Protein 1HQS (pdb70)

Organism: Bacillus subtilis (strain 168) (NCBI:txid224308)

B-factor: mean 23.05, std 10.25, range [2.64, 69.14]

Foldseek 3Di:
DDDADAWADDQQAIDDDQAHEAEEEQEDFQSVLLCVLLVVLLQLLSCVLPVPSHGYHYHYDYAAPVCCVVPVDRQDVVRLVVLLRRQEYEYEYHDDDPPDDDQDPVLVSCQVNVLQWWWWFAAFPQFFFPADCSRLATAIEIEGRHFFLSVVAKFAQPDPVLVVVLCCCCPVVVDDPPPDSNHDIDTDTDADLVSLLQSLVVLVVVCVVVVNAAEAEEFQCVVVVPHRVVSLVSSVVSCCVPVVVQADEVVNLVVCCVVPNNVSSVVVVVVCSVVSHHYYYYDYLVRVLVCCRVPNNVHYYYYYYNVSSLVVSQSSQNRHNGQLAIWDKRHDSSRSHIYIYGNDDDVSCCRPVQFGRSNHSSLSSLVVCVSNVNNSSSVQQVQLVSVLSNQQAGGDSRNVSGDPHNHDGNNVSSVSSSVSRD/DPFFDAWADDQLHIDDDLEYEAEEEQAFFQSVLLCVLQVVLLQLLSCVLPVPSHGYHYHYDYAAPVCCVVPVDRHDPVRLVVLLRRFEYEYEFHDDDPPDDDPDPVLVSCAVSVLQWWWWFAFFPQFDAPADCLRLATAIEIAGRHFFLSVVAKFAQPDVVLVVVVCCCCPVVVDDPPPDSNGDIDTDTAADLVSLLQSLVVLVVVCVVVVWAAEAEEFQCVVVVVHRVVSLVSNQVSCCVPPVVQADEVVNLVVCCVVPNNVRSVVVVVVCVVVSHRYYYYDYLVVVLVCCRVPNNVHYYYYYYNVSSLVVSCSSCNRSNNNQQIWDKRHDSRRSHIYTYGPHHSNNVCRPVQQGASRHSNLSVLVVCVSSVNNSSSVLQVVLVSVLSNVQAGGPSRNVSDDPHNHDGNNVSSVSSSVSSD

Structure (mmCIF, N/CA/C/O backbone):
data_1HQS
#
_entry.id   1HQS
#
_cell.length_a   73.690
_cell.length_b   73.290
_cell.length_c   80.900
_cell.angle_alpha   90.00
_cell.angle_beta   109.48
_cell.angle_gamma   90.00
#
_symmetry.space_group_name_H-M   'P 1 21 1'
#
loop_
_entity.id
_entity.type
_entity.pdbx_description
1 polymer 'ISOCITRATE DEHYDROGENASE'
2 non-polymer 'CITRIC ACID'
3 non-polymer S-1,2-PROPANEDIOL
4 non-polymer R-1,2-PROPANEDIOL
5 water water
#
loop_
_atom_site.group_PDB
_atom_site.id
_atom_site.type_symbol
_atom_site.label_atom_id
_atom_site.label_alt_id
_atom_site.label_comp_id
_atom_site.label_asym_id
_atom_site.label_entity_id
_atom_site.label_seq_id
_atom_site.pdbx_PDB_ins_code
_atom_site.Cartn_x
_atom_site.Cartn_y
_atom_site.Cartn_z
_atom_site.occupancy
_atom_site.B_iso_or_equiv
_atom_site.auth_seq_id
_atom_site.auth_comp_id
_atom_site.auth_asym_id
_atom_site.auth_atom_id
_atom_site.pdbx_PDB_model_num
ATOM 1 N N . MET A 1 1 ? 4.750 15.911 40.029 1.00 51.85 1 MET A N 1
ATOM 2 C CA . MET A 1 1 ? 6.130 16.485 40.126 1.00 52.59 1 MET A CA 1
ATOM 3 C C . MET A 1 1 ? 6.664 16.489 41.581 1.00 53.23 1 MET A C 1
ATOM 4 O O . MET A 1 1 ? 6.947 17.555 42.130 1.00 54.21 1 MET A O 1
ATOM 9 N N . ALA A 1 2 ? 6.864 15.291 42.147 1.00 52.63 2 ALA A N 1
ATOM 10 C CA . ALA A 1 2 ? 7.330 15.050 43.534 1.00 50.90 2 ALA A CA 1
ATOM 11 C C . ALA A 1 2 ? 8.285 16.013 44.286 1.00 50.57 2 ALA A C 1
ATOM 12 O O . ALA A 1 2 ? 8.236 17.232 44.108 1.00 50.37 2 ALA A O 1
ATOM 14 N N . GLN A 1 3 ? 9.109 15.437 45.171 1.00 49.21 3 GLN A N 1
ATOM 15 C CA . GLN A 1 3 ? 10.074 16.161 46.025 1.00 45.40 3 GLN A CA 1
ATOM 16 C C . GLN A 1 3 ? 11.243 16.886 45.328 1.00 44.64 3 GLN A C 1
ATOM 17 O O . GLN A 1 3 ? 11.605 18.007 45.712 1.00 44.28 3 GLN A O 1
ATOM 23 N N . GLY A 1 4 ? 11.909 16.202 44.399 1.00 41.38 4 GLY A N 1
ATOM 24 C CA . GLY A 1 4 ? 13.004 16.827 43.679 1.00 37.15 4 GLY A CA 1
ATOM 25 C C . GLY A 1 4 ? 12.383 17.516 42.488 1.00 34.87 4 GLY A C 1
ATOM 26 O O . GLY A 1 4 ? 11.321 17.088 42.036 1.00 35.25 4 GLY A O 1
ATOM 27 N N . GLU A 1 5 ? 12.995 18.592 41.999 1.00 33.60 5 GLU A N 1
ATOM 28 C CA . GLU A 1 5 ? 12.441 19.301 40.847 1.00 34.93 5 GLU A CA 1
ATOM 29 C C . GLU A 1 5 ? 13.411 19.385 39.669 1.00 34.63 5 GLU A C 1
ATOM 30 O O . GLU A 1 5 ? 14.624 19.231 39.830 1.00 31.96 5 GLU A O 1
ATOM 36 N N . LYS A 1 6 ? 12.859 19.634 38.484 1.00 35.47 6 LYS A N 1
ATOM 37 C CA . LYS A 1 6 ? 13.642 19.726 37.252 1.00 36.04 6 LYS A CA 1
ATOM 38 C C . LYS A 1 6 ? 14.271 21.116 37.013 1.00 34.20 6 LYS A C 1
ATOM 39 O O . LYS A 1 6 ? 13.651 22.150 37.275 1.00 33.52 6 LYS A O 1
ATOM 45 N N . ILE A 1 7 ? 15.538 21.130 36.598 1.00 31.45 7 ILE A N 1
ATOM 46 C CA . ILE A 1 7 ? 16.221 22.379 36.279 1.00 27.61 7 ILE A CA 1
ATOM 47 C C . ILE A 1 7 ? 15.577 22.815 34.973 1.00 27.03 7 ILE A C 1
ATOM 48 O O . ILE A 1 7 ? 15.140 21.977 34.193 1.00 27.57 7 ILE A O 1
ATOM 53 N N . THR A 1 8 ? 15.443 24.119 34.771 1.00 28.36 8 THR A N 1
ATOM 54 C CA . THR A 1 8 ? 14.883 24.633 33.528 1.00 30.71 8 THR A CA 1
ATOM 55 C C . THR A 1 8 ? 15.864 25.681 33.053 1.00 31.26 8 THR A C 1
ATOM 56 O O . THR A 1 8 ? 16.743 26.102 33.805 1.00 31.66 8 THR A O 1
ATOM 60 N N . VAL A 1 9 ? 15.759 26.065 31.792 1.00 35.15 9 VAL A N 1
ATOM 61 C CA . VAL A 1 9 ? 16.652 27.085 31.270 1.00 39.39 9 VAL A CA 1
ATOM 62 C C . VAL A 1 9 ? 15.845 28.234 30.690 1.00 43.03 9 VAL A C 1
ATOM 63 O O . VAL A 1 9 ? 14.718 28.055 30.205 1.00 43.33 9 VAL A O 1
ATOM 67 N N . SER A 1 10 ? 16.426 29.421 30.780 1.00 45.60 10 SER A N 1
ATOM 68 C CA . SER A 1 10 ? 15.799 30.621 30.272 1.00 48.02 10 SER A CA 1
ATOM 69 C C . SER A 1 10 ? 16.805 31.313 29.365 1.00 47.66 10 SER A C 1
ATOM 70 O O . SER A 1 10 ? 17.825 31.827 29.837 1.00 47.31 10 SER A O 1
ATOM 73 N N . ASN A 1 11 ? 16.530 31.272 28.061 1.00 48.18 11 ASN A N 1
ATOM 74 C CA . ASN A 1 11 ? 17.388 31.885 27.046 1.00 47.94 11 ASN A CA 1
ATOM 75 C C . ASN A 1 11 ? 18.867 31.588 27.306 1.00 47.44 11 ASN A C 1
ATOM 76 O O . ASN A 1 11 ? 19.705 32.488 27.248 1.00 48.16 11 ASN A O 1
ATOM 81 N N . GLY A 1 12 ? 19.168 30.334 27.642 1.00 46.20 12 GLY A N 1
ATOM 82 C CA . GLY A 1 12 ? 20.540 29.948 27.908 1.00 44.61 12 GLY A CA 1
ATOM 83 C C . GLY A 1 12 ? 21.041 29.980 29.348 1.00 44.01 12 GLY A C 1
ATOM 84 O O . GLY A 1 12 ? 22.070 29.365 29.629 1.00 44.76 12 GLY A O 1
ATOM 85 N N . VAL A 1 13 ? 20.375 30.709 30.251 1.00 41.32 13 VAL A N 1
ATOM 86 C CA . VAL A 1 13 ? 20.818 30.764 31.656 1.00 37.55 13 VAL A CA 1
ATOM 87 C C . VAL A 1 13 ? 20.007 29.762 32.488 1.00 35.26 13 VAL A C 1
ATOM 88 O O . VAL A 1 13 ? 18.778 29.721 32.400 1.00 35.44 13 VAL A O 1
ATOM 92 N N . LEU A 1 14 ? 20.706 28.948 33.277 1.00 34.09 14 LEU A N 1
ATOM 93 C CA . LEU A 1 14 ? 20.074 27.913 34.101 1.00 32.50 14 LEU A CA 1
ATOM 94 C C . LEU A 1 14 ? 19.267 28.359 35.316 1.00 31.87 14 LEU A C 1
ATOM 95 O O . LEU A 1 14 ? 19.743 29.142 36.140 1.00 30.69 14 LEU A O 1
ATOM 100 N N . ASN A 1 15 ? 18.047 27.843 35.427 1.00 31.40 15 ASN A N 1
ATOM 101 C CA . ASN A 1 15 ? 17.225 28.130 36.596 1.00 30.53 15 ASN A CA 1
ATOM 102 C C . ASN A 1 15 ? 17.260 26.841 37.410 1.00 27.16 15 ASN A C 1
ATOM 103 O O . ASN A 1 15 ? 16.580 25.856 37.096 1.00 27.73 15 ASN A O 1
ATOM 108 N N . VAL A 1 16 ? 18.107 26.850 38.429 1.00 24.75 16 VAL A N 1
ATOM 109 C CA . VAL A 1 16 ? 18.318 25.685 39.264 1.00 22.28 16 VAL A CA 1
ATOM 110 C C . VAL A 1 16 ? 17.561 25.688 40.574 1.00 21.88 16 VAL A C 1
ATOM 111 O O . VAL A 1 16 ? 17.775 26.563 41.408 1.00 22.50 16 VAL A O 1
ATOM 115 N N . PRO A 1 17 ? 16.618 24.740 40.742 1.00 23.11 17 PRO A N 1
ATOM 116 C CA . PRO A 1 17 ? 15.847 24.650 41.988 1.00 23.06 17 PRO A CA 1
ATOM 117 C C . PRO A 1 17 ? 16.807 24.261 43.121 1.00 22.28 17 PRO A C 1
ATOM 118 O O . PRO A 1 17 ? 17.924 23.804 42.861 1.00 20.97 17 PRO A O 1
ATOM 122 N N . ASN A 1 18 ? 16.409 24.471 44.371 1.00 20.51 18 ASN A N 1
ATOM 123 C CA . ASN A 1 18 ? 17.287 24.134 45.483 1.00 22.12 18 ASN A CA 1
ATOM 124 C C . ASN A 1 18 ? 17.366 22.643 45.805 1.00 20.81 18 ASN A C 1
ATOM 125 O O . ASN A 1 18 ? 18.172 22.208 46.627 1.00 20.71 18 ASN A O 1
ATOM 130 N N . ASN A 1 19 ? 16.533 21.866 45.128 1.00 23.17 19 ASN A N 1
ATOM 131 C CA . ASN A 1 19 ? 16.499 20.421 45.315 1.00 25.21 19 ASN A CA 1
ATOM 132 C C . ASN A 1 19 ? 16.388 19.865 43.884 1.00 21.99 19 ASN A C 1
ATOM 133 O O . ASN A 1 19 ? 15.355 19.340 43.483 1.00 22.72 19 ASN A O 1
ATOM 138 N N . PRO A 1 20 ? 17.468 20.012 43.078 1.00 21.01 20 PRO A N 1
ATOM 139 C CA . PRO A 1 20 ? 17.492 19.540 41.686 1.00 18.86 20 PRO A CA 1
ATOM 140 C C . PRO A 1 20 ? 17.683 18.032 41.510 1.00 15.28 20 PRO A C 1
ATOM 141 O O . PRO A 1 20 ? 18.362 17.375 42.303 1.00 18.45 20 PRO A O 1
ATOM 145 N N . ILE A 1 21 ? 17.068 17.500 40.464 1.00 16.76 21 ILE A N 1
ATOM 146 C CA . ILE A 1 21 ? 17.192 16.086 40.127 1.00 18.52 21 ILE A CA 1
ATOM 147 C C . ILE A 1 21 ? 18.334 16.034 39.123 1.00 17.06 21 ILE A C 1
ATOM 148 O O . ILE A 1 21 ? 18.266 16.669 38.064 1.00 18.84 21 ILE A O 1
ATOM 153 N N A ILE A 1 22 ? 19.383 15.296 39.461 0.50 17.04 22 ILE A N 1
ATOM 154 N N B ILE A 1 22 ? 19.382 15.293 39.475 0.50 17.00 22 ILE A N 1
ATOM 155 C CA A ILE A 1 22 ? 20.530 15.175 38.574 0.50 15.89 22 ILE A CA 1
ATOM 156 C CA B ILE A 1 22 ? 20.567 15.158 38.632 0.50 15.71 22 ILE A CA 1
ATOM 157 C C A ILE A 1 22 ? 20.759 13.722 38.177 0.50 14.97 22 ILE A C 1
ATOM 158 C C B ILE A 1 22 ? 20.781 13.704 38.184 0.50 14.71 22 ILE A C 1
ATOM 159 O O A ILE A 1 22 ? 21.106 12.886 39.006 0.50 15.74 22 ILE A O 1
ATOM 160 O O B ILE A 1 22 ? 21.151 12.853 38.987 0.50 15.36 22 ILE A O 1
ATOM 169 N N . PRO A 1 23 ? 20.523 13.403 36.899 1.00 15.79 23 PRO A N 1
ATOM 170 C CA . PRO A 1 23 ? 20.702 12.053 36.353 1.00 16.01 23 PRO A CA 1
ATOM 171 C C . PRO A 1 23 ? 22.178 11.662 36.394 1.00 16.51 23 PRO A C 1
ATOM 172 O O . PRO A 1 23 ? 23.066 12.526 36.336 1.00 15.78 23 PRO A O 1
ATOM 176 N N . PHE A 1 24 ? 22.444 10.371 36.543 1.00 15.76 24 PHE A N 1
ATOM 177 C CA . PHE A 1 24 ? 23.824 9.902 36.526 1.00 16.82 24 PHE A CA 1
ATOM 178 C C . PHE A 1 24 ? 23.901 8.511 35.914 1.00 17.44 24 PHE A C 1
ATOM 179 O O . PHE A 1 24 ? 22.941 7.747 35.955 1.00 18.68 24 PHE A O 1
ATOM 187 N N . ILE A 1 25 ? 25.021 8.243 35.260 1.00 16.62 25 ILE A N 1
ATOM 188 C CA . ILE A 1 25 ? 25.284 6.950 34.659 1.00 15.63 25 ILE A CA 1
ATOM 189 C C . ILE A 1 25 ? 26.452 6.460 35.485 1.00 17.92 25 ILE A C 1
ATOM 190 O O . ILE A 1 25 ? 27.471 7.136 35.598 1.00 19.22 25 ILE A O 1
ATOM 195 N N . GLU A 1 26 ? 26.274 5.316 36.126 1.00 17.73 26 GLU A N 1
ATOM 196 C CA . GLU A 1 26 ? 27.296 4.745 36.978 1.00 20.43 26 GLU A CA 1
ATOM 197 C C . GLU A 1 26 ? 28.603 4.457 36.238 1.00 20.54 26 GLU A C 1
ATOM 198 O O . GLU A 1 26 ? 29.686 4.770 36.736 1.00 23.35 26 GLU A O 1
ATOM 204 N N . GLY A 1 27 ? 28.493 3.860 35.055 1.00 22.07 27 GLY A N 1
ATOM 205 C CA . GLY A 1 27 ? 29.672 3.550 34.261 1.00 24.11 27 GLY A CA 1
ATOM 206 C C . GLY A 1 27 ? 30.243 2.157 34.444 1.00 25.14 27 GLY A C 1
ATOM 207 O O . GLY A 1 27 ? 29.902 1.448 35.389 1.00 25.31 27 GLY A O 1
ATOM 208 N N . ASP A 1 28 ? 31.143 1.782 33.541 1.00 25.91 28 ASP A N 1
ATOM 209 C CA . ASP A 1 28 ? 31.793 0.470 33.553 1.00 26.60 28 ASP A CA 1
ATOM 210 C C . ASP A 1 28 ? 32.991 0.396 34.500 1.00 27.13 28 ASP A C 1
ATOM 211 O O . ASP A 1 28 ? 33.437 1.412 35.039 1.00 26.42 28 ASP A O 1
ATOM 216 N N . GLY A 1 29 ? 33.488 -0.823 34.716 1.00 26.46 29 GLY A N 1
ATOM 217 C CA . GLY A 1 29 ? 34.652 -1.038 35.570 1.00 27.37 29 GLY A CA 1
ATOM 218 C C . GLY A 1 29 ? 34.613 -0.506 36.989 1.00 25.96 29 GLY A C 1
ATOM 219 O O . GLY A 1 29 ? 33.831 -0.981 37.810 1.00 26.77 29 GLY A O 1
ATOM 220 N N . THR A 1 30 ? 35.516 0.432 37.284 1.00 27.74 30 THR A N 1
ATOM 221 C CA . THR A 1 30 ? 35.613 1.070 38.606 1.00 28.89 30 THR A CA 1
ATOM 222 C C . THR A 1 30 ? 34.622 2.234 38.777 1.00 29.51 30 THR A C 1
ATOM 223 O O . THR A 1 30 ? 34.630 2.917 39.813 1.00 27.97 30 THR A O 1
ATOM 227 N N . GLY A 1 31 ? 33.777 2.447 37.763 1.00 27.10 31 GLY A N 1
ATOM 228 C CA . GLY A 1 31 ? 32.781 3.504 37.815 1.00 29.16 31 GLY A CA 1
ATOM 229 C C . GLY A 1 31 ? 31.949 3.476 39.090 1.00 29.85 31 GLY A C 1
ATOM 230 O O . GLY A 1 31 ? 31.806 4.512 39.734 1.00 28.47 31 GLY A O 1
ATOM 231 N N . PRO A 1 32 ? 31.373 2.314 39.473 1.00 30.95 32 PRO A N 1
ATOM 232 C CA . PRO A 1 32 ? 30.552 2.161 40.683 1.00 30.39 32 PRO A CA 1
ATOM 233 C C . PRO A 1 32 ? 31.239 2.491 42.003 1.00 29.48 32 PRO A C 1
ATOM 234 O O . PRO A 1 32 ? 30.597 3.020 42.902 1.00 31.26 32 PRO A O 1
ATOM 238 N N . ASP A 1 33 ? 32.525 2.158 42.128 1.00 28.95 33 ASP A N 1
ATOM 239 C CA . ASP A 1 33 ? 33.284 2.447 43.350 1.00 29.68 33 ASP A CA 1
ATOM 240 C C . ASP A 1 33 ? 33.476 3.959 43.498 1.00 29.58 33 ASP A C 1
ATOM 241 O O . ASP A 1 33 ? 33.340 4.513 44.592 1.00 28.02 33 ASP A O 1
ATOM 246 N N . ILE A 1 34 ? 33.843 4.605 42.392 1.00 28.25 34 ILE A N 1
ATOM 247 C CA . ILE A 1 34 ? 34.065 6.047 42.361 1.00 26.77 34 ILE A CA 1
ATOM 248 C C . ILE A 1 34 ? 32.783 6.807 42.682 1.00 24.50 34 ILE A C 1
ATOM 249 O O . ILE A 1 34 ? 32.790 7.721 43.506 1.00 23.34 34 ILE A O 1
ATOM 254 N N . TRP A 1 35 ? 31.687 6.378 42.058 1.00 24.29 35 TRP A N 1
ATOM 255 C CA . TRP A 1 35 ? 30.382 7.009 42.228 1.00 27.24 35 TRP A CA 1
ATOM 256 C C . TRP A 1 35 ? 29.867 6.980 43.666 1.00 26.64 35 TRP A C 1
ATOM 257 O O . TRP A 1 35 ? 29.193 7.911 44.122 1.00 26.27 35 TRP A O 1
ATOM 268 N N . ASN A 1 36 ? 30.183 5.915 44.385 1.00 26.97 36 ASN A N 1
ATOM 269 C CA . ASN A 1 36 ? 29.730 5.808 45.763 1.00 27.93 36 ASN A CA 1
ATOM 270 C C . ASN A 1 36 ? 30.379 6.867 46.669 1.00 27.77 36 ASN A C 1
ATOM 271 O O . ASN A 1 36 ? 29.731 7.436 47.558 1.00 27.00 36 ASN A O 1
ATOM 276 N N . ALA A 1 37 ? 31.666 7.121 46.445 1.00 26.31 37 ALA A N 1
ATOM 277 C CA . ALA A 1 37 ? 32.407 8.107 47.229 1.00 25.75 37 ALA A CA 1
ATOM 278 C C . ALA A 1 37 ? 32.160 9.525 46.716 1.00 23.89 37 ALA A C 1
ATOM 279 O O . ALA A 1 37 ? 31.923 10.433 47.499 1.00 24.29 37 ALA A O 1
ATOM 281 N N . ALA A 1 38 ? 32.224 9.699 45.397 1.00 24.27 38 ALA A N 1
ATOM 282 C CA . ALA A 1 38 ? 32.031 11.002 44.763 1.00 24.09 38 ALA A CA 1
ATOM 283 C C . ALA A 1 38 ? 30.699 11.651 45.137 1.00 26.06 38 ALA A C 1
ATOM 284 O O . ALA A 1 38 ? 30.656 12.816 45.545 1.00 25.73 38 ALA A O 1
ATOM 286 N N . SER A 1 39 ? 29.617 10.893 44.999 1.00 24.45 39 SER A N 1
ATOM 287 C CA . SER A 1 39 ? 28.286 11.385 45.326 1.00 23.87 39 SER A CA 1
ATOM 288 C C . SER A 1 39 ? 28.193 11.908 46.760 1.00 22.26 39 SER A C 1
ATOM 289 O O . SER A 1 39 ? 27.647 12.975 46.984 1.00 21.73 39 SER A O 1
ATOM 292 N N . LYS A 1 40 ? 28.757 11.181 47.723 1.00 21.52 40 LYS A N 1
ATOM 293 C CA . LYS A 1 40 ? 28.703 11.615 49.119 1.00 22.32 40 LYS A CA 1
ATOM 294 C C . LYS A 1 40 ? 29.504 12.881 49.422 1.00 22.35 40 LYS A C 1
ATOM 295 O O . LYS A 1 40 ? 29.111 13.686 50.272 1.00 20.11 40 LYS A O 1
ATOM 301 N N . VAL A 1 41 ? 30.660 13.015 48.774 1.00 20.60 41 VAL A N 1
ATOM 302 C CA . VAL A 1 41 ? 31.518 14.184 48.944 1.00 18.57 41 VAL A CA 1
ATOM 303 C C . VAL A 1 41 ? 30.785 15.422 48.422 1.00 19.31 41 VAL A C 1
ATOM 304 O O . VAL A 1 41 ? 30.762 16.462 49.083 1.00 19.69 41 VAL A O 1
ATOM 308 N N . LEU A 1 42 ? 30.178 15.296 47.242 1.00 19.38 42 LEU A N 1
ATOM 309 C CA . LEU A 1 42 ? 29.440 16.391 46.633 1.00 19.44 42 LEU A CA 1
ATOM 310 C C . LEU A 1 42 ? 28.229 16.755 47.501 1.00 22.18 42 LEU A C 1
ATOM 311 O O . LEU A 1 42 ? 27.962 17.933 47.723 1.00 21.80 42 LEU A O 1
ATOM 316 N N . GLU A 1 43 ? 27.526 15.741 48.011 1.00 21.20 43 GLU A N 1
ATOM 317 C CA . GLU A 1 43 ? 26.358 15.954 48.878 1.00 23.34 43 GLU A CA 1
ATOM 318 C C . GLU A 1 43 ? 26.781 16.696 50.133 1.00 22.18 43 GLU A C 1
ATOM 319 O O . GLU A 1 43 ? 26.098 17.618 50.579 1.00 22.37 43 GLU A O 1
ATOM 325 N N . ALA A 1 44 ? 27.901 16.261 50.704 1.00 21.03 44 ALA A N 1
ATOM 326 C CA . ALA A 1 44 ? 28.449 16.854 51.913 1.00 21.85 44 ALA A CA 1
ATOM 327 C C . ALA A 1 44 ? 28.771 18.333 51.705 1.00 21.27 44 ALA A C 1
ATOM 328 O O . ALA A 1 44 ? 28.493 19.158 52.571 1.00 19.78 44 ALA A O 1
ATOM 330 N N . ALA A 1 45 ? 29.345 18.664 50.551 1.00 19.34 45 ALA A N 1
ATOM 331 C CA . ALA A 1 45 ? 29.702 20.050 50.258 1.00 19.78 45 ALA A CA 1
ATOM 332 C C . ALA A 1 45 ? 28.445 20.913 50.116 1.00 18.01 45 ALA A C 1
ATOM 333 O O . ALA A 1 45 ? 28.419 22.068 50.531 1.00 18.79 45 ALA A O 1
ATOM 335 N N . VAL A 1 46 ? 27.415 20.347 49.500 1.00 17.70 46 VAL A N 1
ATOM 336 C CA . VAL A 1 46 ? 26.154 21.048 49.305 1.00 17.13 46 VAL A CA 1
ATOM 337 C C . VAL A 1 46 ? 25.507 21.318 50.667 1.00 19.97 46 VAL A C 1
ATOM 338 O O . VAL A 1 46 ? 25.054 22.429 50.948 1.00 19.28 46 VAL A O 1
ATOM 342 N N . GLU A 1 47 ? 25.533 20.308 51.526 1.00 20.93 47 GLU A N 1
ATOM 343 C CA . GLU A 1 47 ? 24.957 20.409 52.858 1.00 23.21 47 GLU A CA 1
ATOM 344 C C . GLU A 1 47 ? 25.732 21.383 53.722 1.00 24.11 47 GLU A C 1
ATOM 345 O O . GLU A 1 47 ? 25.145 22.234 54.378 1.00 25.47 47 GLU A O 1
ATOM 351 N N . LYS A 1 48 ? 27.052 21.264 53.716 1.00 22.35 48 LYS A N 1
ATOM 352 C CA . LYS A 1 48 ? 27.893 22.129 54.525 1.00 22.92 48 LYS A CA 1
ATOM 353 C C . LYS A 1 48 ? 27.892 23.572 54.040 1.00 24.85 48 LYS A C 1
ATOM 354 O O . LYS A 1 48 ? 27.927 24.505 54.846 1.00 26.92 48 LYS A O 1
ATOM 360 N N . ALA A 1 49 ? 27.811 23.762 52.727 1.00 24.17 49 ALA A N 1
ATOM 361 C CA . ALA A 1 49 ? 27.826 25.103 52.149 1.00 22.99 49 ALA A CA 1
ATOM 362 C C . ALA A 1 49 ? 26.538 25.901 52.354 1.00 23.76 49 ALA A C 1
ATOM 363 O O . ALA A 1 49 ? 26.574 27.090 52.684 1.00 25.66 49 ALA A O 1
ATOM 365 N N . TYR A 1 50 ? 25.404 25.244 52.158 1.00 20.47 50 TYR A N 1
ATOM 366 C CA . TYR A 1 50 ? 24.129 25.918 52.261 1.00 20.60 50 TYR A CA 1
ATOM 367 C C . TYR A 1 50 ? 23.250 25.602 53.470 1.00 22.07 50 TYR A C 1
ATOM 368 O O . TYR A 1 50 ? 22.054 25.872 53.454 1.00 23.72 50 TYR A O 1
ATOM 377 N N . LYS A 1 51 ? 23.849 25.015 54.499 1.00 23.36 51 LYS A N 1
ATOM 378 C CA . LYS A 1 51 ? 23.156 24.705 55.753 1.00 26.67 51 LYS A CA 1
ATOM 379 C C . LYS A 1 51 ? 21.826 23.985 55.615 1.00 27.06 51 LYS A C 1
ATOM 380 O O . LYS A 1 51 ? 20.896 24.273 56.369 1.00 27.64 51 LYS A O 1
ATOM 386 N N . GLY A 1 52 ? 21.704 23.095 54.636 1.00 25.17 52 GLY A N 1
ATOM 387 C CA . GLY A 1 52 ? 20.454 22.376 54.469 1.00 22.95 52 GLY A CA 1
ATOM 388 C C . GLY A 1 52 ? 19.456 23.002 53.520 1.00 22.16 52 GLY A C 1
ATOM 389 O O . GLY A 1 52 ? 18.446 22.378 53.195 1.00 23.73 52 GLY A O 1
ATOM 390 N N . GLU A 1 53 ? 19.718 24.228 53.073 1.00 21.41 53 GLU A N 1
ATOM 391 C CA . GLU A 1 53 ? 18.824 24.900 52.130 1.00 19.80 53 GLU A CA 1
ATOM 392 C C . GLU A 1 53 ? 18.753 24.139 50.803 1.00 17.93 53 GLU A C 1
ATOM 393 O O . GLU A 1 53 ? 17.747 24.187 50.091 1.00 18.89 53 GLU A O 1
ATOM 399 N N . LYS A 1 54 ? 19.843 23.454 50.461 1.00 17.96 54 LYS A N 1
ATOM 400 C CA . LYS A 1 54 ? 19.893 22.705 49.213 1.00 18.13 54 LYS A CA 1
ATOM 401 C C . LYS A 1 54 ? 20.125 21.210 49.412 1.00 16.96 54 LYS A C 1
ATOM 402 O O . LYS A 1 54 ? 20.710 20.781 50.408 1.00 16.34 54 LYS A O 1
ATOM 408 N N . LYS A 1 55 ? 19.708 20.440 48.412 1.00 22.12 55 LYS A N 1
ATOM 409 C CA . LYS A 1 55 ? 19.846 18.987 48.418 1.00 24.79 55 LYS A CA 1
ATOM 410 C C . LYS A 1 55 ? 19.850 18.499 46.976 1.00 23.64 55 LYS A C 1
ATOM 411 O O . LYS A 1 55 ? 19.115 19.020 46.143 1.00 26.14 55 LYS A O 1
ATOM 417 N N . ILE A 1 56 ? 20.692 17.519 46.668 1.00 23.55 56 ILE A N 1
ATOM 418 C CA . ILE A 1 56 ? 20.703 16.961 45.312 1.00 23.12 56 ILE A CA 1
ATOM 419 C C . ILE A 1 56 ? 19.986 15.612 45.352 1.00 22.12 56 ILE A C 1
ATOM 420 O O . ILE A 1 56 ? 20.190 14.827 46.278 1.00 22.17 56 ILE A O 1
ATOM 425 N N . THR A 1 57 ? 19.120 15.382 44.369 1.00 21.22 57 THR A N 1
ATOM 426 C CA . THR A 1 57 ? 18.400 14.117 44.227 1.00 21.79 57 THR A CA 1
ATOM 427 C C . THR A 1 57 ? 18.989 13.445 42.984 1.00 20.28 57 THR A C 1
ATOM 428 O O . THR A 1 57 ? 18.727 13.877 41.862 1.00 20.37 57 THR A O 1
ATOM 432 N N . TRP A 1 58 ? 19.783 12.397 43.180 1.00 20.54 58 TRP A N 1
ATOM 433 C CA . TRP A 1 58 ? 20.381 11.705 42.045 1.00 19.90 58 TRP A CA 1
ATOM 434 C C . TRP A 1 58 ? 19.375 10.754 41.415 1.00 20.87 58 TRP A C 1
ATOM 435 O O . TRP A 1 58 ? 18.640 10.078 42.124 1.00 23.38 58 TRP A O 1
ATOM 446 N N . LYS A 1 59 ? 19.352 10.709 40.084 1.00 20.28 59 LYS A N 1
ATOM 447 C CA . LYS A 1 59 ? 18.458 9.825 39.337 1.00 20.16 59 LYS A CA 1
ATOM 448 C C . LYS A 1 59 ? 19.283 8.965 38.388 1.00 22.64 59 LYS A C 1
ATOM 449 O O . LYS A 1 59 ? 19.830 9.471 37.409 1.00 22.57 59 LYS A O 1
ATOM 455 N N . GLU A 1 60 ? 19.364 7.666 38.657 1.00 21.64 60 GLU A N 1
ATOM 456 C CA . GLU A 1 60 ? 20.167 6.800 37.795 1.00 20.74 60 GLU A CA 1
ATOM 457 C C . GLU A 1 60 ? 19.551 6.487 36.447 1.00 19.60 60 GLU A C 1
ATOM 458 O O . GLU A 1 60 ? 18.351 6.253 36.348 1.00 21.04 60 GLU A O 1
ATOM 464 N N . VAL A 1 61 ? 20.362 6.593 35.400 1.00 16.26 61 VAL A N 1
ATOM 465 C CA . VAL A 1 61 ? 19.945 6.224 34.054 1.00 15.70 61 VAL A CA 1
ATOM 466 C C . VAL A 1 61 ? 21.011 5.233 33.598 1.00 15.54 61 VAL A C 1
ATOM 467 O O . VAL A 1 61 ? 22.117 5.190 34.149 1.00 16.06 61 VAL A O 1
ATOM 471 N N . TYR A 1 62 ? 20.661 4.420 32.614 1.00 16.70 62 TYR A N 1
ATOM 472 C CA . TYR A 1 62 ? 21.551 3.369 32.144 1.00 15.71 62 TYR A CA 1
ATOM 473 C C . TYR A 1 62 ? 22.172 3.570 30.758 1.00 12.70 62 TYR A C 1
ATOM 474 O O . TYR A 1 62 ? 21.540 4.096 29.853 1.00 13.05 62 TYR A O 1
ATOM 483 N N . ALA A 1 63 ? 23.421 3.136 30.611 1.00 14.69 63 ALA A N 1
ATOM 484 C CA . ALA A 1 63 ? 24.138 3.228 29.332 1.00 14.61 63 ALA A CA 1
ATOM 485 C C . ALA A 1 63 ? 25.239 2.189 29.370 1.00 14.39 63 ALA A C 1
ATOM 486 O O . ALA A 1 63 ? 25.735 1.858 30.436 1.00 16.11 63 ALA A O 1
ATOM 488 N N . GLY A 1 64 ? 25.622 1.672 28.209 1.00 15.22 64 GLY A N 1
ATOM 489 C CA . GLY A 1 64 ? 26.673 0.670 28.195 1.00 17.14 64 GLY A CA 1
ATOM 490 C C . GLY A 1 64 ? 26.192 -0.727 28.579 1.00 15.95 64 GLY A C 1
ATOM 491 O O . GLY A 1 64 ? 25.024 -1.076 28.380 1.00 15.17 64 GLY A O 1
ATOM 492 N N . GLU A 1 65 ? 27.102 -1.512 29.142 1.00 17.07 65 GLU A N 1
ATOM 493 C CA . GLU A 1 65 ? 26.813 -2.888 29.543 1.00 18.06 65 GLU A CA 1
ATOM 494 C C . GLU A 1 65 ? 25.5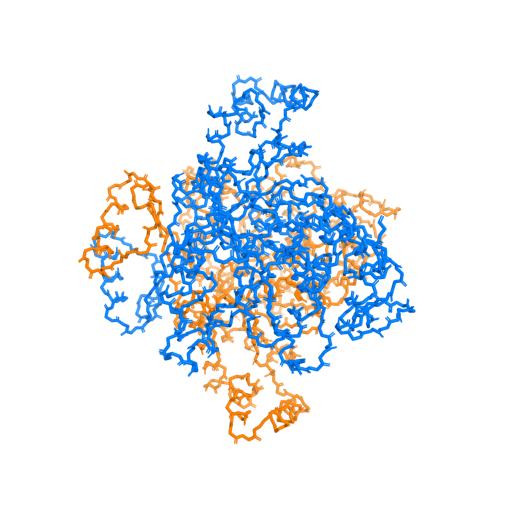83 -3.025 30.445 1.00 17.50 65 GLU A C 1
ATOM 495 O O . GLU A 1 65 ? 24.770 -3.932 30.239 1.00 17.35 65 GLU A O 1
ATOM 501 N N . LYS A 1 66 ? 25.446 -2.126 31.421 1.00 16.41 66 LYS A N 1
ATOM 502 C CA . LYS A 1 66 ? 24.312 -2.167 32.352 1.00 16.53 66 LYS A CA 1
ATOM 503 C C . LYS A 1 66 ? 22.988 -1.984 31.612 1.00 17.04 66 LYS A C 1
ATOM 504 O O . LYS A 1 66 ? 22.007 -2.684 31.896 1.00 17.01 66 LYS A O 1
ATOM 510 N N . ALA A 1 67 ? 22.968 -1.077 30.633 1.00 14.99 67 ALA A N 1
ATOM 511 C CA . ALA A 1 67 ? 21.772 -0.837 29.831 1.00 14.66 67 ALA A CA 1
ATOM 512 C C . ALA A 1 67 ? 21.498 -2.028 28.916 1.00 14.25 67 ALA A C 1
ATOM 513 O O . ALA A 1 67 ? 20.353 -2.422 28.752 1.00 15.73 67 ALA A O 1
ATOM 515 N N . TYR A 1 68 ? 22.548 -2.584 28.311 1.00 13.79 68 TYR A N 1
ATOM 516 C CA . TYR A 1 68 ? 22.405 -3.726 27.418 1.00 13.21 68 TYR A CA 1
ATOM 517 C C . TYR A 1 68 ? 21.833 -4.933 28.216 1.00 12.66 68 TYR A C 1
ATOM 518 O O . TYR A 1 68 ? 20.903 -5.594 27.769 1.00 14.05 68 TYR A O 1
ATOM 527 N N . ASN A 1 69 ? 22.369 -5.183 29.403 1.00 13.97 69 ASN A N 1
ATOM 528 C CA . ASN A 1 69 ? 21.874 -6.295 30.238 1.00 16.55 69 ASN A CA 1
ATOM 529 C C . ASN A 1 69 ? 20.370 -6.167 30.507 1.00 18.10 69 ASN A C 1
ATOM 530 O O . ASN A 1 69 ? 19.609 -7.123 30.344 1.00 16.82 69 ASN A O 1
ATOM 535 N N . LYS A 1 70 ? 19.953 -4.965 30.902 1.00 16.98 70 LYS A N 1
ATOM 536 C CA . LYS A 1 70 ? 18.562 -4.686 31.225 1.00 16.33 70 LYS A CA 1
ATOM 537 C C . LYS A 1 70 ? 17.580 -4.553 30.075 1.00 17.86 70 LYS A C 1
ATOM 538 O O . LYS A 1 70 ? 16.472 -5.081 30.154 1.00 18.72 70 LYS A O 1
ATOM 544 N N . THR A 1 71 ? 17.985 -3.855 29.009 1.00 16.35 71 THR A N 1
ATOM 545 C CA . THR A 1 71 ? 17.116 -3.550 27.873 1.00 18.11 71 THR A CA 1
ATOM 546 C C . THR A 1 71 ? 17.472 -4.108 26.495 1.00 18.05 71 THR A C 1
ATOM 547 O O . THR A 1 71 ? 16.671 -4.003 25.562 1.00 17.84 71 THR A O 1
ATOM 551 N N . GLY A 1 72 ? 18.683 -4.636 26.341 1.00 18.12 72 GLY A N 1
ATOM 552 C CA . GLY A 1 72 ? 19.084 -5.127 25.036 1.00 18.62 72 GLY A CA 1
ATOM 553 C C . GLY A 1 72 ? 19.494 -3.948 24.155 1.00 19.58 72 GLY A C 1
ATOM 554 O O . GLY A 1 72 ? 19.613 -4.071 22.935 1.00 19.57 72 GLY A O 1
ATOM 555 N N . GLU A 1 73 ? 19.707 -2.795 24.782 1.00 17.72 73 GLU A N 1
ATOM 556 C CA . GLU A 1 73 ? 20.123 -1.594 24.063 1.00 18.95 73 GLU A CA 1
ATOM 557 C C . GLU A 1 73 ? 21.276 -0.908 24.772 1.00 16.65 73 GLU A C 1
ATOM 558 O O . GLU A 1 73 ? 21.244 -0.722 25.979 1.00 16.14 73 GLU A O 1
ATOM 564 N N . TRP A 1 74 ? 22.300 -0.522 24.016 1.00 16.08 74 TRP A N 1
ATOM 565 C CA . TRP A 1 74 ? 23.469 0.135 24.609 1.00 14.84 74 TRP A CA 1
ATOM 566 C C . TRP A 1 74 ? 23.218 1.546 25.122 1.00 13.50 74 TRP A C 1
ATOM 567 O O . TRP A 1 74 ? 23.799 1.957 26.124 1.00 15.10 74 TRP A O 1
ATOM 578 N N . LEU A 1 75 ? 22.354 2.282 24.431 1.00 15.94 75 LEU A N 1
ATOM 579 C CA . LEU A 1 75 ? 22.007 3.648 24.832 1.00 17.24 75 LEU A CA 1
ATOM 580 C C . LEU A 1 75 ? 20.505 3.813 24.604 1.00 15.58 75 LEU A C 1
ATOM 581 O O . LEU A 1 75 ? 20.073 4.205 23.528 1.00 16.61 75 LEU A O 1
ATOM 586 N N . PRO A 1 76 ? 19.686 3.434 25.604 1.00 16.01 76 PRO A N 1
ATOM 587 C CA . PRO A 1 76 ? 18.226 3.533 25.522 1.00 15.96 76 PRO A CA 1
ATOM 588 C C . PRO A 1 76 ? 17.806 4.967 25.221 1.00 17.71 76 PRO A C 1
ATOM 589 O O . PRO A 1 76 ? 18.464 5.914 25.670 1.00 18.57 76 PRO A O 1
ATOM 593 N N . ALA A 1 77 ? 16.718 5.128 24.472 1.00 18.89 77 ALA A N 1
ATOM 594 C CA . ALA A 1 77 ? 16.221 6.459 24.147 1.00 19.48 77 ALA A CA 1
ATOM 595 C C . ALA A 1 77 ? 15.875 7.167 25.447 1.00 19.76 77 ALA A C 1
ATOM 596 O O . ALA A 1 77 ? 16.127 8.354 25.600 1.00 19.37 77 ALA A O 1
ATOM 598 N N . GLU A 1 78 ? 15.377 6.403 26.413 1.00 20.26 78 GLU A N 1
ATOM 599 C CA . GLU A 1 78 ? 14.991 6.957 27.701 1.00 21.03 78 GLU A CA 1
ATOM 600 C C . GLU A 1 78 ? 16.139 7.658 28.420 1.00 19.85 78 GLU A C 1
ATOM 601 O O . GLU A 1 78 ? 15.924 8.653 29.104 1.00 19.14 78 GLU A O 1
ATOM 607 N N . THR A 1 79 ? 17.357 7.141 28.264 1.00 18.18 79 THR A N 1
ATOM 608 C CA . THR A 1 79 ? 18.520 7.745 28.899 1.00 16.66 79 THR A CA 1
ATOM 609 C C . THR A 1 79 ? 18.766 9.109 28.267 1.00 15.97 79 THR A C 1
ATOM 610 O O . THR A 1 79 ? 19.012 10.081 28.972 1.00 16.24 79 THR A O 1
ATOM 614 N N . LEU A 1 80 ? 18.686 9.173 26.941 1.00 16.35 80 LEU A N 1
ATOM 615 C CA . LEU A 1 80 ? 18.874 10.424 26.221 1.00 18.55 80 LEU A CA 1
ATOM 616 C C . LEU A 1 80 ? 17.791 11.414 26.606 1.00 20.33 80 LEU A C 1
ATOM 617 O O . LEU A 1 80 ? 18.069 12.588 26.860 1.00 18.59 80 LEU A O 1
ATOM 622 N N . ASP A 1 81 ? 16.556 10.912 26.641 1.00 21.02 81 ASP A N 1
ATOM 623 C CA . ASP A 1 81 ? 15.375 11.705 26.979 1.00 21.38 81 ASP A CA 1
ATOM 624 C C . ASP A 1 81 ? 15.482 12.306 28.378 1.00 19.27 81 ASP A C 1
ATOM 625 O O . ASP A 1 81 ? 15.241 13.496 28.541 1.00 21.64 81 ASP A O 1
ATOM 630 N N . VAL A 1 82 ? 15.870 11.498 29.368 1.00 18.24 82 VAL A N 1
ATOM 631 C CA . VAL A 1 82 ? 16.030 11.969 30.749 1.00 18.07 82 VAL A CA 1
ATOM 632 C C . VAL A 1 82 ? 17.148 13.006 30.857 1.00 20.11 82 VAL A C 1
ATOM 633 O O . VAL A 1 82 ? 17.008 14.012 31.555 1.00 20.46 82 VAL A O 1
ATOM 637 N N . ILE A 1 83 ? 18.266 12.762 30.178 1.00 19.55 83 ILE A N 1
ATOM 638 C CA . ILE A 1 83 ? 19.350 13.730 30.220 1.00 20.95 83 ILE A CA 1
ATOM 639 C C . ILE A 1 83 ? 18.896 15.027 29.537 1.00 21.82 83 ILE A C 1
ATOM 640 O O . ILE A 1 83 ? 19.132 16.124 30.058 1.00 23.78 83 ILE A O 1
ATOM 645 N N A ARG A 1 84 ? 18.218 14.903 28.399 0.50 21.93 84 ARG A N 1
ATOM 646 N N B ARG A 1 84 ? 18.200 14.886 28.409 0.50 21.92 84 ARG A N 1
ATOM 647 C CA A ARG A 1 84 ? 17.742 16.082 27.686 0.50 23.62 84 ARG A CA 1
ATOM 648 C CA B ARG A 1 84 ? 17.689 16.023 27.640 0.50 23.54 84 ARG A CA 1
ATOM 649 C C A ARG A 1 84 ? 16.773 16.892 28.547 0.50 25.34 84 ARG A C 1
ATOM 650 C C B ARG A 1 84 ? 16.691 16.871 28.429 0.50 25.36 84 ARG A C 1
ATOM 651 O O A ARG A 1 84 ? 16.925 18.109 28.665 0.50 25.83 84 ARG A O 1
ATOM 652 O O B ARG A 1 84 ? 16.674 18.097 28.297 0.50 26.32 84 ARG A O 1
ATOM 667 N N . GLU A 1 85 ? 15.834 16.208 29.206 1.00 25.19 85 GLU A N 1
ATOM 668 C CA . GLU A 1 85 ? 14.834 16.887 30.039 1.00 27.33 85 GLU A CA 1
ATOM 669 C C . GLU A 1 85 ? 15.395 17.516 31.313 1.00 23.95 85 GLU A C 1
ATOM 670 O O . GLU A 1 85 ? 14.984 18.611 31.702 1.00 24.14 85 GLU A O 1
ATOM 676 N N . TYR A 1 86 ? 16.317 16.826 31.972 1.00 21.02 86 TYR A N 1
ATOM 677 C CA . TYR A 1 86 ? 16.886 17.343 33.208 1.00 21.18 86 TYR A CA 1
ATOM 678 C C . TYR A 1 86 ? 18.095 18.284 33.061 1.00 19.82 86 TYR A C 1
ATOM 679 O O . TYR A 1 86 ? 18.590 18.828 34.051 1.00 17.94 86 TYR A O 1
ATOM 688 N N . PHE A 1 87 ? 18.558 18.455 31.822 1.00 18.61 87 PHE A N 1
ATOM 689 C CA . PHE A 1 87 ? 19.664 19.353 31.488 1.00 20.29 87 PHE A CA 1
ATOM 690 C C . PHE A 1 87 ? 21.090 18.980 31.854 1.00 20.74 87 PHE A C 1
ATOM 691 O O . PHE A 1 87 ? 21.969 19.047 31.000 1.00 18.55 87 PHE A O 1
ATOM 699 N N . ILE A 1 88 ? 21.344 18.646 33.113 1.00 21.44 88 ILE A N 1
ATOM 700 C CA . ILE A 1 88 ? 22.703 18.304 33.510 1.00 24.08 88 ILE A CA 1
ATOM 701 C C . ILE A 1 88 ? 22.816 16.910 34.118 1.00 24.94 88 ILE A C 1
ATOM 702 O O . ILE A 1 88 ? 21.972 16.499 34.917 1.00 24.78 88 ILE A O 1
ATOM 707 N N . ALA A 1 89 ? 23.868 16.192 33.729 1.00 21.19 89 ALA A N 1
ATOM 708 C CA . ALA A 1 89 ? 24.113 14.844 34.218 1.00 18.33 89 ALA A CA 1
ATOM 709 C C . ALA A 1 89 ? 25.593 14.621 34.538 1.00 18.67 89 ALA A C 1
ATOM 710 O O . ALA A 1 89 ? 26.459 15.416 34.152 1.00 17.34 89 ALA A O 1
ATOM 712 N N . ILE A 1 90 ? 25.873 13.557 35.284 1.00 15.07 90 ILE A N 1
ATOM 713 C CA . ILE A 1 90 ? 27.240 13.223 35.631 1.00 15.11 90 ILE A CA 1
ATOM 714 C C . ILE A 1 90 ? 27.410 11.746 35.296 1.00 16.57 90 ILE A C 1
ATOM 715 O O . ILE A 1 90 ? 26.489 10.955 35.495 1.00 14.14 90 ILE A O 1
ATOM 720 N N . LYS A 1 91 ? 28.558 11.381 34.728 1.00 15.13 91 LYS A N 1
ATOM 721 C CA . LYS A 1 91 ? 28.749 9.993 34.326 1.00 15.42 91 LYS A CA 1
ATOM 722 C C . LYS A 1 91 ? 30.110 9.371 34.567 1.00 18.05 91 LYS A C 1
ATOM 723 O O . LYS A 1 91 ? 31.145 10.048 34.612 1.00 17.19 91 LYS A O 1
ATOM 729 N N . GLY A 1 92 ? 30.068 8.056 34.750 1.00 18.56 92 GLY A N 1
ATOM 730 C CA . GLY A 1 92 ? 31.269 7.278 34.927 1.00 18.27 92 GLY A CA 1
ATOM 731 C C . GLY A 1 92 ? 31.721 6.920 33.524 1.00 19.55 92 GLY A C 1
ATOM 732 O O . GLY A 1 92 ? 31.065 7.274 32.542 1.00 18.02 92 GLY A O 1
ATOM 733 N N . PRO A 1 93 ? 32.782 6.122 33.397 1.00 22.38 93 PRO A N 1
ATOM 734 C CA . PRO A 1 93 ? 33.302 5.730 32.081 1.00 22.00 93 PRO A CA 1
ATOM 735 C C . PRO A 1 93 ? 32.505 4.652 31.357 1.00 20.77 93 PRO A C 1
ATOM 736 O O . PRO A 1 93 ? 31.848 3.837 31.982 1.00 22.79 93 PRO A O 1
ATOM 740 N N . LEU A 1 94 ? 32.507 4.717 30.032 1.00 19.69 94 LEU A N 1
ATOM 741 C CA . LEU A 1 94 ? 31.816 3.736 29.202 1.00 19.16 94 LEU A CA 1
ATOM 742 C C . LEU A 1 94 ? 32.842 3.217 28.202 1.00 21.34 94 LEU A C 1
ATOM 743 O O . LEU A 1 94 ? 33.506 3.993 27.509 1.00 20.67 94 LEU A O 1
ATOM 748 N N . THR A 1 95 ? 32.981 1.899 28.150 1.00 21.02 95 THR A N 1
ATOM 749 C CA . THR A 1 95 ? 33.952 1.267 27.269 1.00 22.77 95 THR A CA 1
ATOM 750 C C . THR A 1 95 ? 33.550 1.218 25.800 1.00 21.91 95 THR A C 1
ATOM 751 O O . THR A 1 95 ? 32.410 0.882 25.460 1.00 24.10 95 THR A O 1
ATOM 755 N N . THR A 1 96 ? 34.500 1.576 24.939 1.00 19.17 96 THR A N 1
ATOM 756 C CA . THR A 1 96 ? 34.291 1.549 23.499 1.00 18.37 96 THR A CA 1
ATOM 757 C C . THR A 1 96 ? 35.235 0.479 22.938 1.00 17.34 96 THR A C 1
ATOM 758 O O . THR A 1 96 ? 36.443 0.496 23.198 1.00 15.87 96 THR A O 1
ATOM 762 N N . PRO A 1 97 ? 34.682 -0.478 22.184 1.00 19.27 97 PRO A N 1
ATOM 763 C CA . PRO A 1 97 ? 35.480 -1.554 21.587 1.00 17.80 97 PRO A CA 1
ATOM 764 C C . PRO A 1 97 ? 36.423 -0.965 20.543 1.00 18.10 97 PRO A C 1
ATOM 765 O O . PRO A 1 97 ? 36.096 0.024 19.879 1.00 17.76 97 PRO A O 1
ATOM 769 N N . VAL A 1 98 ? 37.583 -1.590 20.399 1.00 17.73 98 VAL A N 1
ATOM 770 C CA . VAL A 1 98 ? 38.585 -1.155 19.437 1.00 18.26 98 VAL A CA 1
ATOM 771 C C . VAL A 1 98 ? 38.474 -1.973 18.148 1.00 18.75 98 VAL A C 1
ATOM 772 O O . VAL A 1 98 ? 38.364 -3.196 18.205 1.00 19.76 98 VAL A O 1
ATOM 776 N N . GLY A 1 99 ? 38.454 -1.296 16.998 1.00 18.48 99 GLY A N 1
ATOM 777 C CA . GLY A 1 99 ? 38.408 -1.986 15.708 1.00 21.44 99 GLY A CA 1
ATOM 778 C C . GLY A 1 99 ? 37.089 -2.545 15.181 1.00 22.80 99 GLY A C 1
ATOM 779 O O . GLY A 1 99 ? 37.009 -3.017 14.035 1.00 24.08 99 GLY A O 1
ATOM 780 N N . GLY A 1 100 ? 36.063 -2.522 16.021 1.00 21.40 100 GLY A N 1
ATOM 781 C CA . GLY A 1 100 ? 34.754 -3.015 15.633 1.00 20.87 100 GLY A CA 1
ATOM 782 C C . GLY A 1 100 ? 33.821 -2.791 16.809 1.00 20.46 100 GLY A C 1
ATOM 783 O O . GLY A 1 100 ? 34.173 -2.057 17.737 1.00 21.37 100 GLY A O 1
ATOM 784 N N . GLY A 1 101 ? 32.650 -3.419 16.784 1.00 20.73 101 GLY A N 1
ATOM 785 C CA . GLY A 1 101 ? 31.704 -3.242 17.867 1.00 19.14 101 GLY A CA 1
ATOM 786 C C . GLY A 1 101 ? 30.963 -1.921 17.762 1.00 20.24 101 GLY A C 1
ATOM 787 O O . GLY A 1 101 ? 30.982 -1.235 16.731 1.00 21.06 101 GLY A O 1
ATOM 788 N N . ILE A 1 102 ? 30.340 -1.528 18.862 1.00 19.25 102 ILE A N 1
ATOM 789 C CA . ILE A 1 102 ? 29.571 -0.290 18.876 1.00 16.86 102 ILE A CA 1
ATOM 790 C C . ILE A 1 102 ? 30.452 0.954 18.854 1.00 15.18 102 ILE A C 1
ATOM 791 O O . ILE A 1 102 ? 31.610 0.926 19.291 1.00 14.52 102 ILE A O 1
ATOM 796 N N . ARG A 1 103 ? 29.885 2.026 18.308 1.00 13.90 103 ARG A N 1
ATOM 797 C CA . ARG A 1 103 ? 30.544 3.322 18.261 1.00 15.55 103 ARG A CA 1
ATOM 798 C C . ARG A 1 103 ? 30.483 3.862 19.671 1.00 15.82 103 ARG A C 1
ATOM 799 O O . ARG A 1 103 ? 29.528 3.585 20.415 1.00 16.80 103 ARG A O 1
ATOM 807 N N . SER A 1 104 ? 31.481 4.652 20.030 1.00 12.56 104 SER A N 1
ATOM 808 C CA . SER A 1 104 ? 31.565 5.239 21.352 1.00 11.95 104 SER A CA 1
ATOM 809 C C . SER A 1 104 ? 30.263 5.835 21.861 1.00 12.17 104 SER A C 1
ATOM 810 O O . SER A 1 104 ? 29.678 6.713 21.219 1.00 12.20 104 SER A O 1
ATOM 813 N N . LEU A 1 105 ? 29.851 5.376 23.040 1.00 12.75 105 LEU A N 1
ATOM 814 C CA . LEU A 1 105 ? 28.634 5.855 23.677 1.00 13.72 105 LEU A CA 1
ATOM 815 C C . LEU A 1 105 ? 28.901 7.215 24.295 1.00 13.13 105 LEU A C 1
ATOM 816 O O . LEU A 1 105 ? 27.997 8.025 24.425 1.00 13.35 105 LEU A O 1
ATOM 821 N N . ASN A 1 106 ? 30.151 7.460 24.672 1.00 15.21 106 ASN A N 1
ATOM 822 C CA . ASN A 1 106 ? 30.527 8.742 25.256 1.00 15.09 106 ASN A CA 1
ATOM 823 C C . ASN A 1 106 ? 30.381 9.800 24.172 1.00 16.77 106 ASN A C 1
ATOM 824 O O . ASN A 1 106 ? 29.872 10.902 24.420 1.00 17.39 106 ASN A O 1
ATOM 829 N N . VAL A 1 107 ? 30.784 9.442 22.954 1.00 15.00 107 VAL A N 1
ATOM 830 C CA . VAL A 1 107 ? 30.677 10.341 21.810 1.00 14.47 107 VAL A CA 1
ATOM 831 C C . VAL A 1 107 ? 29.231 10.469 21.345 1.00 14.44 107 VAL A C 1
ATOM 832 O O . VAL A 1 107 ? 28.785 11.554 20.961 1.00 15.14 107 VAL A O 1
ATOM 836 N N . ALA A 1 108 ? 28.491 9.366 21.376 1.00 13.33 108 ALA A N 1
ATOM 837 C CA . ALA A 1 108 ? 27.089 9.381 20.976 1.00 13.32 108 ALA A CA 1
ATOM 838 C C . ALA A 1 108 ? 26.328 10.392 21.844 1.00 11.71 108 ALA A C 1
ATOM 839 O O . ALA A 1 108 ? 25.527 11.155 21.326 1.00 12.89 108 ALA A O 1
ATOM 841 N N . LEU A 1 109 ? 26.593 10.385 23.152 1.00 12.98 109 LEU A N 1
ATOM 842 C CA . LEU A 1 109 ? 25.956 11.322 24.090 1.00 13.18 109 LEU A CA 1
ATOM 843 C C . LEU A 1 109 ? 26.283 12.775 23.714 1.00 14.52 109 LEU A C 1
ATOM 844 O O . LEU A 1 109 ? 25.391 13.610 23.636 1.00 16.00 109 LEU A O 1
ATOM 849 N N . ARG A 1 110 ? 27.561 13.049 23.442 1.00 14.32 110 ARG A N 1
ATOM 850 C CA . ARG A 1 110 ? 28.011 14.391 23.056 1.00 13.02 110 ARG A CA 1
ATOM 851 C C . ARG A 1 110 ? 27.339 14.870 21.794 1.00 12.97 110 ARG A C 1
ATOM 852 O O . ARG A 1 110 ? 26.911 16.018 21.714 1.00 15.77 110 ARG A O 1
ATOM 860 N N A GLN A 1 111 ? 27.244 13.991 20.800 0.50 12.46 111 GLN A N 1
ATOM 861 N N B GLN A 1 111 ? 27.257 13.991 20.800 0.50 13.68 111 GLN A N 1
ATOM 862 C CA A GLN A 1 111 ? 26.611 14.336 19.533 0.50 12.04 111 GLN A CA 1
ATOM 863 C CA B GLN A 1 111 ? 26.662 14.331 19.515 0.50 14.18 111 GLN A CA 1
ATOM 864 C C A GLN A 1 111 ? 25.112 14.558 19.712 0.50 13.18 111 GLN A C 1
ATOM 865 C C B GLN A 1 111 ? 25.128 14.389 19.508 0.50 15.79 111 GLN A C 1
ATOM 866 O O A GLN A 1 111 ? 24.598 15.632 19.402 0.50 12.06 111 GLN A O 1
ATOM 867 O O B GLN A 1 111 ? 24.542 15.238 18.831 0.50 14.64 111 GLN A O 1
ATOM 878 N N A GLU A 1 112 ? 24.430 13.553 20.254 0.50 13.85 112 GLU A N 1
ATOM 879 N N B GLU A 1 112 ? 24.480 13.531 20.295 0.50 16.17 112 GLU A N 1
ATOM 880 C CA A GLU A 1 112 ? 22.986 13.607 20.479 0.50 15.26 112 GLU A CA 1
ATOM 881 C CA B GLU A 1 112 ? 23.014 13.508 20.367 0.50 17.33 112 GLU A CA 1
ATOM 882 C C A GLU A 1 112 ? 22.550 14.862 21.233 0.50 13.08 112 GLU A C 1
ATOM 883 C C B GLU A 1 112 ? 22.483 14.813 20.951 0.50 16.32 112 GLU A C 1
ATOM 884 O O A GLU A 1 112 ? 21.519 15.453 20.933 0.50 13.83 112 GLU A O 1
ATOM 885 O O B GLU A 1 112 ? 21.521 15.386 20.447 0.50 17.39 112 GLU A O 1
ATOM 896 N N A LEU A 1 113 ? 23.321 15.237 22.244 0.50 11.37 113 LEU A N 1
ATOM 897 N N B LEU A 1 113 ? 23.102 15.241 22.046 0.50 14.80 113 LEU A N 1
ATOM 898 C CA A LEU A 1 113 ? 22.993 16.414 23.023 0.50 11.36 113 LEU A CA 1
ATOM 899 C CA B LEU A 1 113 ? 22.715 16.450 22.757 0.50 14.81 113 LEU A CA 1
ATOM 900 C C A LEU A 1 113 ? 23.750 17.660 22.559 0.50 11.31 113 LEU A C 1
ATOM 901 C C B LEU A 1 113 ? 23.418 17.728 22.293 0.50 14.12 113 LEU A C 1
ATOM 902 O O A LEU A 1 113 ? 23.741 18.684 23.247 0.50 9.85 113 LEU A O 1
ATOM 903 O O B LEU A 1 113 ? 23.121 18.823 22.779 0.50 13.93 113 LEU A O 1
ATOM 912 N N . ASP A 1 114 ? 24.371 17.575 21.373 1.00 13.09 114 ASP A N 1
ATOM 913 C CA . ASP A 1 114 ? 25.131 18.697 20.794 1.00 12.02 114 ASP A CA 1
ATOM 914 C C . ASP A 1 114 ? 25.972 19.467 21.824 1.00 11.26 114 ASP A C 1
ATOM 915 O O . ASP A 1 114 ? 25.948 20.695 21.857 1.00 13.39 114 ASP A O 1
ATOM 920 N N . LEU A 1 115 ? 26.695 18.736 22.675 1.00 10.12 115 LEU A N 1
ATOM 921 C CA . LEU A 1 115 ? 27.541 19.312 23.722 1.00 10.76 115 LEU A CA 1
ATOM 922 C C . LEU A 1 115 ? 28.867 19.663 23.039 1.00 12.97 115 LEU A C 1
ATOM 923 O O . LEU A 1 115 ? 29.870 18.989 23.232 1.00 13.06 115 LEU A O 1
ATOM 928 N N . PHE A 1 116 ? 28.849 20.753 22.274 1.00 13.00 116 PHE A N 1
ATOM 929 C CA . PHE A 1 116 ? 29.991 21.178 21.462 1.00 12.16 116 PHE A CA 1
ATOM 930 C C . PHE A 1 116 ? 31.312 2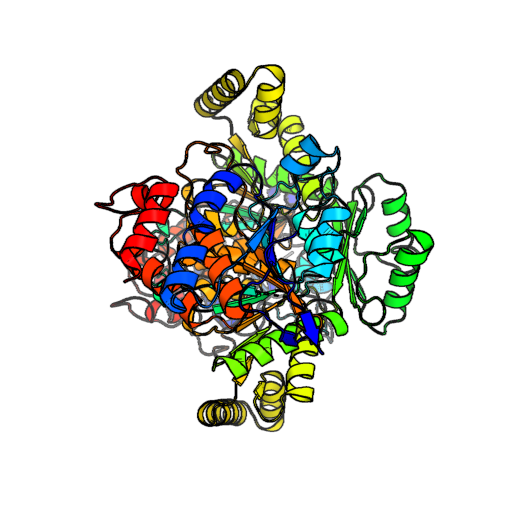1.570 22.119 1.00 12.75 116 PHE A C 1
ATOM 931 O O . PHE A 1 116 ? 32.347 21.645 21.445 1.00 12.38 116 PHE A O 1
ATOM 939 N N . VAL A 1 117 ? 31.296 21.809 23.420 1.00 11.15 117 VAL A N 1
ATOM 940 C CA . VAL A 1 117 ? 32.520 22.137 24.101 1.00 12.21 117 VAL A CA 1
ATOM 941 C C . VAL A 1 117 ? 32.907 21.037 25.078 1.00 14.31 117 VAL A C 1
ATOM 942 O O . VAL A 1 117 ? 32.078 20.592 25.865 1.00 13.29 117 VAL A O 1
ATOM 956 N N . LEU A 1 119 ? 35.308 20.812 27.947 1.00 12.69 119 LEU A N 1
ATOM 957 C CA . LEU A 1 119 ? 36.095 21.672 28.803 1.00 13.27 119 LEU A CA 1
ATOM 958 C C . LEU A 1 119 ? 36.986 20.836 29.705 1.00 14.39 119 LEU A C 1
ATOM 959 O O . LEU A 1 119 ? 36.503 20.026 30.508 1.00 13.84 119 LEU A O 1
ATOM 964 N N . ARG A 1 120 ? 38.291 21.056 29.590 1.00 11.51 120 ARG A N 1
ATOM 965 C CA . ARG A 1 120 ? 39.257 20.318 30.363 1.00 11.31 120 ARG A CA 1
ATOM 966 C C . ARG A 1 120 ? 40.202 21.233 31.104 1.00 13.87 120 ARG A C 1
ATOM 967 O O . ARG A 1 120 ? 41.148 21.759 30.527 1.00 14.84 120 ARG A O 1
ATOM 975 N N . PRO A 1 121 ? 39.923 21.501 32.385 1.00 14.15 121 PRO A N 1
ATOM 976 C CA . PRO A 1 121 ? 40.826 22.375 33.132 1.00 14.26 121 PRO A CA 1
ATOM 977 C C . PRO A 1 121 ? 42.042 21.561 33.575 1.00 14.79 121 PRO A C 1
ATOM 978 O O . PRO A 1 121 ? 41.921 20.380 33.929 1.00 15.67 121 PRO A O 1
ATOM 982 N N . VAL A 1 122 ? 43.220 22.172 33.512 1.00 13.61 122 VAL A N 1
ATOM 983 C CA . VAL A 1 122 ? 44.443 21.484 33.905 1.00 15.63 122 VAL A CA 1
ATOM 984 C C . VAL A 1 122 ? 45.295 22.336 34.827 1.00 14.37 122 VAL A C 1
ATOM 985 O O . VAL A 1 122 ? 45.887 23.327 34.418 1.00 15.92 122 VAL A O 1
ATOM 989 N N . ARG A 1 123 ? 45.321 21.969 36.093 1.00 15.22 123 ARG A N 1
ATOM 990 C CA . ARG A 1 123 ? 46.137 22.679 37.057 1.00 18.36 123 ARG A CA 1
ATOM 991 C C . ARG A 1 123 ? 46.723 21.689 38.044 1.00 18.71 123 ARG A C 1
ATOM 992 O O . ARG A 1 123 ? 46.221 20.575 38.199 1.00 20.17 123 ARG A O 1
ATOM 1000 N N . TYR A 1 124 ? 47.785 22.109 38.712 1.00 18.18 124 TYR A N 1
ATOM 1001 C CA . TYR A 1 124 ? 48.493 21.267 39.655 1.00 17.99 124 TYR A CA 1
ATOM 1002 C C . TYR A 1 124 ? 48.061 21.418 41.126 1.00 20.44 124 TYR A C 1
ATOM 1003 O O . TYR A 1 124 ? 47.930 22.533 41.637 1.00 22.36 124 TYR A O 1
ATOM 1012 N N . PHE A 1 125 ? 47.836 20.286 41.791 1.00 20.02 125 PHE A N 1
ATOM 1013 C CA . PHE A 1 125 ? 47.466 20.279 43.208 1.00 19.67 125 PHE A CA 1
ATOM 1014 C C . PHE A 1 125 ? 48.727 19.961 43.976 1.00 19.74 125 PHE A C 1
ATOM 1015 O O . PHE A 1 125 ? 49.342 18.915 43.764 1.00 20.61 125 PHE A O 1
ATOM 1023 N N . THR A 1 126 ? 49.119 20.867 44.865 1.00 21.38 126 THR A N 1
ATOM 1024 C CA . THR A 1 126 ? 50.324 20.681 45.672 1.00 22.21 126 THR A CA 1
ATOM 1025 C C . THR A 1 126 ? 50.321 19.309 46.319 1.00 21.82 126 THR A C 1
ATOM 1026 O O . THR A 1 126 ? 49.313 18.888 46.884 1.00 23.11 126 THR A O 1
ATOM 1030 N N . GLY A 1 127 ? 51.441 18.606 46.205 1.00 21.71 127 GLY A N 1
ATOM 1031 C CA . GLY A 1 127 ? 51.532 17.283 46.789 1.00 20.51 127 GLY A CA 1
ATOM 1032 C C . GLY A 1 127 ? 51.362 16.137 45.809 1.00 20.88 127 GLY A C 1
ATOM 1033 O O . GLY A 1 127 ? 51.863 15.052 46.057 1.00 21.82 127 GLY A O 1
ATOM 1034 N N . VAL A 1 128 ? 50.659 16.362 44.704 1.00 20.94 128 VAL A N 1
ATOM 1035 C CA . VAL A 1 128 ? 50.459 15.310 43.702 1.00 21.44 128 VAL A CA 1
ATOM 1036 C C . VAL A 1 128 ? 51.782 14.929 43.007 1.00 23.09 128 VAL A C 1
ATOM 1037 O O . VAL A 1 128 ? 52.523 15.807 42.554 1.00 21.19 128 VAL A O 1
ATOM 1041 N N . PRO A 1 129 ? 52.118 13.617 42.962 1.00 24.64 129 PRO A N 1
ATOM 1042 C CA . PRO A 1 129 ? 53.367 13.178 42.310 1.00 23.76 129 PRO A CA 1
ATOM 1043 C C . PRO A 1 129 ? 53.337 13.373 40.784 1.00 21.02 129 PRO A C 1
ATOM 1044 O O . PRO A 1 129 ? 52.406 12.950 40.098 1.00 23.21 129 PRO A O 1
ATOM 1048 N N . SER A 1 130 ? 54.375 14.023 40.270 1.00 20.51 130 SER A N 1
ATOM 1049 C CA . SER A 1 130 ? 54.487 14.335 38.848 1.00 17.85 130 SER A CA 1
ATOM 1050 C C . SER A 1 130 ? 55.831 13.908 38.240 1.00 17.02 130 SER A C 1
ATOM 1051 O O . SER A 1 130 ? 56.869 13.936 38.916 1.00 17.20 130 SER A O 1
ATOM 1054 N N . PRO A 1 131 ? 55.819 13.504 36.955 1.00 15.81 131 PRO A N 1
ATOM 1055 C CA . PRO A 1 131 ? 57.016 13.077 36.222 1.00 16.96 131 PRO A CA 1
ATOM 1056 C C . PRO A 1 131 ? 57.887 14.239 35.735 1.00 17.58 131 PRO A C 1
ATOM 1057 O O . PRO A 1 131 ? 59.010 14.026 35.295 1.00 17.38 131 PRO A O 1
ATOM 1061 N N . VAL A 1 132 ? 57.346 15.457 35.755 1.00 19.18 132 VAL A N 1
ATOM 1062 C CA . VAL A 1 132 ? 58.100 16.629 35.307 1.00 18.44 132 VAL A CA 1
ATOM 1063 C C . VAL A 1 132 ? 58.615 17.433 36.476 1.00 18.82 132 VAL A C 1
ATOM 1064 O O . VAL A 1 132 ? 58.090 17.341 37.584 1.00 18.06 132 VAL A O 1
ATOM 1068 N N . LYS A 1 133 ? 59.623 18.254 36.218 1.00 20.20 133 LYS A N 1
ATOM 1069 C CA . LYS A 1 133 ? 60.233 19.067 37.272 1.00 21.31 133 LYS A CA 1
ATOM 1070 C C . LYS A 1 133 ? 59.360 20.185 37.849 1.00 21.09 133 LYS A C 1
ATOM 1071 O O . LYS A 1 133 ? 59.319 20.384 39.066 1.00 21.67 133 LYS A O 1
ATOM 1077 N N . ARG A 1 134 ? 58.660 20.899 36.975 1.00 19.76 134 ARG A N 1
ATOM 1078 C CA . ARG A 1 134 ? 57.852 22.026 37.406 1.00 19.80 134 ARG A CA 1
ATOM 1079 C C . ARG A 1 134 ? 56.382 21.964 36.998 1.00 18.43 134 ARG A C 1
ATOM 1080 O O . ARG A 1 134 ? 55.925 22.787 36.195 1.00 18.52 134 ARG A O 1
ATOM 1088 N N . PRO A 1 135 ? 55.615 21.006 37.566 1.00 16.80 135 PRO A N 1
ATOM 1089 C CA . PRO A 1 135 ? 54.184 20.870 37.248 1.00 16.55 135 PRO A CA 1
ATOM 1090 C C . PRO A 1 135 ? 53.382 22.126 37.652 1.00 16.86 135 PRO A C 1
ATOM 1091 O O . PRO A 1 135 ? 52.308 22.389 37.107 1.00 16.41 135 PRO A O 1
ATOM 1095 N N . GLU A 1 136 ? 53.949 22.924 38.559 1.00 16.35 136 GLU A N 1
ATOM 1096 C CA . GLU A 1 136 ? 53.307 24.150 39.022 1.00 17.32 136 GLU A CA 1
ATOM 1097 C C . GLU A 1 136 ? 53.189 25.204 37.915 1.00 17.71 136 GLU A C 1
ATOM 1098 O O . GLU A 1 136 ? 52.366 26.105 38.001 1.00 18.92 136 GLU A O 1
ATOM 1104 N N . ASP A 1 137 ? 54.018 25.100 36.880 1.00 18.02 137 ASP A N 1
ATOM 1105 C CA . ASP A 1 137 ? 53.969 26.046 35.761 1.00 17.03 137 ASP A CA 1
ATOM 1106 C C . ASP A 1 137 ? 52.805 25.781 34.813 1.00 16.54 137 ASP A C 1
ATOM 1107 O O . ASP A 1 137 ? 52.533 26.581 33.921 1.00 17.94 137 ASP A O 1
ATOM 1112 N N . THR A 1 138 ? 52.135 24.643 34.993 1.00 17.05 138 THR A N 1
ATOM 1113 C CA . THR A 1 138 ? 51.005 24.273 34.149 1.00 17.77 138 THR A CA 1
ATOM 1114 C C . THR A 1 138 ? 49.643 24.638 34.747 1.00 17.39 138 THR A C 1
ATOM 1115 O O . THR A 1 138 ? 49.239 24.085 35.764 1.00 18.72 138 THR A O 1
ATOM 1119 N N . ASP A 1 139 ? 48.979 25.617 34.134 1.00 17.85 139 ASP A N 1
ATOM 1120 C CA . ASP A 1 139 ? 47.645 26.068 34.551 1.00 18.06 139 ASP A CA 1
ATOM 1121 C C . ASP A 1 139 ? 46.970 26.487 33.255 1.00 16.51 139 ASP A C 1
ATOM 1122 O O . ASP A 1 139 ? 47.178 27.601 32.770 1.00 17.83 139 ASP A O 1
ATOM 1127 N N . MET A 1 140 ? 46.172 25.586 32.697 1.00 12.26 140 MET A N 1
ATOM 1128 C CA . MET A 1 140 ? 45.498 25.839 31.438 1.00 11.79 140 MET A CA 1
ATOM 1129 C C . MET A 1 140 ? 44.068 25.376 31.456 1.00 12.81 140 MET A C 1
ATOM 1130 O O . MET A 1 140 ? 43.654 24.631 32.345 1.00 14.27 140 MET A O 1
ATOM 1135 N N . VAL A 1 141 ? 43.317 25.820 30.457 1.00 10.50 141 VAL A N 1
ATOM 1136 C CA . VAL A 1 141 ? 41.933 25.410 30.282 1.00 13.18 141 VAL A CA 1
ATOM 1137 C C . VAL A 1 141 ? 41.759 25.075 28.817 1.00 13.44 141 VAL A C 1
ATOM 1138 O O . VAL A 1 141 ? 41.851 25.956 27.955 1.00 13.45 141 VAL A O 1
ATOM 1142 N N . ILE A 1 142 ? 41.523 23.796 28.534 1.00 11.87 142 ILE A N 1
ATOM 1143 C CA . ILE A 1 142 ? 41.360 23.337 27.169 1.00 11.85 142 ILE A CA 1
ATOM 1144 C C . ILE A 1 142 ? 39.922 23.337 26.683 1.00 14.17 142 ILE A C 1
ATOM 1145 O O . ILE A 1 142 ? 39.048 22.745 27.304 1.00 13.12 142 ILE A O 1
ATOM 1150 N N . PHE A 1 143 ? 39.693 24.019 25.563 1.00 11.59 143 PHE A N 1
ATOM 1151 C CA . PHE A 1 143 ? 38.389 24.059 24.933 1.00 11.26 143 PHE A CA 1
ATOM 1152 C C . PHE A 1 143 ? 38.527 23.197 23.706 1.00 12.37 143 PHE A C 1
ATOM 1153 O O . PHE A 1 143 ? 39.121 23.600 22.711 1.00 11.99 143 PHE A O 1
ATOM 1161 N N . ARG A 1 144 ? 38.006 21.985 23.816 1.00 10.37 144 ARG A N 1
ATOM 1162 C CA . ARG A 1 144 ? 38.055 21.012 22.745 1.00 10.46 144 ARG A CA 1
ATOM 1163 C C . ARG A 1 144 ? 36.731 20.925 21.984 1.00 11.16 144 ARG A C 1
ATOM 1164 O O . ARG A 1 144 ? 35.687 20.687 22.588 1.00 12.34 144 ARG A O 1
ATOM 1172 N N . GLU A 1 145 ? 36.752 21.156 20.671 1.00 9.99 145 GLU A N 1
ATOM 1173 C CA . GLU A 1 145 ? 35.540 21.049 19.861 1.00 11.68 145 GLU A CA 1
ATOM 1174 C C . GLU A 1 145 ? 35.049 19.604 20.068 1.00 13.19 145 GLU A C 1
ATOM 1175 O O . GLU A 1 145 ? 35.805 18.646 19.899 1.00 13.18 145 GLU A O 1
ATOM 1181 N N . ASN A 1 146 ? 33.759 19.463 20.347 1.00 12.83 146 ASN A N 1
ATOM 1182 C CA . ASN A 1 146 ? 33.190 18.177 20.730 1.00 13.84 146 ASN A CA 1
ATOM 1183 C C . ASN A 1 146 ? 32.126 17.535 19.842 1.00 15.49 146 ASN A C 1
ATOM 1184 O O . ASN A 1 146 ? 31.522 16.527 20.251 1.00 16.72 146 ASN A O 1
ATOM 1189 N N . THR A 1 147 ? 31.902 18.061 18.637 1.00 13.17 147 THR A N 1
ATOM 1190 C CA . THR A 1 147 ? 30.856 17.516 17.768 1.00 14.76 147 THR A CA 1
ATOM 1191 C C . THR A 1 147 ? 31.218 17.178 16.324 1.00 14.56 147 THR A C 1
ATOM 1192 O O . THR A 1 147 ? 30.393 16.635 15.585 1.00 15.34 147 THR A O 1
ATOM 1196 N N . GLU A 1 148 ? 32.418 17.541 15.893 1.00 13.42 148 GLU A N 1
ATOM 1197 C CA . GLU A 1 148 ? 32.822 17.201 14.538 1.00 14.16 148 GLU A CA 1
ATOM 1198 C C . GLU A 1 148 ? 34.227 16.580 14.487 1.00 13.78 148 GLU A C 1
ATOM 1199 O O . GLU A 1 148 ? 34.621 15.866 15.427 1.00 14.94 148 GLU A O 1
ATOM 1205 N N . ASP A 1 149 ? 34.967 16.816 13.404 1.00 12.44 149 ASP A N 1
ATOM 1206 C CA . ASP A 1 149 ? 36.315 16.243 13.220 1.00 12.88 149 ASP A CA 1
ATOM 1207 C C . ASP A 1 149 ? 36.178 14.726 12.914 1.00 13.34 149 ASP A C 1
ATOM 1208 O O . ASP A 1 149 ? 35.081 14.231 12.637 1.00 12.72 149 ASP A O 1
ATOM 1213 N N . ILE A 1 150 ? 37.282 13.996 12.981 1.00 13.32 150 ILE A N 1
ATOM 1214 C CA . ILE A 1 150 ? 37.251 12.570 12.671 1.00 15.95 150 ILE A CA 1
ATOM 1215 C C . ILE A 1 150 ? 36.335 11.758 13.623 1.00 17.06 150 ILE A C 1
ATOM 1216 O O . ILE A 1 150 ? 35.998 10.595 13.364 1.00 19.03 150 ILE A O 1
ATOM 1221 N N . TYR A 1 151 ? 35.901 12.391 14.705 1.00 15.62 151 TYR A N 1
ATOM 1222 C CA . TYR A 1 151 ? 34.996 11.761 15.664 1.00 15.69 151 TYR A CA 1
ATOM 1223 C C . TYR A 1 151 ? 33.566 11.601 15.152 1.00 17.83 151 TYR A C 1
ATOM 1224 O O . TYR A 1 151 ? 32.727 10.979 15.814 1.00 20.45 151 TYR A O 1
ATOM 1233 N N . ALA A 1 152 ? 33.256 12.201 14.008 1.00 16.23 152 ALA A N 1
ATOM 1234 C CA . ALA A 1 152 ? 31.920 12.075 13.450 1.00 15.49 152 ALA A CA 1
ATOM 1235 C C . ALA A 1 152 ? 31.577 10.587 13.254 1.00 16.88 152 ALA A C 1
ATOM 1236 O O . ALA A 1 152 ? 30.406 10.222 13.246 1.00 18.84 152 ALA A O 1
ATOM 1238 N N . GLY A 1 153 ? 32.609 9.747 13.097 1.00 15.33 153 GLY A N 1
ATOM 1239 C CA . GLY A 1 153 ? 32.407 8.314 12.910 1.00 15.49 153 GLY A CA 1
ATOM 1240 C C . GLY A 1 153 ? 32.014 7.935 11.492 1.00 15.98 153 GLY A C 1
ATOM 1241 O O . GLY A 1 153 ? 31.229 7.004 11.270 1.00 18.80 153 GLY A O 1
ATOM 1242 N N . ILE A 1 154 ? 32.573 8.658 10.525 1.00 14.03 154 ILE A N 1
ATOM 1243 C CA . ILE A 1 154 ? 32.314 8.425 9.107 1.00 13.26 154 ILE A CA 1
ATOM 1244 C C . ILE A 1 154 ? 33.537 7.684 8.541 1.00 13.49 154 ILE A C 1
ATOM 1245 O O . ILE A 1 154 ? 34.593 8.271 8.318 1.00 13.40 154 ILE A O 1
ATOM 1250 N N . GLU A 1 155 ? 33.401 6.376 8.369 1.00 10.87 155 GLU A N 1
ATOM 1251 C CA . GLU A 1 155 ? 34.521 5.580 7.885 1.00 11.51 155 GLU A CA 1
ATOM 1252 C C . GLU A 1 155 ? 34.014 4.266 7.311 1.00 13.90 155 GLU A C 1
ATOM 1253 O O . GLU A 1 155 ? 32.932 3.797 7.687 1.00 11.95 155 GLU A O 1
ATOM 1259 N N . TYR A 1 156 ? 34.811 3.687 6.406 1.00 10.76 156 TYR A N 1
ATOM 1260 C CA . TYR A 1 156 ? 34.465 2.444 5.733 1.00 10.79 156 TYR A CA 1
ATOM 1261 C C . TYR A 1 156 ? 35.661 1.525 5.700 1.00 13.45 156 TYR A C 1
ATOM 1262 O O . TYR A 1 156 ? 36.785 1.959 5.443 1.00 11.95 156 TYR A O 1
ATOM 1271 N N . ALA A 1 157 ? 35.408 0.252 5.986 1.00 11.49 157 ALA A N 1
ATOM 1272 C CA . ALA A 1 157 ? 36.466 -0.747 6.053 1.00 12.15 157 ALA A CA 1
ATOM 1273 C C . ALA A 1 157 ? 36.904 -1.361 4.742 1.00 9.27 157 ALA A C 1
ATOM 1274 O O . ALA A 1 157 ? 36.141 -1.412 3.780 1.00 9.03 157 ALA A O 1
ATOM 1276 N N . LYS A 1 158 ? 38.163 -1.799 4.708 1.00 20.00 158 LYS A N 1
ATOM 1277 C CA . LYS A 1 158 ? 38.723 -2.474 3.541 1.00 20.00 158 LYS A CA 1
ATOM 1278 C C . LYS A 1 158 ? 37.811 -3.662 3.261 1.00 20.00 158 LYS A C 1
ATOM 1279 O O . LYS A 1 158 ? 37.340 -4.320 4.195 1.00 20.00 158 LYS A O 1
ATOM 1285 N N . GLY A 1 159 ? 37.554 -3.906 1.986 1.00 12.97 159 GLY A N 1
ATOM 1286 C CA . GLY A 1 159 ? 36.691 -5.007 1.573 1.00 13.80 159 GLY A CA 1
ATOM 1287 C C . GLY A 1 159 ? 35.201 -4.700 1.552 1.00 14.21 159 GLY A C 1
ATOM 1288 O O . GLY A 1 159 ? 34.408 -5.490 1.035 1.00 15.03 159 GLY A O 1
ATOM 1289 N N . SER A 1 160 ? 34.800 -3.550 2.087 1.00 14.05 160 SER A N 1
ATOM 1290 C CA . SER A 1 160 ? 33.388 -3.201 2.091 1.00 12.13 160 SER A CA 1
ATOM 1291 C C . SER A 1 160 ? 32.961 -2.609 0.758 1.00 13.24 160 SER A C 1
ATOM 1292 O O . SER A 1 160 ? 33.766 -2.074 -0.010 1.00 13.78 160 SER A O 1
ATOM 1295 N N . GLU A 1 161 ? 31.680 -2.734 0.469 1.00 13.77 161 GLU A N 1
ATOM 1296 C CA . GLU A 1 161 ? 31.128 -2.191 -0.752 1.00 15.59 161 GLU A CA 1
ATOM 1297 C C . GLU A 1 161 ? 31.201 -0.656 -0.680 1.00 14.81 161 GLU A C 1
ATOM 1298 O O . GLU A 1 161 ? 31.428 0.013 -1.687 1.00 14.42 161 GLU A O 1
ATOM 1304 N N . GLU A 1 162 ? 31.012 -0.125 0.527 1.00 12.37 162 GLU A N 1
ATOM 1305 C CA . GLU A 1 162 ? 31.049 1.309 0.761 1.00 13.09 162 GLU A CA 1
ATOM 1306 C C . GLU A 1 162 ? 32.421 1.915 0.456 1.00 12.40 162 GLU A C 1
ATOM 1307 O O . GLU A 1 162 ? 32.521 2.919 -0.253 1.00 11.50 162 GLU A O 1
ATOM 1313 N N . VAL A 1 163 ? 33.483 1.317 0.983 1.00 11.18 163 VAL A N 1
ATOM 1314 C CA . VAL A 1 163 ? 34.812 1.870 0.721 1.00 12.07 163 VAL A CA 1
ATOM 1315 C C . VAL A 1 163 ? 35.154 1.808 -0.768 1.00 13.06 163 VAL A C 1
ATOM 1316 O O . VAL A 1 163 ? 35.816 2.703 -1.300 1.00 13.41 163 VAL A O 1
ATOM 1320 N N . GLN A 1 164 ? 34.653 0.781 -1.454 1.00 13.19 164 GLN A N 1
ATOM 1321 C CA . GLN A 1 164 ? 34.895 0.644 -2.879 1.00 13.55 164 GLN A CA 1
ATOM 1322 C C . GLN A 1 164 ? 34.227 1.817 -3.624 1.00 13.77 164 GLN A C 1
ATOM 1323 O O . GLN A 1 164 ? 34.875 2.514 -4.415 1.00 13.15 164 GLN A O 1
ATOM 1329 N N . LYS A 1 165 ? 32.958 2.075 -3.317 1.00 12.58 165 LYS A N 1
ATOM 1330 C CA . LYS A 1 165 ? 32.218 3.172 -3.935 1.00 14.59 165 LYS A CA 1
ATOM 1331 C C . LYS A 1 165 ? 32.918 4.516 -3.679 1.00 12.83 165 LYS A C 1
ATOM 1332 O O . LYS A 1 165 ? 33.068 5.339 -4.587 1.00 14.64 165 LYS A O 1
ATOM 1338 N N . LEU A 1 166 ? 33.364 4.716 -2.445 1.00 13.13 166 LEU A N 1
ATOM 1339 C CA . LEU A 1 166 ? 34.036 5.964 -2.050 1.00 13.26 166 LEU A CA 1
ATOM 1340 C C . LEU A 1 166 ? 35.368 6.166 -2.773 1.00 14.17 166 LEU A C 1
ATOM 1341 O O . LEU A 1 166 ? 35.627 7.233 -3.326 1.00 13.64 166 LEU A O 1
ATOM 1346 N N . ILE A 1 167 ? 36.195 5.127 -2.773 1.00 12.35 167 ILE A N 1
ATOM 1347 C CA . ILE A 1 167 ? 37.487 5.182 -3.434 1.00 13.48 167 ILE A CA 1
ATOM 1348 C C . ILE A 1 167 ? 37.310 5.419 -4.935 1.00 14.41 167 ILE A C 1
ATOM 1349 O O . ILE A 1 167 ? 38.002 6.258 -5.523 1.00 14.99 167 ILE A O 1
ATOM 1354 N N . SER A 1 168 ? 36.363 4.721 -5.554 1.00 13.29 168 SER A N 1
ATOM 1355 C CA . SER A 1 168 ? 36.119 4.888 -6.978 1.00 14.33 168 SER A CA 1
ATOM 1356 C C . SER A 1 168 ? 35.686 6.312 -7.274 1.00 16.07 168 SER A C 1
ATOM 1357 O O . SER A 1 168 ? 36.134 6.913 -8.259 1.00 15.16 168 SER A O 1
ATOM 1360 N N . PHE A 1 169 ? 34.795 6.838 -6.430 1.00 14.42 169 PHE A N 1
ATOM 1361 C CA . PHE A 1 169 ? 34.296 8.205 -6.593 1.00 14.75 169 PHE A CA 1
ATOM 1362 C C . PHE A 1 169 ? 35.463 9.213 -6.540 1.00 13.76 169 PHE A C 1
ATOM 1363 O O . PHE A 1 169 ? 35.606 10.048 -7.425 1.00 14.01 169 PHE A O 1
ATOM 1371 N N . LEU A 1 170 ? 36.291 9.106 -5.506 1.00 13.23 170 LEU A N 1
ATOM 1372 C CA . LEU A 1 170 ? 37.439 9.984 -5.331 1.00 13.34 170 LEU A CA 1
ATOM 1373 C C . LEU A 1 170 ? 38.370 9.912 -6.545 1.00 15.82 170 LEU A C 1
ATOM 1374 O O . LEU A 1 170 ? 38.753 10.938 -7.105 1.00 13.46 170 LEU A O 1
ATOM 1379 N N . GLN A 1 171 ? 38.723 8.691 -6.954 1.00 16.33 171 GLN A N 1
ATOM 1380 C CA . GLN A 1 171 ? 39.632 8.504 -8.087 1.00 14.83 171 GLN A CA 1
ATOM 1381 C C . GLN A 1 171 ? 39.057 8.839 -9.453 1.00 15.98 171 GLN A C 1
ATOM 1382 O O . GLN A 1 171 ? 39.738 9.475 -10.266 1.00 17.61 171 GLN A O 1
ATOM 1388 N N . ASN A 1 172 ? 37.803 8.460 -9.699 1.00 14.71 172 ASN A N 1
ATOM 1389 C CA . ASN A 1 172 ? 37.181 8.689 -10.999 1.00 16.36 172 ASN A CA 1
ATOM 1390 C C . ASN A 1 172 ? 36.520 10.036 -11.184 1.00 18.49 172 ASN A C 1
ATOM 1391 O O . ASN A 1 172 ? 36.575 10.615 -12.259 1.00 19.26 172 ASN A O 1
ATOM 1396 N N . GLU A 1 173 ? 35.870 10.523 -10.138 1.00 19.78 173 GLU A N 1
ATOM 1397 C CA . GLU A 1 173 ? 35.159 11.783 -10.239 1.00 20.16 173 GLU A CA 1
ATOM 1398 C C . GLU A 1 173 ? 35.917 13.000 -9.740 1.00 19.75 173 GLU A C 1
ATOM 1399 O O . GLU A 1 173 ? 35.747 14.093 -10.276 1.00 21.45 173 GLU A O 1
ATOM 1405 N N . LEU A 1 174 ? 36.767 12.814 -8.738 1.00 19.43 174 LEU A N 1
ATOM 1406 C CA . LEU A 1 174 ? 37.554 13.926 -8.212 1.00 18.66 174 LEU A CA 1
ATOM 1407 C C . LEU A 1 174 ? 39.039 13.814 -8.594 1.00 19.22 174 LEU A C 1
ATOM 1408 O O . LEU A 1 174 ? 39.873 14.581 -8.120 1.00 18.78 174 LEU A O 1
ATOM 1413 N N . ASN A 1 175 ? 39.360 12.832 -9.434 1.00 18.92 175 ASN A N 1
ATOM 1414 C CA . ASN A 1 175 ? 40.723 12.614 -9.929 1.00 20.77 175 ASN A CA 1
ATOM 1415 C C . ASN A 1 175 ? 41.810 12.485 -8.867 1.00 20.38 175 ASN A C 1
ATOM 1416 O O . ASN A 1 175 ? 42.949 12.909 -9.067 1.00 19.96 175 ASN A O 1
ATOM 1421 N N . VAL A 1 176 ? 41.466 11.851 -7.754 1.00 16.90 176 VAL A N 1
ATOM 1422 C CA . VAL A 1 176 ? 42.420 11.646 -6.677 1.00 18.02 176 VAL A CA 1
ATOM 1423 C C . VAL A 1 176 ? 43.420 10.574 -7.088 1.00 18.50 176 VAL A C 1
ATOM 1424 O O . VAL A 1 176 ? 43.033 9.504 -7.547 1.00 18.21 176 VAL A O 1
ATOM 1428 N N . ASN A 1 177 ? 44.704 10.873 -6.926 1.00 20.50 177 ASN A N 1
ATOM 1429 C CA . ASN A 1 177 ? 45.750 9.907 -7.250 1.00 22.16 177 ASN A CA 1
ATOM 1430 C C . ASN A 1 177 ? 46.726 9.751 -6.088 1.00 19.36 177 ASN A C 1
ATOM 1431 O O . ASN A 1 177 ? 47.768 9.125 -6.226 1.00 22.16 177 ASN A O 1
ATOM 1436 N N . LYS A 1 178 ? 46.344 10.265 -4.922 1.00 18.02 178 LYS A N 1
ATOM 1437 C CA . LYS A 1 178 ? 47.178 10.208 -3.736 1.00 18.03 178 LYS A CA 1
ATOM 1438 C C . LYS A 1 178 ? 46.922 9.082 -2.741 1.00 16.30 178 LYS A C 1
ATOM 1439 O O . LYS A 1 178 ? 47.556 9.055 -1.685 1.00 19.54 178 LYS A O 1
ATOM 1445 N N . ILE A 1 179 ? 45.964 8.196 -3.032 1.00 16.32 179 ILE A N 1
ATOM 1446 C CA . ILE A 1 179 ? 45.697 7.059 -2.148 1.00 14.50 179 ILE A CA 1
ATOM 1447 C C . ILE A 1 179 ? 46.790 6.065 -2.539 1.00 13.14 179 ILE A C 1
ATOM 1448 O O . ILE A 1 179 ? 46.803 5.550 -3.660 1.00 14.25 179 ILE A O 1
ATOM 1453 N N . ARG A 1 180 ? 47.721 5.830 -1.623 1.00 14.81 180 ARG A N 1
ATOM 1454 C CA . ARG A 1 180 ? 48.854 4.950 -1.908 1.00 13.77 180 ARG A CA 1
ATOM 1455 C C . ARG A 1 180 ? 48.503 3.494 -2.219 1.00 14.17 180 ARG A C 1
ATOM 1456 O O . ARG A 1 180 ? 49.025 2.918 -3.181 1.00 13.02 180 ARG A O 1
ATOM 1464 N N . PHE A 1 181 ? 47.592 2.919 -1.438 1.00 12.48 181 PHE A N 1
ATOM 1465 C CA . PHE A 1 181 ? 47.191 1.528 -1.623 1.00 11.46 181 PHE A CA 1
ATOM 1466 C C . PHE A 1 181 ? 45.672 1.435 -1.644 1.00 11.99 181 PHE A C 1
ATOM 1467 O O . PHE A 1 181 ? 45.074 0.909 -0.700 1.00 12.50 181 PHE A O 1
ATOM 1475 N N . PRO A 1 182 ? 45.036 1.862 -2.756 1.00 12.46 182 PRO A N 1
ATOM 1476 C CA . PRO A 1 182 ? 43.572 1.827 -2.868 1.00 13.38 182 PRO A CA 1
ATOM 1477 C C . PRO A 1 182 ? 42.872 0.474 -2.714 1.00 14.42 182 PRO A C 1
ATOM 1478 O O . PRO A 1 182 ? 41.746 0.426 -2.242 1.00 15.00 182 PRO A O 1
ATOM 1482 N N . GLU A 1 183 ? 43.563 -0.619 -3.034 1.00 15.32 183 GLU A N 1
ATOM 1483 C CA . GLU A 1 183 ? 42.976 -1.961 -2.930 1.00 15.05 183 GLU A CA 1
ATOM 1484 C C . GLU A 1 183 ? 42.854 -2.511 -1.509 1.00 13.50 183 GLU A C 1
ATOM 1485 O O . GLU A 1 183 ? 42.098 -3.454 -1.286 1.00 14.76 183 GLU A O 1
ATOM 1491 N N . THR A 1 184 ? 43.618 -1.974 -0.560 1.00 11.95 184 THR A N 1
ATOM 1492 C CA . THR A 1 184 ? 43.578 -2.489 0.807 1.00 10.47 184 THR A CA 1
ATOM 1493 C C . THR A 1 184 ? 43.400 -1.427 1.886 1.00 8.55 184 THR A C 1
ATOM 1494 O O . THR A 1 184 ? 43.730 -1.654 3.047 1.00 9.57 184 THR A O 1
ATOM 1498 N N A SER A 1 185 ? 42.837 -0.289 1.494 0.50 9.34 185 SER A N 1
ATOM 1499 N N B SER A 1 185 ? 42.869 -0.272 1.522 0.50 10.86 185 SER A N 1
ATOM 1500 C CA A SER A 1 185 ? 42.624 0.825 2.411 0.50 9.37 185 SER A CA 1
ATOM 1501 C CA B SER A 1 185 ? 42.700 0.764 2.522 0.50 12.27 185 SER A CA 1
ATOM 1502 C C A SER A 1 185 ? 41.239 0.890 3.047 0.50 9.67 185 SER A C 1
ATOM 1503 C C B SER A 1 185 ? 41.281 0.933 3.037 0.50 11.58 185 SER A C 1
ATOM 1504 O O A SER A 1 185 ? 40.246 0.495 2.445 0.50 10.89 185 SER A O 1
ATOM 1505 O O B SER A 1 185 ? 40.304 0.669 2.340 0.50 11.91 185 SER A O 1
ATOM 1510 N N . GLY A 1 186 ? 41.210 1.353 4.294 1.00 11.69 186 GLY A N 1
ATOM 1511 C CA . GLY A 1 186 ? 39.956 1.630 4.970 1.00 10.05 186 GLY A CA 1
ATOM 1512 C C . GLY A 1 186 ? 40.002 3.158 4.795 1.00 12.09 186 GLY A C 1
ATOM 1513 O O . GLY A 1 186 ? 41.097 3.719 4.636 1.00 10.18 186 GLY A O 1
ATOM 1514 N N . ILE A 1 187 ? 38.867 3.850 4.815 1.00 11.47 187 ILE A N 1
ATOM 1515 C CA . ILE A 1 187 ? 38.881 5.311 4.622 1.00 12.17 187 ILE A CA 1
ATOM 1516 C C . ILE A 1 187 ? 38.052 6.027 5.670 1.00 11.99 187 ILE A C 1
ATOM 1517 O O . ILE A 1 187 ? 36.914 5.653 5.901 1.00 11.40 187 ILE A O 1
ATOM 1522 N N . GLY A 1 188 ? 38.632 7.060 6.279 1.00 11.60 188 GLY A N 1
ATOM 1523 C CA . GLY A 1 188 ? 37.930 7.856 7.278 1.00 11.76 188 GLY A CA 1
ATOM 1524 C C . GLY A 1 188 ? 37.683 9.251 6.709 1.00 12.65 188 GLY A C 1
ATOM 1525 O O . GLY A 1 188 ? 38.472 9.729 5.892 1.00 11.83 188 GLY A O 1
ATOM 1526 N N . ILE A 1 189 ? 36.577 9.881 7.110 1.00 10.60 189 ILE A N 1
ATOM 1527 C CA . ILE A 1 189 ? 36.201 11.223 6.641 1.00 10.47 189 ILE A CA 1
ATOM 1528 C C . ILE A 1 189 ? 36.321 12.222 7.816 1.00 11.67 189 ILE A C 1
ATOM 1529 O O . ILE A 1 189 ? 35.774 11.999 8.915 1.00 11.12 189 ILE A O 1
ATOM 1534 N N . LYS A 1 190 ? 36.984 13.348 7.556 1.00 10.24 190 LYS A N 1
ATOM 1535 C CA . LYS A 1 190 ? 37.239 14.359 8.575 1.00 9.32 190 LYS A CA 1
ATOM 1536 C C . LYS A 1 190 ? 36.612 15.717 8.256 1.00 11.82 190 LYS A C 1
ATOM 1537 O O . LYS A 1 190 ? 37.125 16.462 7.418 1.00 11.22 190 LYS A O 1
ATOM 1543 N N . PRO A 1 191 ? 35.474 16.038 8.892 1.00 12.86 191 PRO A N 1
ATOM 1544 C CA . PRO A 1 191 ? 34.821 17.328 8.642 1.00 12.60 191 PRO A CA 1
ATOM 1545 C C . PRO A 1 191 ? 35.151 18.341 9.740 1.00 12.13 191 PRO A C 1
ATOM 1546 O O . PRO A 1 191 ? 35.152 18.015 10.929 1.00 12.53 191 PRO A O 1
ATOM 1550 N N . VAL A 1 192 ? 35.509 19.551 9.323 1.00 10.79 192 VAL A N 1
ATOM 1551 C CA . VAL A 1 192 ? 35.811 20.653 10.242 1.00 11.81 192 VAL A CA 1
ATOM 1552 C C . VAL A 1 192 ? 35.116 21.828 9.552 1.00 11.74 192 VAL A C 1
ATOM 1553 O O . VAL A 1 192 ? 35.328 22.061 8.356 1.00 10.50 192 VAL A O 1
ATOM 1557 N N . SER A 1 193 ? 34.234 22.508 10.285 1.00 11.10 193 SER A N 1
ATOM 1558 C CA . SER A 1 193 ? 33.429 23.584 9.702 1.00 10.07 193 SER A CA 1
ATOM 1559 C C . SER A 1 193 ? 33.581 24.963 10.312 1.00 8.75 193 SER A C 1
ATOM 1560 O O . SER A 1 193 ? 34.086 25.119 11.412 1.00 9.46 193 SER A O 1
ATOM 1563 N N . GLU A 1 194 ? 33.074 25.956 9.590 1.00 11.00 194 GLU A N 1
ATOM 1564 C CA . GLU A 1 194 ? 33.110 27.330 10.065 1.00 10.58 194 GLU A CA 1
ATOM 1565 C C . GLU A 1 194 ? 32.147 27.476 11.242 1.00 10.52 194 GLU A C 1
ATOM 1566 O O . GLU A 1 194 ? 32.480 28.094 12.243 1.00 10.50 194 GLU A O 1
ATOM 1572 N N . GLU A 1 195 ? 30.974 26.862 11.128 1.00 10.99 195 GLU A N 1
ATOM 1573 C CA . GLU A 1 195 ? 29.981 26.921 12.200 1.00 12.48 195 GLU A CA 1
ATOM 1574 C C . GLU A 1 195 ? 30.483 26.230 13.465 1.00 13.44 195 GLU A C 1
ATOM 1575 O O . GLU A 1 195 ? 30.380 26.780 14.571 1.00 13.59 195 GLU A O 1
ATOM 1581 N N . GLY A 1 196 ? 31.052 25.035 13.304 1.00 10.40 196 GLY A N 1
ATOM 1582 C CA . GLY A 1 196 ? 31.559 24.316 14.452 1.00 10.13 196 GLY A CA 1
ATOM 1583 C C . GLY A 1 196 ? 32.711 25.041 15.112 1.00 9.52 196 GLY A C 1
ATOM 1584 O O . GLY A 1 196 ? 32.775 25.137 16.329 1.00 11.96 196 GLY A O 1
ATOM 1585 N N . THR A 1 197 ? 33.651 25.533 14.309 1.00 9.27 197 THR A N 1
ATOM 1586 C CA . THR A 1 197 ? 34.798 26.251 14.839 1.00 10.22 197 THR A CA 1
ATOM 1587 C C . THR A 1 197 ? 34.385 27.522 15.582 1.00 10.02 197 THR A C 1
ATOM 1588 O O . THR A 1 197 ? 34.850 27.790 16.690 1.00 11.87 197 THR A O 1
ATOM 1592 N N . SER A 1 198 ? 33.511 28.300 14.958 1.00 12.03 198 SER A N 1
ATOM 1593 C CA . SER A 1 198 ? 33.051 29.562 15.529 1.00 12.59 198 SER A CA 1
ATOM 1594 C C . SER A 1 198 ? 32.438 29.423 16.914 1.00 11.86 198 SER A C 1
ATOM 1595 O O . SER A 1 198 ? 32.843 30.114 17.840 1.00 11.69 198 SER A O 1
ATOM 1598 N N . ARG A 1 199 ? 31.503 28.494 17.076 1.00 11.94 199 ARG A N 1
ATOM 1599 C CA . ARG A 1 199 ? 30.893 28.352 18.389 1.00 11.54 199 ARG A CA 1
ATOM 1600 C C . ARG A 1 199 ? 31.889 27.890 19.455 1.00 11.28 199 ARG A C 1
ATOM 1601 O O . ARG A 1 199 ? 31.847 28.345 20.610 1.00 11.61 199 ARG A O 1
ATOM 1609 N N . LEU A 1 200 ? 32.856 27.066 19.054 1.00 11.26 200 LEU A N 1
ATOM 1610 C CA . LEU A 1 200 ? 33.869 26.598 19.994 1.00 9.21 200 LEU A CA 1
ATOM 1611 C C . LEU A 1 200 ? 34.794 27.752 20.418 1.00 9.35 200 LEU A C 1
ATOM 1612 O O . LEU A 1 200 ? 35.028 27.993 21.608 1.00 10.09 200 LEU A O 1
ATOM 1617 N N . VAL A 1 201 ? 35.314 28.467 19.425 1.00 10.47 201 VAL A N 1
ATOM 1618 C CA . VAL A 1 201 ? 36.227 29.570 19.694 1.00 11.41 201 VAL A CA 1
ATOM 1619 C C . VAL A 1 201 ? 35.555 30.710 20.475 1.00 9.48 201 VAL A C 1
ATOM 1620 O O . VAL A 1 201 ? 36.166 31.299 21.359 1.00 10.56 201 VAL A O 1
ATOM 1624 N N . ARG A 1 202 ? 34.291 30.971 20.164 1.00 12.55 202 ARG A N 1
ATOM 1625 C CA . ARG A 1 202 ? 33.517 31.995 20.850 1.00 13.45 202 ARG A CA 1
ATOM 1626 C C . ARG A 1 202 ? 33.471 31.642 22.329 1.00 13.62 202 ARG A C 1
ATOM 1627 O O . ARG A 1 202 ? 33.720 32.489 23.181 1.00 14.61 202 ARG A O 1
ATOM 1635 N N . ALA A 1 203 ? 33.220 30.371 22.635 1.00 13.56 203 ALA A N 1
ATOM 1636 C CA . ALA A 1 203 ? 33.162 29.934 24.034 1.00 12.46 203 ALA A CA 1
ATOM 1637 C C . ALA A 1 203 ? 34.512 30.074 24.719 1.00 11.13 203 ALA A C 1
ATOM 1638 O O . ALA A 1 203 ? 34.592 30.464 25.886 1.00 12.98 203 ALA A O 1
ATOM 1640 N N . ALA A 1 204 ? 35.586 29.737 24.015 1.00 10.31 204 ALA A N 1
ATOM 1641 C CA . ALA A 1 204 ? 36.915 29.856 24.587 1.00 10.69 204 ALA A CA 1
ATOM 1642 C C . ALA A 1 204 ? 37.261 31.316 24.932 1.00 10.35 204 ALA A C 1
ATOM 1643 O O . ALA A 1 204 ? 37.795 31.596 26.007 1.00 12.49 204 ALA A O 1
ATOM 1645 N N . ILE A 1 205 ? 36.977 32.228 24.002 1.00 10.94 205 ILE A N 1
ATOM 1646 C CA . ILE A 1 205 ? 37.248 33.656 24.214 1.00 12.37 205 ILE A CA 1
ATOM 1647 C C . ILE A 1 205 ? 36.376 34.227 25.345 1.00 12.43 205 ILE A C 1
ATOM 1648 O O . ILE A 1 205 ? 36.877 34.942 26.203 1.00 13.21 205 ILE A O 1
ATOM 1653 N N . ASP A 1 206 ? 35.093 33.876 25.353 1.00 13.03 206 ASP A N 1
ATOM 1654 C CA . ASP A 1 206 ? 34.176 34.320 26.417 1.00 15.12 206 ASP A CA 1
ATOM 1655 C C . ASP A 1 206 ? 34.703 33.890 27.782 1.00 15.92 206 ASP A C 1
ATOM 1656 O O . ASP A 1 206 ? 34.649 34.642 28.772 1.00 15.49 206 ASP A O 1
ATOM 1661 N N . TYR A 1 207 ? 35.200 32.662 27.841 1.00 13.83 207 TYR A N 1
ATOM 1662 C CA . TYR A 1 207 ? 35.758 32.141 29.077 1.00 14.40 207 TYR A CA 1
ATOM 1663 C C . TYR A 1 207 ? 37.004 32.961 29.472 1.00 14.96 207 TYR A C 1
ATOM 1664 O O . TYR A 1 207 ? 37.169 33.349 30.641 1.00 13.00 207 TYR A O 1
ATOM 1673 N N . ALA A 1 208 ? 37.876 33.237 28.499 1.00 13.47 208 ALA A N 1
ATOM 1674 C CA . ALA A 1 208 ? 39.080 34.015 28.774 1.00 15.01 208 ALA A CA 1
ATOM 1675 C C . ALA A 1 208 ? 38.719 35.403 29.355 1.00 14.45 208 ALA A C 1
ATOM 1676 O O . ALA A 1 208 ? 39.307 35.846 30.348 1.00 16.12 208 ALA A O 1
ATOM 1678 N N . ILE A 1 209 ? 37.743 36.063 28.741 1.00 14.88 209 ILE A N 1
ATOM 1679 C CA . ILE A 1 209 ? 37.304 37.381 29.195 1.00 16.69 209 ILE A CA 1
ATOM 1680 C C . ILE A 1 209 ? 36.708 37.246 30.582 1.00 17.83 209 ILE A C 1
ATOM 1681 O O . ILE A 1 209 ? 37.155 37.884 31.530 1.00 21.02 209 ILE A O 1
ATOM 1686 N N . GLU A 1 210 ? 35.748 36.343 30.705 1.00 19.16 210 GLU A N 1
ATOM 1687 C CA . GLU A 1 210 ? 35.070 36.124 31.968 1.00 22.31 210 GLU A CA 1
ATOM 1688 C C . GLU A 1 210 ? 36.014 35.806 33.134 1.00 22.92 210 GLU A C 1
ATOM 1689 O O . GLU A 1 210 ? 35.844 36.342 34.229 1.00 24.24 210 GLU A O 1
ATOM 1695 N N . HIS A 1 211 ? 37.038 34.990 32.895 1.00 21.31 211 HIS A N 1
ATOM 1696 C CA . HIS A 1 211 ? 37.960 34.621 33.958 1.00 20.04 211 HIS A CA 1
ATOM 1697 C C . HIS A 1 211 ? 39.291 35.346 33.973 1.00 20.06 211 HIS A C 1
ATOM 1698 O O . HIS A 1 211 ? 40.197 34.955 34.701 1.00 22.84 211 HIS A O 1
ATOM 1705 N N . GLY A 1 212 ? 39.409 36.402 33.172 1.00 19.75 212 GLY A N 1
ATOM 1706 C CA . GLY A 1 212 ? 40.638 37.174 33.143 1.00 19.66 212 GLY A CA 1
ATOM 1707 C C . GLY A 1 212 ? 41.901 36.427 32.761 1.00 20.34 212 GLY A C 1
ATOM 1708 O O . GLY A 1 212 ? 42.963 36.648 33.339 1.00 20.80 212 GLY A O 1
ATOM 1709 N N . ARG A 1 213 ? 41.769 35.508 31.812 1.00 21.08 213 ARG A N 1
ATOM 1710 C CA . ARG A 1 213 ? 42.897 34.728 31.317 1.00 19.44 213 ARG A CA 1
ATOM 1711 C C . ARG A 1 213 ? 43.609 35.626 30.297 1.00 18.89 213 ARG A C 1
ATOM 1712 O O . ARG A 1 213 ? 42.962 36.424 29.618 1.00 22.03 213 ARG A O 1
ATOM 1720 N N A LYS A 1 214 ? 44.925 35.521 30.172 0.50 19.04 214 LYS A N 1
ATOM 1721 N N B LYS A 1 214 ? 44.925 35.458 30.199 0.50 18.27 214 LYS A N 1
ATOM 1722 C CA A LYS A 1 214 ? 45.612 36.411 29.237 0.50 18.14 214 LYS A CA 1
ATOM 1723 C CA B LYS A 1 214 ? 45.782 36.267 29.333 0.50 17.04 214 LYS A CA 1
ATOM 1724 C C A LYS A 1 214 ? 45.683 36.045 27.756 0.50 16.86 214 LYS A C 1
ATOM 1725 C C B LYS A 1 214 ? 45.858 35.982 27.832 0.50 16.06 214 LYS A C 1
ATOM 1726 O O A LYS A 1 214 ? 45.880 36.924 26.919 0.50 16.46 214 LYS A O 1
ATOM 1727 O O B LYS A 1 214 ? 46.256 36.855 27.064 0.50 15.08 214 LYS A O 1
ATOM 1738 N N . SER A 1 215 ? 45.489 34.777 27.411 1.00 15.26 215 SER A N 1
ATOM 1739 C CA . SER A 1 215 ? 45.537 34.406 25.993 1.00 13.70 215 SER A CA 1
ATOM 1740 C C . SER A 1 215 ? 44.704 33.199 25.633 1.00 12.57 215 SER A C 1
ATOM 1741 O O . SER A 1 215 ? 44.301 32.426 26.506 1.00 12.82 215 SER A O 1
ATOM 1744 N N . VAL A 1 216 ? 44.441 33.075 24.336 1.00 10.75 216 VAL A N 1
ATOM 1745 C CA . VAL A 1 216 ? 43.722 31.943 23.757 1.00 11.58 216 VAL A CA 1
ATOM 1746 C C . VAL A 1 216 ? 44.634 31.444 22.620 1.00 12.61 216 VAL A C 1
ATOM 1747 O O . VAL A 1 216 ? 44.971 32.201 21.703 1.00 12.40 216 VAL A O 1
ATOM 1751 N N . THR A 1 217 ? 45.095 30.196 22.734 1.00 11.53 217 THR A N 1
ATOM 1752 C CA . THR A 1 217 ? 45.971 29.608 21.719 1.00 11.66 217 THR A CA 1
ATOM 1753 C C . THR A 1 217 ? 45.202 28.598 20.878 1.00 12.20 217 THR A C 1
ATOM 1754 O O . THR A 1 217 ? 44.657 27.633 21.416 1.00 13.37 217 THR A O 1
ATOM 1758 N N . LEU A 1 218 ? 45.115 28.859 19.577 1.00 9.96 218 LEU A N 1
ATOM 1759 C CA . LEU A 1 218 ? 44.451 27.966 18.635 1.00 9.98 218 LEU A CA 1
ATOM 1760 C C . LEU A 1 218 ? 45.459 26.860 18.272 1.00 12.35 218 LEU A C 1
ATOM 1761 O O . LEU A 1 218 ? 46.519 27.151 17.700 1.00 11.96 218 LEU A O 1
ATOM 1766 N N . VAL A 1 219 ? 45.149 25.602 18.596 1.00 10.52 219 VAL A N 1
ATOM 1767 C CA . VAL A 1 219 ? 46.094 24.516 18.284 1.00 10.72 219 VAL A CA 1
ATOM 1768 C C . VAL A 1 219 ? 45.626 23.748 17.063 1.00 10.45 219 VAL A C 1
ATOM 1769 O O . VAL A 1 219 ? 44.481 23.313 16.997 1.00 12.66 219 VAL A O 1
ATOM 1773 N N . HIS A 1 220 ? 46.523 23.567 16.096 1.00 10.17 220 HIS A N 1
ATOM 1774 C CA . HIS A 1 220 ? 46.131 22.945 14.840 1.00 10.00 220 HIS A CA 1
ATOM 1775 C C . HIS A 1 220 ? 47.320 22.352 14.096 1.00 10.54 220 HIS A C 1
ATOM 1776 O O . HIS A 1 220 ? 48.464 22.661 14.404 1.00 10.65 220 HIS A O 1
ATOM 1783 N N . LYS A 1 221 ? 47.035 21.551 13.073 1.00 10.95 221 LYS A N 1
ATOM 1784 C CA . LYS A 1 221 ? 48.097 20.975 12.253 1.00 13.46 221 LYS A CA 1
ATOM 1785 C C . LYS A 1 221 ? 47.747 21.426 10.827 1.00 13.23 221 LYS A C 1
ATOM 1786 O O . LYS A 1 221 ? 47.640 20.626 9.898 1.00 14.36 221 LYS A O 1
ATOM 1792 N N . GLY A 1 222 ? 47.566 22.741 10.682 1.00 12.58 222 GLY A N 1
ATOM 1793 C CA . GLY A 1 222 ? 47.179 23.343 9.417 1.00 11.44 222 GLY A CA 1
ATOM 1794 C C . GLY A 1 222 ? 48.187 23.367 8.282 1.00 13.84 222 GLY A C 1
ATOM 1795 O O . GLY A 1 222 ? 47.832 23.715 7.161 1.00 13.93 222 GLY A O 1
ATOM 1796 N N . ASN A 1 223 ? 49.440 23.026 8.571 1.00 16.42 223 ASN A N 1
ATOM 1797 C CA . ASN A 1 223 ? 50.455 22.996 7.529 1.00 19.29 223 ASN A CA 1
ATOM 1798 C C . ASN A 1 223 ? 50.315 21.726 6.681 1.00 20.41 223 ASN A C 1
ATOM 1799 O O . ASN A 1 223 ? 50.771 21.684 5.541 1.00 22.87 223 ASN A O 1
ATOM 1804 N N . ILE A 1 224 ? 49.600 20.732 7.213 1.00 17.90 224 ILE A N 1
ATOM 1805 C CA . ILE A 1 224 ? 49.360 19.467 6.514 1.00 16.88 224 ILE A CA 1
ATOM 1806 C C . ILE A 1 224 ? 47.883 19.296 6.092 1.00 16.55 224 ILE A C 1
ATOM 1807 O O . ILE A 1 224 ? 47.588 18.845 4.985 1.00 16.75 224 ILE A O 1
ATOM 1812 N N . MET A 1 225 ? 46.967 19.641 6.995 1.00 15.39 225 MET A N 1
ATOM 1813 C CA . MET A 1 225 ? 45.520 19.572 6.743 1.00 13.99 225 MET A CA 1
ATOM 1814 C C . MET A 1 225 ? 45.063 21.030 6.600 1.00 14.09 225 MET A C 1
ATOM 1815 O O . MET A 1 225 ? 44.524 21.636 7.529 1.00 13.10 225 MET A O 1
ATOM 1820 N N . LYS A 1 226 ? 45.293 21.571 5.411 1.00 13.42 226 LYS A N 1
ATOM 1821 C CA . LYS A 1 226 ? 45.012 22.971 5.123 1.00 14.26 226 LYS A CA 1
ATOM 1822 C C . LYS A 1 226 ? 43.575 23.415 5.174 1.00 15.04 226 LYS A C 1
ATOM 1823 O O . LYS A 1 226 ? 43.272 24.500 5.683 1.00 14.96 226 LYS A O 1
ATOM 1829 N N . PHE A 1 227 ? 42.689 22.565 4.672 1.00 13.23 227 PHE A N 1
ATOM 1830 C CA . PHE A 1 227 ? 41.274 22.899 4.573 1.00 12.15 227 PHE A CA 1
ATOM 1831 C C . PHE A 1 227 ? 40.393 22.517 5.739 1.00 10.13 227 PHE A C 1
ATOM 1832 O O . PHE A 1 227 ? 39.195 22.782 5.723 1.00 11.53 227 PHE A O 1
ATOM 1840 N N . THR A 1 228 ? 40.986 21.851 6.721 1.00 10.43 228 THR A N 1
ATOM 1841 C CA . THR A 1 228 ? 40.260 21.467 7.917 1.00 11.40 228 THR A CA 1
ATOM 1842 C C . THR A 1 228 ? 40.933 22.141 9.112 1.00 11.90 228 THR A C 1
ATOM 1843 O O . THR A 1 228 ? 40.406 23.123 9.658 1.00 14.55 228 THR A O 1
ATOM 1847 N N . GLU A 1 229 ? 42.107 21.664 9.507 1.00 9.22 229 GLU A N 1
ATOM 1848 C CA . GLU A 1 229 ? 42.801 22.261 10.635 1.00 10.61 229 GLU A CA 1
ATOM 1849 C C . GLU A 1 229 ? 43.321 23.677 10.341 1.00 11.57 229 GLU A C 1
ATOM 1850 O O . GLU A 1 229 ? 43.312 24.536 11.228 1.00 10.71 229 GLU A O 1
ATOM 1856 N N . GLY A 1 230 ? 43.762 23.901 9.097 1.00 11.34 230 GLY A N 1
ATOM 1857 C CA . GLY A 1 230 ? 44.239 25.220 8.691 1.00 11.87 230 GLY A CA 1
ATOM 1858 C C . GLY A 1 230 ? 43.055 26.172 8.676 1.00 11.74 230 GLY A C 1
ATOM 1859 O O . GLY A 1 230 ? 43.161 27.327 9.102 1.00 12.70 230 GLY A O 1
ATOM 1860 N N . ALA A 1 231 ? 41.916 25.686 8.192 1.00 11.25 231 ALA A N 1
ATOM 1861 C CA . ALA A 1 231 ? 40.686 26.484 8.154 1.00 11.16 231 ALA A CA 1
ATOM 1862 C C . ALA A 1 231 ? 40.207 26.808 9.585 1.00 12.63 231 ALA A C 1
ATOM 1863 O O . ALA A 1 231 ? 39.746 27.916 9.858 1.00 12.81 231 ALA A O 1
ATOM 1865 N N . PHE A 1 232 ? 40.350 25.859 10.506 1.00 11.63 232 PHE A N 1
ATOM 1866 C CA . PHE A 1 232 ? 39.970 26.083 11.892 1.00 11.81 232 PHE A CA 1
ATOM 1867 C C . PHE A 1 232 ? 40.783 27.269 12.441 1.00 11.39 232 PHE A C 1
ATOM 1868 O O . PHE A 1 232 ? 40.233 28.158 13.103 1.00 12.13 232 PHE A O 1
ATOM 1876 N N . LYS A 1 233 ? 42.090 27.267 12.179 1.00 9.67 233 LYS A N 1
ATOM 1877 C CA . LYS A 1 233 ? 42.967 28.345 12.636 1.00 11.18 233 LYS A CA 1
ATOM 1878 C C . LYS A 1 233 ? 42.493 29.709 12.090 1.00 10.28 233 LYS A C 1
ATOM 1879 O O . LYS A 1 233 ? 42.360 30.683 12.838 1.00 12.62 233 LYS A O 1
ATOM 1885 N N . ASN A 1 234 ? 42.217 29.761 10.792 1.00 11.29 234 ASN A N 1
ATOM 1886 C CA . ASN A 1 234 ? 41.792 30.997 10.150 1.00 11.28 234 ASN A CA 1
ATOM 1887 C C . ASN A 1 234 ? 40.437 31.461 10.641 1.00 11.70 234 ASN A C 1
ATOM 1888 O O . ASN A 1 234 ? 40.282 32.636 10.957 1.00 12.56 234 ASN A O 1
ATOM 1893 N N . TRP A 1 235 ? 39.476 30.542 10.720 1.00 10.31 235 TRP A N 1
ATOM 1894 C CA . TRP A 1 235 ? 38.143 30.854 11.219 1.00 10.53 235 TRP A CA 1
ATOM 1895 C C . TRP A 1 235 ? 38.196 31.341 12.662 1.00 11.38 235 TRP A C 1
ATOM 1896 O O . TRP A 1 235 ? 37.392 32.185 13.061 1.00 14.55 235 TRP A O 1
ATOM 1907 N N . GLY A 1 236 ? 39.107 30.785 13.452 1.00 10.35 236 GLY A N 1
ATOM 1908 C CA . GLY A 1 236 ? 39.264 31.187 14.839 1.00 11.67 236 GLY A CA 1
ATOM 1909 C C . GLY A 1 236 ? 39.790 32.614 14.944 1.00 13.77 236 GLY A C 1
ATOM 1910 O O . GLY A 1 236 ? 39.293 33.403 15.748 1.00 12.14 236 GLY A O 1
ATOM 1911 N N . TYR A 1 237 ? 40.793 32.938 14.120 1.00 11.30 237 TYR A N 1
ATOM 1912 C CA . TYR A 1 237 ? 41.363 34.296 14.092 1.00 12.83 237 TYR A CA 1
ATOM 1913 C C . TYR A 1 237 ? 40.319 35.291 13.582 1.00 13.05 237 TYR A C 1
ATOM 1914 O O . TYR A 1 237 ? 40.207 36.389 14.119 1.00 14.51 237 TYR A O 1
ATOM 1923 N N . GLU A 1 238 ? 39.567 34.896 12.551 1.00 12.19 238 GLU A N 1
ATOM 1924 C CA . GLU A 1 238 ? 38.517 35.729 11.953 1.00 11.93 238 GLU A CA 1
ATOM 1925 C C . GLU A 1 238 ? 37.422 36.053 12.957 1.00 15.26 238 GLU A C 1
ATOM 1926 O O . GLU A 1 238 ? 37.037 37.222 13.113 1.00 15.98 238 GLU A O 1
ATOM 1932 N N . LEU A 1 239 ? 36.935 35.034 13.663 1.00 13.27 239 LEU A N 1
ATOM 1933 C CA . LEU A 1 239 ? 35.897 35.259 14.667 1.00 15.13 239 LEU A CA 1
ATOM 1934 C C . LEU A 1 239 ? 36.388 36.210 15.770 1.00 13.78 239 LEU A C 1
ATOM 1935 O O . LEU A 1 239 ? 35.658 37.106 16.192 1.00 15.25 239 LEU A O 1
ATOM 1940 N N . ALA A 1 240 ? 37.615 35.992 16.241 1.00 13.63 240 ALA A N 1
ATOM 1941 C CA . ALA A 1 240 ? 38.221 36.808 17.297 1.00 14.37 240 ALA A CA 1
ATOM 1942 C C . ALA A 1 240 ? 38.204 38.289 16.927 1.00 16.23 240 ALA A C 1
ATOM 1943 O O . ALA A 1 240 ? 37.728 39.118 17.702 1.00 16.46 240 ALA A O 1
ATOM 1945 N N . GLU A 1 241 ? 38.698 38.605 15.732 1.00 14.14 241 GLU A N 1
ATOM 1946 C CA . GLU A 1 241 ? 38.748 39.983 15.274 1.00 17.79 241 GLU A CA 1
ATOM 1947 C C . GLU A 1 241 ? 37.380 40.581 14.961 1.00 18.37 241 GLU A C 1
ATOM 1948 O O . GLU A 1 241 ? 37.131 41.741 15.287 1.00 20.68 241 GLU A O 1
ATOM 1954 N N . LYS A 1 242 ? 36.485 39.794 14.365 1.00 16.60 242 LYS A N 1
ATOM 1955 C CA . LYS A 1 242 ? 35.141 40.269 14.011 1.00 16.71 242 LYS A CA 1
ATOM 1956 C C . LYS A 1 242 ? 34.204 40.524 15.201 1.00 18.38 242 LYS A C 1
ATOM 1957 O O . LYS A 1 242 ? 33.521 41.552 15.244 1.00 17.85 242 LYS A O 1
ATOM 1963 N N . GLU A 1 243 ? 34.192 39.603 16.168 1.00 16.46 243 GLU A N 1
ATOM 1964 C CA . GLU A 1 243 ? 33.303 39.714 17.321 1.00 16.75 243 GLU A CA 1
ATOM 1965 C C . GLU A 1 243 ? 33.898 40.297 18.593 1.00 15.78 243 GLU A C 1
ATOM 1966 O O . GLU A 1 243 ? 33.163 40.785 19.459 1.00 17.71 243 GLU A O 1
ATOM 1972 N N . TYR A 1 244 ? 35.217 40.245 18.721 1.00 16.27 244 TYR A N 1
ATOM 1973 C CA . TYR A 1 244 ? 35.879 40.735 19.928 1.00 18.31 244 TYR A CA 1
ATOM 1974 C C . TYR A 1 244 ? 37.005 41.682 19.613 1.00 21.42 244 TYR A C 1
ATOM 1975 O O . TYR A 1 244 ? 37.962 41.776 20.386 1.00 23.39 244 TYR A O 1
ATOM 1984 N N . GLY A 1 245 ? 36.887 42.375 18.483 1.00 23.02 245 GLY A N 1
ATOM 1985 C CA . GLY A 1 245 ? 37.920 43.295 18.039 1.00 24.37 245 GLY A CA 1
ATOM 1986 C C . GLY A 1 245 ? 38.603 44.134 19.099 1.00 24.31 245 GLY A C 1
ATOM 1987 O O . GLY A 1 245 ? 39.821 44.068 19.278 1.00 24.22 245 GLY A O 1
ATOM 1988 N N . ASP A 1 246 ? 37.808 44.902 19.826 1.00 26.70 246 ASP A N 1
ATOM 1989 C CA . ASP A 1 246 ? 38.323 45.787 20.865 1.00 29.91 246 ASP A CA 1
ATOM 1990 C C . ASP A 1 246 ? 38.941 45.102 22.084 1.00 27.24 246 ASP A C 1
ATOM 1991 O O . ASP A 1 246 ? 39.787 45.682 22.774 1.00 28.52 246 ASP A O 1
ATOM 1996 N N . LYS A 1 247 ? 38.572 43.844 22.297 1.00 23.94 247 LYS A N 1
ATOM 1997 C CA . LYS A 1 247 ? 39.040 43.079 23.454 1.00 22.36 247 LYS A CA 1
ATOM 1998 C C . LYS A 1 247 ? 40.259 42.185 23.267 1.00 21.27 247 LYS A C 1
ATOM 1999 O O . LYS A 1 247 ? 40.837 41.708 24.247 1.00 19.67 247 LYS A O 1
ATOM 2005 N N . VAL A 1 248 ? 40.686 42.007 22.023 1.00 17.02 248 VAL A N 1
ATOM 2006 C CA . VAL A 1 248 ? 41.808 41.129 21.750 1.00 17.50 248 VAL A CA 1
ATOM 2007 C C . VAL A 1 248 ? 42.851 41.738 20.829 1.00 15.61 248 VAL A C 1
ATOM 2008 O O . VAL A 1 248 ? 42.652 42.811 20.272 1.00 18.53 248 VAL A O 1
ATOM 2012 N N . PHE A 1 249 ? 43.986 41.059 20.736 1.00 14.60 249 PHE A N 1
ATOM 2013 C CA . PHE A 1 249 ? 45.063 41.422 19.828 1.00 13.36 249 PHE A CA 1
ATOM 2014 C C . PHE A 1 249 ? 45.514 40.050 19.330 1.00 13.58 249 PHE A C 1
ATOM 2015 O O . PHE A 1 249 ? 45.976 39.220 20.110 1.00 14.63 249 PHE A O 1
ATOM 2023 N N . THR A 1 250 ? 45.373 39.816 18.038 1.00 13.69 250 THR A N 1
ATOM 2024 C CA . THR A 1 250 ? 45.722 38.527 17.474 1.00 14.83 250 THR A CA 1
ATOM 2025 C C . THR A 1 250 ? 47.041 38.539 16.737 1.00 16.53 250 THR A C 1
ATOM 2026 O O . THR A 1 250 ? 47.532 39.592 16.307 1.00 14.86 250 THR A O 1
ATOM 2030 N N . TRP A 1 251 ? 47.591 37.351 16.542 1.00 14.87 251 TRP A N 1
ATOM 2031 C CA . TRP A 1 251 ? 48.831 37.240 15.794 1.00 16.37 251 TRP A CA 1
ATOM 2032 C C . TRP A 1 251 ? 48.588 37.573 14.323 1.00 16.48 251 TRP A C 1
ATOM 2033 O O . TRP A 1 251 ? 49.498 38.048 13.637 1.00 17.23 251 TRP A O 1
ATOM 2044 N N . ALA A 1 252 ? 47.364 37.347 13.845 1.00 16.49 252 ALA A N 1
ATOM 2045 C CA . ALA A 1 252 ? 47.020 37.655 12.451 1.00 17.82 252 ALA A CA 1
ATOM 2046 C C . ALA A 1 252 ? 47.150 39.166 12.265 1.00 19.76 252 ALA A C 1
ATOM 2047 O O . ALA A 1 252 ? 47.656 39.656 11.249 1.00 19.40 252 ALA A O 1
ATOM 2049 N N . GLN A 1 253 ? 46.706 39.879 13.292 1.00 19.07 253 GLN A N 1
ATOM 2050 C CA . GLN A 1 253 ? 46.742 41.329 13.366 1.00 22.48 253 GLN A CA 1
ATOM 2051 C C . GLN A 1 253 ? 48.208 41.781 13.387 1.00 22.46 253 GLN A C 1
ATOM 2052 O O . GLN A 1 253 ? 48.589 42.734 12.697 1.00 22.28 253 GLN A O 1
ATOM 2058 N N . TYR A 1 254 ? 49.014 41.076 14.178 1.00 22.62 254 TYR A N 1
ATOM 2059 C CA . TYR A 1 254 ? 50.442 41.339 14.302 1.00 24.80 254 TYR A CA 1
ATOM 2060 C C . TYR A 1 254 ? 51.110 41.261 12.922 1.00 25.95 254 TYR A C 1
ATOM 2061 O O . TYR A 1 254 ? 51.848 42.164 12.519 1.00 26.71 254 TYR A O 1
ATOM 2070 N N . ASP A 1 255 ? 50.838 40.177 12.201 1.00 24.16 255 ASP A N 1
ATOM 2071 C CA . ASP A 1 255 ? 51.400 39.981 10.875 1.00 23.59 255 ASP A CA 1
ATOM 2072 C C . ASP A 1 255 ? 50.964 41.040 9.869 1.00 24.85 255 ASP A C 1
ATOM 2073 O O . ASP A 1 255 ? 51.762 41.449 9.027 1.00 23.91 255 ASP A O 1
ATOM 2078 N N . ARG A 1 256 ? 49.697 41.458 9.925 1.00 24.78 256 ARG A N 1
ATOM 2079 C CA . ARG A 1 256 ? 49.201 42.474 8.990 1.00 27.34 256 ARG A CA 1
ATOM 2080 C C . ARG A 1 256 ? 49.896 43.807 9.218 1.00 28.04 256 ARG A C 1
ATOM 2081 O O . ARG A 1 256 ? 50.161 44.542 8.253 1.00 28.74 256 ARG A O 1
ATOM 2089 N N . ILE A 1 257 ? 50.178 44.121 10.484 1.00 26.22 257 ILE A N 1
ATOM 2090 C CA . ILE A 1 257 ? 50.876 45.359 10.818 1.00 28.30 257 ILE A CA 1
ATOM 2091 C C . ILE A 1 257 ? 52.303 45.271 10.272 1.00 30.52 257 ILE A C 1
ATOM 2092 O O . ILE A 1 257 ? 52.808 46.248 9.715 1.00 34.65 257 ILE A O 1
ATOM 2097 N N . ALA A 1 258 ? 52.939 44.105 10.412 1.00 30.35 258 ALA A N 1
ATOM 2098 C CA . ALA A 1 258 ? 54.296 43.896 9.909 1.00 29.53 258 ALA A CA 1
ATOM 2099 C C . ALA A 1 258 ? 54.353 44.124 8.383 1.00 30.88 258 ALA A C 1
ATOM 2100 O O . ALA A 1 258 ? 55.178 44.902 7.903 1.00 30.36 258 ALA A O 1
ATOM 2102 N N . GLU A 1 259 ? 53.440 43.485 7.647 1.00 33.35 259 GLU A N 1
ATOM 2103 C CA . GLU A 1 259 ? 53.319 43.607 6.180 1.00 37.82 259 GLU A CA 1
ATOM 2104 C C . GLU A 1 259 ? 53.203 45.057 5.729 1.00 38.96 259 GLU A C 1
ATOM 2105 O O . GLU A 1 259 ? 53.767 45.461 4.709 1.00 40.19 259 GLU A O 1
ATOM 2111 N N . GLU A 1 260 ? 52.338 45.780 6.432 1.00 39.62 260 GLU A N 1
ATOM 2112 C CA . GLU A 1 260 ? 52.028 47.173 6.158 1.00 39.85 260 GLU A CA 1
ATOM 2113 C C . GLU A 1 260 ? 53.001 48.219 6.679 1.00 39.27 260 GLU A C 1
ATOM 2114 O O . GLU A 1 260 ? 53.311 49.192 5.979 1.00 41.02 260 GLU A O 1
ATOM 2120 N N . GLN A 1 261 ? 53.463 48.039 7.911 1.00 34.92 261 GLN A N 1
ATOM 2121 C CA . GLN A 1 261 ? 54.314 49.043 8.530 1.00 33.55 261 GLN A CA 1
ATOM 2122 C C . GLN A 1 261 ? 55.640 48.575 9.085 1.00 31.22 261 GLN A C 1
ATOM 2123 O O . GLN A 1 261 ? 56.366 49.349 9.700 1.00 30.47 261 GLN A O 1
ATOM 2129 N N . GLY A 1 262 ? 55.955 47.307 8.896 1.00 31.05 262 GLY A N 1
ATOM 2130 C CA . GLY A 1 262 ? 57.215 46.817 9.413 1.00 32.18 262 GLY A CA 1
ATOM 2131 C C . GLY A 1 262 ? 57.077 46.152 10.763 1.00 32.72 262 GLY A C 1
ATOM 2132 O O . GLY A 1 262 ? 56.071 46.307 11.469 1.00 32.07 262 GLY A O 1
ATOM 2133 N N . LYS A 1 263 ? 58.134 45.431 11.117 1.00 33.59 263 LYS A N 1
ATOM 2134 C CA . LYS A 1 263 ? 58.229 44.661 12.343 1.00 33.30 263 LYS A CA 1
ATOM 2135 C C . LYS A 1 263 ? 58.229 45.512 13.595 1.00 33.22 263 LYS A C 1
ATOM 2136 O O . LYS A 1 263 ? 57.772 45.064 14.653 1.00 32.29 263 LYS A O 1
ATOM 2142 N N . ASP A 1 264 ? 58.730 46.742 13.488 1.00 33.53 264 ASP A N 1
ATOM 2143 C CA . ASP A 1 264 ? 58.764 47.607 14.665 1.00 35.16 264 ASP A CA 1
ATOM 2144 C C . ASP A 1 264 ? 57.388 48.127 15.017 1.00 33.18 264 ASP A C 1
ATOM 2145 O O . ASP A 1 264 ? 57.006 48.101 16.188 1.00 31.41 264 ASP A O 1
ATOM 2150 N N . ALA A 1 265 ? 56.626 48.520 13.994 1.00 32.03 265 ALA A N 1
ATOM 2151 C CA . ALA A 1 265 ? 55.258 49.013 14.184 1.00 31.79 265 ALA A CA 1
ATOM 2152 C C . ALA A 1 265 ? 54.405 47.891 14.795 1.00 32.41 265 ALA A C 1
ATOM 2153 O O . ALA A 1 265 ? 53.571 48.138 15.672 1.00 31.86 265 ALA A O 1
ATOM 2155 N N . ALA A 1 266 ? 54.632 46.661 14.328 1.00 32.02 266 ALA A N 1
ATOM 2156 C CA . ALA A 1 266 ? 53.905 45.488 14.819 1.00 30.99 266 ALA A CA 1
ATOM 2157 C C . ALA A 1 266 ? 54.309 45.156 16.258 1.00 30.06 266 ALA A C 1
ATOM 2158 O O . ALA A 1 266 ? 53.463 44.758 17.067 1.00 30.13 266 ALA A O 1
ATOM 2160 N N . ASN A 1 267 ? 55.589 45.342 16.581 1.00 27.87 267 ASN A N 1
ATOM 2161 C CA . ASN A 1 267 ? 56.087 45.069 17.927 1.00 30.11 267 ASN A CA 1
ATOM 2162 C C . ASN A 1 267 ? 55.554 46.085 18.930 1.00 29.91 267 ASN A C 1
ATOM 2163 O O . ASN A 1 267 ? 55.287 45.753 20.092 1.00 28.83 267 ASN A O 1
ATOM 2168 N N . LYS A 1 268 ? 55.383 47.318 18.454 1.00 29.16 268 LYS A N 1
ATOM 2169 C CA . LYS A 1 268 ? 54.875 48.424 19.271 1.00 29.14 268 LYS A CA 1
ATOM 2170 C C . LYS A 1 268 ? 53.389 48.207 19.570 1.00 28.36 268 LYS A C 1
ATOM 2171 O O . LYS A 1 268 ? 52.936 48.386 20.706 1.00 28.24 268 LYS A O 1
ATOM 2177 N N . ALA A 1 269 ? 52.649 47.789 18.546 1.00 26.54 269 ALA A N 1
ATOM 2178 C CA . ALA A 1 269 ? 51.222 47.533 18.678 1.00 27.60 269 ALA A CA 1
ATOM 2179 C C . ALA A 1 269 ? 50.915 46.412 19.676 1.00 28.48 269 ALA A C 1
ATOM 2180 O O . ALA A 1 269 ? 49.970 46.518 20.458 1.00 27.49 269 ALA A O 1
ATOM 2182 N N . GLN A 1 270 ? 51.704 45.342 19.648 1.00 29.66 270 GLN A N 1
ATOM 2183 C CA . GLN A 1 270 ? 51.482 44.231 20.563 1.00 32.36 270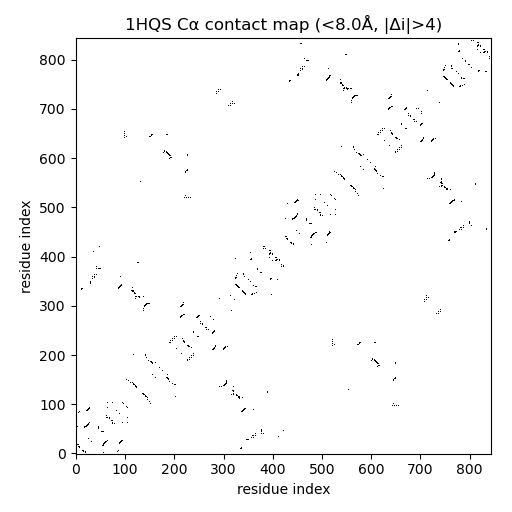 GLN A CA 1
ATOM 2184 C C . GLN A 1 270 ? 51.728 44.633 22.002 1.00 34.81 270 GLN A C 1
ATOM 2185 O O . GLN A 1 270 ? 50.969 44.247 22.891 1.00 35.20 270 GLN A O 1
ATOM 2191 N N . SER A 1 271 ? 52.806 45.375 22.244 1.00 36.94 271 SER A N 1
ATOM 2192 C CA . SER A 1 271 ? 53.116 45.816 23.605 1.00 37.90 271 SER A CA 1
ATOM 2193 C C . SER A 1 271 ? 51.991 46.694 24.163 1.00 35.90 271 SER A C 1
ATOM 2194 O O . SER A 1 271 ? 51.551 46.507 25.298 1.00 34.27 271 SER A O 1
ATOM 2197 N N . GLU A 1 272 ? 51.497 47.607 23.330 1.00 36.27 272 GLU A N 1
ATOM 2198 C CA . GLU A 1 272 ? 50.408 48.501 23.715 1.00 36.24 272 GLU A CA 1
ATOM 2199 C C . GLU A 1 272 ? 49.142 47.702 24.043 1.00 35.67 272 GLU A C 1
ATOM 2200 O O . GLU A 1 272 ? 48.396 48.074 24.949 1.00 34.74 272 GLU A O 1
ATOM 2206 N N . ALA A 1 273 ? 48.941 46.579 23.344 1.00 34.37 273 ALA A N 1
ATOM 2207 C CA . ALA A 1 273 ? 47.793 45.696 23.578 1.00 33.61 273 ALA A CA 1
ATOM 2208 C C . ALA A 1 273 ? 47.974 44.919 24.890 1.00 34.40 273 ALA A C 1
ATOM 2209 O O . ALA A 1 273 ? 47.009 44.639 25.607 1.00 34.60 273 ALA A O 1
ATOM 2211 N N . GLU A 1 274 ? 49.213 44.541 25.181 1.00 35.66 274 GLU A N 1
ATOM 2212 C CA . GLU A 1 274 ? 49.515 43.833 26.416 1.00 38.66 274 GLU A CA 1
ATOM 2213 C C . GLU A 1 274 ? 49.149 44.814 27.533 1.00 39.20 274 GLU A C 1
ATOM 2214 O O . GLU A 1 274 ? 48.257 44.546 28.346 1.00 39.01 274 GLU A O 1
ATOM 2220 N N . ALA A 1 275 ? 49.787 45.985 27.498 1.00 37.74 275 ALA A N 1
ATOM 2221 C CA . ALA A 1 275 ? 49.572 47.039 28.487 1.00 36.32 275 ALA A CA 1
ATOM 2222 C C . ALA A 1 275 ? 48.088 47.334 28.725 1.00 35.85 275 ALA A C 1
ATOM 2223 O O . ALA A 1 275 ? 47.647 47.453 29.875 1.00 37.97 275 ALA A O 1
ATOM 2225 N N . ALA A 1 276 ? 47.322 47.417 27.637 1.00 32.11 276 ALA A N 1
ATOM 2226 C CA . ALA A 1 276 ? 45.894 47.707 27.709 1.00 29.05 276 ALA A CA 1
ATOM 2227 C C . ALA A 1 276 ? 45.008 46.556 28.194 1.00 29.55 276 ALA A C 1
ATOM 2228 O O . ALA A 1 276 ? 43.782 46.700 28.233 1.00 30.56 276 ALA A O 1
ATOM 2230 N N . GLY A 1 277 ? 45.604 45.421 28.549 1.00 28.22 277 GLY A N 1
ATOM 2231 C CA . GLY A 1 277 ? 44.798 44.299 29.012 1.00 25.48 277 GLY A CA 1
ATOM 2232 C C . GLY A 1 277 ? 44.037 43.513 27.941 1.00 26.22 277 GLY A C 1
ATOM 2233 O O . GLY A 1 277 ? 43.056 42.817 28.242 1.00 24.04 277 GLY A O 1
ATOM 2234 N N . LYS A 1 278 ? 44.454 43.658 26.688 1.00 20.00 278 LYS A N 1
ATOM 2235 C CA . LYS A 1 278 ? 43.821 42.932 25.593 1.00 20.00 278 LYS A CA 1
ATOM 2236 C C . LYS A 1 278 ? 44.257 41.455 25.634 1.00 20.00 278 LYS A C 1
ATOM 2237 O O . LYS A 1 278 ? 45.395 41.143 25.996 1.00 20.00 278 LYS A O 1
ATOM 2243 N N . ILE A 1 279 ? 43.333 40.546 25.337 1.00 20.24 279 ILE A N 1
ATOM 2244 C CA . ILE A 1 279 ? 43.655 39.112 25.348 1.00 19.28 279 ILE A CA 1
ATOM 2245 C C . ILE A 1 279 ? 44.373 38.744 24.047 1.00 16.08 279 ILE A C 1
ATOM 2246 O O . ILE A 1 279 ? 43.910 39.083 22.954 1.00 15.10 279 ILE A O 1
ATOM 2251 N N . ILE A 1 280 ? 45.508 38.070 24.183 1.00 15.21 280 ILE A N 1
ATOM 2252 C CA . ILE A 1 280 ? 46.282 37.672 23.013 1.00 14.87 280 ILE A CA 1
ATOM 2253 C C . ILE A 1 280 ? 45.724 36.404 22.376 1.00 14.40 280 ILE A C 1
ATOM 2254 O O . ILE A 1 280 ? 45.509 35.404 23.066 1.00 14.85 280 ILE A O 1
ATOM 2259 N N . ILE A 1 281 ? 45.425 36.469 21.084 1.00 12.05 281 ILE A N 1
ATOM 2260 C CA . ILE A 1 281 ? 44.945 35.302 20.355 1.00 12.18 281 ILE A CA 1
ATOM 2261 C C . ILE A 1 281 ? 46.133 34.883 19.483 1.00 14.38 281 ILE A C 1
ATOM 2262 O O . ILE A 1 281 ? 46.579 35.642 18.616 1.00 12.58 281 ILE A O 1
ATOM 2267 N N . LYS A 1 282 ? 46.673 33.700 19.760 1.00 12.12 282 LYS A N 1
ATOM 2268 C CA . LYS A 1 282 ? 47.816 33.179 19.027 1.00 9.93 282 LYS A CA 1
ATOM 2269 C C . LYS A 1 282 ? 47.508 31.746 18.582 1.00 11.99 282 LYS A C 1
ATOM 2270 O O . LYS A 1 282 ? 46.386 31.267 18.758 1.00 11.56 282 LYS A O 1
ATOM 2276 N N . ASP A 1 283 ? 48.492 31.077 17.987 1.00 12.44 283 ASP A N 1
ATOM 2277 C CA . ASP A 1 283 ? 48.295 29.712 17.505 1.00 11.94 283 ASP A CA 1
ATOM 2278 C C . ASP A 1 283 ? 49.568 28.907 17.599 1.00 12.70 283 ASP A C 1
ATOM 2279 O O . ASP A 1 283 ? 50.661 29.460 17.624 1.00 13.24 283 ASP A O 1
ATOM 2284 N N A SER A 1 284 ? 49.403 27.593 17.685 0.50 11.96 284 SER A N 1
ATOM 2285 N N B SER A 1 284 ? 49.418 27.588 17.702 0.50 12.19 284 SER A N 1
ATOM 2286 C CA A SER A 1 284 ? 50.518 26.668 17.759 0.50 11.85 284 SER A CA 1
ATOM 2287 C CA B SER A 1 284 ? 50.553 26.672 17.802 0.50 12.51 284 SER A CA 1
ATOM 2288 C C A SER A 1 284 ? 50.209 25.457 16.886 0.50 11.33 284 SER A C 1
ATOM 2289 C C B SER A 1 284 ? 50.265 25.398 17.006 0.50 11.76 284 SER A C 1
ATOM 2290 O O A SER A 1 284 ? 49.056 25.031 16.778 0.50 11.13 284 SER A O 1
ATOM 2291 O O B SER A 1 284 ? 49.184 24.822 17.127 0.50 11.25 284 SER A O 1
ATOM 2296 N N . ILE A 1 285 ? 51.228 24.978 16.180 1.00 11.73 285 ILE A N 1
ATOM 2297 C CA . ILE A 1 285 ? 51.097 23.769 15.368 1.00 10.92 285 ILE A CA 1
ATOM 2298 C C . ILE A 1 285 ? 51.098 22.662 16.434 1.00 10.21 285 ILE A C 1
ATOM 2299 O O . ILE A 1 285 ? 51.917 22.668 17.359 1.00 11.68 285 ILE A O 1
ATOM 2304 N N . ALA A 1 286 ? 50.170 21.723 16.295 1.00 12.93 286 ALA A N 1
ATOM 2305 C CA . ALA A 1 286 ? 49.961 20.654 17.267 1.00 12.66 286 ALA A CA 1
ATOM 2306 C C . ALA A 1 286 ? 51.169 19.859 17.748 1.00 11.92 286 ALA A C 1
ATOM 2307 O O . ALA A 1 286 ? 51.293 19.613 18.953 1.00 13.19 286 ALA A O 1
ATOM 2309 N N . ASP A 1 287 ? 52.039 19.423 16.833 1.00 12.97 287 ASP A N 1
ATOM 2310 C CA . ASP A 1 287 ? 53.222 18.662 17.258 1.00 13.91 287 ASP A CA 1
ATOM 2311 C C . ASP A 1 287 ? 54.178 19.527 18.078 1.00 13.22 287 ASP A C 1
ATOM 2312 O O . ASP A 1 287 ? 54.770 19.061 19.056 1.00 14.75 287 ASP A O 1
ATOM 2317 N N A ILE A 1 288 ? 54.318 20.793 17.689 0.50 13.41 288 ILE A N 1
ATOM 2318 N N B ILE A 1 288 ? 54.291 20.795 17.682 0.50 13.22 288 ILE A N 1
ATOM 2319 C CA A ILE A 1 288 ? 55.183 21.712 18.421 0.50 13.70 288 ILE A CA 1
ATOM 2320 C CA B ILE A 1 288 ? 55.137 21.762 18.373 0.50 13.28 288 ILE A CA 1
ATOM 2321 C C A ILE A 1 288 ? 54.541 22.063 19.768 0.50 11.96 288 ILE A C 1
ATOM 2322 C C B ILE A 1 288 ? 54.537 22.061 19.748 0.50 11.60 288 ILE A C 1
ATOM 2323 O O A ILE A 1 288 ? 55.236 22.174 20.778 0.50 12.35 288 ILE A O 1
ATOM 2324 O O B ILE A 1 288 ? 55.252 22.135 20.747 0.50 11.89 288 ILE A O 1
ATOM 2333 N N . PHE A 1 289 ? 53.214 22.167 19.793 1.00 11.50 289 PHE A N 1
ATOM 2334 C CA . PHE A 1 289 ? 52.497 22.449 21.045 1.00 11.59 289 PHE A CA 1
ATOM 2335 C C . PHE A 1 289 ? 52.795 21.342 22.082 1.00 11.16 289 PHE A C 1
ATOM 2336 O O . PHE A 1 289 ? 53.054 21.629 23.251 1.00 12.51 289 PHE A O 1
ATOM 2344 N N . LEU A 1 290 ? 52.817 20.085 21.633 1.00 12.01 290 LEU A N 1
ATOM 2345 C CA . LEU A 1 290 ? 53.112 18.954 22.509 1.00 12.03 290 LEU A CA 1
ATOM 2346 C C . LEU A 1 290 ? 54.510 19.047 23.137 1.00 13.37 290 LEU A C 1
ATOM 2347 O O . LEU A 1 290 ? 54.770 18.445 24.182 1.00 15.32 290 LEU A O 1
ATOM 2352 N N . GLN A 1 291 ? 55.417 19.777 22.486 1.00 11.23 291 GLN A N 1
ATOM 2353 C CA . GLN A 1 291 ? 56.761 19.990 23.030 1.00 13.36 291 GLN A CA 1
ATOM 2354 C C . GLN A 1 291 ? 56.732 21.197 23.977 1.00 13.34 291 GLN A C 1
ATOM 2355 O O . GLN A 1 291 ? 57.280 21.152 25.081 1.00 14.35 291 GLN A O 1
ATOM 2361 N N . GLN A 1 292 ? 56.063 22.264 23.541 1.00 14.06 292 GLN A N 1
ATOM 2362 C CA . GLN A 1 292 ? 55.973 23.501 24.315 1.00 15.77 292 GLN A CA 1
ATOM 2363 C C . GLN A 1 292 ? 55.244 23.424 25.655 1.00 13.86 292 GLN A C 1
ATOM 2364 O O . GLN A 1 292 ? 55.584 24.151 26.580 1.00 14.19 292 GLN A O 1
ATOM 2370 N N . ILE A 1 293 ? 54.289 22.510 25.790 1.00 14.09 293 ILE A N 1
ATOM 2371 C CA . ILE A 1 293 ? 53.612 22.357 27.068 1.00 13.39 293 ILE A CA 1
ATOM 2372 C C . ILE A 1 293 ? 54.577 21.749 28.080 1.00 14.14 293 ILE A C 1
ATOM 2373 O O . ILE A 1 293 ? 54.332 21.807 29.282 1.00 15.54 293 ILE A O 1
ATOM 2378 N N . LEU A 1 294 ? 55.686 21.178 27.604 1.00 13.59 294 LEU A N 1
ATOM 2379 C CA . LEU A 1 294 ? 56.707 20.630 28.507 1.00 15.13 294 LEU A CA 1
ATOM 2380 C C . LEU A 1 294 ? 57.836 21.634 28.779 1.00 15.69 294 LEU A C 1
ATOM 2381 O O . LEU A 1 294 ? 58.274 21.783 29.909 1.00 17.30 294 LEU A O 1
ATOM 2386 N N . THR A 1 295 ? 58.301 22.311 27.732 1.00 17.74 295 THR A N 1
ATOM 2387 C CA . THR A 1 295 ? 59.399 23.278 27.844 1.00 20.27 295 THR A CA 1
ATOM 2388 C C . THR A 1 295 ? 59.029 24.679 28.336 1.00 20.14 295 THR A C 1
ATOM 2389 O O . THR A 1 295 ? 59.832 25.337 29.003 1.00 21.70 295 THR A O 1
ATOM 2393 N N . ARG A 1 296 ? 57.820 25.130 28.021 1.00 20.07 296 ARG A N 1
ATOM 2394 C CA . ARG A 1 296 ? 57.370 26.467 28.423 1.00 20.99 296 ARG A CA 1
ATOM 2395 C C . ARG A 1 296 ? 55.847 26.549 28.603 1.00 19.21 296 ARG A C 1
ATOM 2396 O O . ARG A 1 296 ? 55.180 27.383 27.972 1.00 17.54 296 ARG A O 1
ATOM 2404 N N . PRO A 1 297 ? 55.280 25.707 29.493 1.00 17.70 297 PRO A N 1
ATOM 2405 C CA . PRO A 1 297 ? 53.825 25.729 29.711 1.00 17.26 297 PRO A CA 1
ATOM 2406 C C . PRO A 1 297 ? 53.246 27.061 30.239 1.00 18.09 297 PRO A C 1
ATOM 2407 O O . PRO A 1 297 ? 52.063 27.327 30.047 1.00 17.07 297 PRO A O 1
ATOM 2411 N N . ASN A 1 298 ? 54.074 27.898 30.878 1.00 19.36 298 ASN A N 1
ATOM 2412 C CA . ASN A 1 298 ? 53.588 29.183 31.403 1.00 21.81 298 ASN A CA 1
ATOM 2413 C C . ASN A 1 298 ? 53.179 30.166 30.310 1.00 21.37 298 ASN A C 1
ATOM 2414 O O . ASN A 1 298 ? 52.566 31.195 30.591 1.00 24.25 298 ASN A O 1
ATOM 2419 N N . GLU A 1 299 ? 53.492 29.834 29.060 1.00 20.33 299 GLU A N 1
ATOM 2420 C CA . GLU A 1 299 ? 53.132 30.673 27.930 1.00 20.46 299 GLU A CA 1
ATOM 2421 C C . GLU A 1 299 ? 51.726 30.394 27.398 1.00 18.85 299 GLU A C 1
ATOM 2422 O O . GLU A 1 299 ? 51.263 31.065 26.479 1.00 18.42 299 GLU A O 1
ATOM 2428 N N . PHE A 1 300 ? 51.033 29.433 28.010 1.00 16.06 300 PHE A N 1
ATOM 2429 C CA . PHE A 1 300 ? 49.675 29.074 27.591 1.00 14.26 300 PHE A CA 1
ATOM 2430 C C . PHE A 1 300 ? 48.674 29.211 28.745 1.00 15.21 300 PHE A C 1
ATOM 2431 O O . PHE A 1 300 ? 48.998 28.928 29.903 1.00 15.39 300 PHE A O 1
ATOM 2439 N N . ASP A 1 301 ? 47.464 29.649 28.407 1.00 16.22 301 ASP A N 1
ATOM 2440 C CA . ASP A 1 301 ? 46.374 29.866 29.363 1.00 17.71 301 ASP A CA 1
ATOM 2441 C C . ASP A 1 301 ? 45.156 29.086 28.848 1.00 17.16 301 ASP A C 1
ATOM 2442 O O . ASP A 1 301 ? 44.908 27.957 29.278 1.00 17.16 301 ASP A O 1
ATOM 2447 N N . VAL A 1 302 ? 44.359 29.721 27.987 1.00 13.45 302 VAL A N 1
ATOM 2448 C CA . VAL A 1 302 ? 43.212 29.054 27.387 1.00 12.47 302 VAL A CA 1
ATOM 2449 C C . VAL A 1 302 ? 43.662 28.491 26.031 1.00 13.27 302 VAL A C 1
ATOM 2450 O O . VAL A 1 302 ? 44.408 29.133 25.289 1.00 13.04 302 VAL A O 1
ATOM 2454 N N . VAL A 1 303 ? 43.232 27.268 25.736 1.00 12.49 303 VAL A N 1
ATOM 2455 C CA . VAL A 1 303 ? 43.579 26.606 24.486 1.00 12.47 303 VAL A CA 1
ATOM 2456 C C . VAL A 1 303 ? 42.294 26.202 23.792 1.00 13.84 303 VAL A C 1
ATOM 2457 O O . VAL A 1 303 ? 41.384 25.653 24.416 1.00 16.13 303 VAL A O 1
ATOM 2461 N N . ALA A 1 304 ? 42.206 26.510 22.507 1.00 11.35 304 ALA A N 1
ATOM 2462 C CA . ALA A 1 304 ? 41.053 26.161 21.701 1.00 9.55 304 ALA A CA 1
ATOM 2463 C C . ALA A 1 304 ? 41.544 25.242 20.593 1.00 12.04 304 ALA A C 1
ATOM 2464 O O . ALA A 1 304 ? 42.428 25.607 19.814 1.00 11.26 304 ALA A O 1
ATOM 2466 N N . THR A 1 305 ? 40.956 24.054 20.499 1.00 10.50 305 THR A N 1
ATOM 2467 C CA . THR A 1 305 ? 41.394 23.128 19.464 1.00 12.53 305 THR A CA 1
ATOM 2468 C C . THR A 1 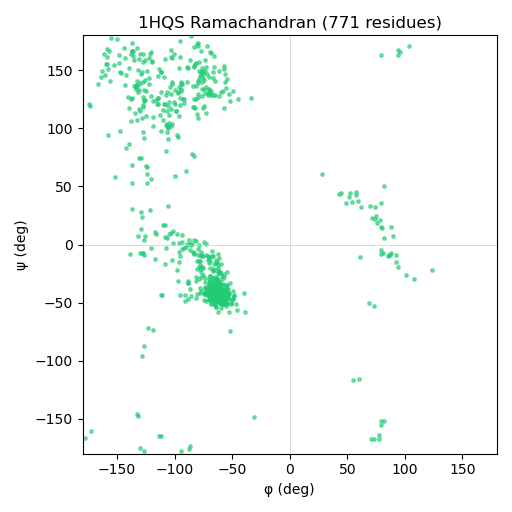305 ? 40.280 22.201 18.983 1.00 12.18 305 THR A C 1
ATOM 2469 O O . THR A 1 305 ? 39.127 22.313 19.428 1.00 10.91 305 THR A O 1
ATOM 2473 N N . MET A 1 306 ? 40.601 21.374 17.985 1.00 10.47 306 MET A N 1
ATOM 2474 C CA . MET A 1 306 ? 39.653 20.425 17.418 1.00 9.46 306 MET A CA 1
ATOM 2475 C C . MET A 1 306 ? 39.509 19.164 18.287 1.00 8.88 306 MET A C 1
ATOM 2476 O O . MET A 1 306 ? 40.245 18.981 19.258 1.00 9.68 306 MET A O 1
ATOM 2481 N N . ASN A 1 307 ? 38.563 18.309 17.909 1.00 10.91 307 ASN A N 1
ATOM 2482 C CA . ASN A 1 307 ? 38.233 17.100 18.647 1.00 9.14 307 ASN A CA 1
ATOM 2483 C C . ASN A 1 307 ? 39.409 16.151 18.935 1.00 8.53 307 ASN A C 1
ATOM 2484 O O . ASN A 1 307 ? 39.725 15.890 20.099 1.00 10.17 307 ASN A O 1
ATOM 2489 N N A LEU A 1 308 ? 40.069 15.679 17.879 0.50 9.55 308 LEU A N 1
ATOM 2490 N N B LEU A 1 308 ? 40.080 15.666 17.890 0.50 9.93 308 LEU A N 1
ATOM 2491 C CA A LEU A 1 308 ? 41.191 14.750 18.016 0.50 9.60 308 LEU A CA 1
ATOM 2492 C CA B LEU A 1 308 ? 41.209 14.751 18.085 0.50 9.76 308 LEU A CA 1
ATOM 2493 C C A LEU A 1 308 ? 42.394 15.365 18.738 0.50 9.38 308 LEU A C 1
ATOM 2494 C C B LEU A 1 308 ? 42.373 15.404 18.811 0.50 9.33 308 LEU A C 1
ATOM 2495 O O A LEU A 1 308 ? 42.913 14.775 19.679 0.50 10.43 308 LEU A O 1
ATOM 2496 O O B LEU A 1 308 ? 42.878 14.859 19.789 0.50 10.23 308 LEU A O 1
ATOM 2505 N N . ASN A 1 309 ? 42.817 16.565 18.315 1.00 10.06 309 ASN A N 1
ATOM 2506 C CA . ASN A 1 309 ? 43.939 17.266 18.954 1.00 9.95 309 ASN A CA 1
ATOM 2507 C C . ASN A 1 309 ? 43.622 17.521 20.435 1.00 9.93 309 ASN A C 1
ATOM 2508 O O . ASN A 1 309 ? 44.488 17.380 21.295 1.00 11.82 309 ASN A O 1
ATOM 2513 N N . GLY A 1 310 ? 42.377 17.911 20.712 1.00 10.00 310 GLY A N 1
ATOM 2514 C CA . GLY A 1 310 ? 41.953 18.181 22.080 1.00 10.84 310 GLY A CA 1
ATOM 2515 C C . GLY A 1 310 ? 42.100 16.947 22.945 1.00 9.30 310 GLY A C 1
ATOM 2516 O O . GLY A 1 310 ? 42.547 17.041 24.077 1.00 11.81 310 GLY A O 1
ATOM 2517 N N . ASP A 1 311 ? 41.743 15.788 22.392 1.00 10.43 311 ASP A N 1
ATOM 2518 C CA . ASP A 1 311 ? 41.870 14.516 23.101 1.00 12.48 311 ASP A CA 1
ATOM 2519 C C . ASP A 1 311 ? 43.341 14.265 23.482 1.00 12.49 311 ASP A C 1
ATOM 2520 O O . ASP A 1 311 ? 43.678 14.056 24.645 1.00 12.83 311 ASP A O 1
ATOM 2525 N N . TYR A 1 312 ? 44.222 14.312 22.490 1.00 11.98 312 TYR A N 1
ATOM 2526 C CA . TYR A 1 312 ? 45.642 14.081 22.726 1.00 11.19 312 TYR A CA 1
ATOM 2527 C C . TYR A 1 312 ? 46.282 15.091 23.672 1.00 12.27 312 TYR A C 1
ATOM 2528 O O . TYR A 1 312 ? 47.008 14.719 24.592 1.00 13.34 312 TYR A O 1
ATOM 2537 N N . ILE A 1 313 ? 46.027 16.372 23.424 1.00 12.41 313 ILE A N 1
ATOM 2538 C CA . ILE A 1 313 ? 46.584 17.467 24.219 1.00 14.17 313 ILE A CA 1
ATOM 2539 C C . ILE A 1 313 ? 46.173 17.409 25.676 1.00 12.31 313 ILE A C 1
ATOM 2540 O O . ILE A 1 313 ? 46.989 17.623 26.568 1.00 13.43 313 ILE A O 1
ATOM 2545 N N . SER A 1 314 ? 44.891 17.142 25.904 1.00 15.56 314 SER A N 1
ATOM 2546 C CA . SER A 1 314 ? 44.354 17.052 27.258 1.00 17.10 314 SER A CA 1
ATOM 2547 C C . SER A 1 314 ? 45.017 15.954 28.076 1.00 16.11 314 SER A C 1
ATOM 2548 O O . SER A 1 314 ? 45.339 16.142 29.254 1.00 16.98 314 SER A O 1
ATOM 2551 N N . ASP A 1 315 ? 45.228 14.807 27.445 1.00 15.75 315 ASP A N 1
ATOM 2552 C CA . ASP A 1 315 ? 45.864 13.693 28.129 1.00 16.94 315 ASP A CA 1
ATOM 2553 C C . ASP A 1 315 ? 47.337 13.940 28.384 1.00 14.36 315 ASP A C 1
ATOM 2554 O O . ASP A 1 315 ? 47.833 13.607 29.457 1.00 15.24 315 ASP A O 1
ATOM 2559 N N . ALA A 1 316 ? 48.027 14.556 27.425 1.00 13.28 316 ALA A N 1
ATOM 2560 C CA . ALA A 1 316 ? 49.454 14.872 27.592 1.00 12.49 316 ALA A CA 1
ATOM 2561 C C . ALA A 1 316 ? 49.632 15.858 28.769 1.00 13.18 316 ALA A C 1
ATOM 2562 O O . ALA A 1 316 ? 50.556 15.731 29.583 1.00 13.71 316 ALA A O 1
ATOM 2564 N N . LEU A 1 317 ? 48.712 16.817 28.875 1.00 13.78 317 LEU A N 1
ATOM 2565 C CA . LEU A 1 317 ? 48.764 17.785 29.958 1.00 11.85 317 LEU A CA 1
ATOM 2566 C C . LEU A 1 317 ? 48.431 17.119 31.280 1.00 11.20 317 LEU A C 1
ATOM 2567 O O . LEU A 1 317 ? 49.152 17.285 32.256 1.00 12.87 317 LEU A O 1
ATOM 2572 N N . ALA A 1 318 ? 47.363 16.330 31.296 1.00 13.41 318 ALA A N 1
ATOM 2573 C CA . ALA A 1 318 ? 46.937 15.643 32.512 1.00 14.58 318 ALA A CA 1
ATOM 2574 C C . ALA A 1 318 ? 48.067 14.820 33.127 1.00 14.63 318 ALA A C 1
ATOM 2575 O O . ALA A 1 318 ? 48.214 14.780 34.344 1.00 14.70 318 ALA A O 1
ATOM 2577 N N . ALA A 1 319 ? 48.876 14.179 32.283 1.00 14.40 319 ALA A N 1
ATOM 2578 C CA . ALA A 1 319 ? 50.002 13.367 32.761 1.00 14.83 319 ALA A CA 1
ATOM 2579 C C . ALA A 1 319 ? 51.025 14.195 33.543 1.00 15.56 319 ALA A C 1
ATOM 2580 O O . ALA A 1 319 ? 51.777 13.659 34.367 1.00 16.84 319 ALA A O 1
ATOM 2582 N N . GLN A 1 320 ? 51.072 15.499 33.280 1.00 16.46 320 GLN A N 1
ATOM 2583 C CA . GLN A 1 320 ? 51.994 16.368 34.013 1.00 19.53 320 GLN A CA 1
ATOM 2584 C C . GLN A 1 320 ? 51.506 16.643 35.436 1.00 21.65 320 GLN A C 1
ATOM 2585 O O . GLN A 1 320 ? 52.309 16.857 36.359 1.00 21.45 320 GLN A O 1
ATOM 2591 N N . VAL A 1 321 ? 50.193 16.568 35.633 1.00 21.85 321 VAL A N 1
ATOM 2592 C CA . VAL A 1 321 ? 49.631 16.906 36.929 1.00 22.61 321 VAL A CA 1
ATOM 2593 C C . VAL A 1 321 ? 48.816 15.871 37.705 1.00 24.71 321 VAL A C 1
ATOM 2594 O O . VAL A 1 321 ? 47.929 16.250 38.483 1.00 26.27 321 VAL A O 1
ATOM 2598 N N . GLY A 1 322 ? 49.102 14.582 37.528 1.00 23.39 322 GLY A N 1
ATOM 2599 C CA . GLY A 1 322 ? 48.364 13.576 38.275 1.00 23.23 322 GLY A CA 1
ATOM 2600 C C . GLY A 1 322 ? 47.668 12.536 37.426 1.00 26.40 322 GLY A C 1
ATOM 2601 O O . GLY A 1 322 ? 47.308 11.467 37.927 1.00 26.57 322 GLY A O 1
ATOM 2602 N N . GLY A 1 323 ? 47.420 12.878 36.163 1.00 26.12 323 GLY A N 1
ATOM 2603 C CA . GLY A 1 323 ? 46.789 11.959 35.238 1.00 26.09 323 GLY A CA 1
ATOM 2604 C C . GLY A 1 323 ? 45.291 11.790 35.318 1.00 27.80 323 GLY A C 1
ATOM 2605 O O . GLY A 1 323 ? 44.546 12.654 35.784 1.00 25.73 323 GLY A O 1
ATOM 2606 N N . ILE A 1 324 ? 44.877 10.626 34.843 1.00 28.43 324 ILE A N 1
ATOM 2607 C CA . ILE A 1 324 ? 43.491 10.189 34.774 1.00 28.60 324 ILE A CA 1
ATOM 2608 C C . ILE A 1 324 ? 42.766 10.115 36.131 1.00 29.47 324 ILE A C 1
ATOM 2609 O O . ILE A 1 324 ? 41.594 10.478 36.244 1.00 30.61 324 ILE A O 1
ATOM 2614 N N . GLY A 1 325 ? 43.476 9.677 37.164 1.00 29.20 325 GLY A N 1
ATOM 2615 C CA . GLY A 1 325 ? 42.875 9.571 38.480 1.00 28.83 325 GLY A CA 1
ATOM 2616 C C . GLY A 1 325 ? 42.403 10.893 39.064 1.00 30.75 325 GLY A C 1
ATOM 2617 O O . GLY A 1 325 ? 41.727 10.910 40.100 1.00 31.40 325 GLY A O 1
ATOM 2618 N N . ILE A 1 326 ? 42.727 12.005 38.407 1.00 27.13 326 ILE A N 1
ATOM 2619 C CA . ILE A 1 326 ? 42.314 13.293 38.927 1.00 25.72 326 ILE A CA 1
ATOM 2620 C C . ILE A 1 326 ? 41.805 14.285 37.881 1.00 25.19 326 ILE A C 1
ATOM 2621 O O . ILE A 1 326 ? 41.213 15.300 38.245 1.00 26.12 326 ILE A O 1
ATOM 2626 N N . ALA A 1 327 ? 41.945 13.954 36.597 1.00 22.55 327 ALA A N 1
ATOM 2627 C CA . ALA A 1 327 ? 41.508 14.863 35.523 1.00 21.66 327 ALA A CA 1
ATOM 2628 C C . ALA A 1 327 ? 39.998 14.939 35.286 1.00 19.50 327 ALA A C 1
ATOM 2629 O O . ALA A 1 327 ? 39.371 13.944 34.924 1.00 20.20 327 ALA A O 1
ATOM 2631 N N . PRO A 1 328 ? 39.393 16.127 35.486 1.00 18.19 328 PRO A N 1
ATOM 2632 C CA . PRO A 1 328 ? 37.949 16.272 35.267 1.00 17.37 328 PRO A CA 1
ATOM 2633 C C . PRO A 1 328 ? 37.631 16.816 33.862 1.00 16.33 328 PRO A C 1
ATOM 2634 O O . PRO A 1 328 ? 38.483 17.419 33.205 1.00 15.86 328 PRO A O 1
ATOM 2638 N N . GLY A 1 329 ? 36.388 16.622 33.434 1.00 15.77 329 GLY A N 1
ATOM 2639 C CA . GLY A 1 329 ? 35.945 17.113 32.143 1.00 14.53 329 GLY A CA 1
ATOM 2640 C C . GLY A 1 329 ? 34.473 17.497 32.138 1.00 15.91 329 GLY A C 1
ATOM 2641 O O . GLY A 1 329 ? 33.659 16.990 32.929 1.00 15.80 329 GLY A O 1
ATOM 2642 N N . ALA A 1 330 ? 34.104 18.379 31.225 1.00 13.33 330 ALA A N 1
ATOM 2643 C CA . ALA A 1 330 ? 32.722 18.791 31.118 1.00 12.48 330 ALA A CA 1
ATOM 2644 C C . ALA A 1 330 ? 32.342 18.936 29.659 1.00 14.27 330 ALA A C 1
ATOM 2645 O O . ALA A 1 330 ? 33.051 19.595 28.916 1.00 14.91 330 ALA A O 1
ATOM 2647 N N . ASN A 1 331 ? 31.259 18.277 29.246 1.00 11.72 331 ASN A N 1
ATOM 2648 C CA . ASN A 1 331 ? 30.741 18.371 27.884 1.00 12.83 331 ASN A CA 1
ATOM 2649 C C . ASN A 1 331 ? 29.605 19.385 28.018 1.00 14.06 331 A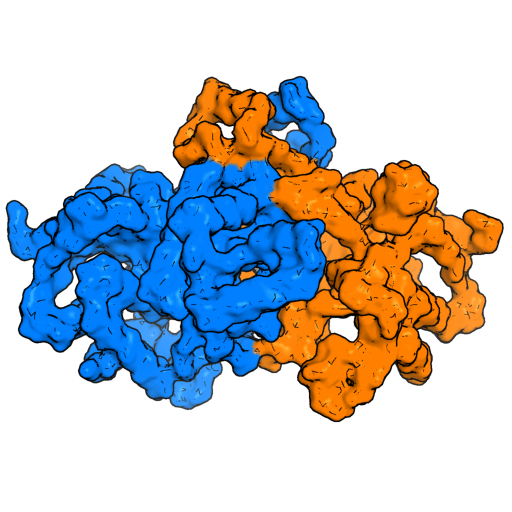SN A C 1
ATOM 2650 O O . ASN A 1 331 ? 28.616 19.117 28.680 1.00 14.05 331 ASN A O 1
ATOM 2655 N N . ILE A 1 332 ? 29.743 20.540 27.380 1.00 13.22 332 ILE A N 1
ATOM 2656 C CA . ILE A 1 332 ? 28.748 21.590 27.551 1.00 14.22 332 ILE A CA 1
ATOM 2657 C C . ILE A 1 332 ? 28.269 22.248 26.273 1.00 15.53 332 ILE A C 1
ATOM 2658 O O . ILE A 1 332 ? 29.063 22.527 25.375 1.00 15.64 332 ILE A O 1
ATOM 2663 N N . ASN A 1 333 ? 26.964 22.478 26.184 1.00 15.55 333 ASN A N 1
ATOM 2664 C CA . ASN A 1 333 ? 26.423 23.228 25.063 1.00 17.81 333 ASN A CA 1
ATOM 2665 C C . ASN A 1 333 ? 26.142 24.563 25.754 1.00 20.00 333 ASN A C 1
ATOM 2666 O O . ASN A 1 333 ? 25.212 24.665 26.549 1.00 19.80 333 ASN A O 1
ATOM 2671 N N . TYR A 1 334 ? 26.983 25.562 25.503 1.00 23.19 334 TYR A N 1
ATOM 2672 C CA . TYR A 1 334 ? 26.816 26.863 26.148 1.00 26.03 334 TYR A CA 1
ATOM 2673 C C . TYR A 1 334 ? 25.577 27.655 25.772 1.00 27.65 334 TYR A C 1
ATOM 2674 O O . TYR A 1 334 ? 25.112 28.487 26.555 1.00 31.01 334 TYR A O 1
ATOM 2683 N N . GLU A 1 335 ? 25.020 27.363 24.603 1.00 26.83 335 GLU A N 1
ATOM 2684 C CA . GLU A 1 335 ? 23.823 28.038 24.126 1.00 28.96 335 GLU A CA 1
ATOM 2685 C C . GLU A 1 335 ? 22.535 27.514 24.781 1.00 27.22 335 GLU A C 1
ATOM 2686 O O . GLU A 1 335 ? 21.665 28.299 25.142 1.00 28.77 335 GLU A O 1
ATOM 2692 N N . THR A 1 336 ? 22.428 26.195 24.945 1.00 25.06 336 THR A N 1
ATOM 2693 C CA . THR A 1 336 ? 21.229 25.567 25.510 1.00 23.13 336 THR A CA 1
ATOM 2694 C C . THR A 1 336 ? 21.252 25.241 27.007 1.00 22.80 336 THR A C 1
ATOM 2695 O O . THR A 1 336 ? 20.219 24.914 27.574 1.00 23.81 336 THR A O 1
ATOM 2699 N N . GLY A 1 337 ? 22.430 25.260 27.621 1.00 22.53 337 GLY A N 1
ATOM 2700 C CA . GLY A 1 337 ? 22.525 24.962 29.039 1.00 22.81 337 GLY A CA 1
ATOM 2701 C C . GLY A 1 337 ? 22.787 23.503 29.387 1.00 22.73 337 GLY A C 1
ATOM 2702 O O . GLY A 1 337 ? 23.179 23.212 30.520 1.00 23.86 337 GLY A O 1
ATOM 2703 N N . HIS A 1 338 ? 22.598 22.599 28.424 1.00 18.85 338 HIS A N 1
ATOM 2704 C CA . HIS A 1 338 ? 22.816 21.168 28.658 1.00 17.64 338 HIS A CA 1
ATOM 2705 C C . HIS A 1 338 ? 24.291 20.855 28.913 1.00 17.01 338 HIS A C 1
ATOM 2706 O O . HIS A 1 338 ? 25.185 21.468 28.315 1.00 13.78 338 HIS A O 1
ATOM 2713 N N . ALA A 1 339 ? 24.553 19.912 29.812 1.00 13.92 339 ALA A N 1
ATOM 2714 C CA . ALA A 1 339 ? 25.927 19.535 30.107 1.00 14.34 339 ALA A CA 1
ATOM 2715 C C . ALA A 1 339 ? 26.036 18.177 30.774 1.00 15.14 339 ALA A C 1
ATOM 2716 O O . ALA A 1 339 ? 25.152 17.762 31.515 1.00 14.41 339 ALA A O 1
ATOM 2718 N N . ILE A 1 340 ? 27.110 17.471 30.451 1.00 12.63 340 ILE A N 1
ATOM 2719 C CA . ILE A 1 340 ? 27.383 16.173 31.053 1.00 12.83 340 ILE A CA 1
ATOM 2720 C C . ILE A 1 340 ? 28.799 16.246 31.608 1.00 12.46 340 ILE A C 1
ATOM 2721 O O . ILE A 1 340 ? 29.745 16.571 30.882 1.00 12.90 340 ILE A O 1
ATOM 2726 N N . PHE A 1 341 ? 28.947 15.958 32.895 1.00 11.52 341 PHE A N 1
ATOM 2727 C CA . PHE A 1 341 ? 30.240 16.005 33.554 1.00 10.95 341 PHE A CA 1
ATOM 2728 C C . PHE A 1 341 ? 30.791 14.605 33.725 1.00 14.15 341 PHE A C 1
ATOM 2729 O O . PHE A 1 341 ? 30.051 13.676 34.039 1.00 14.26 341 PHE A O 1
ATOM 2737 N N . GLU A 1 342 ? 32.087 14.451 33.478 1.00 15.04 342 GLU A N 1
ATOM 2738 C CA . GLU A 1 342 ? 32.706 13.135 33.541 1.00 18.89 342 GLU A CA 1
ATOM 2739 C C . GLU A 1 342 ? 34.221 13.146 33.675 1.00 19.92 342 GLU A C 1
ATOM 2740 O O . GLU A 1 342 ? 34.865 14.157 33.427 1.00 20.20 342 GLU A O 1
ATOM 2746 N N . ALA A 1 343 ? 34.783 12.002 34.061 1.00 24.03 343 ALA A N 1
ATOM 2747 C CA . ALA A 1 343 ? 36.239 11.857 34.150 1.00 26.17 343 ALA A CA 1
ATOM 2748 C C . ALA A 1 343 ? 36.738 11.643 32.707 1.00 26.53 343 ALA A C 1
ATOM 2749 O O . ALA A 1 343 ? 35.947 11.275 31.833 1.00 25.59 343 ALA A O 1
ATOM 2751 N N . THR A 1 344 ? 38.008 11.933 32.432 1.00 28.33 344 THR A N 1
ATOM 2752 C CA . THR A 1 344 ? 38.550 11.737 31.067 1.00 31.71 344 THR A CA 1
ATOM 2753 C C . THR A 1 344 ? 38.657 10.237 30.769 1.00 31.76 344 THR A C 1
ATOM 2754 O O . THR A 1 344 ? 38.327 9.768 29.666 1.00 31.27 344 THR A O 1
ATOM 2758 N N A HIS A 1 345 ? 39.199 9.444 31.680 0.50 29.76 345 HIS A N 1
ATOM 2759 N N B HIS A 1 345 ? 38.834 9.597 31.931 0.50 33.59 345 HIS A N 1
ATOM 2760 C CA A HIS A 1 345 ? 39.309 8.032 31.344 0.50 28.49 345 HIS A CA 1
ATOM 2761 C CA B HIS A 1 345 ? 38.981 8.195 32.303 0.50 35.62 345 HIS A CA 1
ATOM 2762 C C A HIS A 1 345 ? 38.827 7.040 32.368 0.50 29.28 345 HIS A C 1
ATOM 2763 C C B HIS A 1 345 ? 39.228 6.996 31.441 0.50 38.25 345 HIS A C 1
ATOM 2764 O O A HIS A 1 345 ? 38.672 7.346 33.546 0.50 26.76 345 HIS A O 1
ATOM 2765 O O B HIS A 1 345 ? 39.461 7.064 30.230 0.50 38.98 345 HIS A O 1
ATOM 2778 N N A GLY A 1 346 ? 38.679 5.814 31.896 0.50 33.34 346 GLY A N 1
ATOM 2779 N N B GLY A 1 346 ? 39.241 5.883 32.172 0.50 41.26 346 GLY A N 1
ATOM 2780 C CA A GLY A 1 346 ? 38.189 4.756 32.735 0.50 37.70 346 GLY A CA 1
ATOM 2781 C CA B GLY A 1 346 ? 39.444 4.575 31.613 0.50 43.52 346 GLY A CA 1
ATOM 2782 C C A GLY A 1 346 ? 39.052 3.919 33.653 0.50 41.39 346 GLY A C 1
ATOM 2783 C C B GLY A 1 346 ? 40.092 3.584 32.560 0.50 44.70 346 GLY A C 1
ATOM 2784 O O A GLY A 1 346 ? 39.619 4.406 34.633 0.50 41.23 346 GLY A O 1
ATOM 2785 O O B GLY A 1 346 ? 41.284 3.720 32.850 0.50 44.07 346 GLY A O 1
ATOM 2786 N N . THR A 1 347 ? 39.298 2.702 33.180 1.00 45.80 347 THR A N 1
ATOM 2787 C CA . THR A 1 347 ? 39.920 1.642 33.969 1.00 49.98 347 THR A CA 1
ATOM 2788 C C . THR A 1 347 ? 40.625 1.543 35.337 1.00 50.54 347 THR A C 1
ATOM 2789 O O . THR A 1 347 ? 40.261 2.197 36.330 1.00 50.17 347 THR A O 1
ATOM 2793 N N . ALA A 1 348 ? 41.541 0.572 35.348 1.00 49.87 348 ALA A N 1
ATOM 2794 C CA . ALA A 1 348 ? 42.251 0.034 36.503 1.00 48.42 348 ALA A CA 1
ATOM 2795 C C . ALA A 1 348 ? 41.014 -0.852 36.785 1.00 48.02 348 ALA A C 1
ATOM 2796 O O . ALA A 1 348 ? 40.501 -0.892 37.904 1.00 46.55 348 ALA A O 1
ATOM 2798 N N . PRO A 1 349 ? 40.528 -1.579 35.733 1.00 48.39 349 PRO A N 1
ATOM 2799 C CA . PRO A 1 349 ? 39.348 -2.455 35.778 1.00 48.87 349 PRO A CA 1
ATOM 2800 C C . PRO A 1 349 ? 39.546 -3.701 36.616 1.00 47.26 349 PRO A C 1
ATOM 2801 O O . PRO A 1 349 ? 38.591 -4.404 36.950 1.00 46.38 349 PRO A O 1
ATOM 2805 N N . LYS A 1 350 ? 40.812 -3.967 36.922 1.00 47.58 350 LYS A N 1
ATOM 2806 C CA . LYS A 1 350 ? 41.208 -5.093 37.750 1.00 47.61 350 LYS A CA 1
ATOM 2807 C C . LYS A 1 350 ? 40.905 -4.703 39.200 1.00 46.54 350 LYS A C 1
ATOM 2808 O O . LYS A 1 350 ? 40.977 -5.533 40.110 1.00 47.48 350 LYS A O 1
ATOM 2814 N N . TYR A 1 351 ? 40.550 -3.433 39.397 1.00 43.12 351 TYR A N 1
ATOM 2815 C CA . TYR A 1 351 ? 40.233 -2.918 40.715 1.00 40.40 351 TYR A CA 1
ATOM 2816 C C . TYR A 1 351 ? 38.759 -2.687 40.913 1.00 37.52 351 TYR A C 1
ATOM 2817 O O . TYR A 1 351 ? 38.330 -2.201 41.961 1.00 34.35 351 TYR A O 1
ATOM 2826 N N . ALA A 1 352 ? 37.992 -3.089 39.906 1.00 35.82 352 ALA A N 1
ATOM 2827 C CA . ALA A 1 352 ? 36.548 -2.966 39.923 1.00 36.42 352 ALA A CA 1
ATOM 2828 C C . ALA A 1 352 ? 35.991 -3.687 41.147 1.00 37.74 352 ALA A C 1
ATOM 2829 O O . ALA A 1 352 ? 36.182 -4.893 41.311 1.00 38.58 352 ALA A O 1
ATOM 2831 N N . GLY A 1 353 ? 35.350 -2.924 42.024 1.00 36.87 353 GLY A N 1
ATOM 2832 C CA . GLY A 1 353 ? 34.764 -3.491 43.223 1.00 35.58 353 GLY A CA 1
ATOM 2833 C C . GLY A 1 353 ? 35.680 -3.608 44.428 1.00 35.47 353 GLY A C 1
ATOM 2834 O O . GLY A 1 353 ? 35.204 -3.897 45.524 1.00 37.12 353 GLY A O 1
ATOM 2835 N N . LEU A 1 354 ? 36.976 -3.358 44.255 1.00 33.70 354 LEU A N 1
ATOM 2836 C CA . LEU A 1 354 ? 37.908 -3.484 45.372 1.00 32.70 354 LEU A CA 1
ATOM 2837 C C . LEU A 1 354 ? 38.065 -2.236 46.250 1.00 32.35 354 LEU A C 1
ATOM 2838 O O . LEU A 1 354 ? 38.833 -2.259 47.211 1.00 31.56 354 LEU A O 1
ATOM 2843 N N . ASP A 1 355 ? 37.340 -1.159 45.920 1.00 32.10 355 ASP A N 1
ATOM 2844 C CA . ASP A 1 355 ? 37.375 0.098 46.690 1.00 30.78 355 ASP A CA 1
ATOM 2845 C C . ASP A 1 355 ? 38.794 0.671 46.772 1.00 30.43 355 ASP A C 1
ATOM 2846 O O . ASP A 1 355 ? 39.229 1.141 47.821 1.00 29.48 355 ASP A O 1
ATOM 2851 N N . LYS A 1 356 ? 39.483 0.676 45.634 1.00 31.87 356 LYS A N 1
ATOM 2852 C CA . LYS A 1 356 ? 40.870 1.129 45.555 1.00 32.86 356 LYS A CA 1
ATOM 2853 C C . LYS A 1 356 ? 41.120 2.419 44.787 1.00 31.44 356 LYS A C 1
ATOM 2854 O O . LYS A 1 356 ? 41.948 3.245 45.193 1.00 32.03 356 LYS A O 1
ATOM 2860 N N . VAL A 1 357 ? 40.462 2.540 43.639 1.00 28.78 357 VAL A N 1
ATOM 2861 C CA . VAL A 1 357 ? 40.634 3.681 42.748 1.00 27.42 357 VAL A CA 1
ATOM 2862 C C . VAL A 1 357 ? 40.379 5.084 43.279 1.00 24.19 357 VAL A C 1
ATOM 2863 O O . VAL A 1 357 ? 39.652 5.300 44.240 1.00 21.93 357 VAL A O 1
ATOM 2867 N N . ASN A 1 358 ? 41.056 6.026 42.638 1.00 24.48 358 ASN A N 1
ATOM 2868 C CA . ASN A 1 358 ? 40.964 7.438 42.957 1.00 23.69 358 ASN A CA 1
ATOM 2869 C C . ASN A 1 358 ? 39.630 7.974 42.444 1.00 22.74 358 ASN A C 1
ATOM 2870 O O . ASN A 1 358 ? 39.311 7.862 41.249 1.00 23.35 358 ASN A O 1
ATOM 2875 N N . PRO A 1 359 ? 38.794 8.477 43.361 1.00 21.55 359 PRO A N 1
ATOM 2876 C CA . PRO A 1 359 ? 37.504 9.018 42.940 1.00 20.49 359 PRO A CA 1
ATOM 2877 C C . PRO A 1 359 ? 37.608 10.508 42.607 1.00 19.01 359 PRO A C 1
ATOM 2878 O O . PRO A 1 359 ? 36.628 11.105 42.194 1.00 18.65 359 PRO A O 1
ATOM 2882 N N . SER A 1 360 ? 38.809 11.079 42.723 1.00 19.65 360 SER A N 1
ATOM 2883 C CA . SER A 1 360 ? 39.034 12.506 42.461 1.00 19.38 360 SER A CA 1
ATOM 2884 C C . SER A 1 360 ? 38.593 13.054 41.115 1.00 19.43 360 SER A C 1
ATOM 2885 O O . SER A 1 360 ? 38.119 14.177 41.038 1.00 18.67 360 SER A O 1
ATOM 2888 N N . SER A 1 361 ? 38.762 12.285 40.051 1.00 20.13 361 SER A N 1
ATOM 2889 C CA . SER A 1 361 ? 38.384 12.761 38.726 1.00 20.58 361 SER A CA 1
ATOM 2890 C C . SER A 1 361 ? 36.890 13.070 38.656 1.00 20.61 361 SER A C 1
ATOM 2891 O O . SER A 1 361 ? 36.491 14.126 38.146 1.00 20.46 361 SER A O 1
ATOM 2894 N N . VAL A 1 362 ? 36.066 12.164 39.183 1.00 18.57 362 VAL A N 1
ATOM 2895 C CA . VAL A 1 362 ? 34.625 12.374 39.175 1.00 19.33 362 VAL A CA 1
ATOM 2896 C C . VAL A 1 362 ? 34.219 13.434 40.195 1.00 18.38 362 VAL A C 1
ATOM 2897 O O . VAL A 1 362 ? 33.288 14.204 39.956 1.00 17.78 362 VAL A O 1
ATOM 2901 N N . ILE A 1 363 ? 34.954 13.504 41.299 1.00 17.09 363 ILE A N 1
ATOM 2902 C CA . ILE A 1 363 ? 34.682 14.519 42.315 1.00 17.67 363 ILE A CA 1
ATOM 2903 C C . ILE A 1 363 ? 34.982 15.898 41.724 1.00 17.43 363 ILE A C 1
ATOM 2904 O O . ILE A 1 363 ? 34.188 16.822 41.880 1.00 14.86 363 ILE A O 1
ATOM 2909 N N . LEU A 1 364 ? 36.102 16.020 41.010 1.00 15.73 364 LEU A N 1
ATOM 2910 C CA . LEU A 1 364 ? 36.448 17.297 40.393 1.00 16.01 364 LEU A CA 1
ATOM 2911 C C . LEU A 1 364 ? 35.504 17.634 39.247 1.00 14.86 364 LEU A C 1
ATOM 2912 O O . LEU A 1 364 ? 35.326 18.804 38.930 1.00 15.07 364 LEU A O 1
ATOM 2917 N N A SER A 1 365 ? 34.912 16.614 38.624 0.50 14.98 365 SER A N 1
ATOM 2918 N N B SER A 1 365 ? 34.907 16.617 38.621 0.50 15.11 365 SER A N 1
ATOM 2919 C CA A SER A 1 365 ? 33.946 16.838 37.552 0.50 14.96 365 SER A CA 1
ATOM 2920 C CA B SER A 1 365 ? 33.950 16.865 37.544 0.50 15.38 365 SER A CA 1
ATOM 2921 C C A SER A 1 365 ? 32.661 17.347 38.210 0.50 15.88 365 SER A C 1
ATOM 2922 C C B SER A 1 365 ? 32.666 17.368 38.217 0.50 16.07 365 SER A C 1
ATOM 2923 O O A SER A 1 365 ? 31.884 18.097 37.602 0.50 14.24 365 SER A O 1
ATOM 2924 O O B SER A 1 365 ? 31.896 18.137 37.625 0.50 14.59 365 SER A O 1
ATOM 2929 N N . GLY A 1 366 ? 32.459 16.926 39.461 1.00 15.85 366 GLY A N 1
ATOM 2930 C CA . GLY A 1 366 ? 31.293 17.338 40.244 1.00 15.15 366 GLY A CA 1
ATOM 2931 C C . GLY A 1 366 ? 31.452 18.810 40.631 1.00 16.10 366 GLY A C 1
ATOM 2932 O O . GLY A 1 366 ? 30.469 19.551 40.747 1.00 15.08 366 GLY A O 1
ATOM 2933 N N . VAL A 1 367 ? 32.706 19.224 40.827 1.00 15.04 367 VAL A N 1
ATOM 2934 C CA . VAL A 1 367 ? 33.024 20.612 41.135 1.00 15.74 367 VAL A CA 1
ATOM 2935 C C . VAL A 1 367 ? 32.640 21.457 39.910 1.00 16.54 367 VAL A C 1
ATOM 2936 O O . VAL A 1 367 ? 32.053 22.527 40.054 1.00 16.59 367 VAL A O 1
ATOM 2940 N N . LEU A 1 368 ? 32.924 20.963 38.702 1.00 15.26 368 LEU A N 1
ATOM 2941 C CA . LEU A 1 368 ? 32.565 21.708 37.487 1.00 15.12 368 LEU A CA 1
ATOM 2942 C C . LEU A 1 368 ? 31.043 21.763 37.371 1.00 13.70 368 LEU A C 1
ATOM 2943 O O . LEU A 1 368 ? 30.481 22.745 36.898 1.00 13.94 368 LEU A O 1
ATOM 2948 N N . LEU A 1 369 ? 30.384 20.687 37.785 1.00 14.24 369 LEU A N 1
ATOM 2949 C CA . LEU A 1 369 ? 28.930 20.631 37.739 1.00 14.38 369 LEU A CA 1
ATOM 2950 C C . LEU A 1 369 ? 28.360 21.674 38.712 1.00 13.04 369 LEU A C 1
ATOM 2951 O O . LEU A 1 369 ? 27.468 22.444 38.347 1.00 13.77 369 LEU A O 1
ATOM 2956 N N . LEU A 1 370 ? 28.934 21.745 39.913 1.00 15.44 370 LEU A N 1
ATOM 2957 C CA . LEU A 1 370 ? 28.471 22.707 40.925 1.00 15.94 370 LEU A CA 1
ATOM 2958 C C . LEU A 1 370 ? 28.630 24.135 40.422 1.00 17.15 370 LEU A C 1
ATOM 2959 O O . LEU A 1 370 ? 27.729 24.955 40.577 1.00 16.61 370 LEU A O 1
ATOM 2964 N N . GLU A 1 371 ? 29.758 24.409 39.771 1.00 16.13 371 GLU A N 1
ATOM 2965 C CA . GLU A 1 371 ? 30.011 25.735 39.202 1.00 16.86 371 GLU A CA 1
ATOM 2966 C C . GLU A 1 371 ? 29.009 26.034 38.073 1.00 16.61 371 GLU A C 1
ATOM 2967 O O . GLU A 1 371 ? 28.504 27.157 37.950 1.00 17.95 371 GLU A O 1
ATOM 2973 N N . HIS A 1 372 ? 28.702 25.030 37.256 1.00 15.08 372 HIS A N 1
ATOM 2974 C CA . HIS A 1 372 ? 27.757 25.198 36.166 1.00 15.13 372 HIS A CA 1
ATOM 2975 C C . HIS A 1 372 ? 26.359 25.538 36.708 1.00 14.83 372 HIS A C 1
ATOM 2976 O O . HIS A 1 372 ? 25.589 26.231 36.057 1.00 15.77 372 HIS A O 1
ATOM 2983 N N . LEU A 1 373 ? 26.037 25.021 37.890 1.00 16.28 373 LEU A N 1
ATOM 2984 C CA . LEU A 1 373 ? 24.741 25.266 38.526 1.00 17.04 373 LEU A CA 1
ATOM 2985 C C . LEU A 1 373 ? 24.708 26.631 39.186 1.00 18.53 373 LEU A C 1
ATOM 2986 O O . LEU A 1 373 ? 23.640 27.103 39.579 1.00 20.23 373 LEU A O 1
ATOM 2991 N N . GLY A 1 374 ? 25.879 27.240 39.340 1.00 16.95 374 GLY A N 1
ATOM 2992 C CA . GLY A 1 374 ? 25.955 28.532 39.997 1.00 17.40 374 GLY A CA 1
ATOM 2993 C C . GLY A 1 374 ? 26.099 28.355 41.503 1.00 17.51 374 GLY A C 1
ATOM 2994 O O . GLY A 1 374 ? 25.895 29.293 42.272 1.00 18.39 374 GLY A O 1
ATOM 2995 N N . TRP A 1 375 ? 26.436 27.139 41.930 1.00 15.17 375 TRP A N 1
ATOM 2996 C CA . TRP A 1 375 ? 26.628 26.831 43.346 1.00 13.98 375 TRP A CA 1
ATOM 2997 C C . TRP A 1 375 ? 28.122 26.846 43.657 1.00 15.23 375 TRP A C 1
ATOM 2998 O O . TRP A 1 375 ? 28.689 25.857 44.143 1.00 14.70 375 TRP A O 1
ATOM 3009 N N . ASN A 1 376 ? 28.757 27.990 43.410 1.00 15.81 376 ASN A N 1
ATOM 3010 C CA . ASN A 1 376 ? 30.198 28.149 43.589 1.00 15.31 376 ASN A CA 1
ATOM 3011 C C . ASN A 1 376 ? 30.734 27.945 44.982 1.00 15.99 376 ASN A C 1
ATOM 3012 O O . ASN A 1 376 ? 31.870 27.524 45.147 1.00 16.72 376 ASN A O 1
ATOM 3017 N N . GLU A 1 377 ? 29.941 28.273 45.994 1.00 14.80 377 GLU A N 1
ATOM 3018 C CA . GLU A 1 377 ? 30.398 28.072 47.356 1.00 16.42 377 GLU A CA 1
ATOM 3019 C C . GLU A 1 377 ? 30.611 26.574 47.645 1.00 15.95 377 GLU A C 1
ATOM 3020 O O . GLU A 1 377 ? 31.597 26.200 48.283 1.00 17.32 377 GLU A O 1
ATOM 3026 N N . ALA A 1 378 ? 29.679 25.731 47.189 1.00 16.28 378 ALA A N 1
ATOM 3027 C CA . ALA A 1 378 ? 29.786 24.283 47.387 1.00 14.87 378 ALA A CA 1
ATOM 3028 C C . ALA A 1 378 ? 31.019 23.777 46.634 1.00 15.09 378 ALA A C 1
ATOM 3029 O O . ALA A 1 378 ? 31.783 22.974 47.157 1.00 15.88 378 ALA A O 1
ATOM 3031 N N . ALA A 1 379 ? 31.207 24.282 45.416 1.00 16.60 379 ALA A N 1
ATOM 3032 C CA . ALA A 1 379 ? 32.338 23.901 44.562 1.00 17.16 379 ALA A CA 1
ATOM 3033 C C . ALA A 1 379 ? 33.666 24.259 45.214 1.00 17.90 379 ALA A C 1
ATOM 3034 O O . ALA A 1 379 ? 34.593 23.450 45.238 1.00 18.33 379 ALA A O 1
ATOM 3036 N N . ASP A 1 380 ? 33.751 25.463 45.768 1.00 16.89 380 ASP A N 1
ATOM 3037 C CA . ASP A 1 380 ? 34.970 25.910 46.417 1.00 18.81 380 ASP A CA 1
ATOM 3038 C C . ASP A 1 380 ? 35.288 25.118 47.678 1.00 17.59 380 ASP A C 1
ATOM 3039 O O . ASP A 1 380 ? 36.460 24.987 48.034 1.00 17.93 380 ASP A O 1
ATOM 3044 N N . LEU A 1 381 ? 34.250 24.600 48.346 1.00 16.25 381 LEU A N 1
ATOM 3045 C CA . LEU A 1 381 ? 34.421 23.790 49.553 1.00 17.84 381 LEU A CA 1
ATOM 3046 C C . LEU A 1 381 ? 35.118 22.498 49.165 1.00 16.96 381 LEU A C 1
ATOM 3047 O O . LEU A 1 381 ? 36.014 22.040 49.862 1.00 20.20 381 LEU A O 1
ATOM 3052 N N . VAL A 1 382 ? 34.690 21.913 48.052 1.00 15.97 382 VAL A N 1
ATOM 3053 C CA . VAL A 1 382 ? 35.295 20.682 47.555 1.00 17.53 382 VAL A CA 1
ATOM 3054 C C . VAL A 1 382 ? 36.764 20.903 47.144 1.00 18.30 382 VAL A C 1
ATOM 3055 O O . VAL A 1 382 ? 37.644 20.124 47.538 1.00 18.95 382 VAL A O 1
ATOM 3059 N N . ILE A 1 383 ? 37.032 21.966 46.379 1.00 18.26 383 ILE A N 1
ATOM 3060 C CA . ILE A 1 383 ? 38.403 22.272 45.927 1.00 17.32 383 ILE A CA 1
ATOM 3061 C C . ILE A 1 383 ? 39.351 22.443 47.107 1.00 18.45 383 ILE A C 1
ATOM 3062 O O . ILE A 1 383 ? 40.412 21.822 47.154 1.00 18.30 383 ILE A O 1
ATOM 3067 N N . LYS A 1 384 ? 38.957 23.283 48.064 1.00 18.91 384 LYS A N 1
ATOM 3068 C CA . LYS A 1 384 ? 39.755 23.544 49.257 1.00 21.35 384 LYS A CA 1
ATOM 3069 C C . LYS A 1 384 ? 40.053 22.252 50.009 1.00 19.91 384 LYS A C 1
ATOM 3070 O O . LYS A 1 384 ? 41.186 22.023 50.437 1.00 20.53 384 LYS A O 1
ATOM 3076 N N . SER A 1 385 ? 39.034 21.412 50.173 1.00 19.01 385 SER A N 1
ATOM 3077 C CA . SER A 1 385 ? 39.216 20.151 50.877 1.00 20.07 385 SER A CA 1
ATOM 3078 C C . SER A 1 385 ? 40.135 19.192 50.117 1.00 20.77 385 SER A C 1
ATOM 3079 O O . SER A 1 385 ? 40.930 18.477 50.738 1.00 21.64 385 SER A O 1
ATOM 3082 N N . MET A 1 386 ? 40.016 19.167 48.788 1.00 20.07 386 MET A N 1
ATOM 3083 C CA . MET A 1 386 ? 40.864 18.305 47.957 1.00 21.29 386 MET A CA 1
ATOM 3084 C C . MET A 1 386 ? 42.328 18.769 48.084 1.00 19.48 386 MET A C 1
ATOM 3085 O O . MET A 1 386 ? 43.242 17.951 48.247 1.00 18.54 386 MET A O 1
ATOM 3090 N N . GLU A 1 387 ? 42.534 20.083 48.083 1.00 18.09 387 GLU A N 1
ATOM 3091 C CA . GLU A 1 387 ? 43.875 20.642 48.229 1.00 22.34 387 GLU A CA 1
ATOM 3092 C C . GLU A 1 387 ? 44.468 20.272 49.589 1.00 23.51 387 GLU A C 1
ATOM 3093 O O . GLU A 1 387 ? 45.632 19.875 49.677 1.00 22.71 387 GLU A O 1
ATOM 3099 N N A LYS A 1 388 ? 43.645 20.389 50.628 0.50 22.52 388 LYS A N 1
ATOM 3100 N N B LYS A 1 388 ? 43.673 20.397 50.652 0.50 22.01 388 LYS A N 1
ATOM 3101 C CA A LYS A 1 388 ? 44.042 20.086 51.998 0.50 23.50 388 LYS A CA 1
ATOM 3102 C CA B LYS A 1 388 ? 44.154 20.068 51.995 0.50 22.66 388 LYS A CA 1
ATOM 3103 C C A LYS A 1 388 ? 44.348 18.595 52.176 0.50 22.76 388 LYS A C 1
ATOM 3104 C C B LYS A 1 388 ? 44.387 18.564 52.163 0.50 22.00 388 LYS A C 1
ATOM 3105 O O A LYS A 1 388 ? 45.361 18.223 52.775 0.50 22.80 388 LYS A O 1
ATOM 3106 O O B LYS A 1 388 ? 45.384 18.150 52.760 0.50 22.32 388 LYS A O 1
ATOM 3117 N N . THR A 1 389 ? 43.482 17.753 51.625 1.00 21.31 389 THR A N 1
ATOM 3118 C CA . THR A 1 389 ? 43.620 16.301 51.730 1.00 22.31 389 THR A CA 1
ATOM 3119 C C . THR A 1 389 ? 44.842 15.736 50.990 1.00 21.91 389 THR A C 1
ATOM 3120 O O . THR A 1 389 ? 45.603 14.941 51.548 1.00 20.71 389 THR A O 1
ATOM 3124 N N . ILE A 1 390 ? 45.038 16.163 49.749 1.00 20.85 390 ILE A N 1
ATOM 3125 C CA . ILE A 1 390 ? 46.183 15.697 48.976 1.00 21.37 390 ILE A CA 1
ATOM 3126 C C . ILE A 1 390 ? 47.493 16.166 49.623 1.00 21.79 390 ILE A C 1
ATOM 3127 O O . ILE A 1 390 ? 48.447 15.396 49.734 1.00 22.23 390 ILE A O 1
ATOM 3132 N N . ALA A 1 391 ? 47.533 17.423 50.059 1.00 21.44 391 ALA A N 1
ATOM 3133 C CA . ALA A 1 391 ? 48.733 17.956 50.694 1.00 24.45 391 ALA A CA 1
ATOM 3134 C C . ALA A 1 391 ? 49.061 17.209 51.996 1.00 25.82 391 ALA A C 1
ATOM 3135 O O . ALA A 1 391 ? 50.237 17.036 52.344 1.00 28.28 391 ALA A O 1
ATOM 3137 N N . SER A 1 392 ? 48.029 16.746 52.700 1.00 25.17 392 SER A N 1
ATOM 3138 C CA . SER A 1 392 ? 48.220 15.993 53.947 1.00 24.32 392 SER A CA 1
ATOM 3139 C C . SER A 1 392 ? 48.788 14.598 53.653 1.00 25.13 392 SER A C 1
ATOM 3140 O O . SER A 1 392 ? 49.166 13.869 54.569 1.00 23.85 392 SER A O 1
ATOM 3143 N N . LYS A 1 393 ? 48.751 14.212 52.377 1.00 24.40 393 LYS A N 1
ATOM 3144 C CA . LYS A 1 393 ? 49.253 12.927 51.900 1.00 26.38 393 LYS A CA 1
ATOM 3145 C C . LYS A 1 393 ? 48.384 11.725 52.238 1.00 26.28 393 LYS A C 1
ATOM 3146 O O . LYS A 1 393 ? 48.877 10.599 52.292 1.00 28.03 393 LYS A O 1
ATOM 3152 N N . VAL A 1 394 ? 47.103 11.971 52.502 1.00 25.72 394 VAL A N 1
ATOM 3153 C CA . VAL A 1 394 ? 46.143 10.902 52.776 1.00 24.38 394 VAL A CA 1
ATOM 3154 C C . VAL A 1 394 ? 45.464 10.714 51.424 1.00 24.68 394 VAL A C 1
ATOM 3155 O O . VAL A 1 394 ? 44.505 11.408 51.087 1.00 25.31 394 VAL A O 1
ATOM 3159 N N . VAL A 1 395 ? 45.982 9.767 50.649 1.00 24.44 395 VAL A N 1
ATOM 3160 C CA . VAL A 1 395 ? 45.521 9.528 49.282 1.00 24.49 395 VAL A CA 1
ATOM 3161 C C . VAL A 1 395 ? 45.344 8.057 48.904 1.00 24.92 395 VAL A C 1
ATOM 3162 O O . VAL A 1 395 ? 45.685 7.172 49.678 1.00 26.04 395 VAL A O 1
ATOM 3166 N N . THR A 1 396 ? 44.792 7.800 47.718 1.00 24.82 396 THR A N 1
ATOM 3167 C CA . THR A 1 396 ? 44.617 6.423 47.246 1.00 25.58 396 THR A CA 1
ATOM 3168 C C . THR A 1 396 ? 45.954 5.901 46.698 1.00 27.28 396 THR A C 1
ATOM 3169 O O . THR A 1 396 ? 46.908 6.671 46.551 1.00 28.05 396 THR A O 1
ATOM 3173 N N . TYR A 1 397 ? 46.018 4.602 46.404 1.00 30.07 397 TYR A N 1
ATOM 3174 C CA . TYR A 1 397 ? 47.244 3.943 45.936 1.00 30.61 397 TYR A CA 1
ATOM 3175 C C . TYR A 1 397 ? 47.952 4.550 44.734 1.00 30.15 397 TYR A C 1
ATOM 3176 O O . TYR A 1 397 ? 49.184 4.585 44.697 1.00 29.26 397 TYR A O 1
ATOM 3185 N N . ASP A 1 398 ? 47.194 4.976 43.729 1.00 27.97 398 ASP A N 1
ATOM 3186 C CA . ASP A 1 398 ? 47.812 5.537 42.537 1.00 28.13 398 ASP A CA 1
ATOM 3187 C C . ASP A 1 398 ? 48.755 6.673 42.903 1.00 27.79 398 ASP A C 1
ATOM 3188 O O . ASP A 1 398 ? 49.818 6.831 42.304 1.00 28.63 398 ASP A O 1
ATOM 3193 N N . PHE A 1 399 ? 48.387 7.421 43.935 1.00 27.46 399 PHE A N 1
ATOM 3194 C CA . PHE A 1 399 ? 49.202 8.523 44.421 1.00 28.02 399 PHE A CA 1
ATOM 3195 C C . PHE A 1 399 ? 50.176 8.035 45.506 1.00 29.15 399 PHE A C 1
ATOM 3196 O O . PHE A 1 399 ? 51.372 8.337 45.467 1.00 27.43 399 PHE A O 1
ATOM 3204 N N . ALA A 1 400 ? 49.644 7.288 46.475 1.00 27.72 400 ALA A N 1
ATOM 3205 C CA . ALA A 1 400 ? 50.435 6.785 47.589 1.00 27.76 400 ALA A CA 1
ATOM 3206 C C . ALA A 1 400 ? 51.739 6.099 47.204 1.00 28.44 400 ALA A C 1
ATOM 3207 O O . ALA A 1 400 ? 52.785 6.406 47.768 1.00 28.56 400 ALA A O 1
ATOM 3209 N N . ARG A 1 401 ? 51.696 5.206 46.223 1.00 29.22 401 ARG A N 1
ATOM 3210 C CA . ARG A 1 401 ? 52.903 4.490 45.832 1.00 31.66 401 ARG A CA 1
ATOM 3211 C C . ARG A 1 401 ? 53.921 5.333 45.072 1.00 32.26 401 ARG A C 1
ATOM 3212 O O . ARG A 1 401 ? 54.988 4.840 44.703 1.00 34.04 401 ARG A O 1
ATOM 3220 N N . LEU A 1 402 ? 53.598 6.609 44.869 1.00 32.44 402 LEU A N 1
ATOM 3221 C CA . LEU A 1 402 ? 54.484 7.542 44.174 1.00 31.73 402 LEU A CA 1
ATOM 3222 C C . LEU A 1 402 ? 55.022 8.620 45.118 1.00 33.33 402 LEU A C 1
ATOM 3223 O O . LEU A 1 402 ? 55.959 9.352 44.776 1.00 33.61 402 LEU A O 1
ATOM 3228 N N A MET A 1 403 ? 54.409 8.745 46.288 0.50 33.83 403 MET A N 1
ATOM 3229 N N B MET A 1 403 ? 54.398 8.722 46.289 0.50 33.70 403 MET A N 1
ATOM 3230 C CA A MET A 1 403 ? 54.848 9.731 47.267 0.50 34.88 403 MET A CA 1
ATOM 3231 C CA B MET A 1 403 ? 54.762 9.700 47.310 0.50 34.69 403 MET A CA 1
ATOM 3232 C C A MET A 1 403 ? 55.737 9.033 48.278 0.50 36.35 403 MET A C 1
ATOM 3233 C C B MET A 1 403 ? 55.532 9.032 48.443 0.50 36.14 403 MET A C 1
ATOM 3234 O O A MET A 1 403 ? 55.925 7.815 48.233 0.50 36.52 403 MET A O 1
ATOM 3235 O O B MET A 1 403 ? 55.386 7.830 48.680 0.50 36.09 403 MET A O 1
ATOM 3244 N N . ASP A 1 404 ? 56.306 9.828 49.173 1.00 37.48 404 ASP A N 1
ATOM 3245 C CA . ASP A 1 404 ? 57.107 9.310 50.265 1.00 39.29 404 ASP A CA 1
ATOM 3246 C C . ASP A 1 404 ? 56.383 9.699 51.526 1.00 37.74 404 ASP A C 1
ATOM 3247 O O . ASP A 1 404 ? 55.989 10.853 51.684 1.00 38.55 404 ASP A O 1
ATOM 3252 N N . GLY A 1 405 ? 56.102 8.704 52.358 1.00 36.57 405 GLY A N 1
ATOM 3253 C CA . GLY A 1 405 ? 55.432 8.957 53.618 1.00 36.81 405 GLY A CA 1
ATOM 3254 C C . GLY A 1 405 ? 53.951 9.251 53.518 1.00 35.76 405 GLY A C 1
ATOM 3255 O O . GLY A 1 405 ? 53.381 9.914 54.385 1.00 37.13 405 GLY A O 1
ATOM 3256 N N . ALA A 1 406 ? 53.328 8.776 52.448 1.00 33.89 406 ALA A N 1
ATOM 3257 C CA . ALA A 1 406 ? 51.903 8.987 52.267 1.00 32.85 406 ALA A CA 1
ATOM 3258 C C . ALA A 1 406 ? 51.126 7.957 53.081 1.00 33.69 406 ALA A C 1
ATOM 3259 O O . ALA A 1 406 ? 51.656 6.903 53.443 1.00 33.72 406 ALA A O 1
ATOM 3261 N N . THR A 1 407 ? 49.889 8.288 53.422 1.00 33.23 407 THR A N 1
ATOM 3262 C CA . THR A 1 407 ? 49.046 7.359 54.155 1.00 32.88 407 THR A CA 1
ATOM 3263 C C . THR A 1 407 ? 48.049 6.844 53.126 1.00 34.62 407 THR A C 1
ATOM 3264 O O . THR A 1 407 ? 47.116 7.557 52.746 1.00 35.90 407 THR A O 1
ATOM 3268 N N . GLU A 1 408 ? 48.285 5.637 52.621 1.00 34.34 408 GLU A N 1
ATOM 3269 C CA . GLU A 1 408 ? 47.407 5.054 51.617 1.00 34.48 408 GLU A CA 1
ATOM 3270 C C . GLU A 1 408 ? 46.045 4.684 52.186 1.00 34.04 408 GLU A C 1
ATOM 3271 O O . GLU A 1 408 ? 45.959 4.024 53.221 1.00 35.37 408 GLU A O 1
ATOM 3277 N N . VAL A 1 409 ? 44.988 5.108 51.494 1.00 32.55 409 VAL A N 1
ATOM 3278 C CA . VAL A 1 409 ? 43.611 4.837 51.915 1.00 30.41 409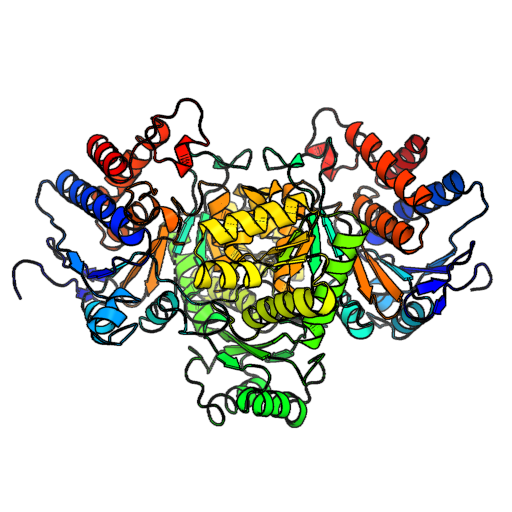 VAL A CA 1
ATOM 3279 C C . VAL A 1 409 ? 42.745 4.286 50.784 1.00 31.38 409 VAL A C 1
ATOM 3280 O O . VAL A 1 409 ? 43.067 4.437 49.595 1.00 31.48 409 VAL A O 1
ATOM 3284 N N . LYS A 1 410 ? 41.648 3.642 51.176 1.00 31.18 410 LYS A N 1
ATOM 3285 C CA . LYS A 1 410 ? 40.680 3.086 50.236 1.00 32.55 410 LYS A CA 1
ATOM 3286 C C . LYS A 1 410 ? 39.962 4.233 49.520 1.00 32.17 410 LYS A C 1
ATOM 3287 O O . LYS A 1 410 ? 39.996 5.383 49.972 1.00 31.96 410 LYS A O 1
ATOM 3293 N N . CYS A 1 411 ? 39.285 3.908 48.426 1.00 29.31 411 CYS A N 1
ATOM 3294 C CA . CYS A 1 411 ? 38.532 4.886 47.657 1.00 28.58 411 CYS A CA 1
ATOM 3295 C C . CYS A 1 411 ? 37.491 5.564 48.556 1.00 29.90 411 CYS A C 1
ATOM 3296 O O . CYS A 1 411 ? 37.419 6.792 48.627 1.00 27.54 411 CYS A O 1
ATOM 3299 N N . SER A 1 412 ? 36.728 4.741 49.275 1.00 31.45 412 SER A N 1
ATOM 3300 C CA . SER A 1 412 ? 35.668 5.196 50.185 1.00 32.08 412 SER A CA 1
ATOM 3301 C C . SER A 1 412 ? 36.213 6.021 51.338 1.00 31.58 412 SER A C 1
ATOM 3302 O O . SER A 1 412 ? 35.554 6.949 51.827 1.00 33.51 412 SER A O 1
ATOM 3305 N N . GLU A 1 413 ? 37.386 5.634 51.817 1.00 28.20 413 GLU A N 1
ATOM 3306 C CA . GLU A 1 413 ? 38.005 6.340 52.918 1.00 28.86 413 GLU A CA 1
ATOM 3307 C C . GLU A 1 413 ? 38.572 7.695 52.506 1.00 26.08 413 GLU A C 1
ATOM 3308 O O . GLU A 1 413 ? 38.632 8.622 53.323 1.00 24.79 413 GLU A O 1
ATOM 3314 N N . PHE A 1 414 ? 38.978 7.812 51.242 1.00 23.93 414 PHE A N 1
ATOM 3315 C CA . PHE A 1 414 ? 39.504 9.076 50.725 1.00 23.93 414 PHE A CA 1
ATOM 3316 C C . PHE A 1 414 ? 38.330 10.057 50.711 1.00 24.51 414 PHE A C 1
ATOM 3317 O O . PHE A 1 414 ? 38.486 11.235 51.048 1.00 26.14 414 PHE A O 1
ATOM 3325 N N . GLY A 1 415 ? 37.154 9.545 50.351 1.00 24.78 415 GLY A N 1
ATOM 3326 C CA . GLY A 1 415 ? 35.950 10.358 50.336 1.00 26.31 415 GLY A CA 1
ATOM 3327 C C . GLY A 1 415 ? 35.632 10.892 51.728 1.00 29.45 415 GLY A C 1
ATOM 3328 O O . GLY A 1 415 ? 35.299 12.076 51.898 1.00 27.20 415 GLY A O 1
ATOM 3329 N N . GLU A 1 416 ? 35.775 10.032 52.739 1.00 30.22 416 GLU A N 1
ATOM 3330 C CA . GLU A 1 416 ? 35.504 10.431 54.124 1.00 30.27 416 GLU A CA 1
ATOM 3331 C C . GLU A 1 416 ? 36.523 11.449 54.637 1.00 28.14 416 GLU A C 1
ATOM 3332 O O . GLU A 1 416 ? 36.193 12.333 55.427 1.00 27.53 416 GLU A O 1
ATOM 3338 N N . GLU A 1 417 ? 37.760 11.340 54.173 1.00 25.53 417 GLU A N 1
ATOM 3339 C CA . GLU A 1 417 ? 38.781 12.291 54.583 1.00 26.02 417 GLU A CA 1
ATOM 3340 C C . GLU A 1 417 ? 38.452 13.672 53.980 1.00 24.55 417 GLU A C 1
ATOM 3341 O O . GLU A 1 417 ? 38.587 14.699 54.644 1.00 24.98 417 GLU A O 1
ATOM 3347 N N . LEU A 1 418 ? 37.965 13.684 52.742 1.00 22.89 418 LEU A N 1
ATOM 3348 C CA . LEU A 1 418 ? 37.625 14.937 52.085 1.00 23.46 418 LEU A CA 1
ATOM 3349 C C . LEU A 1 418 ? 36.502 15.657 52.831 1.00 24.48 418 LEU A C 1
ATOM 3350 O O . LEU A 1 418 ? 36.592 16.861 53.100 1.00 23.91 418 LEU A O 1
ATOM 3355 N N . ILE A 1 419 ? 35.457 14.909 53.181 1.00 25.19 419 ILE A N 1
ATOM 3356 C CA . ILE A 1 419 ? 34.310 15.464 53.911 1.00 26.54 419 ILE A CA 1
ATOM 3357 C C . ILE A 1 419 ? 34.808 15.994 55.243 1.00 28.58 419 ILE A C 1
ATOM 3358 O O . ILE A 1 419 ? 34.405 17.066 55.694 1.00 30.88 419 ILE A O 1
ATOM 3363 N N . LYS A 1 420 ? 35.710 15.229 55.847 1.00 30.17 420 LYS A N 1
ATOM 3364 C CA . LYS A 1 420 ? 36.315 15.573 57.122 1.00 31.69 420 LYS A CA 1
ATOM 3365 C C . LYS A 1 420 ? 37.032 16.910 56.985 1.00 31.25 420 LYS A C 1
ATOM 3366 O O . LYS A 1 420 ? 36.900 17.787 57.843 1.00 29.25 420 LYS A O 1
ATOM 3372 N N . ASN A 1 421 ? 37.729 17.084 55.864 1.00 29.43 421 ASN A N 1
ATOM 3373 C CA . ASN A 1 421 ? 38.484 18.304 55.611 1.00 30.99 421 ASN A CA 1
ATOM 3374 C C . ASN A 1 421 ? 37.717 19.506 55.086 1.00 30.19 421 ASN A C 1
ATOM 3375 O O . ASN A 1 421 ? 38.314 20.546 54.823 1.00 30.81 421 ASN A O 1
ATOM 3380 N N . MET A 1 422 ? 36.403 19.385 54.949 1.00 31.21 422 MET A N 1
ATOM 3381 C CA . MET A 1 422 ? 35.619 20.511 54.470 1.00 34.83 422 MET A CA 1
ATOM 3382 C C . MET A 1 422 ? 35.458 21.624 55.502 1.00 40.09 422 MET A C 1
ATOM 3383 O O . MET A 1 422 ? 34.896 21.422 56.586 1.00 40.18 422 MET A O 1
ATOM 3388 N N . ASP A 1 423 ? 36.077 22.759 55.183 1.00 45.30 423 ASP A N 1
ATOM 3389 C CA . ASP A 1 423 ? 36.036 23.982 55.990 1.00 50.36 423 ASP A CA 1
ATOM 3390 C C . ASP A 1 423 ? 35.208 24.996 55.206 1.00 52.86 423 ASP A C 1
ATOM 3391 O O . ASP A 1 423 ? 35.081 26.153 55.656 1.00 54.87 423 ASP A O 1
ATOM 3397 N N . MET B 1 1 ? 78.956 13.328 -10.636 1.00 62.98 1 MET B N 1
ATOM 3398 C CA . MET B 1 1 ? 80.207 14.124 -10.876 1.00 63.93 1 MET B CA 1
ATOM 3399 C C . MET B 1 1 ? 81.436 13.217 -11.113 1.00 62.69 1 MET B C 1
ATOM 3400 O O . MET B 1 1 ? 81.354 11.991 -10.964 1.00 62.50 1 MET B O 1
ATOM 3405 N N . ALA B 1 2 ? 82.550 13.832 -11.521 1.00 60.86 2 ALA B N 1
ATOM 3406 C CA . ALA B 1 2 ? 83.817 13.143 -11.793 1.00 58.21 2 ALA B CA 1
ATOM 3407 C C . ALA B 1 2 ? 84.269 12.256 -10.619 1.00 55.81 2 ALA B C 1
ATOM 3408 O O . ALA B 1 2 ? 84.191 11.027 -10.691 1.00 56.17 2 ALA B O 1
ATOM 3410 N N . GLN B 1 3 ? 84.764 12.899 -9.561 1.00 52.26 3 GLN B N 1
ATOM 3411 C CA . GLN B 1 3 ? 85.218 12.240 -8.333 1.00 47.56 3 GLN B CA 1
ATOM 3412 C C . GLN B 1 3 ? 84.075 11.391 -7.714 1.00 44.02 3 GLN B C 1
ATOM 3413 O O . GLN B 1 3 ? 82.891 11.668 -7.957 1.00 43.75 3 GLN B O 1
ATOM 3419 N N . GLY B 1 4 ? 84.429 10.320 -6.996 1.00 38.85 4 GLY B N 1
ATOM 3420 C CA . GLY B 1 4 ? 83.435 9.459 -6.346 1.00 33.78 4 GLY B CA 1
ATOM 3421 C C . GLY B 1 4 ? 82.685 8.412 -7.175 1.00 30.44 4 GLY B C 1
ATOM 3422 O O . GLY B 1 4 ? 82.692 8.467 -8.407 1.00 28.24 4 GLY B O 1
ATOM 3423 N N . GLU B 1 5 ? 82.067 7.438 -6.497 1.00 27.00 5 GLU B N 1
ATOM 3424 C CA . GLU B 1 5 ? 81.290 6.377 -7.165 1.00 26.90 5 GLU B CA 1
ATOM 3425 C C . GLU B 1 5 ? 79.873 6.243 -6.576 1.00 26.28 5 GLU B C 1
ATOM 3426 O O . GLU B 1 5 ? 79.662 6.457 -5.375 1.00 23.53 5 GLU B O 1
ATOM 3432 N N . LYS B 1 6 ? 78.916 5.852 -7.419 1.00 24.14 6 LYS B N 1
ATOM 3433 C CA . LYS B 1 6 ? 77.527 5.690 -6.986 1.00 25.41 6 LYS B CA 1
ATOM 3434 C C . LYS B 1 6 ? 77.258 4.431 -6.174 1.00 24.45 6 LYS B C 1
ATOM 3435 O O . LYS B 1 6 ? 77.793 3.364 -6.458 1.00 24.49 6 LYS B O 1
ATOM 3441 N N . ILE B 1 7 ? 76.431 4.582 -5.147 1.00 22.04 7 ILE B N 1
ATOM 3442 C CA . ILE B 1 7 ? 76.006 3.454 -4.343 1.00 21.06 7 ILE B CA 1
ATOM 3443 C C . ILE B 1 7 ? 74.990 2.778 -5.249 1.00 21.77 7 ILE B C 1
ATOM 3444 O O . ILE B 1 7 ? 74.336 3.424 -6.083 1.00 20.52 7 ILE B O 1
ATOM 3449 N N . THR B 1 8 ? 74.881 1.470 -5.119 1.00 23.44 8 THR B N 1
ATOM 3450 C CA . THR B 1 8 ? 73.885 0.760 -5.887 1.00 25.70 8 THR B CA 1
ATOM 3451 C C . THR B 1 8 ? 73.197 -0.247 -4.949 1.00 22.54 8 THR B C 1
ATOM 3452 O O . THR B 1 8 ? 73.673 -0.509 -3.836 1.00 22.76 8 THR B O 1
ATOM 3456 N N . VAL B 1 9 ? 72.071 -0.785 -5.397 1.00 22.78 9 VAL B N 1
ATOM 3457 C CA . VAL B 1 9 ? 71.275 -1.697 -4.578 1.00 21.67 9 VAL B CA 1
ATOM 3458 C C . VAL B 1 9 ? 70.860 -2.956 -5.327 1.00 21.10 9 VAL B C 1
ATOM 3459 O O . VAL B 1 9 ? 70.545 -2.911 -6.517 1.00 18.54 9 VAL B O 1
ATOM 3463 N N . SER B 1 10 ? 70.899 -4.082 -4.621 1.00 22.36 10 SER B N 1
ATOM 3464 C CA . SER B 1 10 ? 70.485 -5.374 -5.181 1.00 24.81 10 SER B CA 1
ATOM 3465 C C . SER B 1 10 ? 69.495 -5.929 -4.164 1.00 25.46 10 SER B C 1
ATOM 3466 O O . SER B 1 10 ? 69.878 -6.267 -3.040 1.00 26.34 10 SER B O 1
ATOM 3469 N N A ASN B 1 11 ? 68.226 -6.023 -4.542 0.50 26.36 11 ASN B N 1
ATOM 3470 N N B ASN B 1 11 ? 68.225 -5.963 -4.566 0.50 27.04 11 ASN B N 1
ATOM 3471 C CA A ASN B 1 11 ? 67.204 -6.554 -3.633 0.50 28.23 11 ASN B CA 1
ATOM 3472 C CA B ASN B 1 11 ? 67.108 -6.428 -3.739 0.50 29.36 11 ASN B CA 1
ATOM 3473 C C A ASN B 1 11 ? 67.172 -5.769 -2.304 0.50 28.79 11 ASN B C 1
ATOM 3474 C C B ASN B 1 11 ? 67.101 -5.770 -2.357 0.50 29.60 11 ASN B C 1
ATOM 3475 O O A ASN B 1 11 ? 67.313 -6.363 -1.231 0.50 29.68 11 ASN B O 1
ATOM 3476 O O B ASN B 1 11 ? 67.207 -6.436 -1.324 0.50 30.47 11 ASN B O 1
ATOM 3485 N N . GLY B 1 12 ? 67.014 -4.444 -2.367 1.00 29.38 12 GLY B N 1
ATOM 3486 C CA . GLY B 1 12 ? 66.988 -3.660 -1.140 1.00 29.79 12 GLY B CA 1
ATOM 3487 C C . GLY B 1 12 ? 68.275 -3.571 -0.318 1.00 29.92 12 GLY B C 1
ATOM 3488 O O . GLY B 1 12 ? 68.340 -2.786 0.631 1.00 32.45 12 GLY B O 1
ATOM 3489 N N . VAL B 1 13 ? 69.289 -4.364 -0.667 1.00 27.87 13 VAL B N 1
ATOM 3490 C CA . VAL B 1 13 ? 70.573 -4.375 0.041 1.00 25.04 13 VAL B CA 1
ATOM 3491 C C . VAL B 1 13 ? 71.587 -3.451 -0.657 1.00 27.06 13 VAL B C 1
ATOM 3492 O O . VAL B 1 13 ? 71.866 -3.606 -1.852 1.00 25.38 13 VAL B O 1
ATOM 3496 N N . LEU B 1 14 ? 72.160 -2.516 0.101 1.00 26.07 14 LEU B N 1
ATOM 3497 C CA . LEU B 1 14 ? 73.120 -1.553 -0.440 1.00 26.13 14 LEU B CA 1
ATOM 3498 C C . LEU B 1 14 ? 74.506 -2.074 -0.790 1.00 24.93 14 LEU B C 1
ATOM 3499 O O . LEU B 1 14 ? 75.116 -2.822 -0.022 1.00 24.55 14 LEU B O 1
ATOM 3504 N N . ASN B 1 15 ? 74.984 -1.647 -1.958 1.00 25.38 15 ASN B N 1
ATOM 3505 C CA . ASN B 1 15 ? 76.329 -1.962 -2.450 1.00 25.76 15 ASN B CA 1
ATOM 3506 C C . ASN B 1 15 ? 77.053 -0.603 -2.265 1.00 22.40 15 ASN B C 1
ATOM 3507 O O . ASN B 1 15 ? 76.915 0.307 -3.095 1.00 24.02 15 ASN B O 1
ATOM 3512 N N . VAL B 1 16 ? 77.783 -0.448 -1.164 1.00 21.69 16 VAL B N 1
ATOM 3513 C CA . VAL B 1 16 ? 78.461 0.817 -0.879 1.00 20.10 16 VAL B CA 1
ATOM 3514 C C . VAL B 1 16 ? 79.976 0.845 -1.143 1.00 20.85 16 VAL B C 1
ATOM 3515 O O . VAL B 1 16 ? 80.749 0.132 -0.501 1.00 20.75 16 VAL B O 1
ATOM 3519 N N . PRO B 1 17 ? 80.412 1.684 -2.094 1.00 21.42 17 PRO B N 1
ATOM 3520 C CA . PRO B 1 17 ? 81.835 1.817 -2.432 1.00 23.59 17 PRO B CA 1
ATOM 3521 C C . PRO B 1 17 ? 82.587 2.545 -1.313 1.00 23.31 17 PRO B C 1
ATOM 3522 O O . PRO B 1 17 ? 81.977 3.085 -0.389 1.00 23.37 17 PRO B O 1
ATOM 3526 N N . ASN B 1 18 ? 83.913 2.566 -1.391 1.00 23.38 18 ASN B N 1
ATOM 3527 C CA . ASN B 1 18 ? 84.698 3.253 -0.376 1.00 23.83 18 ASN B CA 1
ATOM 3528 C C . ASN B 1 18 ? 84.643 4.756 -0.580 1.00 20.19 18 ASN B C 1
ATOM 3529 O O . ASN B 1 18 ? 84.886 5.521 0.345 1.00 22.46 18 ASN B O 1
ATOM 3534 N N . ASN B 1 19 ? 84.277 5.163 -1.788 1.00 20.18 19 ASN B N 1
ATOM 3535 C CA . ASN B 1 19 ? 84.172 6.574 -2.150 1.00 21.59 19 ASN B CA 1
ATOM 3536 C C . ASN B 1 19 ? 82.762 6.900 -2.676 1.00 20.76 19 ASN B C 1
ATOM 3537 O O . ASN B 1 19 ? 82.607 7.393 -3.804 1.00 20.37 19 ASN B O 1
ATOM 3542 N N . PRO B 1 20 ? 81.718 6.698 -1.836 1.00 20.84 20 PRO B N 1
ATOM 3543 C CA . PRO B 1 20 ? 80.343 6.974 -2.264 1.00 19.06 20 PRO B CA 1
ATOM 3544 C C . PRO B 1 20 ? 80.001 8.446 -2.449 1.00 17.79 20 PRO B C 1
ATOM 3545 O O . PRO B 1 20 ? 80.492 9.305 -1.713 1.00 18.54 20 PRO B O 1
ATOM 3549 N N . ILE B 1 21 ? 79.169 8.714 -3.455 1.00 18.31 21 ILE B N 1
ATOM 3550 C CA . ILE B 1 21 ? 78.672 10.056 -3.748 1.00 18.19 21 ILE B CA 1
ATOM 3551 C C . ILE B 1 21 ? 77.355 10.165 -2.972 1.00 19.31 21 ILE B C 1
ATOM 3552 O O . ILE B 1 21 ? 76.441 9.358 -3.174 1.00 19.16 21 ILE B O 1
ATOM 3557 N N . ILE B 1 22 ? 77.265 11.155 -2.090 1.00 17.30 22 ILE B N 1
ATOM 3558 C CA . ILE B 1 22 ? 76.071 11.347 -1.272 1.00 17.03 22 ILE B CA 1
ATOM 3559 C C . ILE B 1 22 ? 75.421 12.699 -1.538 1.00 15.54 22 ILE B C 1
ATOM 3560 O O . ILE B 1 22 ? 76.010 13.733 -1.240 1.00 18.93 22 ILE B O 1
ATOM 3565 N N . PRO B 1 23 ? 74.241 12.710 -2.178 1.00 15.75 23 PRO B N 1
ATOM 3566 C CA . PRO B 1 23 ? 73.587 13.995 -2.430 1.00 15.54 23 PRO B CA 1
ATOM 3567 C C . PRO B 1 23 ? 73.169 14.675 -1.113 1.00 16.67 23 PRO B C 1
ATOM 3568 O O . PRO B 1 23 ? 72.946 14.009 -0.094 1.00 15.68 23 PRO B O 1
ATOM 3572 N N . PHE B 1 24 ? 73.099 16.002 -1.125 1.00 15.94 24 PHE B N 1
ATOM 3573 C CA . PHE B 1 24 ? 72.672 16.734 0.059 1.00 16.39 24 PHE B CA 1
ATOM 3574 C C . PHE B 1 24 ? 71.899 17.982 -0.330 1.00 17.84 24 PHE B C 1
ATOM 3575 O O . PHE B 1 24 ? 72.099 18.551 -1.404 1.00 16.27 24 PHE B O 1
ATOM 3583 N N . ILE B 1 25 ? 70.940 18.325 0.521 1.00 18.34 25 ILE B N 1
ATOM 3584 C CA . ILE B 1 25 ? 70.124 19.515 0.360 1.00 17.72 25 ILE B CA 1
ATOM 3585 C C . ILE B 1 25 ? 70.504 20.343 1.575 1.00 18.46 25 ILE B C 1
ATOM 3586 O O . ILE B 1 25 ? 70.364 19.891 2.705 1.00 17.44 25 ILE B O 1
ATOM 3591 N N . GLU B 1 26 ? 71.015 21.544 1.346 1.00 20.27 26 GLU B N 1
ATOM 3592 C CA . GLU B 1 26 ? 71.442 22.389 2.448 1.00 22.60 26 GLU B CA 1
ATOM 3593 C C . GLU B 1 26 ? 70.352 22.800 3.414 1.00 21.40 26 GLU B C 1
ATOM 3594 O O . GLU B 1 26 ? 70.565 22.809 4.624 1.00 20.83 26 GLU B O 1
ATOM 3600 N N . GLY B 1 27 ? 69.169 23.072 2.879 1.00 23.06 27 GLY B N 1
ATOM 3601 C CA . GLY B 1 27 ? 68.070 23.503 3.718 1.00 23.93 27 GLY B CA 1
ATOM 3602 C C . GLY B 1 27 ? 68.006 25.023 3.758 1.00 25.70 27 GLY B C 1
ATOM 3603 O O . GLY B 1 27 ? 68.961 25.713 3.393 1.00 26.60 27 GLY B O 1
ATOM 3604 N N . ASP B 1 28 ? 66.871 25.553 4.185 1.00 26.62 28 ASP B N 1
ATOM 3605 C CA . ASP B 1 28 ? 66.695 26.995 4.257 1.00 26.87 28 ASP B CA 1
ATOM 3606 C C . ASP B 1 28 ? 67.008 27.520 5.654 1.00 26.29 28 ASP B C 1
ATOM 3607 O O . ASP B 1 28 ? 67.318 26.738 6.567 1.00 25.43 28 ASP B O 1
ATOM 3612 N N . GLY B 1 29 ? 66.983 28.843 5.812 1.00 25.64 29 GLY B N 1
ATOM 3613 C CA . GLY B 1 29 ? 67.276 29.450 7.105 1.00 23.28 29 GLY B CA 1
ATOM 3614 C C . GLY B 1 29 ? 68.667 29.130 7.628 1.00 22.15 29 GLY B C 1
ATOM 3615 O O . GLY B 1 29 ? 69.681 29.528 7.045 1.00 22.96 29 GLY B O 1
ATOM 3616 N N . THR B 1 30 ? 68.714 28.412 8.743 1.00 20.60 30 THR B N 1
ATOM 3617 C CA . THR B 1 30 ? 69.964 28.002 9.371 1.00 19.60 30 THR B CA 1
ATOM 3618 C C . THR B 1 30 ? 70.628 26.770 8.695 1.00 18.42 30 THR B C 1
ATOM 3619 O O . THR B 1 30 ? 71.722 26.360 9.077 1.00 19.10 30 THR B O 1
ATOM 3623 N N . GLY B 1 31 ? 69.961 26.196 7.698 1.00 19.55 31 GLY B N 1
ATOM 3624 C CA . GLY B 1 31 ? 70.483 25.031 6.996 1.00 19.25 31 GLY B CA 1
ATOM 3625 C C . GLY B 1 31 ? 71.953 25.116 6.596 1.00 19.97 31 GLY B C 1
ATOM 3626 O O . GLY B 1 31 ? 72.745 24.237 6.962 1.00 17.81 31 GLY B O 1
ATOM 3627 N N . PRO B 1 32 ? 72.352 26.154 5.833 1.00 18.72 32 PRO B N 1
ATOM 3628 C CA . PRO B 1 32 ? 73.734 26.348 5.385 1.00 17.29 32 PRO B CA 1
ATOM 3629 C C . PRO B 1 32 ? 74.758 26.364 6.526 1.00 18.02 32 PRO B C 1
ATOM 3630 O O . PRO B 1 32 ? 75.841 25.794 6.389 1.00 20.53 32 PRO B O 1
ATOM 3634 N N . ASP B 1 33 ? 74.420 27.005 7.648 1.00 17.91 33 ASP B N 1
ATOM 3635 C CA . ASP B 1 33 ? 75.315 27.056 8.816 1.00 19.46 33 ASP B CA 1
ATOM 3636 C C . ASP B 1 33 ? 75.509 25.656 9.396 1.00 18.92 33 ASP B C 1
ATOM 3637 O O . ASP B 1 33 ? 76.620 25.252 9.745 1.00 17.76 33 ASP B O 1
ATOM 3642 N N . ILE B 1 34 ? 74.393 24.949 9.557 1.00 20.32 34 ILE B N 1
ATOM 3643 C CA . ILE B 1 34 ? 74.433 23.596 10.087 1.00 18.94 34 ILE B CA 1
ATOM 3644 C C . ILE B 1 34 ? 75.205 22.692 9.150 1.00 17.67 34 ILE B C 1
ATOM 3645 O O . ILE B 1 34 ? 76.060 21.930 9.595 1.00 19.83 34 ILE B O 1
ATOM 3650 N N . TRP B 1 35 ? 74.944 22.805 7.851 1.00 17.48 35 TRP B N 1
ATOM 3651 C CA . TRP B 1 35 ? 75.620 21.946 6.888 1.00 18.01 35 TRP B CA 1
ATOM 3652 C C . TRP B 1 35 ? 77.146 22.070 6.909 1.00 19.55 35 TRP B C 1
ATOM 3653 O O . TRP B 1 35 ? 77.864 21.065 6.823 1.00 17.28 35 TRP B O 1
ATOM 3664 N N . ASN B 1 36 ? 77.641 23.298 7.038 1.00 19.87 36 ASN B N 1
ATOM 3665 C CA . ASN B 1 36 ? 79.081 23.524 7.074 1.00 20.38 36 ASN B CA 1
ATOM 3666 C C . ASN B 1 36 ? 79.727 22.758 8.230 1.00 21.06 36 ASN B C 1
ATOM 3667 O O . ASN B 1 36 ? 80.781 22.144 8.071 1.00 21.54 36 ASN B O 1
ATOM 3672 N N . ALA B 1 37 ? 79.083 22.794 9.394 1.00 19.43 37 ALA B N 1
ATOM 3673 C CA . ALA B 1 37 ? 79.591 22.099 10.575 1.00 20.50 37 ALA B CA 1
ATOM 3674 C C . ALA B 1 37 ? 79.385 20.585 10.503 1.00 19.16 37 ALA B C 1
ATOM 3675 O O . ALA B 1 37 ? 80.303 19.817 10.776 1.00 19.64 37 ALA B O 1
ATOM 3677 N N . ALA B 1 38 ? 78.170 20.170 10.154 1.00 18.19 38 ALA B N 1
ATOM 3678 C CA . ALA B 1 38 ? 77.825 18.747 10.083 1.00 19.41 38 ALA B CA 1
ATOM 3679 C C . ALA B 1 38 ? 78.643 17.956 9.071 1.00 18.15 38 ALA B C 1
ATOM 3680 O O . ALA B 1 38 ? 79.173 16.892 9.398 1.00 19.47 38 ALA B O 1
ATOM 3682 N N . SER B 1 39 ? 78.740 18.467 7.846 1.00 17.86 39 SER B N 1
ATOM 3683 C CA . SER B 1 39 ? 79.513 17.800 6.800 1.00 17.45 39 SER B CA 1
ATOM 3684 C C . SER B 1 39 ? 80.947 17.509 7.247 1.00 18.53 39 SER B C 1
ATOM 3685 O O . SER B 1 39 ? 81.471 16.409 7.021 1.00 18.77 39 SER B O 1
ATOM 3688 N N A LYS B 1 40 ? 81.577 18.485 7.897 0.50 18.02 40 LYS B N 1
ATOM 3689 N N B LYS B 1 40 ? 81.572 18.498 7.887 0.50 18.63 40 LYS B N 1
ATOM 3690 C CA A LYS B 1 40 ? 82.952 18.329 8.355 0.50 17.11 40 LYS B CA 1
ATOM 3691 C CA B LYS B 1 40 ? 82.940 18.364 8.374 0.50 18.52 40 LYS B CA 1
ATOM 3692 C C A LYS B 1 40 ? 83.092 17.357 9.524 0.50 17.36 40 LYS B C 1
ATOM 3693 C C B LYS B 1 40 ? 83.051 17.317 9.476 0.50 18.28 40 LYS B C 1
ATOM 3694 O O A LYS B 1 40 ? 84.096 16.652 9.639 0.50 17.47 40 LYS B O 1
ATOM 3695 O O B LYS B 1 40 ? 83.967 16.491 9.467 0.50 18.59 40 LYS B O 1
ATOM 3706 N N . VAL B 1 41 ? 82.095 17.325 10.403 1.00 17.09 41 VAL B N 1
ATOM 3707 C CA . VAL B 1 41 ? 82.122 16.380 11.508 1.00 15.39 41 VAL B CA 1
ATOM 3708 C C . VAL B 1 41 ? 82.046 14.961 10.929 1.00 15.28 41 VAL B C 1
ATOM 3709 O O . VAL B 1 41 ? 82.869 14.105 11.255 1.00 14.94 41 VAL B O 1
ATOM 3713 N N . LEU B 1 42 ? 81.106 14.748 10.010 1.00 15.10 42 LEU B N 1
ATOM 3714 C CA . LEU B 1 42 ? 80.920 13.441 9.392 1.00 16.48 42 LEU B CA 1
ATOM 3715 C C . LEU B 1 42 ? 82.160 12.994 8.608 1.00 18.80 42 LEU B C 1
ATOM 3716 O O . LEU B 1 42 ? 82.550 11.829 8.681 1.00 18.61 42 LEU B O 1
ATOM 3721 N N . GLU B 1 43 ? 82.774 13.930 7.881 1.00 19.35 43 GLU B N 1
ATOM 3722 C CA . GLU B 1 43 ? 83.985 13.653 7.099 1.00 20.59 43 GLU B CA 1
ATOM 3723 C C . GLU B 1 43 ? 85.117 13.231 8.030 1.00 20.08 43 GLU B C 1
ATOM 3724 O O . GLU B 1 43 ? 85.826 12.259 7.767 1.00 20.86 43 GLU B O 1
ATOM 3730 N N . ALA B 1 44 ? 85.267 13.959 9.132 1.00 19.87 44 ALA B N 1
ATOM 3731 C CA . ALA B 1 44 ? 86.316 13.665 10.104 1.00 18.83 44 ALA B CA 1
ATOM 3732 C C . ALA B 1 44 ? 86.171 12.253 10.657 1.00 19.03 44 ALA B C 1
ATOM 3733 O O . ALA B 1 44 ? 87.154 11.528 10.782 1.00 18.83 44 ALA B O 1
ATOM 3735 N N . ALA B 1 45 ? 84.937 11.868 10.977 1.00 17.00 45 ALA B N 1
ATOM 3736 C CA . ALA B 1 45 ? 84.662 10.544 11.523 1.00 17.49 45 ALA B CA 1
ATOM 3737 C C . ALA B 1 45 ? 85.034 9.445 10.535 1.00 15.47 45 ALA B C 1
ATOM 3738 O O . ALA B 1 45 ? 85.551 8.396 10.925 1.00 16.04 45 ALA B O 1
ATOM 3740 N N . VAL B 1 46 ? 84.742 9.684 9.263 1.00 15.52 46 VAL B N 1
ATOM 3741 C CA . VAL B 1 46 ? 85.051 8.727 8.207 1.00 18.36 46 VAL B CA 1
ATOM 3742 C C . VAL B 1 46 ? 86.576 8.549 8.032 1.00 19.71 46 VAL B C 1
ATOM 3743 O O . VAL B 1 46 ? 87.066 7.423 7.966 1.00 19.17 46 VAL B O 1
ATOM 3747 N N . GLU B 1 47 ? 87.320 9.652 7.971 1.00 21.69 47 GLU B N 1
ATOM 3748 C CA . GLU B 1 47 ? 88.776 9.559 7.815 1.00 25.17 47 GLU B CA 1
ATOM 3749 C C . GLU B 1 47 ? 89.452 8.953 9.042 1.00 23.02 47 GLU B C 1
ATOM 3750 O O . GLU B 1 47 ? 90.355 8.141 8.891 1.00 22.90 47 GLU B O 1
ATOM 3756 N N . LYS B 1 48 ? 89.003 9.317 10.243 1.00 20.62 48 LYS B N 1
ATOM 3757 C CA . LYS B 1 48 ? 89.591 8.783 11.474 1.00 22.44 48 LYS B CA 1
ATOM 3758 C C . LYS B 1 48 ? 89.288 7.296 11.683 1.00 23.01 48 LYS B C 1
ATOM 3759 O O . LYS B 1 48 ? 90.168 6.529 12.072 1.00 24.75 48 LYS B O 1
ATOM 3765 N N . ALA B 1 49 ? 88.063 6.874 11.383 1.00 22.06 49 ALA B N 1
ATOM 3766 C CA . ALA B 1 49 ? 87.692 5.474 11.565 1.00 22.19 49 ALA B CA 1
ATOM 3767 C C . ALA B 1 49 ? 88.300 4.534 10.540 1.00 21.81 49 ALA B C 1
ATOM 3768 O O . ALA B 1 49 ? 88.656 3.409 10.877 1.00 23.76 49 ALA B O 1
ATOM 3770 N N . TYR B 1 50 ? 88.398 4.977 9.290 1.00 21.21 50 TYR B N 1
ATOM 3771 C CA . TYR B 1 50 ? 88.933 4.116 8.240 1.00 23.27 50 TYR B CA 1
ATOM 3772 C C . TYR B 1 50 ? 90.309 4.480 7.670 1.00 24.72 50 TYR B C 1
ATOM 3773 O O . TYR B 1 50 ? 90.691 4.022 6.594 1.00 23.13 50 TYR B O 1
ATOM 3782 N N . LYS B 1 51 ? 91.034 5.314 8.409 1.00 27.58 51 LYS B N 1
ATOM 3783 C CA . LYS B 1 51 ? 92.390 5.732 8.047 1.00 28.82 51 LYS B CA 1
ATOM 3784 C C . LYS B 1 51 ? 92.611 6.082 6.574 1.00 29.03 51 LYS B C 1
ATOM 3785 O O . LYS B 1 51 ? 93.634 5.717 5.978 1.00 28.43 51 LYS B O 1
ATOM 3791 N N . GLY B 1 52 ? 91.654 6.814 6.004 1.00 26.33 52 GLY B N 1
ATOM 3792 C CA . GLY B 1 52 ? 91.749 7.240 4.618 1.00 25.50 52 GLY B CA 1
ATOM 3793 C C . GLY B 1 52 ? 91.239 6.270 3.566 1.00 25.83 52 GLY B C 1
ATOM 3794 O O . GLY B 1 52 ? 91.131 6.629 2.388 1.00 27.32 52 GLY B O 1
ATOM 3795 N N . GLU B 1 53 ? 90.921 5.042 3.969 1.00 25.95 53 GLU B N 1
ATOM 3796 C CA . GLU B 1 53 ? 90.419 4.042 3.028 1.00 25.59 53 GLU B CA 1
ATOM 3797 C C . GLU B 1 53 ? 89.052 4.425 2.434 1.00 24.40 53 GLU B C 1
ATOM 3798 O O . GLU B 1 53 ? 88.731 4.049 1.310 1.00 24.50 53 GLU B O 1
ATOM 3804 N N . LYS B 1 54 ? 88.254 5.167 3.200 1.00 22.00 54 LYS B N 1
ATOM 3805 C CA . LYS B 1 54 ? 86.932 5.607 2.752 1.00 22.34 54 LYS B CA 1
ATOM 3806 C C . LYS B 1 54 ? 86.849 7.134 2.739 1.00 21.61 54 LYS B C 1
ATOM 3807 O O . LYS B 1 54 ? 87.616 7.817 3.424 1.00 21.20 54 LYS B O 1
ATOM 3813 N N . LYS B 1 55 ? 85.921 7.657 1.945 1.00 21.24 55 LYS B N 1
ATOM 3814 C CA . LYS B 1 55 ? 85.709 9.092 1.835 1.00 23.33 55 LYS B CA 1
ATOM 3815 C C . LYS B 1 55 ? 84.397 9.369 1.121 1.00 22.94 55 LYS B C 1
ATOM 3816 O O . LYS B 1 55 ? 84.084 8.739 0.105 1.00 25.51 55 LYS B O 1
ATOM 3822 N N . ILE B 1 56 ? 83.661 10.350 1.629 1.00 19.30 56 ILE B N 1
ATOM 3823 C CA . ILE B 1 56 ? 82.407 10.733 1.028 1.00 18.73 56 ILE B CA 1
ATOM 3824 C C . ILE B 1 56 ? 82.596 11.898 0.061 1.00 20.00 56 ILE B C 1
ATOM 3825 O O . ILE B 1 56 ? 83.401 12.803 0.293 1.00 21.87 56 ILE B O 1
ATOM 3830 N N . THR B 1 57 ? 81.895 11.830 -1.057 1.00 19.25 57 THR B N 1
ATOM 3831 C CA . THR B 1 57 ? 81.922 12.894 -2.043 1.00 19.33 57 THR B CA 1
ATOM 3832 C C . THR B 1 57 ? 80.512 13.460 -1.987 1.00 19.96 57 THR B C 1
ATOM 3833 O O . THR B 1 57 ? 79.557 12.767 -2.318 1.00 20.28 57 THR B O 1
ATOM 3837 N N . TRP B 1 58 ? 80.369 14.684 -1.497 1.00 21.04 58 TRP B N 1
ATOM 3838 C CA . TRP B 1 58 ? 79.047 15.285 -1.422 1.00 21.94 58 TRP B CA 1
ATOM 3839 C C . TRP B 1 58 ? 78.635 15.807 -2.789 1.00 24.00 58 TRP B C 1
ATOM 3840 O O . TRP B 1 58 ? 79.480 16.185 -3.606 1.00 25.94 58 TRP B O 1
ATOM 3851 N N . LYS B 1 59 ? 77.335 15.799 -3.051 1.00 22.73 59 LYS B N 1
ATOM 3852 C CA . LYS B 1 59 ? 76.796 16.285 -4.315 1.00 21.49 59 LYS B CA 1
ATOM 3853 C C . LYS B 1 59 ? 75.539 17.113 -4.022 1.00 23.81 59 LYS B C 1
ATOM 3854 O O . LYS B 1 59 ? 74.487 16.556 -3.691 1.00 21.26 59 LYS B O 1
ATOM 3860 N N . GLU B 1 60 ? 75.646 18.438 -4.144 1.00 22.39 60 GLU B N 1
ATOM 3861 C CA . GLU B 1 60 ? 74.506 19.311 -3.879 1.00 20.63 60 GLU B CA 1
ATOM 3862 C C . GLU B 1 60 ? 73.350 19.239 -4.871 1.00 21.45 60 GLU B C 1
ATOM 3863 O O . GLU B 1 60 ? 73.548 19.217 -6.096 1.00 20.67 60 GLU B O 1
ATOM 3869 N N . VAL B 1 61 ? 72.146 19.129 -4.314 1.00 18.78 61 VAL B N 1
ATOM 3870 C CA . VAL B 1 61 ? 70.906 19.144 -5.081 1.00 19.22 61 VAL B CA 1
ATOM 3871 C C . VAL B 1 61 ? 70.083 20.227 -4.373 1.00 18.79 61 VAL B C 1
ATOM 3872 O O . VAL B 1 61 ? 70.370 20.577 -3.225 1.00 17.33 61 VAL B O 1
ATOM 3876 N N . TYR B 1 62 ? 69.116 20.803 -5.073 1.00 19.09 62 TYR B N 1
ATOM 3877 C CA . TYR B 1 62 ? 68.350 21.897 -4.499 1.00 21.62 62 TYR B CA 1
ATOM 3878 C C . TYR B 1 62 ? 66.884 21.652 -4.179 1.00 21.05 62 TYR B C 1
ATOM 3879 O O . TYR B 1 62 ? 66.198 20.899 -4.867 1.00 21.21 62 TYR B O 1
ATOM 3888 N N . ALA B 1 63 ? 66.412 22.328 -3.137 1.00 20.47 63 ALA B N 1
ATOM 3889 C CA . ALA B 1 63 ? 65.014 22.250 -2.725 1.00 22.03 63 ALA B CA 1
ATOM 3890 C C . ALA B 1 63 ? 64.738 23.435 -1.799 1.00 22.60 63 ALA B C 1
ATOM 3891 O O . ALA B 1 63 ? 65.645 23.922 -1.114 1.00 23.56 63 ALA B O 1
ATOM 3893 N N . GLY B 1 64 ? 63.499 23.918 -1.812 1.00 23.10 64 GLY B N 1
ATOM 3894 C CA . GLY B 1 64 ? 63.137 25.037 -0.956 1.00 24.15 64 GLY B CA 1
ATOM 3895 C C . GLY B 1 64 ? 63.510 26.399 -1.509 1.00 25.16 64 GLY B C 1
ATOM 3896 O O . GLY B 1 64 ? 63.571 26.585 -2.724 1.00 23.45 64 GLY B O 1
ATOM 3897 N N . GLU B 1 65 ? 63.752 27.352 -0.610 1.00 27.80 65 GLU B N 1
ATOM 3898 C CA . GLU B 1 65 ? 64.113 28.717 -0.991 1.00 31.14 65 GLU B CA 1
ATOM 3899 C C . GLU B 1 65 ? 65.261 28.774 -1.996 1.00 31.41 65 GLU B C 1
ATOM 3900 O O . GLU B 1 65 ? 65.129 29.402 -3.046 1.00 32.44 65 GLU B O 1
ATOM 3906 N N . LYS B 1 66 ? 66.359 28.081 -1.699 1.00 29.77 66 LYS B N 1
ATOM 3907 C CA . LYS B 1 66 ? 67.525 28.059 -2.581 1.00 28.61 66 LYS B CA 1
ATOM 3908 C C . LYS B 1 66 ? 67.185 27.578 -3.998 1.00 28.96 66 LYS B C 1
ATOM 3909 O O . LYS B 1 66 ? 67.661 28.147 -4.985 1.00 28.41 66 LYS B O 1
ATOM 3915 N N . ALA B 1 67 ? 66.341 26.554 -4.096 1.00 26.35 67 ALA B N 1
ATOM 3916 C CA . ALA B 1 67 ? 65.929 26.025 -5.391 1.00 27.08 67 ALA B CA 1
ATOM 3917 C C . ALA B 1 67 ? 65.014 26.999 -6.126 1.00 28.15 67 ALA B C 1
ATOM 3918 O O . ALA B 1 67 ? 65.114 27.145 -7.342 1.00 28.15 67 ALA B O 1
ATOM 3920 N N . TYR B 1 68 ? 64.088 27.630 -5.404 1.00 28.74 68 TYR B N 1
ATOM 3921 C CA . TYR B 1 68 ? 63.178 28.582 -6.040 1.00 29.67 68 TYR B CA 1
ATOM 3922 C C . TYR B 1 68 ? 63.974 29.733 -6.647 1.00 29.93 68 TYR B C 1
ATOM 3923 O O . TYR B 1 68 ? 63.778 30.104 -7.803 1.00 29.89 68 TYR B O 1
ATOM 3932 N N . ASN B 1 69 ? 64.890 30.266 -5.850 1.00 30.74 69 ASN B N 1
ATOM 3933 C CA . ASN B 1 69 ? 65.726 31.376 -6.258 1.00 34.29 69 ASN B CA 1
ATOM 3934 C C . ASN B 1 69 ? 66.677 31.034 -7.401 1.00 35.37 69 ASN B C 1
ATOM 3935 O O . ASN B 1 69 ? 66.948 31.869 -8.261 1.00 35.31 69 ASN B O 1
ATOM 3940 N N . LYS B 1 70 ? 67.131 29.788 -7.438 1.00 35.37 70 LYS B N 1
ATOM 3941 C CA . LYS B 1 70 ? 68.059 29.340 -8.463 1.00 35.93 70 LYS B CA 1
ATOM 3942 C C . LYS B 1 70 ? 67.409 28.800 -9.744 1.00 36.09 70 LYS B C 1
ATOM 3943 O O . LYS B 1 70 ? 67.939 29.000 -10.838 1.00 37.46 70 LYS B O 1
ATOM 3949 N N . THR B 1 71 ? 66.244 28.167 -9.626 1.00 35.07 71 THR B N 1
ATOM 3950 C CA . THR B 1 71 ? 65.587 27.571 -10.797 1.00 33.50 71 THR B CA 1
ATOM 3951 C C . THR B 1 71 ? 64.130 27.968 -11.024 1.00 33.19 71 THR B C 1
ATOM 3952 O O . THR B 1 71 ? 63.525 27.555 -12.016 1.00 32.40 71 THR B O 1
ATOM 3956 N N . GLY B 1 72 ? 63.544 28.691 -10.074 1.00 32.71 72 GLY B N 1
ATOM 3957 C CA . GLY B 1 72 ? 62.149 29.081 -10.205 1.00 33.68 72 GLY B CA 1
ATOM 3958 C C . GLY B 1 72 ? 61.188 27.973 -9.782 1.00 34.82 72 GLY B C 1
ATOM 3959 O O . GLY B 1 72 ? 59.967 28.105 -9.941 1.00 34.93 72 GLY B O 1
ATOM 3960 N N . GLU B 1 73 ? 61.743 26.881 -9.248 1.00 33.17 73 GLU B N 1
ATOM 3961 C CA . GLU B 1 73 ? 60.972 25.725 -8.772 1.00 30.14 73 GLU B CA 1
ATOM 3962 C C . GLU B 1 73 ? 61.340 25.397 -7.326 1.00 26.90 73 GLU B C 1
ATOM 3963 O O . GLU B 1 73 ? 62.508 25.475 -6.953 1.00 25.52 73 GLU B O 1
ATOM 3969 N N . TRP B 1 74 ? 60.354 25.005 -6.520 1.00 23.08 74 TRP B N 1
ATOM 3970 C CA . TRP B 1 74 ? 60.623 24.685 -5.120 1.00 22.15 74 TRP B CA 1
ATOM 3971 C C . TRP B 1 74 ? 61.227 23.310 -4.914 1.00 20.17 74 TRP B C 1
ATOM 3972 O O . TRP B 1 74 ? 61.953 23.092 -3.938 1.00 20.73 74 TRP B O 1
ATOM 3983 N N . LEU B 1 75 ? 60.891 22.381 -5.810 1.00 21.96 75 LEU B N 1
ATOM 3984 C CA . LEU B 1 75 ? 61.399 21.006 -5.757 1.00 22.26 75 LEU B CA 1
ATOM 3985 C C . LEU B 1 75 ? 61.647 20.549 -7.191 1.00 21.55 75 LEU B C 1
ATOM 3986 O O . LEU B 1 75 ? 60.805 19.869 -7.782 1.00 23.03 75 LEU B O 1
ATOM 3991 N N . PRO B 1 76 ? 62.810 20.908 -7.765 1.00 21.74 76 PRO B N 1
ATOM 3992 C CA . PRO B 1 76 ? 63.150 20.521 -9.144 1.00 22.60 76 PRO B CA 1
ATOM 3993 C C . PRO B 1 76 ? 63.050 19.011 -9.375 1.00 22.09 76 PRO B C 1
ATOM 3994 O O . PRO B 1 76 ? 63.396 18.216 -8.498 1.00 21.12 76 PRO B O 1
ATOM 3998 N N . ALA B 1 77 ? 62.572 18.623 -10.556 1.00 24.27 77 ALA B N 1
ATOM 3999 C CA . ALA B 1 77 ? 62.450 17.211 -10.930 1.00 23.59 77 ALA B CA 1
ATOM 4000 C C . ALA B 1 77 ? 63.832 16.557 -10.840 1.00 25.36 77 ALA B C 1
ATOM 4001 O O . ALA B 1 77 ? 63.972 15.370 -10.515 1.00 23.00 77 ALA B O 1
ATOM 4003 N N . GLU B 1 78 ? 64.840 17.364 -11.167 1.00 26.00 78 GLU B N 1
ATOM 4004 C CA . GLU B 1 78 ? 66.254 17.002 -11.148 1.00 26.85 78 GLU B CA 1
ATOM 4005 C C . GLU B 1 78 ? 66.692 16.522 -9.751 1.00 23.63 78 GLU B C 1
ATOM 4006 O O . GLU B 1 78 ? 67.458 15.572 -9.618 1.00 21.95 78 GLU B O 1
ATOM 4012 N N . THR B 1 79 ? 66.181 17.171 -8.711 1.00 20.95 79 THR B N 1
ATOM 4013 C CA . THR B 1 79 ? 66.508 16.789 -7.340 1.00 20.03 79 THR B CA 1
ATOM 4014 C C . THR B 1 79 ? 65.983 15.380 -7.012 1.00 18.87 79 THR B C 1
ATOM 4015 O O . THR B 1 79 ? 66.711 14.549 -6.452 1.00 16.48 79 THR B O 1
ATOM 4019 N N . LEU B 1 80 ? 64.732 15.119 -7.391 1.00 18.70 80 LEU B N 1
ATOM 4020 C CA . LEU B 1 80 ? 64.119 13.815 -7.179 1.00 19.27 80 LEU B CA 1
ATOM 4021 C C . LEU B 1 80 ? 64.817 12.745 -7.999 1.00 18.94 80 LEU B C 1
ATOM 4022 O O . LEU B 1 80 ? 65.020 11.638 -7.520 1.00 19.98 80 LEU B O 1
ATOM 4027 N N . ASP B 1 81 ? 65.188 13.071 -9.233 1.00 19.63 81 ASP B N 1
ATOM 4028 C CA . ASP B 1 81 ? 65.887 12.106 -10.086 1.00 23.39 81 ASP B CA 1
ATOM 4029 C C . ASP B 1 81 ? 67.253 11.741 -9.500 1.00 21.15 81 ASP B C 1
ATOM 4030 O O . ASP B 1 81 ? 67.647 10.569 -9.495 1.00 21.99 81 ASP B O 1
ATOM 4035 N N . VAL B 1 82 ? 67.966 12.743 -8.987 1.00 20.85 82 VAL B N 1
ATOM 4036 C CA . VAL B 1 82 ? 69.271 12.503 -8.390 1.00 19.06 82 VAL B CA 1
ATOM 4037 C C . VAL B 1 82 ? 69.125 11.629 -7.155 1.00 19.53 82 VAL B C 1
ATOM 4038 O O . VAL B 1 82 ? 69.877 10.672 -6.988 1.00 20.60 82 VAL B O 1
ATOM 4042 N N . ILE B 1 83 ? 68.130 11.895 -6.313 1.00 18.53 83 ILE B N 1
ATOM 4043 C CA . ILE B 1 83 ? 67.966 11.049 -5.127 1.00 19.35 83 ILE B CA 1
ATOM 4044 C C . ILE B 1 83 ? 67.573 9.609 -5.500 1.00 19.56 83 ILE B C 1
ATOM 4045 O O . ILE B 1 83 ? 68.08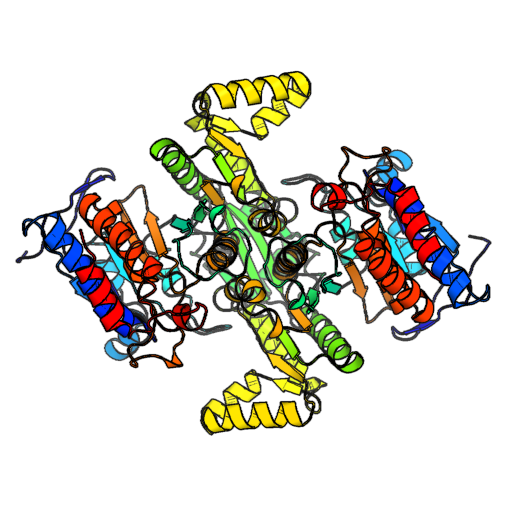1 8.645 -4.920 1.00 20.71 83 ILE B O 1
ATOM 4050 N N . ARG B 1 84 ? 66.733 9.470 -6.519 1.00 18.95 84 ARG B N 1
ATOM 4051 C CA . ARG B 1 84 ? 66.306 8.155 -6.999 1.00 21.98 84 ARG B CA 1
ATOM 4052 C C . ARG B 1 84 ? 67.497 7.348 -7.508 1.00 23.60 84 ARG B C 1
ATOM 4053 O O . ARG B 1 84 ? 67.599 6.141 -7.282 1.00 24.92 84 ARG B O 1
ATOM 4061 N N . GLU B 1 85 ? 68.386 8.032 -8.217 1.00 22.25 85 GLU B N 1
ATOM 4062 C CA . GLU B 1 85 ? 69.560 7.408 -8.801 1.00 24.49 85 GLU B CA 1
ATOM 4063 C C . GLU B 1 85 ? 70.728 7.099 -7.849 1.00 23.66 85 GLU B C 1
ATOM 4064 O O . GLU B 1 85 ? 71.375 6.045 -7.966 1.00 21.21 85 GLU B O 1
ATOM 4070 N N . TYR B 1 86 ? 71.001 8.014 -6.916 1.00 20.34 86 TYR B N 1
ATOM 4071 C CA . TYR B 1 86 ? 72.102 7.844 -5.968 1.00 18.04 86 TYR B CA 1
ATOM 4072 C C . TYR B 1 86 ? 71.682 7.209 -4.636 1.00 16.34 86 TYR B C 1
ATOM 4073 O O . TYR B 1 86 ? 72.522 6.964 -3.766 1.00 14.51 86 TYR B O 1
ATOM 4082 N N . PHE B 1 87 ? 70.373 6.982 -4.492 1.00 17.19 87 PHE B N 1
ATOM 4083 C CA . PHE B 1 87 ? 69.768 6.310 -3.327 1.00 17.98 87 PHE B CA 1
ATOM 4084 C C . PHE B 1 87 ? 69.722 6.936 -1.932 1.00 17.74 87 PHE B C 1
ATOM 4085 O O . PHE B 1 87 ? 68.692 6.907 -1.268 1.00 18.14 87 PHE B O 1
ATOM 4093 N N . ILE B 1 88 ? 70.866 7.412 -1.460 1.00 19.21 88 ILE B N 1
ATOM 4094 C CA . ILE B 1 88 ? 71.008 7.945 -0.105 1.00 21.59 88 ILE B CA 1
ATOM 4095 C C . ILE B 1 88 ? 71.353 9.433 -0.094 1.00 24.32 88 ILE B C 1
ATOM 4096 O O . ILE B 1 88 ? 72.383 9.831 -0.659 1.00 26.30 88 ILE B O 1
ATOM 4101 N N . ALA B 1 89 ? 70.535 10.239 0.592 1.00 19.57 89 ALA B N 1
ATOM 4102 C CA . ALA B 1 89 ? 70.749 11.689 0.676 1.00 15.55 89 ALA B CA 1
ATOM 4103 C C . ALA B 1 89 ? 70.564 12.221 2.091 1.00 16.00 89 ALA B C 1
ATOM 4104 O O . ALA B 1 89 ? 69.981 11.551 2.941 1.00 15.85 89 ALA B O 1
ATOM 4106 N N . ILE B 1 90 ? 71.134 13.390 2.367 1.00 14.59 90 ILE B N 1
ATOM 4107 C CA . ILE B 1 90 ? 70.985 14.016 3.679 1.00 14.43 90 ILE B CA 1
ATOM 4108 C C . ILE B 1 90 ? 70.491 15.448 3.446 1.00 16.89 90 ILE B C 1
ATOM 4109 O O . ILE B 1 90 ? 70.878 16.108 2.473 1.00 15.92 90 ILE B O 1
ATOM 4114 N N . LYS B 1 91 ? 69.576 15.903 4.291 1.00 15.99 91 LYS B N 1
ATOM 4115 C CA . LYS B 1 91 ? 69.030 17.228 4.094 1.00 17.19 91 LYS B CA 1
ATOM 4116 C C . LYS B 1 91 ? 68.763 18.033 5.339 1.00 18.23 91 LYS B C 1
ATOM 4117 O O . LYS B 1 91 ? 68.450 17.499 6.406 1.00 16.01 91 LYS B O 1
ATOM 4123 N N . GLY B 1 92 ? 68.961 19.338 5.183 1.00 19.24 92 GLY B N 1
ATOM 4124 C CA . GLY B 1 92 ? 68.700 20.271 6.258 1.00 20.19 92 GLY B CA 1
ATOM 4125 C C . GLY B 1 92 ? 67.225 20.660 6.200 1.00 21.25 92 GLY B C 1
ATOM 4126 O O . GLY B 1 92 ? 66.457 20.128 5.379 1.00 19.67 92 GLY B O 1
ATOM 4127 N N . PRO B 1 93 ? 66.805 21.625 7.032 1.00 23.50 93 PRO B N 1
ATOM 4128 C CA . PRO B 1 93 ? 65.419 22.121 7.115 1.00 24.86 93 PRO B CA 1
ATOM 4129 C C . PRO B 1 93 ? 64.843 22.834 5.876 1.00 25.14 93 PRO B C 1
ATOM 4130 O O . PRO B 1 93 ? 65.529 23.620 5.232 1.00 24.55 93 PRO B O 1
ATOM 4134 N N . LEU B 1 94 ? 63.564 22.564 5.582 1.00 27.30 94 LEU B N 1
ATOM 4135 C CA . LEU B 1 94 ? 62.843 23.160 4.446 1.00 30.06 94 LEU B CA 1
ATOM 4136 C C . LEU B 1 94 ? 61.554 23.935 4.837 1.00 32.30 94 LEU B C 1
ATOM 4137 O O . LEU B 1 94 ? 60.886 23.573 5.803 1.00 34.41 94 LEU B O 1
ATOM 4142 N N A THR B 1 95 ? 61.150 24.997 4.148 0.50 34.17 95 THR B N 1
ATOM 4143 N N B THR B 1 95 ? 61.201 24.739 3.818 0.50 34.42 95 THR B N 1
ATOM 4144 C CA A THR B 1 95 ? 59.927 25.674 4.633 0.50 34.45 95 THR B CA 1
ATOM 4145 C CA B THR B 1 95 ? 60.136 25.738 3.532 0.50 34.83 95 THR B CA 1
ATOM 4146 C C A THR B 1 95 ? 58.538 25.301 4.047 0.50 35.32 95 THR B C 1
ATOM 4147 C C B THR B 1 95 ? 58.667 26.006 3.980 0.50 36.06 95 THR B C 1
ATOM 4148 O O A THR B 1 95 ? 58.394 25.102 2.835 0.50 34.83 95 THR B O 1
ATOM 4149 O O B THR B 1 95 ? 58.314 25.970 5.162 0.50 36.78 95 THR B O 1
ATOM 4156 N N A THR B 1 96 ? 57.536 25.193 4.936 0.50 36.63 96 THR B N 1
ATOM 4157 N N B THR B 1 96 ? 57.963 26.564 2.978 0.50 37.53 96 THR B N 1
ATOM 4158 C CA A THR B 1 96 ? 56.144 24.818 4.592 0.50 37.22 96 THR B CA 1
ATOM 4159 C CA B THR B 1 96 ? 56.569 27.047 2.863 0.50 37.65 96 THR B CA 1
ATOM 4160 C C A THR B 1 96 ? 55.041 25.810 5.036 0.50 38.71 96 THR B C 1
ATOM 4161 C C B THR B 1 96 ? 55.444 25.979 2.941 0.50 39.94 96 THR B C 1
ATOM 4162 O O A THR B 1 96 ? 54.792 25.967 6.237 0.50 37.49 96 THR B O 1
ATOM 4163 O O B THR B 1 96 ? 55.658 24.861 2.433 0.50 39.91 96 THR B O 1
ATOM 4170 N N A PRO B 1 97 ? 54.315 26.425 4.070 0.50 40.85 97 PRO B N 1
ATOM 4171 N N B PRO B 1 97 ? 54.288 26.243 3.658 0.50 41.67 97 PRO B N 1
ATOM 4172 C CA A PRO B 1 97 ? 53.247 27.374 4.414 0.50 42.20 97 PRO B CA 1
ATOM 4173 C CA B PRO B 1 97 ? 53.498 27.175 4.515 0.50 42.64 97 PRO B CA 1
ATOM 4174 C C A PRO B 1 97 ? 52.000 26.683 4.971 0.50 43.98 97 PRO B C 1
ATOM 4175 C C B PRO B 1 97 ? 52.285 26.506 5.298 0.50 44.25 97 PRO B C 1
ATOM 4176 O O A PRO B 1 97 ? 51.546 25.644 4.476 0.50 43.99 97 PRO B O 1
ATOM 4177 O O B PRO B 1 97 ? 52.148 25.275 5.285 0.50 44.52 97 PRO B O 1
ATOM 4184 N N . VAL B 1 98 ? 51.449 27.306 6.000 1.00 45.24 98 VAL B N 1
ATOM 4185 C CA . VAL B 1 98 ? 50.240 26.809 6.728 1.00 46.45 98 VAL B CA 1
ATOM 4186 C C . VAL B 1 98 ? 48.924 27.306 6.079 1.00 48.45 98 VAL B C 1
ATOM 4187 O O . VAL B 1 98 ? 48.900 28.376 5.465 1.00 49.59 98 VAL B O 1
ATOM 4191 N N . GLY B 1 99 ? 47.839 26.537 6.235 1.00 49.19 99 GLY B N 1
ATOM 4192 C CA . GLY B 1 99 ? 46.538 26.918 5.688 1.00 50.15 99 GLY B CA 1
ATOM 4193 C C . GLY B 1 99 ? 46.411 27.082 4.174 1.00 51.09 99 GLY B C 1
ATOM 4194 O O . GLY B 1 99 ? 45.299 27.209 3.646 1.00 50.77 99 GLY B O 1
ATOM 4195 N N . GLY B 1 100 ? 47.545 27.090 3.476 1.00 51.81 100 GLY B N 1
ATOM 4196 C CA . GLY B 1 100 ? 47.546 27.240 2.029 1.00 51.90 100 GLY B CA 1
ATOM 4197 C C . GLY B 1 100 ? 48.922 27.037 1.405 1.00 51.83 100 GLY B C 1
ATOM 4198 O O . GLY B 1 100 ? 49.819 26.445 2.019 1.00 52.39 100 GLY B O 1
ATOM 4199 N N . GLY B 1 101 ? 49.087 27.544 0.182 1.00 50.52 101 GLY B N 1
ATOM 4200 C CA . GLY B 1 101 ? 50.345 27.416 -0.540 1.00 49.41 101 GLY B CA 1
ATOM 4201 C C . GLY B 1 101 ? 50.533 26.027 -1.138 1.00 48.97 101 GLY B C 1
ATOM 4202 O O . GLY B 1 101 ? 49.571 25.250 -1.233 1.00 49.74 101 GLY B O 1
ATOM 4203 N N . ILE B 1 102 ? 51.752 25.728 -1.593 1.00 46.66 102 ILE B N 1
ATOM 4204 C CA . ILE B 1 102 ? 52.054 24.403 -2.146 1.00 42.48 102 ILE B CA 1
ATOM 4205 C C . ILE B 1 102 ? 52.111 23.455 -0.963 1.00 38.43 102 ILE B C 1
ATOM 4206 O O . ILE B 1 102 ? 52.297 23.887 0.183 1.00 37.44 102 ILE B O 1
ATOM 4211 N N . ARG B 1 103 ? 51.941 22.168 -1.217 1.00 34.32 103 ARG B N 1
ATOM 4212 C CA . ARG B 1 103 ? 52.008 21.227 -0.118 1.00 30.14 103 ARG B CA 1
ATOM 4213 C C . ARG B 1 103 ? 53.462 21.007 0.302 1.00 26.59 103 ARG B C 1
ATOM 4214 O O . ARG B 1 103 ? 54.394 21.276 -0.463 1.00 24.17 103 ARG B O 1
ATOM 4222 N N . SER B 1 104 ? 53.630 20.676 1.576 1.00 22.26 104 SER B N 1
ATOM 4223 C CA . SER B 1 104 ? 54.922 20.427 2.190 1.00 21.48 104 SER B CA 1
ATOM 4224 C C . SER B 1 104 ? 55.952 19.776 1.249 1.00 20.54 104 SER B C 1
ATOM 4225 O O . SER B 1 104 ? 55.680 18.738 0.622 1.00 17.84 104 SER B O 1
ATOM 4228 N N . LEU B 1 105 ? 57.122 20.405 1.139 1.00 18.90 105 LEU B N 1
ATOM 4229 C CA . LEU B 1 105 ? 58.186 19.863 0.297 1.00 19.62 105 LEU B CA 1
ATOM 4230 C C . LEU B 1 105 ? 58.746 18.601 0.943 1.00 18.64 105 LEU B C 1
ATOM 4231 O O . LEU B 1 105 ? 59.179 17.672 0.260 1.00 18.64 105 LEU B O 1
ATOM 4236 N N . ASN B 1 106 ? 58.761 18.595 2.273 1.00 16.11 106 ASN B N 1
ATOM 4237 C CA . ASN B 1 106 ? 59.245 17.451 3.027 1.00 15.94 106 ASN B CA 1
ATOM 4238 C C . ASN B 1 106 ? 58.398 16.223 2.730 1.00 17.38 106 ASN B C 1
ATOM 4239 O O . ASN B 1 106 ? 58.921 15.131 2.496 1.00 18.86 106 ASN B O 1
ATOM 4244 N N . VAL B 1 107 ? 57.084 16.417 2.725 1.00 17.14 107 VAL B N 1
ATOM 4245 C CA . VAL B 1 107 ? 56.144 15.339 2.452 1.00 17.14 107 VAL B CA 1
ATOM 4246 C C . VAL B 1 107 ? 56.224 14.911 0.981 1.00 16.77 107 VAL B C 1
ATOM 4247 O O . VAL B 1 107 ? 56.161 13.723 0.680 1.00 16.26 107 VAL B O 1
ATOM 4251 N N . ALA B 1 108 ? 56.430 15.871 0.078 1.00 15.92 108 ALA B N 1
ATOM 4252 C CA . ALA B 1 108 ? 56.553 15.573 -1.352 1.00 16.50 108 ALA B CA 1
ATOM 4253 C C . ALA B 1 108 ? 57.697 14.581 -1.583 1.00 14.97 108 ALA B C 1
ATOM 4254 O O . ALA B 1 108 ? 57.550 13.627 -2.315 1.00 14.50 108 ALA B O 1
ATOM 4256 N N . LEU B 1 109 ? 58.825 14.811 -0.923 1.00 15.25 109 LEU B N 1
ATOM 4257 C CA . LEU B 1 109 ? 59.976 13.929 -1.033 1.00 16.24 109 LEU B CA 1
ATOM 4258 C C . LEU B 1 109 ? 59.648 12.531 -0.516 1.00 16.88 109 LEU B C 1
ATOM 4259 O O . LEU B 1 109 ? 60.001 11.530 -1.133 1.00 16.34 109 LEU B O 1
ATOM 4264 N N . ARG B 1 110 ? 58.997 12.469 0.642 1.00 16.46 110 ARG B N 1
ATOM 4265 C CA . ARG B 1 110 ? 58.629 11.188 1.239 1.00 15.64 110 ARG B CA 1
ATOM 4266 C C . ARG B 1 110 ? 57.705 10.382 0.344 1.00 15.57 110 ARG B C 1
ATOM 4267 O O . ARG B 1 110 ? 57.889 9.180 0.151 1.00 16.58 110 ARG B O 1
ATOM 4275 N N . GLN B 1 111 ? 56.699 11.053 -0.200 1.00 16.03 111 GLN B N 1
ATOM 4276 C CA . GLN B 1 111 ? 55.720 10.392 -1.042 1.00 17.98 111 GLN B CA 1
ATOM 4277 C C . GLN B 1 111 ? 56.231 10.014 -2.411 1.00 16.94 111 GLN B C 1
ATOM 4278 O O . GLN B 1 111 ? 56.089 8.868 -2.819 1.00 18.32 111 GLN B O 1
ATOM 4284 N N . GLU B 1 112 ? 56.873 10.960 -3.089 1.00 18.53 112 GLU B N 1
ATOM 4285 C CA . GLU B 1 112 ? 57.399 10.718 -4.432 1.00 19.80 112 GLU B CA 1
ATOM 4286 C C . GLU B 1 112 ? 58.474 9.650 -4.491 1.00 17.40 112 GLU B C 1
ATOM 4287 O O . GLU B 1 112 ? 58.602 8.963 -5.506 1.00 19.83 112 GLU B O 1
ATOM 4293 N N . LEU B 1 113 ? 59.217 9.490 -3.399 1.00 15.13 113 LEU B N 1
ATOM 4294 C CA . LEU B 1 113 ? 60.260 8.483 -3.318 1.00 15.59 113 LEU B CA 1
ATOM 4295 C C . LEU B 1 113 ? 59.794 7.265 -2.525 1.00 15.57 113 LEU B C 1
ATOM 4296 O O . LEU B 1 113 ? 60.576 6.350 -2.286 1.00 15.55 113 LEU B O 1
ATOM 4301 N N . ASP B 1 114 ? 58.537 7.297 -2.068 1.00 15.41 114 ASP B N 1
ATOM 4302 C CA . ASP B 1 114 ? 57.922 6.188 -1.320 1.00 14.60 114 ASP B CA 1
ATOM 4303 C C . ASP B 1 114 ? 58.760 5.725 -0.119 1.00 13.69 114 ASP B C 1
ATOM 4304 O O . ASP B 1 114 ? 58.948 4.520 0.112 1.00 13.32 114 ASP B O 1
ATOM 4309 N N . LEU B 1 115 ? 59.267 6.691 0.645 1.00 12.31 115 LEU B N 1
ATOM 4310 C CA . LEU B 1 115 ? 60.108 6.416 1.814 1.00 12.82 115 LEU B CA 1
ATOM 4311 C C . LEU B 1 115 ? 59.132 6.163 2.940 1.00 14.41 115 LEU B C 1
ATOM 4312 O O . LEU B 1 115 ? 58.920 7.014 3.801 1.00 14.07 115 LEU B O 1
ATOM 4317 N N . PHE B 1 116 ? 58.577 4.952 2.928 1.00 14.25 116 PHE B N 1
ATOM 4318 C CA . PHE B 1 116 ? 57.530 4.552 3.864 1.00 13.14 116 PHE B CA 1
ATOM 4319 C C . PHE B 1 116 ? 57.806 4.517 5.359 1.00 13.06 116 PHE B C 1
ATOM 4320 O O . PHE B 1 116 ? 56.870 4.497 6.164 1.00 14.00 116 PHE B O 1
ATOM 4328 N N . VAL B 1 117 ? 59.072 4.502 5.752 1.00 12.85 117 VAL B N 1
ATOM 4329 C CA . VAL B 1 117 ? 59.394 4.496 7.159 1.00 11.59 117 VAL B CA 1
ATOM 4330 C C . VAL B 1 117 ? 60.040 5.791 7.612 1.00 13.65 117 VAL B C 1
ATOM 4331 O O . VAL B 1 117 ? 60.991 6.273 6.991 1.00 12.58 117 VAL B O 1
ATOM 4355 N N . LEU B 1 119 ? 61.945 6.930 10.603 1.00 13.79 119 LEU B N 1
ATOM 4356 C CA . LEU B 1 119 ? 62.624 6.373 11.758 1.00 14.04 119 LEU B CA 1
ATOM 4357 C C . LEU B 1 119 ? 63.069 7.480 12.681 1.00 14.35 119 LEU B C 1
ATOM 4358 O O . LEU B 1 119 ? 63.852 8.348 12.275 1.00 14.13 119 LEU B O 1
ATOM 4363 N N . ARG B 1 120 ? 62.559 7.456 13.911 1.00 11.59 120 ARG B N 1
ATOM 4364 C CA . ARG B 1 120 ? 62.896 8.457 14.910 1.00 10.94 120 ARG B CA 1
ATOM 4365 C C . ARG B 1 120 ? 63.385 7.872 16.215 1.00 12.57 120 ARG B C 1
ATOM 4366 O O . ARG B 1 120 ? 62.585 7.517 17.073 1.00 12.77 120 ARG B O 1
ATOM 4374 N N . PRO B 1 121 ? 64.709 7.686 16.357 1.00 13.57 121 PRO B N 1
ATOM 4375 C CA . PRO B 1 121 ? 65.217 7.139 17.615 1.00 12.21 121 PRO B CA 1
ATOM 4376 C C . PRO B 1 121 ? 65.312 8.270 18.639 1.00 14.49 121 PRO B C 1
ATOM 4377 O O . PRO B 1 121 ? 65.742 9.391 18.332 1.00 13.75 121 PRO B O 1
ATOM 4381 N N . VAL B 1 122 ? 64.873 7.974 19.851 1.00 13.15 122 VAL B N 1
ATOM 4382 C CA . VAL B 1 122 ? 64.905 8.957 20.910 1.00 14.77 122 VAL B CA 1
ATOM 4383 C C . VAL B 1 122 ? 65.617 8.398 22.130 1.00 15.15 122 VAL B C 1
ATOM 4384 O O . VAL B 1 122 ? 65.246 7.346 22.656 1.00 15.02 122 VAL B O 1
ATOM 4388 N N . ARG B 1 123 ? 66.662 9.096 22.564 1.00 14.17 123 ARG B N 1
ATOM 4389 C CA . ARG B 1 123 ? 67.428 8.688 23.739 1.00 15.52 123 ARG B CA 1
ATOM 4390 C C . ARG B 1 123 ? 67.869 9.942 24.475 1.00 15.45 123 ARG B C 1
ATOM 4391 O O . ARG B 1 123 ? 67.751 11.045 23.955 1.00 16.30 123 ARG B O 1
ATOM 4399 N N . TYR B 1 124 ? 68.390 9.770 25.677 1.00 14.78 124 TYR B N 1
ATOM 4400 C CA . TYR B 1 124 ? 68.862 10.900 26.453 1.00 15.61 124 TYR B CA 1
ATOM 4401 C C . TYR B 1 124 ? 70.393 10.991 26.403 1.00 16.47 124 TYR B C 1
ATOM 4402 O O . TYR B 1 124 ? 71.069 9.974 26.380 1.00 18.20 124 TYR B O 1
ATOM 4411 N N . PHE B 1 125 ? 70.914 12.211 26.289 1.00 17.22 125 PHE B N 1
ATOM 4412 C CA . PHE B 1 125 ? 72.360 12.454 26.303 1.00 17.27 125 PHE B CA 1
ATOM 4413 C C . PHE B 1 125 ? 72.650 13.137 27.638 1.00 18.37 125 PHE B C 1
ATOM 4414 O O . PHE B 1 125 ? 72.059 14.179 27.947 1.00 18.44 125 PHE B O 1
ATOM 4422 N N . THR B 1 126 ? 73.505 12.518 28.452 1.00 18.73 126 THR B N 1
ATOM 4423 C CA . THR B 1 126 ? 73.878 13.066 29.755 1.00 20.60 126 THR B CA 1
ATOM 4424 C C . THR B 1 126 ? 74.371 14.506 29.601 1.00 21.19 126 THR B C 1
ATOM 4425 O O . THR B 1 126 ? 75.206 14.798 28.743 1.00 19.03 126 THR B O 1
ATOM 4429 N N . GLY B 1 127 ? 73.814 15.397 30.419 1.00 20.20 127 GLY B N 1
ATOM 4430 C CA . GLY B 1 127 ? 74.180 16.800 30.362 1.00 20.07 127 GLY B CA 1
ATOM 4431 C C . GLY B 1 127 ? 73.089 17.668 29.759 1.00 21.41 127 GLY B C 1
ATOM 4432 O O . GLY B 1 127 ? 72.966 18.835 30.128 1.00 24.15 127 GLY B O 1
ATOM 4433 N N . VAL B 1 128 ? 72.280 17.111 28.856 1.00 19.85 128 VAL B N 1
ATOM 4434 C CA . VAL B 1 128 ? 71.202 17.877 28.222 1.00 20.37 128 VAL B CA 1
ATOM 4435 C C . VAL B 1 128 ? 70.131 18.313 29.230 1.00 22.32 128 VAL B C 1
ATOM 4436 O O . VAL B 1 128 ? 69.619 17.502 30.000 1.00 22.31 128 VAL B O 1
ATOM 4440 N N . PRO B 1 129 ? 69.794 19.612 29.253 1.00 22.58 129 PRO B N 1
ATOM 4441 C CA . PRO B 1 129 ? 68.771 20.067 30.200 1.00 22.82 129 PRO B CA 1
ATOM 4442 C C . PRO B 1 129 ? 67.417 19.523 29.752 1.00 21.33 129 PRO B C 1
ATOM 4443 O O . PRO B 1 129 ? 67.061 19.612 28.575 1.00 22.52 129 PRO B O 1
ATOM 4447 N N . SER B 1 130 ? 66.666 18.982 30.701 1.00 20.18 130 SER B N 1
ATOM 4448 C CA . SER B 1 130 ? 65.371 18.396 30.412 1.00 18.26 130 SER B CA 1
ATOM 4449 C C . SER B 1 130 ? 64.292 18.878 31.368 1.00 17.16 130 SER B C 1
ATOM 4450 O O . SER B 1 130 ? 64.575 19.204 32.524 1.00 17.58 130 SER B O 1
ATOM 4453 N N . PRO B 1 131 ? 63.037 18.941 30.890 1.00 16.66 131 PRO B N 1
ATOM 4454 C CA . PRO B 1 131 ? 61.897 19.376 31.712 1.00 17.92 131 PRO B CA 1
ATOM 4455 C C . PRO B 1 131 ? 61.304 18.240 32.585 1.00 18.13 131 PRO B C 1
ATOM 4456 O O . PRO B 1 131 ? 60.418 18.474 33.416 1.00 17.92 131 PRO B O 1
ATOM 4460 N N . VAL B 1 132 ? 61.767 17.006 32.385 1.00 16.22 132 VAL B N 1
ATOM 4461 C CA . VAL B 1 132 ? 61.245 15.896 33.166 1.00 14.36 132 VAL B CA 1
ATOM 4462 C C . VAL B 1 132 ? 62.285 15.427 34.145 1.00 15.10 132 VAL B C 1
ATOM 4463 O O . VAL B 1 132 ? 63.475 15.704 33.980 1.00 17.03 132 VAL B O 1
ATOM 4467 N N . LYS B 1 133 ? 61.833 14.737 35.182 1.00 14.90 133 LYS B N 1
ATOM 4468 C CA . LYS B 1 133 ? 62.717 14.250 36.232 1.00 16.52 133 LYS B CA 1
ATOM 4469 C C . LYS B 1 133 ? 63.678 13.141 35.828 1.00 18.19 133 LYS B C 1
ATOM 4470 O O . LYS B 1 133 ? 64.861 13.182 36.187 1.00 19.11 133 LYS B O 1
ATOM 4476 N N . ARG B 1 134 ? 63.173 12.172 35.068 1.00 16.57 134 ARG B N 1
ATOM 4477 C CA . ARG B 1 134 ? 63.976 11.025 34.662 1.00 17.35 134 ARG B CA 1
ATOM 4478 C C . ARG B 1 134 ? 64.045 10.822 33.160 1.00 16.88 134 ARG B C 1
ATOM 4479 O O . ARG B 1 134 ? 63.554 9.818 32.634 1.00 17.32 134 ARG B O 1
ATOM 4487 N N . PRO B 1 135 ? 64.687 11.762 32.445 1.00 17.32 135 PRO B N 1
ATOM 4488 C CA . PRO B 1 135 ? 64.793 11.626 30.991 1.00 17.19 135 PRO B CA 1
ATOM 4489 C C . PRO B 1 135 ? 65.571 10.375 30.567 1.00 15.99 135 PRO B C 1
ATOM 4490 O O . PRO B 1 135 ? 65.320 9.839 29.492 1.00 14.65 135 PRO B O 1
ATOM 4494 N N . GLU B 1 136 ? 66.449 9.885 31.447 1.00 17.20 136 GLU B N 1
ATOM 4495 C CA . GLU B 1 136 ? 67.266 8.695 31.170 1.00 18.26 136 GLU B CA 1
ATOM 4496 C C . GLU B 1 136 ? 66.453 7.423 31.001 1.00 18.96 136 GLU B C 1
ATOM 4497 O O . GLU B 1 136 ? 66.970 6.418 30.494 1.00 21.10 136 GLU B O 1
ATOM 4503 N N . ASP B 1 137 ? 65.195 7.454 31.441 1.00 16.99 137 ASP B N 1
ATOM 4504 C CA . ASP B 1 137 ? 64.305 6.300 31.311 1.00 16.61 137 ASP B CA 1
ATOM 4505 C C . ASP B 1 137 ? 63.713 6.157 29.915 1.00 17.26 137 ASP B C 1
ATOM 4506 O O . ASP B 1 137 ? 63.046 5.163 29.614 1.00 17.09 137 ASP B O 1
ATOM 4511 N N . THR B 1 138 ? 63.932 7.172 29.083 1.00 16.74 138 THR B N 1
ATOM 4512 C CA . THR B 1 138 ? 63.441 7.177 27.710 1.00 16.33 138 THR B CA 1
ATOM 4513 C C . THR B 1 138 ? 64.517 6.680 26.738 1.00 17.25 138 THR B C 1
ATOM 4514 O O . THR B 1 138 ? 65.614 7.241 26.655 1.00 17.41 138 THR B O 1
ATOM 4518 N N . ASP B 1 139 ? 64.205 5.606 26.030 1.00 16.19 139 ASP B N 1
ATOM 4519 C CA . ASP B 1 139 ? 65.099 5.049 25.027 1.00 16.46 139 ASP B CA 1
ATOM 4520 C C . ASP B 1 139 ? 64.158 4.259 24.142 1.00 16.19 139 ASP B C 1
ATOM 4521 O O . ASP B 1 139 ? 63.814 3.117 24.448 1.00 17.00 139 ASP B O 1
ATOM 4526 N N . MET B 1 140 ? 63.696 4.903 23.075 1.00 14.70 140 MET B N 1
ATOM 4527 C CA . MET B 1 140 ? 62.753 4.288 22.155 1.00 12.68 140 MET B CA 1
ATOM 4528 C C . MET B 1 140 ? 63.131 4.564 20.722 1.00 12.91 140 MET B C 1
ATOM 4529 O O . MET B 1 140 ? 63.912 5.470 20.435 1.00 15.58 140 MET B O 1
ATOM 4534 N N . VAL B 1 141 ? 62.569 3.764 19.826 1.00 11.64 141 VAL B N 1
ATOM 4535 C CA . VAL B 1 141 ? 62.781 3.940 18.398 1.00 12.02 141 VAL B CA 1
ATOM 4536 C C . VAL B 1 141 ? 61.413 3.935 17.736 1.00 13.46 141 VAL B C 1
ATOM 4537 O O . VAL B 1 141 ? 60.689 2.931 17.751 1.00 12.98 141 VAL B O 1
ATOM 4541 N N . ILE B 1 142 ? 61.052 5.077 17.167 1.00 12.47 142 ILE B N 1
ATOM 4542 C CA . ILE B 1 142 ? 59.761 5.230 16.526 1.00 12.88 142 ILE B CA 1
ATOM 4543 C C . ILE B 1 142 ? 59.746 4.930 15.038 1.00 11.55 142 ILE B C 1
ATOM 4544 O O . ILE B 1 142 ? 60.511 5.517 14.268 1.00 13.66 142 ILE B O 1
ATOM 4549 N N . PHE B 1 143 ? 58.855 4.018 14.649 1.00 10.35 143 PHE B N 1
ATOM 4550 C CA . PHE B 1 143 ? 58.619 3.662 13.255 1.00 9.80 143 PHE B CA 1
ATOM 4551 C C . PHE B 1 143 ? 57.283 4.258 12.912 1.00 11.40 143 PHE B C 1
ATOM 4552 O O . PHE B 1 143 ? 56.231 3.772 13.334 1.00 12.09 143 PHE B O 1
ATOM 4560 N N . ARG B 1 144 ? 57.344 5.364 12.192 1.00 11.05 144 ARG B N 1
ATOM 4561 C CA . ARG B 1 144 ? 56.164 6.110 11.788 1.00 11.57 144 ARG B CA 1
ATOM 4562 C C . ARG B 1 144 ? 55.865 5.876 10.314 1.00 12.23 144 ARG B C 1
ATOM 4563 O O . ARG B 1 144 ? 56.724 6.122 9.467 1.00 12.61 144 ARG B O 1
ATOM 4571 N N . GLU B 1 145 ? 54.657 5.396 10.006 1.00 11.57 145 GLU B N 1
ATOM 4572 C CA . GLU B 1 145 ? 54.257 5.154 8.621 1.00 12.03 145 GLU B CA 1
ATOM 4573 C C . GLU B 1 145 ? 54.366 6.518 7.938 1.00 12.92 145 GLU B C 1
ATOM 4574 O O . GLU B 1 145 ? 53.833 7.510 8.417 1.00 14.14 145 GLU B O 1
ATOM 4580 N N . ASN B 1 146 ? 55.020 6.547 6.787 1.00 13.76 146 ASN B N 1
ATOM 4581 C CA . ASN B 1 146 ? 55.345 7.799 6.105 1.00 13.28 146 ASN B CA 1
ATOM 4582 C C . ASN B 1 146 ? 54.723 8.069 4.744 1.00 14.75 146 ASN B C 1
ATOM 4583 O O . ASN B 1 146 ? 55.145 9.013 4.084 1.00 17.55 146 ASN B O 1
ATOM 4588 N N . THR B 1 147 ? 53.769 7.256 4.289 1.00 14.05 147 THR B N 1
ATOM 4589 C CA . THR B 1 147 ? 53.194 7.473 2.968 1.00 14.62 147 THR B CA 1
ATOM 4590 C C . THR B 1 147 ? 51.671 7.588 2.852 1.00 15.38 147 THR B C 1
ATOM 4591 O O . THR B 1 147 ? 51.157 7.896 1.777 1.00 15.60 147 THR B O 1
ATOM 4595 N N . GLU B 1 148 ? 50.947 7.310 3.931 1.00 12.78 148 GLU B N 1
ATOM 4596 C CA . GLU B 1 148 ? 49.498 7.419 3.868 1.00 13.33 148 GLU B CA 1
ATOM 4597 C C . GLU B 1 148 ? 48.947 8.198 5.071 1.00 13.87 148 GLU B C 1
ATOM 4598 O O . GLU B 1 148 ? 49.614 9.119 5.567 1.00 13.30 148 GLU B O 1
ATOM 4604 N N . ASP B 1 149 ? 47.759 7.822 5.549 1.00 13.10 149 ASP B N 1
ATOM 4605 C CA . ASP B 1 149 ? 47.080 8.518 6.658 1.00 12.19 149 ASP B CA 1
ATOM 4606 C C . ASP B 1 149 ? 46.613 9.883 6.092 1.00 11.27 149 ASP B C 1
ATOM 4607 O O . ASP B 1 149 ? 46.675 10.125 4.875 1.00 12.04 149 ASP B O 1
ATOM 4612 N N . ILE B 1 150 ? 46.206 10.780 6.981 1.00 12.81 150 ILE B N 1
ATOM 4613 C CA . ILE B 1 150 ? 45.703 12.091 6.587 1.00 13.57 150 ILE B CA 1
ATOM 4614 C C . ILE B 1 150 ? 46.743 12.913 5.806 1.00 14.59 150 ILE B C 1
ATOM 4615 O O . ILE B 1 150 ? 46.397 13.853 5.097 1.00 15.13 150 ILE B O 1
ATOM 4620 N N . TYR B 1 151 ? 48.012 12.508 5.880 1.00 14.99 151 TYR B N 1
ATOM 4621 C CA . TYR B 1 151 ? 49.088 13.185 5.137 1.00 15.20 151 TYR B CA 1
ATOM 4622 C C . TYR B 1 151 ? 48.975 13.001 3.628 1.00 16.45 151 TYR B C 1
ATOM 4623 O O . TYR B 1 151 ? 49.732 13.621 2.865 1.00 16.73 151 TYR B O 1
ATOM 4632 N N . ALA B 1 152 ? 48.075 12.123 3.187 1.00 14.58 152 ALA B N 1
ATOM 4633 C CA . ALA B 1 152 ? 47.877 11.884 1.760 1.00 15.60 152 ALA B CA 1
ATOM 4634 C C . ALA B 1 152 ? 47.596 13.211 1.035 1.00 17.16 152 ALA B C 1
ATOM 4635 O O . ALA B 1 152 ? 47.818 13.331 -0.181 1.00 17.93 152 ALA B O 1
ATOM 4637 N N . GLY B 1 153 ? 47.107 14.197 1.795 1.00 13.64 153 GLY B N 1
ATOM 4638 C CA . GLY B 1 153 ? 46.808 15.500 1.233 1.00 13.07 153 GLY B CA 1
ATOM 4639 C C . GLY B 1 153 ? 45.566 15.515 0.386 1.00 13.67 153 GLY B C 1
ATOM 4640 O O . GLY B 1 153 ? 45.475 16.262 -0.601 1.00 16.68 153 GLY B O 1
ATOM 4641 N N . ILE B 1 154 ? 44.601 14.679 0.763 1.00 12.72 154 ILE B N 1
ATOM 4642 C CA . ILE B 1 154 ? 43.336 14.583 0.051 1.00 12.86 154 ILE B CA 1
ATOM 4643 C C . ILE B 1 154 ? 42.313 15.365 0.900 1.00 14.59 154 ILE B C 1
ATOM 4644 O O . ILE B 1 154 ? 41.852 14.895 1.945 1.00 13.38 154 ILE B O 1
ATOM 4649 N N . GLU B 1 155 ? 41.983 16.571 0.446 1.00 13.12 155 GLU B N 1
ATOM 4650 C CA . GLU B 1 155 ? 41.061 17.435 1.179 1.00 11.47 155 GLU B CA 1
ATOM 4651 C C . GLU B 1 155 ? 40.431 18.476 0.278 1.00 12.18 155 GLU B C 1
ATOM 4652 O O . GLU B 1 155 ? 40.999 18.852 -0.758 1.00 11.99 155 GLU B O 1
ATOM 4658 N N . TYR B 1 156 ? 39.259 18.948 0.692 1.00 12.12 156 TYR B N 1
ATOM 4659 C CA . TYR B 1 156 ? 38.484 19.905 -0.081 1.00 12.40 156 TYR B CA 1
ATOM 4660 C C . TYR B 1 156 ? 37.996 21.022 0.807 1.00 14.59 156 TYR B C 1
ATOM 4661 O O . TYR B 1 156 ? 37.561 20.798 1.946 1.00 12.98 156 TYR B O 1
ATOM 4670 N N . ALA B 1 157 ? 38.133 22.236 0.284 1.00 14.21 157 ALA B N 1
ATOM 4671 C CA . ALA B 1 157 ? 37.792 23.441 1.022 1.00 13.76 157 ALA B CA 1
ATOM 4672 C C . ALA B 1 157 ? 36.322 23.767 1.112 1.00 10.26 157 ALA B C 1
ATOM 4673 O O . ALA B 1 157 ? 35.577 23.556 0.170 1.00 11.74 157 ALA B O 1
ATOM 4675 N N . LYS B 1 158 ? 35.933 24.329 2.252 1.00 11.66 158 LYS B N 1
ATOM 4676 C CA . LYS B 1 158 ? 34.569 24.784 2.475 1.00 11.43 158 LYS B CA 1
ATOM 4677 C C . LYS B 1 158 ? 34.267 25.759 1.319 1.00 12.43 158 LYS B C 1
ATOM 4678 O O . LYS B 1 158 ? 35.126 26.563 0.952 1.00 13.47 158 LYS B O 1
ATOM 4684 N N . GLY B 1 159 ? 33.101 25.625 0.700 1.00 12.98 159 GLY B N 1
ATOM 4685 C CA . GLY B 1 159 ? 32.716 26.505 -0.392 1.00 13.50 159 GLY B CA 1
ATOM 4686 C C . GLY B 1 159 ? 33.134 26.092 -1.787 1.00 15.46 159 GLY B C 1
ATOM 4687 O O . GLY B 1 159 ? 32.715 26.724 -2.761 1.00 16.40 159 GLY B O 1
ATOM 4688 N N . SER B 1 160 ? 33.951 25.043 -1.901 1.00 15.27 160 SER B N 1
ATOM 4689 C CA . SER B 1 160 ? 34.412 24.572 -3.208 1.00 14.19 160 SER B CA 1
ATOM 4690 C C . SER B 1 160 ? 33.380 23.661 -3.849 1.00 16.75 160 SER B C 1
ATOM 4691 O O . SER B 1 160 ? 32.581 23.024 -3.158 1.00 15.08 160 SER B O 1
ATOM 4694 N N . GLU B 1 161 ? 33.378 23.585 -5.174 1.00 18.75 161 GLU B N 1
ATOM 4695 C CA . GLU B 1 161 ? 32.402 22.712 -5.809 1.00 22.12 161 GLU B CA 1
ATOM 4696 C C . GLU B 1 161 ? 32.754 21.252 -5.522 1.00 20.24 161 GLU B C 1
ATOM 4697 O O . GLU B 1 161 ? 31.855 20.420 -5.437 1.00 19.83 161 GLU B O 1
ATOM 4703 N N . GLU B 1 162 ? 34.046 20.979 -5.288 1.00 18.53 162 GLU B N 1
ATOM 4704 C CA . GLU B 1 162 ? 34.521 19.625 -4.992 1.00 18.57 162 GLU B CA 1
ATOM 4705 C C . GLU B 1 162 ? 34.016 19.112 -3.644 1.00 17.37 162 GLU B C 1
ATOM 4706 O O . GLU B 1 162 ? 33.583 17.961 -3.552 1.00 15.37 162 GLU B O 1
ATOM 4712 N N . VAL B 1 163 ? 34.052 19.957 -2.605 1.00 15.62 163 VAL B N 1
ATOM 4713 C CA . VAL B 1 163 ? 33.568 19.519 -1.290 1.00 14.30 163 VAL B CA 1
ATOM 4714 C C . VAL B 1 163 ? 32.062 19.286 -1.368 1.00 14.81 163 VAL B C 1
ATOM 4715 O O . VAL B 1 163 ? 31.527 18.370 -0.742 1.00 15.14 163 VAL B O 1
ATOM 4719 N N . GLN B 1 164 ? 31.392 20.094 -2.183 1.00 15.44 164 GLN B N 1
ATOM 4720 C CA . GLN B 1 164 ? 29.957 19.979 -2.371 1.00 18.80 164 GLN B CA 1
ATOM 4721 C C . GLN B 1 164 ? 29.656 18.638 -3.057 1.00 18.07 164 GLN B C 1
ATOM 4722 O O . GLN B 1 164 ? 28.722 17.940 -2.669 1.00 16.77 164 GLN B O 1
ATOM 4728 N N . LYS B 1 165 ? 30.465 18.279 -4.058 1.00 18.58 165 LYS B N 1
ATOM 4729 C CA . LYS B 1 165 ? 30.302 17.000 -4.769 1.00 19.43 165 LYS B CA 1
ATOM 4730 C C . LYS B 1 165 ? 30.508 15.835 -3.808 1.00 17.42 165 LYS B C 1
ATOM 4731 O O . LYS B 1 165 ? 29.722 14.884 -3.783 1.00 18.54 165 LYS B O 1
ATOM 4737 N N . LEU B 1 166 ? 31.569 15.926 -3.015 1.00 14.80 166 LEU B N 1
ATOM 4738 C CA . LEU B 1 166 ? 31.892 14.895 -2.050 1.00 14.40 166 LEU B CA 1
ATOM 4739 C C . LEU B 1 166 ? 30.784 14.723 -1.016 1.00 16.33 166 LEU B C 1
ATOM 4740 O O . LEU B 1 166 ? 30.375 13.596 -0.725 1.00 15.98 166 LEU B O 1
ATOM 4745 N N . ILE B 1 167 ? 30.316 15.829 -0.439 1.00 15.12 167 ILE B N 1
ATOM 4746 C CA . ILE B 1 167 ? 29.250 15.757 0.563 1.00 16.41 167 ILE B CA 1
ATOM 4747 C C . ILE B 1 167 ? 27.966 15.191 -0.037 1.00 16.82 167 ILE B C 1
ATOM 4748 O O . ILE B 1 167 ? 27.284 14.390 0.606 1.00 17.96 167 ILE B O 1
ATOM 4753 N N A SER B 1 168 ? 27.656 15.584 -1.265 0.50 16.27 168 SER B N 1
ATOM 4754 N N B SER B 1 168 ? 27.665 15.582 -1.274 0.50 16.57 168 SER B N 1
ATOM 4755 C CA A SER B 1 168 ? 26.460 15.090 -1.919 0.50 17.68 168 SER B CA 1
ATOM 4756 C CA B SER B 1 168 ? 26.472 15.111 -1.970 0.50 17.88 168 SER B CA 1
ATOM 4757 C C A SER B 1 168 ? 26.576 13.585 -2.076 0.50 18.16 168 SER B C 1
ATOM 4758 C C B SER B 1 168 ? 26.549 13.613 -2.226 0.50 18.68 168 SER B C 1
ATOM 4759 O O A SER B 1 168 ? 25.642 12.858 -1.752 0.50 18.23 168 SER B O 1
ATOM 4760 O O B SER B 1 168 ? 25.532 12.929 -2.222 0.50 19.95 168 SER B O 1
ATOM 4765 N N . PHE B 1 169 ? 27.751 13.114 -2.498 1.00 19.02 169 PHE B N 1
ATOM 4766 C CA . PHE B 1 169 ? 27.960 11.676 -2.694 1.00 17.12 169 PHE B CA 1
ATOM 4767 C C . PHE B 1 169 ? 27.804 10.944 -1.338 1.00 15.98 169 PHE B C 1
ATOM 4768 O O . PHE B 1 169 ? 27.112 9.934 -1.237 1.00 17.01 169 PHE B O 1
ATOM 4776 N N . LEU B 1 170 ? 28.443 11.454 -0.296 1.00 14.44 170 LEU B N 1
ATOM 4777 C CA . LEU B 1 170 ? 28.349 10.831 1.024 1.00 15.61 170 LEU B CA 1
ATOM 4778 C C . LEU B 1 170 ? 26.906 10.768 1.523 1.00 17.47 170 LEU B C 1
ATOM 4779 O O . LEU B 1 170 ? 26.460 9.736 2.040 1.00 16.90 170 LEU B O 1
ATOM 4784 N N . GLN B 1 171 ? 26.192 11.880 1.372 1.00 17.33 171 GLN B N 1
ATOM 4785 C CA . GLN B 1 171 ? 24.801 11.967 1.807 1.00 19.59 171 GLN B CA 1
ATOM 4786 C C . GLN B 1 171 ? 23.817 11.154 0.986 1.00 19.24 171 GLN B C 1
ATOM 4787 O O . GLN B 1 171 ? 23.005 10.420 1.546 1.00 21.88 171 GLN B O 1
ATOM 4793 N N . ASN B 1 172 ? 23.901 11.272 -0.333 1.00 18.85 172 ASN B N 1
ATOM 4794 C CA . ASN B 1 172 ? 22.965 10.604 -1.236 1.00 22.42 172 ASN B CA 1
ATOM 4795 C C . ASN B 1 172 ? 23.258 9.170 -1.610 1.00 23.85 172 ASN B C 1
ATOM 4796 O O . ASN B 1 172 ? 22.325 8.399 -1.862 1.00 24.50 172 ASN B O 1
ATOM 4801 N N A GLU B 1 173 ? 24.539 8.819 -1.679 0.50 22.14 173 GLU B N 1
ATOM 4802 N N B GLU B 1 173 ? 24.540 8.816 -1.711 0.50 22.27 173 GLU B N 1
ATOM 4803 C CA A GLU B 1 173 ? 24.936 7.470 -2.054 0.50 21.81 173 GLU B CA 1
ATOM 4804 C CA B GLU B 1 173 ? 24.915 7.449 -2.073 0.50 21.83 173 GLU B CA 1
ATOM 4805 C C A GLU B 1 173 ? 25.239 6.594 -0.849 0.50 20.70 173 GLU B C 1
ATOM 4806 C C B GLU B 1 173 ? 25.270 6.582 -0.863 0.50 20.82 173 GLU B C 1
ATOM 4807 O O A GLU B 1 173 ? 24.962 5.395 -0.859 0.50 22.52 173 GLU B O 1
ATOM 4808 O O B GLU B 1 173 ? 25.059 5.370 -0.887 0.50 22.71 173 GLU B O 1
ATOM 4819 N N . LEU B 1 174 ? 25.809 7.190 0.192 1.00 18.64 174 LEU B N 1
ATOM 4820 C CA . LEU B 1 174 ? 26.162 6.433 1.386 1.00 17.07 174 LEU B CA 1
ATOM 4821 C C . LEU B 1 174 ? 25.282 6.729 2.604 1.00 17.28 174 LEU B C 1
ATOM 4822 O O . LEU B 1 174 ? 25.527 6.205 3.695 1.00 17.48 174 LEU B O 1
ATOM 4827 N N . ASN B 1 175 ? 24.265 7.574 2.408 1.00 18.67 175 ASN B N 1
ATOM 4828 C CA . ASN B 1 175 ? 23.315 7.959 3.467 1.00 18.67 175 ASN B CA 1
ATOM 4829 C C . ASN B 1 175 ? 23.981 8.442 4.743 1.00 17.68 175 ASN B C 1
ATOM 4830 O O . ASN B 1 175 ? 23.553 8.110 5.854 1.00 18.98 175 ASN B O 1
ATOM 4835 N N . VAL B 1 176 ? 25.038 9.225 4.589 1.00 15.99 176 VAL B N 1
ATOM 4836 C CA . VAL B 1 176 ? 25.753 9.756 5.736 1.00 16.95 176 VAL B CA 1
ATOM 4837 C C . VAL B 1 176 ? 24.957 10.907 6.357 1.00 18.70 176 VAL B C 1
ATOM 4838 O O . VAL B 1 176 ? 24.589 11.863 5.680 1.00 20.45 176 VAL B O 1
ATOM 4842 N N . ASN B 1 177 ? 24.733 10.800 7.660 1.00 21.60 177 ASN B N 1
ATOM 4843 C CA . ASN B 1 177 ? 23.959 11.775 8.415 1.00 23.95 177 ASN B CA 1
ATOM 4844 C C . ASN B 1 177 ? 24.738 12.308 9.598 1.00 22.50 177 ASN B C 1
ATOM 4845 O O . ASN B 1 177 ? 24.179 13.008 10.440 1.00 24.68 177 ASN B O 1
ATOM 4850 N N . LYS B 1 178 ? 26.011 11.940 9.689 1.00 19.91 178 LYS B N 1
ATOM 4851 C CA . LYS B 1 178 ? 26.849 12.354 10.797 1.00 18.67 178 LYS B CA 1
ATOM 4852 C C . LYS B 1 178 ? 27.633 13.657 10.645 1.00 16.98 178 LYS B C 1
ATOM 4853 O O . LYS B 1 178 ? 28.342 14.043 11.574 1.00 18.13 178 LYS B O 1
ATOM 4859 N N . ILE B 1 179 ? 27.536 14.316 9.488 1.00 17.01 179 ILE B N 1
ATOM 4860 C CA . ILE B 1 179 ? 28.234 15.596 9.280 1.00 15.98 179 ILE B CA 1
ATOM 4861 C C . ILE B 1 179 ? 27.378 16.672 9.959 1.00 15.04 179 ILE B C 1
ATOM 4862 O O . ILE B 1 179 ? 26.280 16.993 9.496 1.00 15.09 179 ILE B O 1
ATOM 4867 N N . ARG B 1 180 ? 27.890 17.197 11.070 1.00 15.84 180 ARG B N 1
ATOM 4868 C CA . ARG B 1 180 ? 27.179 18.189 11.869 1.00 13.90 180 ARG B CA 1
ATOM 4869 C C . ARG B 1 180 ? 26.796 19.479 11.152 1.00 14.43 180 ARG B C 1
ATOM 4870 O O . ARG B 1 180 ? 25.657 19.919 11.245 1.00 13.96 180 ARG B O 1
ATOM 4878 N N . PHE B 1 181 ? 27.739 20.068 10.421 1.00 13.25 181 PHE B N 1
ATOM 4879 C CA . PHE B 1 181 ? 27.495 21.325 9.689 1.00 11.99 181 PHE B CA 1
ATOM 4880 C C . PHE B 1 181 ? 27.938 21.159 8.236 1.00 12.13 181 PHE B C 1
ATOM 4881 O O . PHE B 1 181 ? 28.941 21.740 7.811 1.00 12.65 181 PHE B O 1
ATOM 4889 N N . PRO B 1 182 ? 27.148 20.424 7.435 1.00 12.91 182 PRO B N 1
ATOM 4890 C CA . PRO B 1 182 ? 27.510 20.199 6.034 1.00 14.50 182 PRO B CA 1
ATOM 4891 C C . PRO B 1 182 ? 27.645 21.400 5.103 1.00 16.56 182 PRO B C 1
ATOM 4892 O O . PRO B 1 182 ? 28.396 21.333 4.124 1.00 20.91 182 PRO B O 1
ATOM 4896 N N . GLU B 1 183 ? 26.987 22.511 5.427 1.00 17.73 183 GLU B N 1
ATOM 4897 C CA . GLU B 1 183 ? 27.042 23.706 4.572 1.00 16.10 183 GLU B CA 1
ATOM 4898 C C . GLU B 1 183 ? 28.328 24.527 4.722 1.00 16.56 183 GLU B C 1
ATOM 4899 O O . GLU B 1 183 ? 28.654 25.321 3.842 1.00 17.85 183 GLU B O 1
ATOM 4905 N N . THR B 1 184 ? 29.058 24.345 5.823 1.00 14.10 184 THR B N 1
ATOM 4906 C CA . THR B 1 184 ? 30.275 25.120 6.058 1.00 12.70 184 THR B CA 1
ATOM 4907 C C . THR B 1 184 ? 31.487 24.257 6.393 1.00 12.92 184 THR B C 1
ATOM 4908 O O . THR B 1 184 ? 32.455 24.722 6.997 1.00 10.89 184 THR B O 1
ATOM 4912 N N . SER B 1 185 ? 31.431 23.004 5.958 1.00 13.44 185 SER B N 1
ATOM 4913 C CA . SER B 1 185 ? 32.503 22.058 6.223 1.00 14.31 185 SER B CA 1
ATOM 4914 C C . SER B 1 185 ? 33.575 21.915 5.155 1.00 11.01 185 SER B C 1
ATOM 4915 O O . SER B 1 185 ? 33.288 21.934 3.961 1.00 12.96 185 SER B O 1
ATOM 4918 N N . GLY B 1 186 ? 34.812 21.836 5.631 1.00 11.77 186 GLY B N 1
ATOM 4919 C CA . GLY B 1 186 ? 35.934 21.506 4.781 1.00 10.90 186 GLY B CA 1
ATOM 4920 C C . GLY B 1 186 ? 36.003 19.994 5.077 1.00 12.47 186 GLY B C 1
ATOM 4921 O O . GLY B 1 186 ? 35.603 19.559 6.173 1.00 11.48 186 GLY B O 1
ATOM 4922 N N . ILE B 1 187 ? 36.482 19.184 4.136 1.00 12.30 187 ILE B N 1
ATOM 4923 C CA . ILE B 1 187 ? 36.553 17.726 4.364 1.00 13.05 187 ILE B CA 1
ATOM 4924 C C . ILE B 1 187 ? 37.921 17.127 4.016 1.00 13.41 187 ILE B C 1
ATOM 4925 O O . ILE B 1 187 ? 38.463 17.386 2.933 1.00 12.27 187 ILE B O 1
ATOM 4930 N N . GLY B 1 188 ? 38.443 16.304 4.926 1.00 11.85 188 GLY B N 1
ATOM 4931 C CA . GLY B 1 188 ? 39.709 15.625 4.704 1.00 12.32 188 GLY B CA 1
ATOM 4932 C C . GLY B 1 188 ? 39.468 14.119 4.594 1.00 12.21 188 GLY B C 1
ATOM 4933 O O . GLY B 1 188 ? 38.523 13.603 5.185 1.00 11.79 188 GLY B O 1
ATOM 4934 N N . ILE B 1 189 ? 40.323 13.430 3.839 1.00 11.62 189 ILE B N 1
ATOM 4935 C CA . ILE B 1 189 ? 40.229 11.977 3.629 1.00 12.15 189 ILE B CA 1
ATOM 4936 C C . ILE B 1 189 ? 41.440 11.281 4.241 1.00 11.76 189 ILE B C 1
ATOM 4937 O O . ILE B 1 189 ? 42.585 11.621 3.927 1.00 10.90 189 ILE B O 1
ATOM 4942 N N . LYS B 1 190 ? 41.181 10.292 5.100 1.00 10.88 190 LYS B N 1
ATOM 4943 C CA . LYS B 1 190 ? 42.225 9.543 5.807 1.00 10.43 190 LYS B CA 1
ATOM 4944 C C . LYS B 1 190 ? 42.355 8.065 5.385 1.00 13.05 190 LYS B C 1
ATOM 4945 O O . LYS B 1 190 ? 41.575 7.222 5.835 1.00 13.31 190 LYS B O 1
ATOM 4951 N N . PRO B 1 191 ? 43.303 7.742 4.485 1.00 11.85 191 PRO B N 1
ATOM 4952 C CA . PRO B 1 191 ? 43.445 6.334 4.086 1.00 11.38 191 PRO B CA 1
ATOM 4953 C C . PRO B 1 191 ? 44.518 5.602 4.906 1.00 11.76 191 PRO B C 1
ATOM 4954 O O . PRO B 1 191 ? 45.598 6.144 5.144 1.00 11.94 191 PRO B O 1
ATOM 4958 N N . VAL B 1 192 ? 44.194 4.399 5.386 1.00 9.02 192 VAL B N 1
ATOM 4959 C CA . VAL B 1 192 ? 45.135 3.564 6.135 1.00 9.84 192 VAL B CA 1
ATOM 4960 C C . VAL B 1 192 ? 44.912 2.158 5.558 1.00 12.48 192 VAL B C 1
ATOM 4961 O O . VAL B 1 192 ? 43.777 1.677 5.523 1.00 11.33 192 VAL B O 1
ATOM 4965 N N . SER B 1 193 ? 45.993 1.515 5.104 1.00 11.37 193 SER B N 1
ATOM 4966 C CA . SER B 1 193 ? 45.883 0.216 4.430 1.00 11.22 193 SER B CA 1
ATOM 4967 C C . SER B 1 193 ? 46.630 -0.961 5.022 1.00 9.58 193 SER B C 1
ATOM 4968 O O . SER B 1 193 ? 47.532 -0.812 5.830 1.00 9.39 193 SER B O 1
ATOM 4971 N N . GLU B 1 194 ? 46.237 -2.152 4.580 1.00 10.94 194 GLU B N 1
ATOM 4972 C CA . GLU B 1 194 ? 46.884 -3.377 5.031 1.00 12.01 194 GLU B CA 1
ATOM 4973 C C . GLU B 1 194 ? 48.303 -3.402 4.449 1.00 9.04 194 GLU B C 1
ATOM 4974 O O . GLU B 1 194 ? 49.249 -3.753 5.142 1.00 11.08 194 GLU B O 1
ATOM 4980 N N . GLU B 1 195 ? 48.434 -3.002 3.183 1.00 11.51 195 GLU B N 1
ATOM 4981 C CA . GLU B 1 195 ? 49.740 -2.963 2.513 1.00 11.69 195 GLU B CA 1
ATOM 4982 C C . GLU B 1 195 ? 50.693 -1.970 3.185 1.00 13.45 195 GLU B C 1
ATOM 4983 O O . GLU B 1 195 ? 51.849 -2.302 3.475 1.00 12.77 195 GLU B O 1
ATOM 4989 N N . GLY B 1 196 ? 50.188 -0.766 3.468 1.00 13.96 196 GLY B N 1
ATOM 4990 C CA . GLY B 1 196 ? 50.992 0.263 4.116 1.00 11.96 196 GLY B CA 1
ATOM 4991 C C . GLY B 1 196 ? 51.375 -0.096 5.537 1.00 11.03 196 GLY B C 1
ATOM 4992 O O . GLY B 1 196 ? 52.496 0.155 5.987 1.00 11.89 196 GLY B O 1
ATOM 4993 N N . THR B 1 197 ? 50.426 -0.679 6.264 1.00 11.78 197 THR B N 1
ATOM 4994 C CA . THR B 1 197 ? 50.650 -1.092 7.641 1.00 10.90 197 THR B CA 1
ATOM 4995 C C . THR B 1 197 ? 51.659 -2.233 7.688 1.00 10.99 197 THR B C 1
ATOM 4996 O O . THR B 1 197 ? 52.604 -2.196 8.476 1.00 12.18 197 THR B O 1
ATOM 5000 N N . SER B 1 198 ? 51.449 -3.244 6.844 1.00 12.54 198 SER B N 1
ATOM 5001 C CA . SER B 1 198 ? 52.336 -4.414 6.807 1.00 13.88 198 SER B CA 1
ATOM 5002 C C . SER B 1 198 ? 53.807 -4.089 6.579 1.00 11.37 198 SER B C 1
ATOM 5003 O O . SER B 1 198 ? 54.651 -4.561 7.336 1.00 13.20 198 SER B O 1
ATOM 5006 N N . ARG B 1 199 ? 54.118 -3.284 5.564 1.00 10.88 199 ARG B N 1
ATOM 5007 C CA . ARG B 1 199 ? 55.514 -2.951 5.314 1.00 11.02 199 ARG B CA 1
ATOM 5008 C C . ARG B 1 199 ? 56.144 -2.141 6.452 1.00 12.18 199 ARG B C 1
ATOM 5009 O O . ARG B 1 199 ? 57.293 -2.383 6.822 1.00 12.35 199 ARG B O 1
ATOM 5017 N N . LEU B 1 200 ? 55.361 -1.258 7.077 1.00 12.67 200 LEU B N 1
ATOM 5018 C CA . LEU B 1 200 ? 55.858 -0.462 8.188 1.00 10.69 200 LEU B CA 1
ATOM 5019 C C . LEU B 1 200 ? 56.120 -1.361 9.405 1.00 10.98 200 LEU B C 1
ATOM 5020 O O . LEU B 1 200 ? 57.208 -1.319 9.980 1.00 11.24 200 LEU B O 1
ATOM 5025 N N . VAL B 1 201 ? 55.135 -2.179 9.790 1.00 10.87 201 VAL B N 1
ATOM 5026 C CA . VAL B 1 201 ? 55.287 -3.050 10.957 1.00 9.80 201 VAL B CA 1
ATOM 5027 C C . VAL B 1 201 ? 56.400 -4.074 10.739 1.00 9.78 201 VAL B C 1
ATOM 5028 O O . VAL B 1 201 ? 57.175 -4.339 11.647 1.00 11.62 201 VAL B O 1
ATOM 5032 N N . ARG B 1 202 ? 56.521 -4.568 9.507 1.00 11.62 202 ARG B N 1
ATOM 5033 C CA . ARG B 1 202 ? 57.573 -5.521 9.164 1.00 12.48 202 ARG B CA 1
ATOM 5034 C C . ARG B 1 202 ? 58.938 -4.892 9.453 1.00 13.63 202 ARG B C 1
ATOM 5035 O O . ARG B 1 202 ? 59.779 -5.506 10.113 1.00 13.98 202 ARG B O 1
ATOM 5043 N N . ALA B 1 203 ? 59.144 -3.652 9.002 1.00 13.48 203 ALA B N 1
ATOM 5044 C CA . ALA B 1 203 ? 60.397 -2.943 9.268 1.00 12.51 203 ALA B CA 1
ATOM 5045 C C . ALA B 1 203 ? 60.616 -2.749 10.770 1.00 11.17 203 ALA B C 1
ATOM 5046 O O . ALA B 1 203 ? 61.726 -2.899 11.261 1.00 13.28 203 ALA B O 1
ATOM 5048 N N . ALA B 1 204 ? 59.551 -2.463 11.514 1.00 11.15 204 ALA B N 1
ATOM 5049 C CA . ALA B 1 204 ? 59.656 -2.260 12.954 1.00 10.46 204 ALA B CA 1
ATOM 5050 C C . ALA B 1 204 ? 60.089 -3.534 13.663 1.00 10.68 204 ALA B C 1
ATOM 5051 O O . ALA B 1 204 ? 60.940 -3.511 14.555 1.00 12.88 204 ALA B O 1
ATOM 5053 N N . ILE B 1 205 ? 59.490 -4.652 13.270 1.00 12.26 205 ILE B N 1
ATOM 5054 C CA . ILE B 1 205 ? 59.819 -5.941 13.882 1.00 14.43 205 ILE B CA 1
ATOM 5055 C C . ILE B 1 205 ? 61.240 -6.380 13.491 1.00 13.13 205 ILE B C 1
ATOM 5056 O O . ILE B 1 205 ? 62.021 -6.796 14.349 1.00 13.64 205 ILE B O 1
ATOM 5061 N N . ASP B 1 206 ? 61.572 -6.240 12.210 1.00 13.97 206 ASP B N 1
ATOM 5062 C CA . ASP B 1 206 ? 62.912 -6.581 11.736 1.00 15.15 206 ASP B CA 1
ATOM 5063 C C . ASP B 1 206 ? 63.965 -5.832 12.549 1.00 16.15 206 ASP B C 1
ATOM 5064 O O . ASP B 1 206 ? 64.990 -6.400 12.934 1.00 16.15 206 ASP B O 1
ATOM 5069 N N . TYR B 1 207 ? 63.702 -4.551 12.811 1.00 15.92 207 TYR B N 1
ATOM 5070 C CA . TYR B 1 207 ? 64.608 -3.716 13.587 1.00 15.96 207 TYR B CA 1
ATOM 5071 C C . TYR B 1 207 ? 64.707 -4.217 15.039 1.00 15.13 207 TYR B C 1
ATOM 5072 O O . TYR B 1 207 ? 65.803 -4.294 15.598 1.00 16.06 207 TYR B O 1
ATOM 5081 N N . ALA B 1 208 ? 63.574 -4.580 15.642 1.00 14.91 208 ALA B N 1
ATOM 5082 C CA . ALA B 1 208 ? 63.574 -5.084 17.021 1.00 16.94 208 ALA B CA 1
ATOM 5083 C C . ALA B 1 208 ? 64.425 -6.367 17.134 1.00 15.79 208 ALA B C 1
ATOM 5084 O O . ALA B 1 208 ? 65.189 -6.543 18.081 1.00 16.45 208 ALA B O 1
ATOM 5086 N N . ILE B 1 209 ? 64.288 -7.240 16.145 1.00 16.94 209 ILE B N 1
ATOM 5087 C CA . ILE B 1 209 ? 65.044 -8.487 16.107 1.00 19.02 209 ILE B CA 1
ATOM 5088 C C . ILE B 1 209 ? 66.549 -8.243 15.980 1.00 19.37 209 ILE B C 1
ATOM 5089 O O . ILE B 1 209 ? 67.334 -8.711 16.813 1.00 19.77 209 ILE B O 1
ATOM 5094 N N . GLU B 1 210 ? 66.932 -7.470 14.965 1.00 19.92 210 GLU B N 1
ATOM 5095 C CA . GLU B 1 210 ? 68.335 -7.164 14.690 1.00 22.51 210 GLU B CA 1
ATOM 5096 C C . GLU B 1 210 ? 69.070 -6.418 15.806 1.00 21.66 210 GLU B C 1
ATOM 5097 O O . GLU B 1 210 ? 70.277 -6.607 15.985 1.00 22.47 210 GLU B O 1
ATOM 5103 N N . HIS B 1 211 ? 68.349 -5.576 16.551 1.00 20.07 211 HIS B N 1
ATOM 5104 C CA . HIS B 1 211 ? 68.936 -4.800 17.637 1.00 19.56 211 HIS B CA 1
ATOM 5105 C C . HIS B 1 211 ? 68.633 -5.280 19.048 1.00 19.42 211 HIS B C 1
ATOM 5106 O O . HIS B 1 211 ? 68.935 -4.580 20.014 1.00 20.84 211 HIS B O 1
ATOM 5113 N N . GLY B 1 212 ? 68.021 -6.454 19.171 1.00 18.98 212 GLY B N 1
ATOM 5114 C CA . GLY B 1 212 ? 67.728 -7.000 20.485 1.00 18.83 212 GLY B CA 1
ATOM 5115 C C . GLY B 1 212 ? 66.793 -6.186 21.358 1.00 20.48 212 GLY B C 1
ATOM 5116 O O . GLY B 1 212 ? 66.935 -6.173 22.585 1.00 20.02 212 GLY B O 1
ATOM 5117 N N . ARG B 1 213 ? 65.848 -5.496 20.717 1.00 20.69 213 ARG B N 1
ATOM 5118 C CA . ARG B 1 213 ? 64.849 -4.689 21.415 1.00 20.05 213 ARG B CA 1
ATOM 5119 C C . ARG B 1 213 ? 63.774 -5.656 21.953 1.00 20.76 213 ARG B C 1
ATOM 5120 O O . ARG B 1 213 ? 63.428 -6.646 21.295 1.00 22.58 213 ARG B O 1
ATOM 5128 N N . LYS B 1 214 ? 63.264 -5.372 23.152 1.00 18.78 214 LYS B N 1
ATOM 5129 C CA . LYS B 1 214 ? 62.303 -6.242 23.839 1.00 18.39 214 LYS B CA 1
ATOM 5130 C C . LYS B 1 214 ? 60.836 -6.258 23.423 1.00 17.48 214 LYS B C 1
ATOM 5131 O O . LYS B 1 214 ? 60.137 -7.243 23.663 1.00 15.71 214 LYS B O 1
ATOM 5137 N N . SER B 1 215 ? 60.360 -5.183 22.804 1.00 15.40 215 SER B N 1
ATOM 5138 C CA . SER B 1 215 ? 58.965 -5.123 22.392 1.00 14.00 215 SER B CA 1
ATOM 5139 C C . SER B 1 215 ? 58.718 -4.108 21.294 1.00 13.96 215 SER B C 1
ATOM 5140 O O . SER B 1 215 ? 59.533 -3.217 21.069 1.00 15.32 215 SER B O 1
ATOM 5143 N N . VAL B 1 216 ? 57.589 -4.273 20.612 1.00 14.22 216 VAL B N 1
ATOM 5144 C CA . VAL B 1 216 ? 57.123 -3.353 19.580 1.00 12.08 216 VAL B CA 1
ATOM 5145 C C . VAL B 1 216 ? 55.708 -2.990 20.046 1.00 14.06 216 VAL B C 1
ATOM 5146 O O . VAL B 1 216 ? 54.877 -3.864 20.307 1.00 12.91 216 VAL B O 1
ATOM 5150 N N . THR B 1 217 ? 55.456 -1.699 20.201 1.00 12.28 217 THR B N 1
ATOM 5151 C CA . THR B 1 217 ? 54.138 -1.250 20.627 1.00 12.34 217 THR B CA 1
ATOM 5152 C C . THR B 1 217 ? 53.413 -0.582 19.469 1.00 12.61 217 THR B C 1
ATOM 5153 O O . THR B 1 217 ? 53.924 0.383 18.885 1.00 11.64 217 THR B O 1
ATOM 5157 N N . LEU B 1 218 ? 52.251 -1.134 19.113 1.00 11.33 218 LEU B N 1
ATOM 5158 C CA . LEU B 1 218 ? 51.407 -0.587 18.043 1.00 12.10 218 LEU B CA 1
ATOM 5159 C C . LEU B 1 218 ? 50.551 0.524 18.671 1.00 13.24 218 LEU B C 1
ATOM 5160 O O . LEU B 1 218 ? 49.813 0.262 19.617 1.00 12.09 218 LEU B O 1
ATOM 5165 N N . VAL B 1 219 ? 50.704 1.766 18.195 1.00 11.60 219 VAL B N 1
ATOM 5166 C CA . VAL B 1 219 ? 49.944 2.899 18.761 1.00 12.11 219 VAL B CA 1
ATOM 5167 C C . VAL B 1 219 ? 48.859 3.349 17.797 1.00 11.98 219 VAL B C 1
ATOM 5168 O O . VAL B 1 219 ? 49.118 3.638 16.626 1.00 11.20 219 VAL B O 1
ATOM 5172 N N . HIS B 1 220 ? 47.636 3.454 18.309 1.00 11.14 220 HIS B N 1
ATOM 5173 C CA . HIS B 1 220 ? 46.494 3.768 17.473 1.00 9.29 220 HIS B CA 1
ATOM 5174 C C . HIS B 1 220 ? 45.357 4.384 18.300 1.00 10.03 220 HIS B C 1
ATOM 5175 O O . HIS B 1 220 ? 45.349 4.279 19.520 1.00 11.23 220 HIS B O 1
ATOM 5182 N N . LYS B 1 221 ? 44.378 4.963 17.617 1.00 11.04 221 LYS B N 1
ATOM 5183 C CA . LYS B 1 221 ? 43.199 5.527 18.281 1.00 11.05 221 LYS B CA 1
ATOM 5184 C C . LYS B 1 221 ? 42.055 4.724 17.647 1.00 11.25 221 LYS B C 1
ATOM 5185 O O . LYS B 1 221 ? 41.126 5.263 17.022 1.00 11.05 221 LYS B O 1
ATOM 5191 N N . GLY B 1 222 ? 42.186 3.403 17.795 1.00 10.25 222 GLY B N 1
ATOM 5192 C CA . GLY B 1 222 ? 41.259 2.448 17.217 1.00 11.32 222 GLY B CA 1
ATOM 5193 C C . GLY B 1 222 ? 39.853 2.300 17.768 1.00 12.21 222 GLY B C 1
ATOM 5194 O O . GLY B 1 222 ? 39.036 1.583 17.179 1.00 12.28 222 GLY B O 1
ATOM 5195 N N . ASN B 1 223 ? 39.575 2.926 18.908 1.00 12.06 223 ASN B N 1
ATOM 5196 C CA . ASN B 1 223 ? 38.228 2.859 19.466 1.00 12.76 223 ASN B CA 1
ATOM 5197 C C . ASN B 1 223 ? 37.314 3.821 18.703 1.00 14.50 223 ASN B C 1
ATOM 5198 O O . ASN B 1 223 ? 36.158 3.492 18.411 1.00 15.59 223 ASN B O 1
ATOM 5203 N N . ILE B 1 224 ? 37.867 4.975 18.320 1.00 12.81 224 ILE B N 1
ATOM 5204 C CA . ILE B 1 224 ? 37.131 6.002 17.578 1.00 12.79 224 ILE B CA 1
ATOM 5205 C C . ILE B 1 224 ? 37.261 5.823 16.064 1.00 12.76 224 ILE B C 1
ATOM 5206 O O . ILE B 1 224 ? 36.279 5.998 15.343 1.00 13.82 224 ILE B O 1
ATOM 5211 N N A MET B 1 225 ? 38.473 5.542 15.570 0.50 11.92 225 MET B N 1
ATOM 5212 N N B MET B 1 225 ? 38.483 5.550 15.601 0.50 13.77 225 MET B N 1
ATOM 5213 C CA A MET B 1 225 ? 38.704 5.339 14.124 0.50 12.01 225 MET B CA 1
ATOM 5214 C CA B MET B 1 225 ? 38.730 5.305 14.181 0.50 15.43 225 MET B CA 1
ATOM 5215 C C A MET B 1 225 ? 38.922 3.838 13.912 0.50 11.97 225 MET B C 1
ATOM 5216 C C B MET B 1 225 ? 38.941 3.807 14.079 0.50 14.62 225 MET B C 1
ATOM 5217 O O A MET B 1 225 ? 40.033 3.379 13.649 0.50 10.64 225 MET B O 1
ATOM 5218 O O B MET B 1 225 ? 40.068 3.312 14.178 0.50 13.22 225 MET B O 1
ATOM 5227 N N . LYS B 1 226 ? 37.824 3.096 13.985 1.00 12.89 226 LYS B N 1
ATOM 5228 C CA . LYS B 1 226 ? 37.828 1.640 13.894 1.00 12.33 226 LYS B CA 1
ATOM 5229 C C . LYS B 1 226 ? 38.414 0.989 12.645 1.00 12.37 226 LYS B C 1
ATOM 5230 O O . LYS B 1 226 ? 39.138 -0.004 12.754 1.00 12.96 226 LYS B O 1
ATOM 5236 N N . PHE B 1 227 ? 38.109 1.560 11.483 1.00 11.24 227 PHE B N 1
ATOM 5237 C CA . PHE B 1 227 ? 38.510 0.998 10.197 1.00 12.15 227 PHE B CA 1
ATOM 5238 C C . PHE B 1 227 ? 39.795 1.490 9.575 1.00 12.19 227 PHE B C 1
ATOM 5239 O O . PHE B 1 227 ? 40.161 1.072 8.469 1.00 11.40 227 PHE B O 1
ATOM 5247 N N . THR B 1 228 ? 40.471 2.380 10.289 1.00 12.44 228 THR B N 1
ATOM 5248 C CA . THR B 1 228 ? 41.754 2.899 9.840 1.00 11.13 228 THR B CA 1
ATOM 5249 C C . THR B 1 228 ? 42.765 2.601 10.946 1.00 10.64 228 THR B C 1
ATOM 5250 O O . THR B 1 228 ? 43.571 1.673 10.810 1.00 11.30 228 THR B O 1
ATOM 5254 N N . GLU B 1 229 ? 42.686 3.306 12.074 1.00 8.41 229 GLU B N 1
ATOM 5255 C CA . GLU B 1 229 ? 43.622 3.069 13.153 1.00 9.19 229 GLU B CA 1
ATOM 5256 C C . GLU B 1 229 ? 43.407 1.720 13.864 1.00 10.17 229 GLU B C 1
ATOM 5257 O O . GLU B 1 229 ? 44.375 1.062 14.268 1.00 10.33 229 GLU B O 1
ATOM 5263 N N . GLY B 1 230 ? 42.136 1.331 14.022 1.00 10.55 230 GLY B N 1
ATOM 5264 C CA . GLY B 1 230 ? 41.817 0.042 14.627 1.00 10.76 230 GLY B CA 1
ATOM 5265 C C . GLY B 1 230 ? 42.314 -1.064 13.693 1.00 11.56 230 GLY B C 1
ATOM 5266 O O . GLY B 1 230 ? 42.874 -2.082 14.134 1.00 13.37 230 GLY B O 1
ATOM 5267 N N . ALA B 1 231 ? 42.118 -0.860 12.392 1.00 10.57 231 ALA B N 1
ATOM 5268 C CA . ALA B 1 231 ? 42.573 -1.815 11.376 1.00 11.11 231 ALA B CA 1
ATOM 5269 C C . ALA B 1 231 ? 44.102 -1.925 11.419 1.00 13.46 231 ALA B C 1
ATOM 5270 O O . ALA B 1 231 ? 44.651 -3.023 11.323 1.00 13.28 231 ALA B O 1
ATOM 5272 N N . PHE B 1 232 ? 44.786 -0.797 11.610 1.00 11.41 232 PHE B N 1
ATOM 5273 C CA . PHE B 1 232 ? 46.242 -0.780 11.725 1.00 10.27 232 PHE B CA 1
ATOM 5274 C C . PHE B 1 232 ? 46.682 -1.738 12.843 1.00 11.36 232 PHE B C 1
ATOM 5275 O O . PHE B 1 232 ? 47.613 -2.518 12.671 1.00 11.27 232 PHE B O 1
ATOM 5283 N N . LYS B 1 233 ? 46.040 -1.646 14.005 1.00 10.27 233 LYS B N 1
ATOM 5284 C CA . LYS B 1 233 ? 46.360 -2.506 15.141 1.00 11.64 233 LYS B CA 1
ATOM 5285 C C . LYS B 1 233 ? 46.199 -3.989 14.774 1.00 11.80 233 LYS B C 1
ATOM 5286 O O . LYS B 1 233 ? 47.090 -4.786 15.023 1.00 13.81 233 LYS B O 1
ATOM 5292 N N . ASN B 1 234 ? 45.082 -4.337 14.149 1.00 12.49 234 ASN B N 1
ATOM 5293 C CA . ASN B 1 234 ? 44.816 -5.728 13.769 1.00 14.12 234 ASN B CA 1
ATOM 5294 C C . ASN B 1 234 ? 45.757 -6.197 12.680 1.00 13.81 234 ASN B C 1
ATOM 5295 O O . ASN B 1 234 ? 46.274 -7.304 12.766 1.00 15.67 234 ASN B O 1
ATOM 5300 N N . TRP B 1 235 ? 45.978 -5.369 11.661 1.00 12.40 235 TRP B N 1
ATOM 5301 C CA . TRP B 1 235 ? 46.917 -5.734 10.584 1.00 13.48 235 TRP B CA 1
ATOM 5302 C C . TRP B 1 235 ? 48.340 -5.951 11.119 1.00 12.57 235 TRP B C 1
ATOM 5303 O O . TRP B 1 235 ? 49.052 -6.836 10.643 1.00 14.26 235 TRP B O 1
ATOM 5314 N N . GLY B 1 236 ? 48.729 -5.165 12.125 1.00 11.00 236 GLY B N 1
ATOM 5315 C CA . GLY B 1 236 ? 50.035 -5.275 12.737 1.00 11.19 236 GLY B CA 1
ATOM 5316 C C . GLY B 1 236 ? 50.199 -6.578 13.506 1.00 14.34 236 GLY B C 1
ATOM 5317 O O . GLY B 1 236 ? 51.237 -7.235 13.395 1.00 15.18 236 GLY B O 1
ATOM 5318 N N . TYR B 1 237 ? 49.183 -6.953 14.287 1.00 13.88 237 TYR B N 1
ATOM 5319 C CA . TYR B 1 237 ? 49.209 -8.203 15.058 1.00 13.55 237 TYR B CA 1
ATOM 5320 C C . TYR B 1 237 ? 49.236 -9.397 14.101 1.00 15.54 237 TYR B C 1
ATOM 5321 O O . TYR B 1 237 ? 49.959 -10.380 14.318 1.00 15.47 237 TYR B O 1
ATOM 5330 N N . GLU B 1 238 ? 48.433 -9.299 13.049 1.00 15.32 238 GLU B N 1
ATOM 5331 C CA . GLU B 1 238 ? 48.350 -10.351 12.045 1.00 17.00 238 GLU B CA 1
ATOM 5332 C C . GLU B 1 238 ? 49.690 -10.550 11.353 1.00 18.49 238 GLU B C 1
ATOM 5333 O O . GLU B 1 238 ? 50.145 -11.695 11.202 1.00 18.96 238 GLU B O 1
ATOM 5339 N N . LEU B 1 239 ? 50.344 -9.451 10.976 1.00 16.25 239 LEU B N 1
ATOM 5340 C CA . LEU B 1 239 ? 51.645 -9.562 10.329 1.00 18.55 239 LEU B CA 1
ATOM 5341 C C . LEU B 1 239 ? 52.638 -10.233 11.268 1.00 17.92 239 LEU B C 1
ATOM 5342 O O . LEU B 1 239 ? 53.328 -11.176 10.888 1.00 17.47 239 LEU B O 1
ATOM 5347 N N . ALA B 1 240 ? 52.695 -9.728 12.495 1.00 17.71 240 ALA B N 1
ATOM 5348 C CA . ALA B 1 240 ? 53.598 -10.240 13.510 1.00 18.00 240 ALA B CA 1
ATOM 5349 C C . ALA B 1 240 ? 53.506 -11.749 13.644 1.00 20.07 240 ALA B C 1
ATOM 5350 O O . ALA B 1 240 ? 54.533 -12.434 13.687 1.00 19.32 240 ALA B O 1
ATOM 5352 N N . GLU B 1 241 ? 52.280 -12.263 13.721 1.00 19.59 241 GLU B N 1
ATOM 5353 C CA . GLU B 1 241 ? 52.067 -13.702 13.869 1.00 22.45 241 GLU B CA 1
ATOM 5354 C C . GLU B 1 241 ? 52.343 -14.509 12.594 1.00 23.01 241 GLU B C 1
ATOM 5355 O O . GLU B 1 241 ? 52.968 -15.569 12.654 1.00 22.88 241 GLU B O 1
ATOM 5361 N N . LYS B 1 242 ? 51.903 -13.978 11.454 1.00 20.00 242 LYS B N 1
ATOM 5362 C CA . LYS B 1 242 ? 52.067 -14.614 10.148 1.00 20.00 242 LYS B CA 1
ATOM 5363 C C . LYS B 1 242 ? 53.540 -14.736 9.723 1.00 20.00 242 LYS B C 1
ATOM 5364 O O . LYS B 1 242 ? 53.972 -15.797 9.266 1.00 20.00 242 LYS B O 1
ATOM 5370 N N . GLU B 1 243 ? 54.314 -13.665 9.896 1.00 21.54 243 GLU B N 1
ATOM 5371 C CA . GLU B 1 243 ? 55.716 -13.661 9.491 1.00 20.46 243 GLU B CA 1
ATOM 5372 C C . GLU B 1 243 ? 56.806 -13.824 10.537 1.00 20.25 243 GLU B C 1
ATOM 5373 O O . GLU B 1 243 ? 57.959 -14.036 10.176 1.00 21.60 243 GLU B O 1
ATOM 5379 N N . TYR B 1 244 ? 56.471 -13.694 11.817 1.00 20.54 244 TYR B N 1
ATOM 5380 C CA . TYR B 1 244 ? 57.466 -13.804 12.893 1.00 20.85 244 TYR B CA 1
ATOM 5381 C C . TYR B 1 244 ? 56.943 -14.633 14.079 1.00 20.50 244 TYR B C 1
ATOM 5382 O O . TYR B 1 244 ? 57.336 -14.407 15.235 1.00 21.17 244 TYR B O 1
ATOM 5391 N N . GLY B 1 245 ? 56.074 -15.599 13.784 1.00 21.87 245 GLY B N 1
ATOM 5392 C CA . GLY B 1 245 ? 55.482 -16.440 14.823 1.00 23.18 245 GLY B CA 1
ATOM 5393 C C . GLY B 1 245 ? 56.446 -17.115 15.786 1.00 24.37 245 GLY B C 1
ATOM 5394 O O . GLY B 1 245 ? 56.129 -17.324 16.960 1.00 25.66 245 GLY B O 1
ATOM 5395 N N . ASP B 1 246 ? 57.624 -17.467 15.286 1.00 23.42 246 ASP B N 1
ATOM 5396 C CA . ASP B 1 246 ? 58.637 -18.120 16.099 1.00 25.47 246 ASP B CA 1
ATOM 5397 C C . ASP B 1 246 ? 59.457 -17.160 16.963 1.00 23.57 246 ASP B C 1
ATOM 5398 O O . ASP B 1 246 ? 60.067 -17.579 17.944 1.00 23.37 246 ASP B O 1
ATOM 5403 N N A LYS B 1 247 ? 59.443 -15.866 16.657 0.50 21.68 247 LYS B N 1
ATOM 5404 N N B LYS B 1 247 ? 59.447 -15.887 16.562 0.50 21.57 247 LYS B N 1
ATOM 5405 C CA A LYS B 1 247 ? 60.222 -14.932 17.468 0.50 20.64 247 LYS B CA 1
ATOM 5406 C CA B LYS B 1 247 ? 60.204 -14.827 17.216 0.50 20.15 247 LYS B CA 1
ATOM 5407 C C A LYS B 1 247 ? 59.378 -13.999 18.337 0.50 19.19 247 LYS B C 1
ATOM 5408 C C B LYS B 1 247 ? 59.405 -13.863 18.109 0.50 18.78 247 LYS B C 1
ATOM 5409 O O A LYS B 1 247 ? 59.896 -13.373 19.264 0.50 19.21 247 LYS B O 1
ATOM 5410 O O B LYS B 1 247 ? 60.004 -13.061 18.821 0.50 19.26 247 LYS B O 1
ATOM 5421 N N . VAL B 1 248 ? 58.073 -13.954 18.100 1.00 17.77 248 VAL B N 1
ATOM 5422 C CA . VAL B 1 248 ? 57.231 -13.051 18.895 1.00 18.71 248 VAL B CA 1
ATOM 5423 C C . VAL B 1 248 ? 56.075 -13.651 19.708 1.00 19.99 248 VAL B C 1
ATOM 5424 O O . VAL B 1 248 ? 55.619 -14.768 19.447 1.00 19.44 248 VAL B O 1
ATOM 5428 N N . PHE 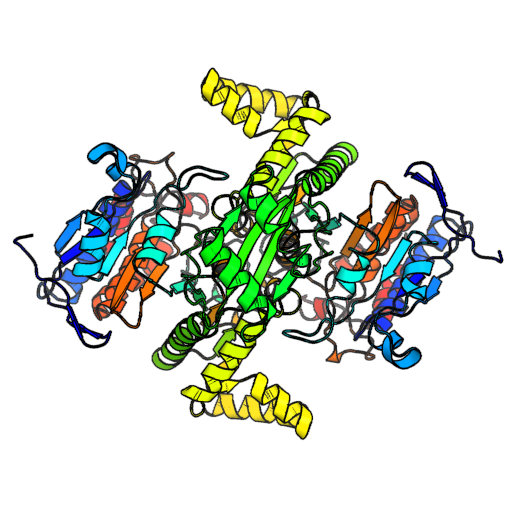B 1 249 ? 55.607 -12.862 20.680 1.00 17.44 249 PHE B N 1
ATOM 5429 C CA . PHE B 1 249 ? 54.442 -13.190 21.505 1.00 17.89 249 PHE B CA 1
ATOM 5430 C C . PHE B 1 249 ? 53.592 -11.914 21.461 1.00 17.95 249 PHE B C 1
ATOM 5431 O O . PHE B 1 249 ? 54.034 -10.856 21.912 1.00 17.66 249 PHE B O 1
ATOM 5439 N N . THR B 1 250 ? 52.389 -12.011 20.902 1.00 18.80 250 THR B N 1
ATOM 5440 C CA . THR B 1 250 ? 51.517 -10.841 20.777 1.00 17.85 250 THR B CA 1
ATOM 5441 C C . THR B 1 250 ? 50.425 -10.771 21.834 1.00 18.84 250 THR B C 1
ATOM 5442 O O . THR B 1 250 ? 50.140 -11.753 22.519 1.00 18.42 250 THR B O 1
ATOM 5446 N N . TRP B 1 251 ? 49.827 -9.590 21.979 1.00 18.06 251 TRP B N 1
ATOM 5447 C CA . TRP B 1 251 ? 48.737 -9.423 22.930 1.00 18.01 251 TRP B CA 1
ATOM 5448 C C . TRP B 1 251 ? 47.447 -9.999 22.363 1.00 18.23 251 TRP B C 1
ATOM 5449 O O . TRP B 1 251 ? 46.515 -10.284 23.116 1.00 20.06 251 TRP B O 1
ATOM 5460 N N . ALA B 1 252 ? 47.379 -10.140 21.039 1.00 19.72 252 ALA B N 1
ATOM 5461 C CA . ALA B 1 252 ? 46.215 -10.753 20.405 1.00 21.81 252 ALA B CA 1
ATOM 5462 C C . ALA B 1 252 ? 46.247 -12.224 20.849 1.00 25.20 252 ALA B C 1
ATOM 5463 O O . ALA B 1 252 ? 45.215 -12.784 21.220 1.00 25.13 252 ALA B O 1
ATOM 5465 N N . GLN B 1 253 ? 47.442 -12.824 20.854 1.00 25.25 253 GLN B N 1
ATOM 5466 C CA . GLN B 1 253 ? 47.587 -14.210 21.305 1.00 25.37 253 GLN B CA 1
ATOM 5467 C C . GLN B 1 253 ? 47.243 -14.256 22.791 1.00 25.76 253 GLN B C 1
ATOM 5468 O O . GLN B 1 253 ? 46.581 -15.190 23.253 1.00 26.51 253 GLN B O 1
ATOM 5474 N N . TYR B 1 254 ? 47.677 -13.234 23.535 1.00 24.99 254 TYR B N 1
ATOM 5475 C CA . TYR B 1 254 ? 47.391 -13.138 24.968 1.00 23.63 254 TYR B CA 1
ATOM 5476 C C . TYR B 1 254 ? 45.871 -13.113 25.168 1.00 25.72 254 TYR B C 1
ATOM 5477 O O . TYR B 1 254 ? 45.354 -13.757 26.086 1.00 26.32 254 TYR B O 1
ATOM 5486 N N . ASP B 1 255 ? 45.173 -12.370 24.308 1.00 27.23 255 ASP B N 1
ATOM 5487 C CA . ASP B 1 255 ? 43.713 -12.247 24.363 1.00 31.02 255 ASP B CA 1
ATOM 5488 C C . ASP B 1 255 ? 43.050 -13.615 24.278 1.00 33.14 255 ASP B C 1
ATOM 5489 O O . ASP B 1 255 ? 42.184 -13.941 25.102 1.00 34.17 255 ASP B O 1
ATOM 5494 N N . ARG B 1 256 ? 43.450 -14.395 23.267 1.00 33.02 256 ARG B N 1
ATOM 5495 C CA . ARG B 1 256 ? 42.918 -15.743 23.028 1.00 31.27 256 ARG B CA 1
ATOM 5496 C C . ARG B 1 256 ? 43.188 -16.696 24.187 1.00 30.68 256 ARG B C 1
ATOM 5497 O O . ARG B 1 256 ? 42.299 -17.450 24.592 1.00 31.83 256 ARG B O 1
ATOM 5505 N N . ILE B 1 257 ? 44.416 -16.686 24.702 1.00 28.61 257 ILE B N 1
ATOM 5506 C CA . ILE B 1 257 ? 44.756 -17.555 25.822 1.00 28.86 257 ILE B CA 1
ATOM 5507 C C . ILE B 1 257 ? 43.855 -17.191 27.008 1.00 32.12 257 ILE B C 1
ATOM 5508 O O . ILE B 1 257 ? 43.213 -18.062 27.593 1.00 32.35 257 ILE B O 1
ATOM 5513 N N . ALA B 1 258 ? 43.788 -15.897 27.326 1.00 33.64 258 ALA B N 1
ATOM 5514 C CA . ALA B 1 258 ? 42.988 -15.379 28.444 1.00 34.11 258 ALA B CA 1
ATOM 5515 C C . ALA B 1 258 ? 41.528 -15.809 28.395 1.00 33.81 258 ALA B C 1
ATOM 5516 O O . ALA B 1 258 ? 40.935 -16.174 29.409 1.00 32.85 258 ALA B O 1
ATOM 5518 N N . GLU B 1 259 ? 40.966 -15.733 27.201 1.00 34.04 259 GLU B N 1
ATOM 5519 C CA . GLU B 1 259 ? 39.594 -16.103 26.945 1.00 38.03 259 GLU B CA 1
ATOM 5520 C C . GLU B 1 259 ? 39.398 -17.622 27.107 1.00 39.23 259 GLU B C 1
ATOM 5521 O O . GLU B 1 259 ? 38.504 -18.061 27.834 1.00 39.56 259 GLU B O 1
ATOM 5527 N N . GLU B 1 260 ? 40.284 -18.410 26.504 1.00 37.75 260 GLU B N 1
ATOM 5528 C CA . GLU B 1 260 ? 40.212 -19.860 26.581 1.00 37.59 260 GLU B CA 1
ATOM 5529 C C . GLU B 1 260 ? 40.618 -20.464 27.932 1.00 37.37 260 GLU B C 1
ATOM 5530 O O . GLU B 1 260 ? 39.925 -21.340 28.434 1.00 39.98 260 GLU B O 1
ATOM 5536 N N . GLN B 1 261 ? 41.683 -19.955 28.550 1.00 36.99 261 GLN B N 1
ATOM 5537 C CA . GLN B 1 261 ? 42.193 -20.505 29.818 1.00 35.06 261 GLN B CA 1
ATOM 5538 C C . GLN B 1 261 ? 42.254 -19.588 31.038 1.00 36.99 261 GLN B C 1
ATOM 5539 O O . GLN B 1 261 ? 42.687 -20.030 32.108 1.00 35.74 261 GLN B O 1
ATOM 5545 N N . GLY B 1 262 ? 41.892 -18.314 30.885 1.00 38.84 262 GLY B N 1
ATOM 5546 C CA . GLY B 1 262 ? 41.964 -17.380 32.005 1.00 40.22 262 GLY B CA 1
ATOM 5547 C C . GLY B 1 262 ? 43.173 -16.456 31.892 1.00 41.24 262 GLY B C 1
ATOM 5548 O O . GLY B 1 262 ? 44.038 -16.680 31.045 1.00 41.91 262 GLY B O 1
ATOM 5549 N N . LYS B 1 263 ? 43.253 -15.442 32.755 1.00 41.80 263 LYS B N 1
ATOM 5550 C CA . LYS B 1 263 ? 44.349 -14.459 32.737 1.00 42.18 263 LYS B CA 1
ATOM 5551 C C . LYS B 1 263 ? 45.619 -14.936 33.429 1.00 41.77 263 LYS B C 1
ATOM 5552 O O . LYS B 1 263 ? 46.711 -14.459 33.113 1.00 41.11 263 LYS B O 1
ATOM 5558 N N . ASP B 1 264 ? 45.474 -15.824 34.411 1.00 41.62 264 ASP B N 1
ATOM 5559 C CA . ASP B 1 264 ? 46.630 -16.372 35.121 1.00 40.44 264 ASP B CA 1
ATOM 5560 C C . ASP B 1 264 ? 47.472 -17.142 34.114 1.00 37.38 264 ASP B C 1
ATOM 5561 O O . ASP B 1 264 ? 48.701 -17.101 34.150 1.00 38.12 264 ASP B O 1
ATOM 5566 N N . ALA B 1 265 ? 46.784 -17.850 33.224 1.00 33.66 265 ALA B N 1
ATOM 5567 C CA . ALA B 1 265 ? 47.416 -18.637 32.175 1.00 32.39 265 ALA B CA 1
ATOM 5568 C C . ALA B 1 265 ? 48.116 -17.704 31.191 1.00 31.11 265 ALA B C 1
ATOM 5569 O O . ALA B 1 265 ? 49.264 -17.935 30.802 1.00 32.20 265 ALA B O 1
ATOM 5571 N N . ALA B 1 266 ? 47.411 -16.640 30.816 1.00 29.25 266 ALA B N 1
ATOM 5572 C CA . ALA B 1 266 ? 47.921 -15.645 29.885 1.00 26.95 266 ALA B CA 1
ATOM 5573 C C . ALA B 1 266 ? 49.147 -14.891 30.418 1.00 26.93 266 ALA B C 1
ATOM 5574 O O . ALA B 1 266 ? 50.108 -14.659 29.680 1.00 24.97 266 ALA B O 1
ATOM 5576 N N . ASN B 1 267 ? 49.116 -14.498 31.689 1.00 27.24 267 ASN B N 1
ATOM 5577 C CA . ASN B 1 267 ? 50.244 -13.779 32.277 1.00 29.11 267 ASN B CA 1
ATOM 5578 C C . ASN B 1 267 ? 51.445 -14.702 32.329 1.00 29.65 267 ASN B C 1
ATOM 5579 O O . ASN B 1 267 ? 52.569 -14.301 32.035 1.00 29.62 267 ASN B O 1
ATOM 5584 N N . LYS B 1 268 ? 51.172 -15.965 32.633 1.00 31.85 268 LYS B N 1
ATOM 5585 C CA . LYS B 1 268 ? 52.198 -16.988 32.708 1.00 31.62 268 LYS B CA 1
ATOM 5586 C C . LYS B 1 268 ? 52.841 -17.239 31.332 1.00 29.58 268 LYS B C 1
ATOM 5587 O O . LYS B 1 268 ? 54.063 -17.363 31.232 1.00 29.59 268 LYS B O 1
ATOM 5593 N N . ALA B 1 269 ? 52.019 -17.303 30.285 1.00 26.49 269 ALA B N 1
ATOM 5594 C CA . ALA B 1 269 ? 52.512 -17.515 28.924 1.00 25.33 269 ALA B CA 1
ATOM 5595 C C . ALA B 1 269 ? 53.351 -16.319 28.445 1.00 26.55 269 ALA B C 1
ATOM 5596 O O . ALA B 1 269 ? 54.378 -16.500 27.782 1.00 26.18 269 ALA B O 1
ATOM 5598 N N . GLN B 1 270 ? 52.932 -15.101 28.797 1.00 26.72 270 GLN B N 1
ATOM 5599 C CA . GLN B 1 270 ? 53.685 -13.910 28.402 1.00 25.60 270 GLN B CA 1
ATOM 5600 C C . GLN B 1 270 ? 55.042 -13.891 29.090 1.00 24.77 270 GLN B C 1
ATOM 5601 O O . GLN B 1 270 ? 56.040 -13.564 28.458 1.00 25.02 270 GLN B O 1
ATOM 5607 N N . SER B 1 271 ? 55.073 -14.239 30.379 1.00 24.60 271 SER B N 1
ATOM 5608 C CA . SER B 1 271 ? 56.321 -14.271 31.141 1.00 26.24 271 SER B CA 1
ATOM 5609 C C . SER B 1 271 ? 57.300 -15.304 30.602 1.00 25.51 271 SER B C 1
ATOM 5610 O O . SER B 1 271 ? 58.508 -15.054 30.543 1.00 23.32 271 SER B O 1
ATOM 5613 N N . GLU B 1 272 ? 56.781 -16.466 30.212 1.00 25.72 272 GLU B N 1
ATOM 5614 C CA . GLU B 1 272 ? 57.632 -17.523 29.671 1.00 27.63 272 GLU B CA 1
ATOM 5615 C C . GLU B 1 272 ? 58.186 -17.125 28.304 1.00 26.17 272 GLU B C 1
ATOM 5616 O O . GLU B 1 272 ? 59.347 -17.407 27.988 1.00 26.47 272 GLU B O 1
ATOM 5622 N N . ALA B 1 273 ? 57.369 -16.433 27.511 1.00 25.40 273 ALA B N 1
ATOM 5623 C CA . ALA B 1 273 ? 57.797 -15.973 26.190 1.00 23.47 273 ALA B CA 1
ATOM 5624 C C . ALA B 1 273 ? 58.947 -14.961 26.327 1.00 22.99 273 ALA B C 1
ATOM 5625 O O . ALA B 1 273 ? 59.898 -14.986 25.548 1.00 22.72 273 ALA B O 1
ATOM 5627 N N . GLU B 1 274 ? 58.867 -14.094 27.335 1.00 22.82 274 GLU B N 1
ATOM 5628 C CA . GLU B 1 274 ? 59.922 -13.110 27.586 1.00 25.64 274 GLU B CA 1
ATOM 5629 C C . GLU B 1 274 ? 61.206 -13.829 27.986 1.00 25.69 274 GLU B C 1
ATOM 5630 O O . GLU B 1 274 ? 62.261 -13.607 27.382 1.00 26.56 274 GLU B O 1
ATOM 5636 N N . ALA B 1 275 ? 61.093 -14.728 28.968 1.00 26.03 275 ALA B N 1
ATOM 5637 C CA . ALA B 1 275 ? 62.235 -15.507 29.453 1.00 23.58 275 ALA B CA 1
ATOM 5638 C C . ALA B 1 275 ? 62.876 -16.280 28.308 1.00 23.77 275 ALA B C 1
ATOM 5639 O O . ALA B 1 275 ? 64.071 -16.571 28.343 1.00 26.03 275 ALA B O 1
ATOM 5641 N N . ALA B 1 276 ? 62.078 -16.610 27.297 1.00 22.15 276 ALA B N 1
ATOM 5642 C CA . ALA B 1 276 ? 62.575 -17.335 26.138 1.00 23.23 276 ALA B CA 1
ATOM 5643 C C . ALA B 1 276 ? 63.136 -16.397 25.064 1.00 25.24 276 ALA B C 1
ATOM 5644 O O . ALA B 1 276 ? 63.536 -16.853 23.987 1.00 27.00 276 ALA B O 1
ATOM 5646 N N . GLY B 1 277 ? 63.176 -15.095 25.359 1.00 24.58 277 GLY B N 1
ATOM 5647 C CA . GLY B 1 277 ? 63.699 -14.122 24.409 1.00 23.52 277 GLY B CA 1
ATOM 5648 C C . GLY B 1 277 ? 62.752 -13.696 23.290 1.00 22.44 277 GLY B C 1
ATOM 5649 O O . GLY B 1 277 ? 63.190 -13.132 22.282 1.00 23.82 277 GLY B O 1
ATOM 5650 N N . LYS B 1 278 ? 61.466 -14.006 23.428 1.00 19.83 278 LYS B N 1
ATOM 5651 C CA . LYS B 1 278 ? 60.496 -13.612 22.417 1.00 18.58 278 LYS B CA 1
ATOM 5652 C C . LYS B 1 278 ? 60.225 -12.112 22.572 1.00 19.23 278 LYS B C 1
ATOM 5653 O O . LYS B 1 278 ? 60.198 -11.576 23.686 1.00 19.33 278 LYS B O 1
ATOM 5659 N N . ILE B 1 279 ? 60.045 -11.446 21.440 1.00 18.77 279 ILE B N 1
ATOM 5660 C CA . ILE B 1 279 ? 59.753 -10.017 21.411 1.00 17.31 279 ILE B CA 1
ATOM 5661 C C . ILE B 1 279 ? 58.248 -9.851 21.627 1.00 15.44 279 ILE B C 1
ATOM 5662 O O . ILE B 1 279 ? 57.453 -10.467 20.928 1.00 16.17 279 ILE B O 1
ATOM 5667 N N . ILE B 1 280 ? 57.862 -9.058 22.624 1.00 14.07 280 ILE B N 1
ATOM 5668 C CA . ILE B 1 280 ? 56.440 -8.847 22.896 1.00 14.49 280 ILE B CA 1
ATOM 5669 C C . ILE B 1 280 ? 55.850 -7.820 21.931 1.00 15.12 280 ILE B C 1
ATOM 5670 O O . ILE B 1 280 ? 56.410 -6.737 21.767 1.00 16.20 280 ILE B O 1
ATOM 5675 N N . ILE B 1 281 ? 54.762 -8.180 21.254 1.00 12.71 281 ILE B N 1
ATOM 5676 C CA . ILE B 1 281 ? 54.089 -7.248 20.347 1.00 13.90 281 ILE B CA 1
ATOM 5677 C C . ILE B 1 281 ? 52.839 -6.821 21.100 1.00 14.84 281 ILE B C 1
ATOM 5678 O O . ILE B 1 281 ? 51.959 -7.637 21.367 1.00 14.59 281 ILE B O 1
ATOM 5683 N N . LYS B 1 282 ? 52.801 -5.556 21.503 1.00 13.81 282 LYS B N 1
ATOM 5684 C CA . LYS B 1 282 ? 51.666 -5.030 22.261 1.00 12.18 282 LYS B CA 1
ATOM 5685 C C . LYS B 1 282 ? 51.085 -3.771 21.606 1.00 12.80 282 LYS B C 1
ATOM 5686 O O . LYS B 1 282 ? 51.494 -3.397 20.509 1.00 11.71 282 LYS B O 1
ATOM 5692 N N . ASP B 1 283 ? 50.082 -3.167 22.235 1.00 11.58 283 ASP B N 1
ATOM 5693 C CA . ASP B 1 283 ? 49.487 -1.959 21.657 1.00 13.14 283 ASP B CA 1
ATOM 5694 C C . ASP B 1 283 ? 49.056 -0.987 22.730 1.00 13.04 283 ASP B C 1
ATOM 5695 O O . ASP B 1 283 ? 48.868 -1.365 23.896 1.00 12.64 283 ASP B O 1
ATOM 5700 N N A SER B 1 284 ? 48.983 0.289 22.362 0.50 12.20 284 SER B N 1
ATOM 5701 N N B SER B 1 284 ? 48.878 0.261 22.306 0.50 12.87 284 SER B N 1
ATOM 5702 C CA A SER B 1 284 ? 48.571 1.334 23.290 0.50 11.95 284 SER B CA 1
ATOM 5703 C CA B SER B 1 284 ? 48.458 1.346 23.176 0.50 12.59 284 SER B CA 1
ATOM 5704 C C A SER B 1 284 ? 47.720 2.362 22.560 0.50 12.19 284 SER B C 1
ATOM 5705 C C B SER B 1 284 ? 47.532 2.297 22.422 0.50 12.86 284 SER B C 1
ATOM 5706 O O A SER B 1 284 ? 48.066 2.785 21.460 0.50 10.87 284 SER B O 1
ATOM 5707 O O B SER B 1 284 ? 47.716 2.543 21.229 0.50 11.83 284 SER B O 1
ATOM 5712 N N A ILE B 1 285 ? 46.591 2.731 23.167 0.50 12.30 285 ILE B N 1
ATOM 5713 N N B ILE B 1 285 ? 46.506 2.786 23.113 0.50 12.97 285 ILE B N 1
ATOM 5714 C CA A ILE B 1 285 ? 45.697 3.739 22.595 0.50 12.14 285 ILE B CA 1
ATOM 5715 C CA B ILE B 1 285 ? 45.589 3.754 22.524 0.50 12.87 285 ILE B CA 1
ATOM 5716 C C A ILE B 1 285 ? 46.489 5.047 22.598 0.50 11.38 285 ILE B C 1
ATOM 5717 C C B ILE B 1 285 ? 46.366 5.074 22.614 0.50 11.92 285 ILE B C 1
ATOM 5718 O O A ILE B 1 285 ? 47.148 5.372 23.594 0.50 11.54 285 ILE B O 1
ATOM 5719 O O B ILE B 1 285 ? 46.942 5.397 23.658 0.50 12.57 285 ILE B O 1
ATOM 5728 N N . ALA B 1 286 ? 46.427 5.784 21.493 1.00 11.82 286 ALA B N 1
ATOM 5729 C CA . ALA B 1 286 ? 47.200 7.026 21.358 1.00 13.45 286 ALA B CA 1
ATOM 5730 C C . ALA B 1 286 ? 47.174 8.087 22.453 1.00 13.74 286 ALA B C 1
ATOM 5731 O O . ALA B 1 286 ? 48.229 8.569 22.879 1.00 13.92 286 ALA B O 1
ATOM 5733 N N . ASP B 1 287 ? 45.985 8.461 22.903 1.00 14.55 287 ASP B N 1
ATOM 5734 C CA . ASP B 1 287 ? 45.913 9.466 23.943 1.00 15.87 287 ASP B CA 1
ATOM 5735 C C . ASP B 1 287 ? 46.544 8.974 25.248 1.00 16.02 287 ASP B C 1
ATOM 5736 O O . ASP B 1 287 ? 47.281 9.722 25.906 1.00 18.03 287 ASP B O 1
ATOM 5741 N N . ILE B 1 288 ? 46.317 7.704 25.585 1.00 13.69 288 ILE B N 1
ATOM 5742 C CA . ILE B 1 288 ? 46.891 7.088 26.782 1.00 14.55 288 ILE B CA 1
ATOM 5743 C C . ILE B 1 288 ? 48.426 7.001 26.645 1.00 13.53 288 ILE B C 1
ATOM 5744 O O . ILE B 1 288 ? 49.175 7.267 27.593 1.00 12.37 288 ILE B O 1
ATOM 5749 N N . PHE B 1 289 ? 48.876 6.640 25.446 1.00 13.03 289 PHE B N 1
ATOM 5750 C CA . PHE B 1 289 ? 50.292 6.515 25.156 1.00 11.38 289 PHE B CA 1
ATOM 5751 C C . PHE B 1 289 ? 51.031 7.835 25.428 1.00 11.07 289 PHE B C 1
ATOM 5752 O O . PHE B 1 289 ? 52.135 7.832 25.974 1.00 11.75 289 PHE B O 1
ATOM 5760 N N . LEU B 1 290 ? 50.408 8.956 25.063 1.00 11.25 290 LEU B N 1
ATOM 5761 C CA . LEU B 1 290 ? 51.012 10.272 25.310 1.00 12.67 290 LEU B CA 1
ATOM 5762 C C . LEU B 1 290 ? 51.205 10.545 26.814 1.00 14.37 290 LEU B C 1
ATOM 5763 O O . LEU B 1 290 ? 52.010 11.413 27.201 1.00 16.08 290 LEU B O 1
ATOM 5768 N N A GLN B 1 291 ? 50.460 9.825 27.650 0.50 12.27 291 GLN B N 1
ATOM 5769 N N B GLN B 1 291 ? 50.455 9.839 27.660 0.50 12.76 291 GLN B N 1
ATOM 5770 C CA A GLN B 1 291 ? 50.593 9.971 29.095 0.50 12.77 291 GLN B CA 1
ATOM 5771 C CA B GLN B 1 291 ? 50.624 9.989 29.106 0.50 13.94 291 GLN B CA 1
ATOM 5772 C C A GLN B 1 291 ? 51.682 9.028 29.586 0.50 12.10 291 GLN B C 1
ATOM 5773 C C B GLN B 1 291 ? 51.702 9.028 29.585 0.50 12.96 291 GLN B C 1
ATOM 5774 O O A GLN B 1 291 ? 52.561 9.419 30.352 0.50 12.34 291 GLN B O 1
ATOM 5775 O O B GLN B 1 291 ? 52.592 9.405 30.346 0.50 13.23 291 GLN B O 1
ATOM 5786 N N . GLN B 1 292 ? 51.619 7.782 29.122 1.00 13.68 292 GLN B N 1
ATOM 5787 C CA . GLN B 1 292 ? 52.572 6.756 29.523 1.00 14.90 292 GLN B CA 1
ATOM 5788 C C . GLN B 1 292 ? 54.016 6.961 29.092 1.00 14.37 292 GLN B C 1
ATOM 5789 O O . GLN B 1 292 ? 54.930 6.477 29.767 1.00 15.49 292 GLN B O 1
ATOM 5795 N N . ILE B 1 293 ? 54.242 7.725 28.027 1.00 13.41 293 ILE B N 1
ATOM 5796 C CA . ILE B 1 293 ? 55.624 7.989 27.640 1.00 13.09 293 ILE B CA 1
ATOM 5797 C C . ILE B 1 293 ? 56.259 8.898 28.691 1.00 14.46 293 ILE B C 1
ATOM 5798 O O . ILE B 1 293 ? 57.488 8.931 28.836 1.00 15.11 293 ILE B O 1
ATOM 5803 N N . LEU B 1 294 ? 55.418 9.599 29.459 1.00 14.57 294 LEU B N 1
ATOM 5804 C CA . LEU B 1 294 ? 55.902 10.468 30.534 1.00 15.22 294 LEU B CA 1
ATOM 5805 C C . LEU B 1 294 ? 55.999 9.750 31.872 1.00 16.38 294 LEU B C 1
ATOM 5806 O O . LEU B 1 294 ? 56.979 9.919 32.605 1.00 18.27 294 LEU B O 1
ATOM 5811 N N . THR B 1 295 ? 54.984 8.952 32.196 1.00 14.62 295 THR B N 1
ATOM 5812 C CA . THR B 1 295 ? 54.951 8.260 33.482 1.00 16.19 295 THR B CA 1
ATOM 5813 C C . THR B 1 295 ? 55.622 6.895 33.560 1.00 16.51 295 THR B C 1
ATOM 5814 O O . THR B 1 295 ? 56.147 6.524 34.609 1.00 18.59 295 THR B O 1
ATOM 5818 N N . ARG B 1 296 ? 55.610 6.156 32.453 1.00 17.63 296 ARG B N 1
ATOM 5819 C CA . ARG B 1 296 ? 56.196 4.806 32.394 1.00 19.51 296 ARG B CA 1
ATOM 5820 C C . ARG B 1 296 ? 57.004 4.617 31.097 1.00 18.19 296 ARG B C 1
ATOM 5821 O O . ARG B 1 296 ? 56.802 3.635 30.380 1.00 16.86 296 ARG B O 1
ATOM 5829 N N . PRO B 1 297 ? 57.960 5.524 30.801 1.00 16.96 297 PRO B N 1
ATOM 5830 C CA . PRO B 1 297 ? 58.737 5.380 29.563 1.00 16.43 297 PRO B CA 1
ATOM 5831 C C . PRO B 1 297 ? 59.537 4.071 29.389 1.00 16.37 297 PRO B C 1
ATOM 5832 O O . PRO B 1 297 ? 59.732 3.599 28.260 1.00 16.17 297 PRO B O 1
ATOM 5836 N N . ASN B 1 298 ? 59.968 3.487 30.506 1.00 18.50 298 ASN B N 1
ATOM 5837 C CA . ASN B 1 298 ? 60.735 2.240 30.505 1.00 20.19 298 ASN B CA 1
ATOM 5838 C C . ASN B 1 298 ? 59.951 1.039 29.962 1.00 20.34 298 ASN B C 1
ATOM 5839 O O . ASN B 1 298 ? 60.534 -0.006 29.685 1.00 22.02 298 ASN B O 1
ATOM 5844 N N . GLU B 1 299 ? 58.634 1.180 29.814 1.00 18.32 299 GLU B N 1
ATOM 5845 C CA . GLU B 1 299 ? 57.798 0.098 29.282 1.00 19.05 299 GLU B CA 1
ATOM 5846 C C . GLU B 1 299 ? 57.794 0.044 27.751 1.00 18.46 299 GLU B C 1
ATOM 5847 O O . GLU B 1 299 ? 57.275 -0.899 27.159 1.00 17.80 299 GLU B O 1
ATOM 5853 N N . PHE B 1 300 ? 58.385 1.050 27.111 1.00 16.24 300 PHE B N 1
ATOM 5854 C CA . PHE B 1 300 ? 58.407 1.117 25.656 1.00 15.22 300 PHE B CA 1
ATOM 5855 C C . PHE B 1 300 ? 59.800 1.000 25.057 1.00 14.77 300 PHE B C 1
ATOM 5856 O O . PHE B 1 300 ? 60.786 1.498 25.603 1.00 14.56 300 PHE B O 1
ATOM 5864 N N . ASP B 1 301 ? 59.843 0.352 23.903 1.00 15.71 301 ASP B N 1
ATOM 5865 C CA . ASP B 1 301 ? 61.080 0.107 23.187 1.00 18.19 301 ASP B CA 1
ATOM 5866 C C . ASP B 1 301 ? 60.884 0.578 21.758 1.00 15.70 301 ASP B C 1
ATOM 5867 O O . ASP B 1 301 ? 61.066 1.756 21.474 1.00 15.92 301 ASP B O 1
ATOM 5872 N N . VAL B 1 302 ? 60.535 -0.335 20.856 1.00 12.62 302 VAL B N 1
ATOM 5873 C CA . VAL B 1 302 ? 60.257 0.043 19.471 1.00 11.32 302 VAL B CA 1
ATOM 5874 C C . VAL B 1 302 ? 58.763 0.374 19.432 1.00 13.19 302 VAL B C 1
ATOM 5875 O O . VAL B 1 302 ? 57.952 -0.281 20.077 1.00 13.56 302 VAL B O 1
ATOM 5879 N N . VAL B 1 303 ? 58.402 1.411 18.700 1.00 10.33 303 VAL B N 1
ATOM 5880 C CA . VAL B 1 303 ? 57.008 1.820 18.595 1.00 11.95 303 VAL B CA 1
ATOM 5881 C C . VAL B 1 303 ? 56.658 1.895 17.118 1.00 12.03 303 VAL B C 1
ATOM 5882 O O . VAL B 1 303 ? 57.433 2.425 16.320 1.00 13.23 303 VAL B O 1
ATOM 5886 N N . ALA B 1 304 ? 55.522 1.321 16.741 1.00 10.82 304 ALA B N 1
ATOM 5887 C CA . ALA B 1 304 ? 55.073 1.368 15.359 1.00 10.36 304 ALA B CA 1
ATOM 5888 C C . ALA B 1 304 ? 53.714 2.059 15.340 1.00 12.05 304 ALA B C 1
ATOM 5889 O O . ALA B 1 304 ? 52.784 1.657 16.043 1.00 11.17 304 ALA B O 1
ATOM 5891 N N . THR B 1 305 ? 53.585 3.074 14.494 1.00 11.83 305 THR B N 1
ATOM 5892 C CA . THR B 1 305 ? 52.340 3.814 14.425 1.00 10.15 305 THR B CA 1
ATOM 5893 C C . THR B 1 305 ? 52.151 4.477 13.079 1.00 10.68 305 THR B C 1
ATOM 5894 O O . THR B 1 305 ? 52.990 4.333 12.180 1.00 10.87 305 THR B O 1
ATOM 5898 N N . MET B 1 306 ? 51.008 5.145 12.923 1.00 9.84 306 MET B N 1
ATOM 5899 C CA . MET B 1 306 ? 50.646 5.832 11.693 1.00 10.23 306 MET B CA 1
ATOM 5900 C C . MET B 1 306 ? 51.303 7.213 11.544 1.00 8.98 306 MET B C 1
ATOM 5901 O O . MET B 1 306 ? 51.979 7.679 12.455 1.00 9.83 306 MET B O 1
ATOM 5906 N N . ASN B 1 307 ? 51.131 7.811 10.368 1.00 11.18 307 ASN B N 1
ATOM 5907 C CA . ASN B 1 307 ? 51.755 9.094 10.023 1.00 11.76 307 ASN B CA 1
ATOM 5908 C C . ASN B 1 307 ? 51.504 10.221 11.030 1.00 11.87 307 ASN B C 1
ATOM 5909 O O . ASN B 1 307 ? 52.450 10.762 11.614 1.00 11.50 307 ASN B O 1
ATOM 5914 N N . LEU B 1 308 ? 50.230 10.533 11.275 1.00 12.28 308 LEU B N 1
ATOM 5915 C CA . LEU B 1 308 ? 49.885 11.607 12.209 1.00 11.45 308 LEU B CA 1
ATOM 5916 C C . LEU B 1 308 ? 50.308 11.303 13.647 1.00 12.32 308 LEU B C 1
ATOM 5917 O O . LEU B 1 308 ? 51.008 12.103 14.270 1.00 11.72 308 LEU B O 1
ATOM 5922 N N . ASN B 1 309 ? 49.921 10.142 14.180 1.00 10.29 309 ASN B N 1
ATOM 5923 C CA . ASN B 1 309 ? 50.317 9.792 15.547 1.00 9.99 309 ASN B CA 1
ATOM 5924 C C . ASN B 1 309 ? 51.840 9.829 15.700 1.00 9.95 309 ASN B C 1
ATOM 5925 O O . ASN B 1 309 ? 52.362 10.292 16.720 1.00 10.02 309 ASN B O 1
ATOM 5930 N N . GLY B 1 310 ? 52.541 9.328 14.680 1.00 10.37 310 GLY B N 1
ATOM 5931 C CA . GLY B 1 310 ? 53.998 9.300 14.708 1.00 11.39 310 GLY B CA 1
ATOM 5932 C C . GLY B 1 310 ? 54.614 10.690 14.814 1.00 10.26 310 GLY B C 1
ATOM 5933 O O . GLY B 1 310 ? 55.588 10.892 15.521 1.00 12.61 310 GLY B O 1
ATOM 5934 N N . ASP B 1 311 ? 54.037 11.636 14.089 1.00 11.44 311 ASP B N 1
ATOM 5935 C CA . ASP B 1 311 ? 54.483 13.021 14.105 1.00 11.99 311 ASP B CA 1
ATOM 5936 C C . ASP B 1 311 ? 54.368 13.578 15.539 1.00 13.01 311 ASP B C 1
ATOM 5937 O O . ASP B 1 311 ? 55.331 14.108 16.098 1.00 13.16 311 ASP B O 1
ATOM 5942 N N . TYR B 1 312 ? 53.196 13.416 16.147 1.00 12.08 312 TYR B N 1
ATOM 5943 C CA . TYR B 1 312 ? 52.963 13.904 17.508 1.00 12.14 312 TYR B CA 1
ATOM 5944 C C . TYR B 1 312 ? 53.829 13.222 18.564 1.00 12.56 312 TYR B C 1
ATOM 5945 O O . TYR B 1 312 ? 54.416 13.881 19.428 1.00 13.35 312 TYR B O 1
ATOM 5954 N N . ILE B 1 313 ? 53.900 11.895 18.503 1.00 12.29 313 ILE B N 1
ATOM 5955 C CA . ILE B 1 313 ? 54.673 11.107 19.456 1.00 12.39 313 ILE B CA 1
ATOM 5956 C C . ILE B 1 313 ? 56.164 11.423 19.388 1.00 10.68 313 ILE B C 1
ATOM 5957 O O . ILE B 1 313 ? 56.802 11.610 20.410 1.00 11.90 313 ILE B O 1
ATOM 5962 N N . SER B 1 314 ? 56.701 11.504 18.175 1.00 12.94 314 SER B N 1
ATOM 5963 C CA . SER B 1 314 ? 58.129 11.798 18.003 1.00 15.42 314 SER B CA 1
ATOM 5964 C C . SER B 1 314 ? 58.515 13.126 18.636 1.00 14.22 314 SER B C 1
ATOM 5965 O O . SER B 1 314 ? 59.551 13.230 19.306 1.00 15.43 314 SER B O 1
ATOM 5968 N N . ASP B 1 315 ? 57.685 14.140 18.410 1.00 13.16 315 ASP B N 1
ATOM 5969 C CA . ASP B 1 315 ? 57.950 15.461 18.969 1.00 14.38 315 ASP B CA 1
ATOM 5970 C C . ASP B 1 315 ? 57.793 15.494 20.467 1.00 13.30 315 ASP B C 1
ATOM 5971 O O . ASP B 1 315 ? 58.614 16.089 21.169 1.00 14.27 315 ASP B O 1
ATOM 5976 N N . ALA B 1 316 ? 56.751 14.842 20.969 1.00 13.92 316 ALA B N 1
ATOM 5977 C CA . ALA B 1 316 ? 56.528 14.792 22.409 1.00 14.05 316 ALA B CA 1
ATOM 5978 C C . ALA B 1 316 ? 57.722 14.099 23.073 1.00 13.28 316 ALA B C 1
ATOM 5979 O O . ALA B 1 316 ? 58.223 14.555 24.101 1.00 14.77 316 ALA B O 1
ATOM 5981 N N . LEU B 1 317 ? 58.217 13.025 22.460 1.00 12.89 317 LEU B N 1
ATOM 5982 C CA . LEU B 1 317 ? 59.354 12.299 23.032 1.00 13.55 317 LEU B CA 1
ATOM 5983 C C . LEU B 1 317 ? 60.638 13.122 23.021 1.00 12.92 317 LEU B C 1
ATOM 5984 O O . LEU B 1 317 ? 61.392 13.144 24.002 1.00 13.37 317 LEU B O 1
ATOM 5989 N N . ALA B 1 318 ? 60.878 13.806 21.908 1.00 13.28 318 ALA B N 1
ATOM 5990 C CA . ALA B 1 318 ? 62.079 14.624 21.782 1.00 13.71 318 ALA B CA 1
ATOM 5991 C C . ALA B 1 318 ? 62.114 15.731 22.837 1.00 14.05 318 ALA B C 1
ATOM 5992 O O . ALA B 1 318 ? 63.162 16.005 23.416 1.00 14.17 318 ALA B O 1
ATOM 5994 N N . ALA B 1 319 ? 60.957 16.323 23.129 1.00 13.82 319 ALA B N 1
ATOM 5995 C CA . ALA B 1 319 ? 60.886 17.394 24.127 1.00 14.49 319 ALA B CA 1
ATOM 5996 C C . ALA B 1 319 ? 61.228 16.866 25.530 1.00 14.58 319 ALA B C 1
ATOM 5997 O O . ALA B 1 319 ? 61.886 17.530 26.336 1.00 14.68 319 ALA B O 1
ATOM 5999 N N . GLN B 1 320 ? 60.801 15.636 25.782 1.00 16.35 320 GLN B N 1
ATOM 6000 C CA . GLN B 1 320 ? 60.976 14.941 27.049 1.00 18.50 320 GLN B CA 1
ATOM 6001 C C . GLN B 1 320 ? 62.438 14.770 27.462 1.00 18.58 320 GLN B C 1
ATOM 6002 O O . GLN B 1 320 ? 62.802 14.925 28.634 1.00 20.73 320 GLN B O 1
ATOM 6008 N N . VAL B 1 321 ? 63.276 14.425 26.501 1.00 18.01 321 VAL B N 1
ATOM 6009 C CA . VAL B 1 321 ? 64.684 14.229 26.791 1.00 20.43 321 VAL B CA 1
ATOM 6010 C C . VAL B 1 321 ? 65.483 15.504 26.551 1.00 20.80 321 VAL B C 1
ATOM 6011 O O . VAL B 1 321 ? 66.707 15.493 26.635 1.00 20.22 321 VAL B O 1
ATOM 6015 N N . GLY B 1 322 ? 64.771 16.601 26.291 1.00 21.41 322 GLY B N 1
ATOM 6016 C CA . GLY B 1 322 ? 65.408 17.882 26.033 1.00 20.40 322 GLY B CA 1
ATOM 6017 C C . GLY B 1 322 ? 66.115 17.932 24.687 1.00 21.45 322 GLY B C 1
ATOM 6018 O O . GLY B 1 322 ? 66.995 18.771 24.485 1.00 21.20 322 GLY B O 1
ATOM 6019 N N . GLY B 1 323 ? 65.698 17.070 23.762 1.00 21.13 323 GLY B N 1
ATOM 6020 C CA . GLY B 1 323 ? 66.321 17.005 22.453 1.00 22.84 323 GLY B CA 1
ATOM 6021 C C . GLY B 1 323 ? 65.534 17.602 21.301 1.00 24.52 323 GLY B C 1
ATOM 6022 O O . GLY B 1 323 ? 65.645 17.133 20.170 1.00 25.70 323 GLY B O 1
ATOM 6023 N N . ILE B 1 324 ? 64.771 18.654 21.577 1.00 26.92 324 ILE B N 1
ATOM 6024 C CA . ILE B 1 324 ? 63.965 19.332 20.554 1.00 29.19 324 ILE B CA 1
ATOM 6025 C C . ILE B 1 324 ? 64.768 19.829 19.327 1.00 27.92 324 ILE B C 1
ATOM 6026 O O . ILE B 1 324 ? 64.316 19.713 18.187 1.00 27.65 324 ILE B O 1
ATOM 6031 N N . GLY B 1 325 ? 65.982 20.325 19.560 1.00 28.15 325 GLY B N 1
ATOM 6032 C CA . GLY B 1 325 ? 66.804 20.808 18.459 1.00 26.90 325 GLY B CA 1
ATOM 6033 C C . GLY B 1 325 ? 67.920 19.873 18.030 1.00 27.76 325 GLY B C 1
ATOM 6034 O O . GLY B 1 325 ? 68.806 20.269 17.261 1.00 29.09 325 GLY B O 1
ATOM 6035 N N . ILE B 1 326 ? 67.917 18.645 18.548 1.00 25.40 326 ILE B N 1
ATOM 6036 C CA . ILE B 1 326 ? 68.952 17.683 18.198 1.00 23.72 326 ILE B CA 1
ATOM 6037 C C . ILE B 1 326 ? 68.452 16.291 17.801 1.00 21.65 326 ILE B C 1
ATOM 6038 O O . ILE B 1 326 ? 69.269 15.386 17.585 1.00 23.65 326 ILE B O 1
ATOM 6043 N N . ALA B 1 327 ? 67.139 16.120 17.660 1.00 18.93 327 ALA B N 1
ATOM 6044 C CA . ALA B 1 327 ? 66.593 14.809 17.294 1.00 16.59 327 ALA B CA 1
ATOM 6045 C C . ALA B 1 327 ? 66.897 14.410 15.844 1.00 16.23 327 ALA B C 1
ATOM 6046 O O . ALA B 1 327 ? 66.637 15.168 14.918 1.00 16.24 327 ALA B O 1
ATOM 6048 N N . PRO B 1 328 ? 67.447 13.205 15.633 1.00 14.44 328 PRO B N 1
ATOM 6049 C CA . PRO B 1 328 ? 67.763 12.739 14.281 1.00 14.62 328 PRO B CA 1
ATOM 6050 C C . PRO B 1 328 ? 66.548 12.062 13.638 1.00 15.13 328 PRO B C 1
ATOM 6051 O O . PRO B 1 328 ? 65.633 11.608 14.334 1.00 13.66 328 PRO B O 1
ATOM 6055 N N . GLY B 1 329 ? 66.546 11.984 12.313 1.00 13.69 329 GLY B N 1
ATOM 6056 C CA . GLY B 1 329 ? 65.450 11.333 11.627 1.00 12.91 329 GLY B CA 1
ATOM 6057 C C . GLY B 1 329 ? 65.888 10.761 10.298 1.00 14.05 329 GLY B C 1
ATOM 6058 O O . GLY B 1 329 ? 66.852 11.235 9.680 1.00 13.31 329 GLY B O 1
ATOM 6059 N N . ALA B 1 330 ? 65.173 9.742 9.847 1.00 12.57 330 ALA B N 1
ATOM 6060 C CA . ALA B 1 330 ? 65.471 9.107 8.572 1.00 14.20 330 ALA B CA 1
ATOM 6061 C C . ALA B 1 330 ? 64.181 8.693 7.872 1.00 14.45 330 ALA B C 1
ATOM 6062 O O . ALA B 1 330 ? 63.254 8.203 8.517 1.00 15.92 330 ALA B O 1
ATOM 6064 N N . ASN B 1 331 ? 64.111 8.928 6.566 1.00 14.09 331 ASN B N 1
ATOM 6065 C CA . ASN B 1 331 ? 62.966 8.528 5.753 1.00 13.37 331 ASN B CA 1
ATOM 6066 C C . ASN B 1 331 ? 63.568 7.406 4.924 1.00 16.30 331 ASN B C 1
ATOM 6067 O O . ASN B 1 331 ? 64.485 7.646 4.127 1.00 13.65 331 ASN B O 1
ATOM 6072 N N . ILE B 1 332 ? 63.066 6.185 5.117 1.00 13.54 332 ILE B N 1
ATOM 6073 C CA . ILE B 1 332 ? 63.634 5.028 4.430 1.00 14.29 332 ILE B CA 1
ATOM 6074 C C . ILE B 1 332 ? 62.646 4.098 3.744 1.00 15.10 332 ILE B C 1
ATOM 6075 O O . ILE B 1 332 ? 61.575 3.825 4.278 1.00 14.27 332 ILE B O 1
ATOM 6080 N N . ASN B 1 333 ? 62.990 3.658 2.537 1.00 14.64 333 ASN B N 1
ATOM 6081 C CA . ASN B 1 333 ? 62.197 2.649 1.859 1.00 15.09 333 ASN B CA 1
ATOM 6082 C C . ASN B 1 333 ? 63.097 1.412 1.989 1.00 19.34 333 ASN B C 1
ATOM 6083 O O . ASN B 1 333 ? 64.110 1.303 1.304 1.00 18.70 333 ASN B O 1
ATOM 6088 N N . TYR B 1 334 ? 62.747 0.507 2.898 1.00 20.58 334 TYR B N 1
ATOM 6089 C CA . TYR B 1 334 ? 63.545 -0.695 3.121 1.00 23.62 334 TYR B CA 1
ATOM 6090 C C . TYR B 1 334 ? 63.509 -1.734 2.005 1.00 24.43 334 TYR B C 1
ATOM 6091 O O . TYR B 1 334 ? 64.316 -2.660 1.996 1.00 27.16 334 TYR B O 1
ATOM 6100 N N . GLU B 1 335 ? 62.598 -1.574 1.055 1.00 25.01 335 GLU B N 1
ATOM 6101 C CA . GLU B 1 335 ? 62.483 -2.512 -0.059 1.00 24.74 335 GLU B CA 1
ATOM 6102 C C . GLU B 1 335 ? 63.383 -2.117 -1.238 1.00 24.73 335 GLU B C 1
ATOM 6103 O O . GLU B 1 335 ? 63.962 -2.976 -1.906 1.00 25.02 335 GLU B O 1
ATOM 6109 N N . THR B 1 336 ? 63.561 -0.812 -1.432 1.00 24.44 336 THR B N 1
ATOM 6110 C CA . THR B 1 336 ? 64.355 -0.285 -2.545 1.00 23.65 336 THR B CA 1
ATOM 6111 C C . THR B 1 336 ? 65.732 0.314 -2.201 1.00 23.81 336 THR B C 1
ATOM 6112 O O . THR B 1 336 ? 66.465 0.732 -3.101 1.00 24.54 336 THR B O 1
ATOM 6116 N N . GLY B 1 337 ? 66.072 0.371 -0.918 1.00 22.34 337 GLY B N 1
ATOM 6117 C CA . GLY B 1 337 ? 67.358 0.921 -0.516 1.00 25.23 337 GLY B CA 1
ATOM 6118 C C . GLY B 1 337 ? 67.486 2.446 -0.433 1.00 25.45 337 GLY B C 1
ATOM 6119 O O . GLY B 1 337 ? 68.522 2.957 0.019 1.00 29.13 337 GLY B O 1
ATOM 6120 N N . HIS B 1 338 ? 66.457 3.173 -0.871 1.00 21.97 338 HIS B N 1
ATOM 6121 C CA . HIS B 1 338 ? 66.469 4.640 -0.819 1.00 18.83 338 HIS B CA 1
ATOM 6122 C C . HIS B 1 338 ? 66.232 5.174 0.586 1.00 16.61 338 HIS B C 1
ATOM 6123 O O . HIS B 1 338 ? 65.466 4.600 1.364 1.00 13.97 338 HIS B O 1
ATOM 6130 N N . ALA B 1 339 ? 66.856 6.309 0.888 1.00 15.58 339 ALA B N 1
ATOM 6131 C CA . ALA B 1 339 ? 66.714 6.922 2.202 1.00 13.92 339 ALA B CA 1
ATOM 6132 C C . ALA B 1 339 ? 67.177 8.357 2.200 1.00 15.17 339 ALA B C 1
ATOM 6133 O O . ALA B 1 339 ? 68.114 8.719 1.483 1.00 15.32 339 ALA B O 1
ATOM 6135 N N . ILE B 1 340 ? 66.477 9.177 2.977 1.00 12.91 340 ILE B N 1
ATOM 6136 C CA . ILE B 1 340 ? 66.825 10.575 3.127 1.00 12.94 340 ILE B CA 1
ATOM 6137 C C . ILE B 1 340 ? 66.916 10.800 4.614 1.00 14.04 340 ILE B C 1
ATOM 6138 O O . ILE B 1 340 ? 65.954 10.551 5.352 1.00 15.65 340 ILE B O 1
ATOM 6143 N N . PHE B 1 341 ? 68.099 11.207 5.052 1.00 13.20 341 PHE B N 1
ATOM 6144 C CA . PHE B 1 341 ? 68.376 11.486 6.449 1.00 13.55 341 PHE B CA 1
ATOM 6145 C C . PHE B 1 341 ? 68.209 12.976 6.616 1.00 14.99 341 PHE B C 1
ATOM 6146 O O . PHE B 1 341 ? 68.692 13.735 5.799 1.00 14.61 341 PHE B O 1
ATOM 6154 N N . GLU B 1 342 ? 67.528 13.397 7.678 1.00 15.42 342 GLU B N 1
ATOM 6155 C CA . GLU B 1 342 ? 67.257 14.815 7.794 1.00 18.41 342 GLU B CA 1
ATOM 6156 C C . GLU B 1 342 ? 67.173 15.471 9.140 1.00 20.46 342 GLU B C 1
ATOM 6157 O O . GLU B 1 342 ? 66.984 14.826 10.175 1.00 20.26 342 GLU B O 1
ATOM 6163 N N . ALA B 1 343 ? 67.272 16.794 9.083 1.00 21.96 343 ALA B N 1
ATOM 6164 C CA . ALA B 1 343 ? 67.126 17.645 10.249 1.00 22.71 343 ALA B CA 1
ATOM 6165 C C . ALA B 1 343 ? 65.627 17.541 10.573 1.00 21.96 343 ALA B C 1
ATOM 6166 O O . ALA B 1 343 ? 64.782 17.623 9.682 1.00 21.88 343 ALA B O 1
ATOM 6168 N N . THR B 1 344 ? 65.295 17.330 11.836 1.00 23.29 344 THR B N 1
ATOM 6169 C CA . THR B 1 344 ? 63.892 17.204 12.209 1.00 24.95 344 THR B CA 1
ATOM 6170 C C . THR B 1 344 ? 63.265 18.500 12.724 1.00 27.77 344 THR B C 1
ATOM 6171 O O . THR B 1 344 ? 62.060 18.543 12.990 1.00 28.41 344 THR B O 1
ATOM 6175 N N . HIS B 1 345 ? 64.088 19.535 12.895 1.00 27.93 345 HIS B N 1
ATOM 6176 C CA . HIS B 1 345 ? 63.619 20.835 13.376 1.00 29.08 345 HIS B CA 1
ATOM 6177 C C . HIS B 1 345 ? 63.289 21.799 12.234 1.00 30.09 345 HIS B C 1
ATOM 6178 O O . HIS B 1 345 ? 63.388 21.450 11.050 1.00 30.13 345 HIS B O 1
ATOM 6185 N N . GLY B 1 346 ? 62.901 23.018 12.607 1.00 31.24 346 GLY B N 1
ATOM 6186 C CA . GLY B 1 346 ? 62.551 24.029 11.624 1.00 31.19 346 GLY B CA 1
ATOM 6187 C C . GLY B 1 346 ? 63.747 24.805 11.110 1.00 30.59 346 GLY B C 1
ATOM 6188 O O . GLY B 1 346 ? 64.874 24.598 11.568 1.00 28.75 346 GLY B O 1
ATOM 6189 N N . THR B 1 347 ? 63.487 25.735 10.192 1.00 30.34 347 THR B N 1
ATOM 6190 C CA . THR B 1 347 ? 64.535 26.547 9.583 1.00 29.56 347 THR B CA 1
ATOM 6191 C C . THR B 1 347 ? 65.114 27.664 10.450 1.00 31.42 347 THR B C 1
ATOM 6192 O O . THR B 1 347 ? 66.131 28.243 10.076 1.00 32.75 347 THR B O 1
ATOM 6196 N N . ALA B 1 348 ? 64.487 27.946 11.597 1.00 32.84 348 ALA B N 1
ATOM 6197 C CA . ALA B 1 348 ? 64.924 28.996 12.548 1.00 33.58 348 ALA B CA 1
ATOM 6198 C C . ALA B 1 348 ? 65.688 30.151 11.892 1.00 34.73 348 ALA B C 1
ATOM 6199 O O . ALA B 1 348 ? 66.835 30.427 12.250 1.00 35.71 348 ALA B O 1
ATOM 6201 N N . PRO B 1 349 ? 65.039 30.867 10.955 1.00 35.74 349 PRO B N 1
ATOM 6202 C CA . PRO B 1 349 ? 65.615 31.995 10.213 1.00 38.17 349 PRO B CA 1
ATOM 6203 C C . PRO B 1 349 ? 66.314 33.092 11.009 1.00 40.53 349 PRO B C 1
ATOM 6204 O O . PRO B 1 349 ? 67.364 33.577 10.589 1.00 41.33 349 PRO B O 1
ATOM 6208 N N . LYS B 1 350 ? 65.756 33.464 12.158 1.00 40.64 350 LYS B N 1
ATOM 6209 C CA . LYS B 1 350 ? 66.350 34.509 12.986 1.00 39.71 350 LYS B CA 1
ATOM 6210 C C . LYS B 1 350 ? 67.871 34.447 13.062 1.00 36.75 350 LYS B C 1
ATOM 6211 O O . LYS B 1 350 ? 68.537 35.471 12.919 1.00 32.91 350 LYS B O 1
ATOM 6217 N N . TYR B 1 351 ? 68.415 33.240 13.189 1.00 34.96 351 TYR B N 1
ATOM 6218 C CA . TYR B 1 351 ? 69.862 33.069 13.279 1.00 34.61 351 TYR B CA 1
ATOM 6219 C C . TYR B 1 351 ? 70.566 32.695 11.976 1.00 31.52 351 TYR B C 1
ATOM 6220 O O . TYR B 1 351 ? 71.746 32.349 12.006 1.00 31.97 351 TYR B O 1
ATOM 6229 N N . ALA B 1 352 ? 69.853 32.732 10.852 1.00 28.59 352 ALA B N 1
ATOM 6230 C CA . ALA B 1 352 ? 70.450 32.393 9.560 1.00 27.64 352 ALA B CA 1
ATOM 6231 C C . ALA B 1 352 ? 71.727 33.192 9.346 1.00 28.17 352 ALA B C 1
ATOM 6232 O O . ALA B 1 352 ? 71.717 34.416 9.453 1.00 28.05 352 ALA B O 1
ATOM 6234 N N . GLY B 1 353 ? 72.834 32.489 9.116 1.00 28.17 353 GLY B N 1
ATOM 6235 C CA . GLY B 1 353 ? 74.108 33.155 8.884 1.00 27.95 353 GLY B CA 1
ATOM 6236 C C . GLY B 1 353 ? 74.862 33.666 10.102 1.00 27.70 353 GLY B C 1
ATOM 6237 O O . GLY B 1 353 ? 75.985 34.134 9.957 1.00 28.81 353 GLY B O 1
ATOM 6238 N N . LEU B 1 354 ? 74.278 33.558 11.296 1.00 27.92 354 LEU B N 1
ATOM 6239 C CA . LEU B 1 354 ? 74.930 34.026 12.526 1.00 28.58 354 LEU B CA 1
ATOM 6240 C C . LEU B 1 354 ? 75.895 33.008 13.136 1.00 28.66 354 LEU B C 1
ATOM 6241 O O . LEU B 1 354 ? 76.585 33.294 14.120 1.00 27.65 354 LEU B O 1
ATOM 6246 N N . ASP B 1 355 ? 75.910 31.804 12.568 1.00 29.93 355 ASP B N 1
ATOM 6247 C CA . ASP B 1 355 ? 76.794 30.732 13.020 1.00 27.63 355 ASP B CA 1
ATOM 6248 C C . ASP B 1 355 ? 76.597 30.376 14.492 1.00 25.70 355 ASP B C 1
ATOM 6249 O O . ASP B 1 355 ? 77.562 30.182 15.221 1.00 26.35 355 ASP B O 1
ATOM 6254 N N . LYS B 1 356 ? 75.352 30.303 14.942 1.00 26.29 356 LYS B N 1
ATOM 6255 C CA . LYS B 1 356 ? 75.133 29.957 16.336 1.00 27.03 356 LYS B CA 1
ATOM 6256 C C . LYS B 1 356 ? 74.150 28.813 16.560 1.00 25.19 356 LYS B C 1
ATOM 6257 O O . LYS B 1 356 ? 74.034 28.312 17.677 1.00 25.43 356 LYS B O 1
ATOM 6263 N N . VAL B 1 357 ? 73.509 28.373 15.475 1.00 24.23 357 VAL B N 1
ATOM 6264 C CA . VAL B 1 357 ? 72.535 27.269 15.473 1.00 22.00 357 VAL B CA 1
ATOM 6265 C C . VAL B 1 357 ? 73.178 25.946 15.919 1.00 19.92 357 VAL B C 1
ATOM 6266 O O . VAL B 1 357 ? 74.379 25.746 15.749 1.00 19.25 357 VAL B O 1
ATOM 6270 N N . ASN B 1 358 ? 72.392 25.070 16.544 1.00 19.47 358 ASN B N 1
ATOM 6271 C CA . ASN B 1 358 ? 72.901 23.767 16.983 1.00 16.86 358 ASN B CA 1
ATOM 6272 C C . ASN B 1 358 ? 72.841 22.835 15.772 1.00 16.35 358 ASN B C 1
ATOM 6273 O O . ASN B 1 358 ? 71.769 22.596 15.218 1.00 16.65 358 ASN B O 1
ATOM 6278 N N . PRO B 1 359 ? 74.001 22.328 15.323 1.00 16.13 359 PRO B N 1
ATOM 6279 C CA . PRO B 1 359 ? 74.058 21.427 14.164 1.00 16.36 359 PRO B CA 1
ATOM 6280 C C . PRO B 1 359 ? 73.816 19.947 14.494 1.00 16.66 359 PRO B C 1
ATOM 6281 O O . PRO B 1 359 ? 73.810 19.105 13.591 1.00 17.01 359 PRO B O 1
ATOM 6285 N N . SER B 1 360 ? 73.568 19.652 15.767 1.00 16.24 360 SER B N 1
ATOM 6286 C CA . SER B 1 360 ? 73.391 18.272 16.230 1.00 16.74 360 SER B CA 1
ATOM 6287 C C . SER B 1 360 ? 72.336 17.395 15.564 1.00 17.00 360 SER B C 1
ATOM 6288 O O . SER B 1 360 ? 72.547 16.183 15.427 1.00 15.88 360 SER B O 1
ATOM 6291 N N . SER B 1 361 ? 71.197 17.974 15.182 1.00 16.00 361 SER B N 1
ATOM 6292 C CA . SER B 1 361 ? 70.155 17.186 14.531 1.00 14.62 361 SER B CA 1
ATOM 6293 C C . SER B 1 361 ? 70.678 16.598 13.226 1.00 15.54 361 SER B C 1
ATOM 6294 O O . SER B 1 361 ? 70.521 15.395 12.970 1.00 17.42 361 SER B O 1
ATOM 6297 N N . VAL B 1 362 ? 71.302 17.438 12.400 1.00 13.95 362 VAL B N 1
ATOM 6298 C CA . VAL B 1 362 ? 71.837 16.960 11.139 1.00 13.04 362 VAL B CA 1
ATOM 6299 C C . VAL B 1 362 ? 73.001 16.007 11.391 1.00 11.92 362 VAL B C 1
ATOM 6300 O O . VAL B 1 362 ? 73.133 14.998 10.699 1.00 13.00 362 VAL B O 1
ATOM 6304 N N . ILE B 1 363 ? 73.828 16.306 12.392 1.00 12.41 363 ILE B N 1
ATOM 6305 C CA . ILE B 1 363 ? 74.966 15.443 12.708 1.00 12.18 363 ILE B CA 1
ATOM 6306 C C . ILE B 1 363 ? 74.478 14.051 13.121 1.00 13.49 363 ILE B C 1
ATOM 6307 O O . ILE B 1 363 ? 75.011 13.043 12.656 1.00 13.03 363 ILE B O 1
ATOM 6312 N N . LEU B 1 364 ? 73.463 13.998 13.987 1.00 12.84 364 LEU B N 1
ATOM 6313 C CA . LEU B 1 364 ? 72.908 12.710 14.433 1.00 12.57 364 LEU B CA 1
ATOM 6314 C C . LEU B 1 364 ? 72.161 11.968 13.315 1.00 11.87 364 LEU B C 1
ATOM 6315 O O . LEU B 1 364 ? 72.141 10.743 13.278 1.00 12.92 364 LEU B O 1
ATOM 6320 N N . SER B 1 365 ? 71.557 12.707 12.394 1.00 13.35 365 SER B N 1
ATOM 6321 C CA . SER B 1 365 ? 70.891 12.082 11.259 1.00 14.01 365 SER B CA 1
ATOM 6322 C C . SER B 1 365 ? 71.989 11.489 10.361 1.00 15.21 365 SER B C 1
ATOM 6323 O O . SER B 1 365 ? 71.777 10.476 9.684 1.00 15.35 365 SER B O 1
ATOM 6326 N N . GLY B 1 366 ? 73.162 12.132 10.386 1.00 14.04 366 GLY B N 1
ATOM 6327 C CA . GLY B 1 366 ? 74.325 11.662 9.636 1.00 13.20 366 GLY B CA 1
ATOM 6328 C C . GLY B 1 366 ? 74.830 10.365 10.254 1.00 13.71 366 GLY B C 1
ATOM 6329 O O . GLY B 1 366 ? 75.374 9.512 9.554 1.00 13.07 366 GLY B O 1
ATOM 6330 N N . VAL B 1 367 ? 74.665 10.230 11.574 1.00 13.36 367 VAL B N 1
ATOM 6331 C CA . VAL B 1 367 ? 75.029 9.013 12.303 1.00 13.87 367 VAL B CA 1
ATOM 6332 C C . VAL B 1 367 ? 74.143 7.869 11.774 1.00 15.12 367 VAL B C 1
ATOM 6333 O O . VAL B 1 367 ? 74.616 6.749 11.529 1.00 15.67 367 VAL B O 1
ATOM 6337 N N . LEU B 1 368 ? 72.862 8.162 11.568 1.00 13.24 368 LEU B N 1
ATOM 6338 C CA . LEU B 1 368 ? 71.952 7.162 11.013 1.00 14.86 368 LEU B CA 1
ATOM 6339 C C . LEU B 1 368 ? 72.366 6.819 9.580 1.00 14.43 368 LEU B C 1
ATOM 6340 O O . LEU B 1 368 ? 72.268 5.665 9.148 1.00 13.69 368 LEU B O 1
ATOM 6345 N N . LEU B 1 369 ? 72.792 7.837 8.833 1.00 13.92 369 LEU B N 1
ATOM 6346 C CA . LEU B 1 369 ? 73.235 7.647 7.453 1.00 14.76 369 LEU B CA 1
ATOM 6347 C C . LEU B 1 369 ? 74.431 6.683 7.444 1.00 13.07 369 LEU B C 1
ATOM 6348 O O . LEU B 1 369 ? 74.428 5.687 6.720 1.00 13.54 369 LEU B O 1
ATOM 6353 N N . LEU B 1 370 ? 75.418 6.960 8.293 1.00 14.44 370 LEU B N 1
ATOM 6354 C CA . LEU B 1 370 ? 76.609 6.118 8.395 1.00 14.70 370 LEU B CA 1
ATOM 6355 C C . LEU B 1 370 ? 76.232 4.676 8.769 1.00 16.51 370 LEU B C 1
ATOM 6356 O O . LEU B 1 370 ? 76.709 3.730 8.161 1.00 17.25 370 LEU B O 1
ATOM 6361 N N . GLU B 1 371 ? 75.293 4.509 9.694 1.00 16.83 371 GLU B N 1
ATOM 6362 C CA . GLU B 1 371 ? 74.860 3.169 10.078 1.00 17.60 371 GLU B CA 1
ATOM 6363 C C . GLU B 1 371 ? 74.169 2.463 8.916 1.00 19.39 371 GLU B C 1
ATOM 6364 O O . GLU B 1 371 ? 74.387 1.270 8.691 1.00 21.01 371 GLU B O 1
ATOM 6370 N N . HIS B 1 372 ? 73.382 3.213 8.146 1.00 19.09 372 HIS B N 1
ATOM 6371 C CA . HIS B 1 372 ? 72.658 2.682 6.990 1.00 19.66 372 HIS B CA 1
ATOM 6372 C C . HIS B 1 372 ? 73.649 2.221 5.914 1.00 19.87 372 HIS B C 1
ATOM 6373 O O . HIS B 1 372 ? 73.358 1.307 5.140 1.00 19.23 372 HIS B O 1
ATOM 6380 N N . LEU B 1 373 ? 74.798 2.894 5.851 1.00 18.43 373 LEU B N 1
ATOM 6381 C CA . LEU B 1 373 ? 75.851 2.551 4.895 1.00 19.80 373 LEU B CA 1
ATOM 6382 C C . LEU B 1 373 ? 76.667 1.361 5.415 1.00 20.11 373 LEU B C 1
ATOM 6383 O O . LEU B 1 373 ? 77.460 0.767 4.680 1.00 19.40 373 LEU B O 1
ATOM 6388 N N . GLY B 1 374 ? 76.496 1.047 6.696 1.00 19.22 374 GLY B N 1
ATOM 6389 C CA . GLY B 1 374 ? 77.224 -0.053 7.300 1.00 19.64 374 GLY B CA 1
ATOM 6390 C C . GLY B 1 374 ? 78.546 0.405 7.879 1.00 19.70 374 GLY B C 1
ATOM 6391 O O . GLY B 1 374 ? 79.350 -0.422 8.313 1.00 20.30 374 GLY B O 1
ATOM 6392 N N . TRP B 1 375 ? 78.761 1.724 7.894 1.00 18.21 375 TRP B N 1
ATOM 6393 C CA . TRP B 1 375 ? 79.985 2.340 8.415 1.00 17.31 375 TRP B CA 1
ATOM 6394 C C . TRP B 1 375 ? 79.807 2.640 9.894 1.00 17.65 375 TRP B C 1
ATOM 6395 O O . TRP B 1 375 ? 79.874 3.793 10.333 1.00 18.76 375 TRP B O 1
ATOM 6406 N N . ASN B 1 376 ? 79.626 1.579 10.667 1.00 18.95 376 ASN B N 1
ATOM 6407 C CA . ASN B 1 376 ? 79.381 1.695 12.097 1.00 20.43 376 ASN B CA 1
ATOM 6408 C C . ASN B 1 376 ? 80.493 2.259 12.948 1.00 21.42 376 ASN B C 1
ATOM 6409 O O . ASN B 1 376 ? 80.229 2.967 13.921 1.00 21.68 376 ASN B O 1
ATOM 6414 N N . GLU B 1 377 ? 81.738 1.969 12.582 1.00 22.02 377 GLU B N 1
ATOM 6415 C CA . GLU B 1 377 ? 82.873 2.464 13.347 1.00 22.59 377 GLU B CA 1
ATOM 6416 C C . GLU B 1 377 ? 82.893 3.990 13.268 1.00 21.81 377 GLU B C 1
ATOM 6417 O O . GLU B 1 377 ? 83.193 4.668 14.261 1.00 22.20 377 GLU B O 1
ATOM 6423 N N . ALA B 1 378 ? 82.547 4.522 12.093 1.00 18.99 378 ALA B N 1
ATOM 6424 C CA . ALA B 1 378 ? 82.489 5.969 11.899 1.00 18.31 378 ALA B CA 1
ATOM 6425 C C . ALA B 1 378 ? 81.303 6.522 12.707 1.00 19.21 378 ALA B C 1
ATOM 6426 O O . ALA B 1 378 ? 81.450 7.505 13.448 1.00 18.11 378 ALA B O 1
ATOM 6428 N N . ALA B 1 379 ? 80.151 5.851 12.598 1.00 17.76 379 ALA B N 1
ATOM 6429 C CA . ALA B 1 379 ? 78.939 6.246 13.328 1.00 18.01 379 ALA B CA 1
ATOM 6430 C C . ALA B 1 379 ? 79.193 6.322 14.838 1.00 19.82 379 ALA B C 1
ATOM 6431 O O . ALA B 1 379 ? 78.823 7.303 15.498 1.00 19.70 379 ALA B O 1
ATOM 6433 N N . ASP B 1 380 ? 79.856 5.302 15.380 1.00 19.39 380 ASP B N 1
ATOM 6434 C CA . ASP B 1 380 ? 80.154 5.257 16.802 1.00 21.34 380 ASP B CA 1
ATOM 6435 C C . ASP B 1 380 ? 81.086 6.371 17.258 1.00 21.80 380 ASP B C 1
ATOM 6436 O O . ASP B 1 380 ? 80.975 6.859 18.393 1.00 19.62 380 ASP B O 1
ATOM 6441 N N . LEU B 1 381 ? 81.980 6.794 16.363 1.00 21.38 381 LEU B N 1
ATOM 6442 C CA . LEU B 1 381 ? 82.933 7.870 16.665 1.00 21.29 381 LEU B CA 1
ATOM 6443 C C . LEU B 1 381 ? 82.169 9.160 16.915 1.00 18.54 381 LEU B C 1
ATOM 6444 O O . LEU B 1 381 ? 82.461 9.895 17.857 1.00 18.93 381 LEU B O 1
ATOM 6449 N N . VAL B 1 382 ? 81.175 9.412 16.065 1.00 18.29 382 VAL B N 1
ATOM 6450 C CA . VAL B 1 382 ? 80.336 10.606 16.174 1.00 18.73 382 VAL B CA 1
ATOM 6451 C C . VAL B 1 382 ? 79.469 10.572 17.457 1.00 17.81 382 VAL B C 1
ATOM 6452 O O . VAL B 1 382 ? 79.442 11.547 18.218 1.00 15.28 382 VAL B O 1
ATOM 6456 N N . ILE B 1 383 ? 78.820 9.434 17.724 1.00 18.24 383 ILE B N 1
ATOM 6457 C CA . ILE B 1 383 ? 77.985 9.313 18.927 1.00 18.28 383 ILE B CA 1
ATOM 6458 C C . ILE B 1 383 ? 78.815 9.551 20.177 1.00 17.97 383 ILE B C 1
ATOM 6459 O O . ILE B 1 383 ? 78.426 10.329 21.042 1.00 18.48 383 ILE B O 1
ATOM 6464 N N . LYS B 1 384 ? 79.961 8.880 20.271 1.00 18.79 384 LYS B N 1
ATOM 6465 C CA . LYS B 1 384 ? 80.826 9.031 21.440 1.00 19.39 384 LYS B CA 1
ATOM 6466 C C . LYS B 1 384 ? 81.300 10.463 21.612 1.00 18.65 384 LYS B C 1
ATOM 6467 O O . LYS B 1 384 ? 81.310 10.989 22.720 1.00 18.36 384 LYS B O 1
ATOM 6473 N N . SER B 1 385 ? 81.697 11.105 20.520 1.00 18.10 385 SER B N 1
ATOM 6474 C CA . SER B 1 385 ? 82.142 12.480 20.637 1.00 18.86 385 SER B CA 1
ATOM 6475 C C . SER B 1 385 ? 81.004 13.404 21.071 1.00 18.96 385 SER B C 1
ATOM 6476 O O . SER B 1 385 ? 81.212 14.324 21.869 1.00 20.76 385 SER B O 1
ATOM 6479 N N . MET B 1 386 ? 79.815 13.181 20.511 1.00 19.47 386 MET B N 1
ATOM 6480 C CA . MET B 1 386 ? 78.632 13.971 20.853 1.00 18.57 386 MET B CA 1
ATOM 6481 C C . MET B 1 386 ? 78.365 13.845 22.368 1.00 18.45 386 MET B C 1
ATOM 6482 O O . MET B 1 386 ? 78.137 14.843 23.063 1.00 17.77 386 MET B O 1
ATOM 6487 N N . GLU B 1 387 ? 78.437 12.617 22.874 1.00 17.30 387 GLU B N 1
ATOM 6488 C CA . GLU B 1 387 ? 78.217 12.358 24.288 1.00 20.43 387 GLU B CA 1
ATOM 6489 C C . GLU B 1 387 ? 79.199 13.130 25.170 1.00 21.96 387 GLU B C 1
ATOM 6490 O O . GLU B 1 387 ? 78.784 13.818 26.104 1.00 23.69 387 GLU B O 1
ATOM 6496 N N . LYS B 1 388 ? 80.492 13.052 24.841 1.00 21.00 388 LYS B N 1
ATOM 6497 C CA . LYS B 1 388 ? 81.536 13.733 25.606 1.00 20.17 388 LYS B CA 1
ATOM 6498 C C . LYS B 1 388 ? 81.445 15.256 25.529 1.00 20.18 388 LYS B C 1
ATOM 6499 O O . LYS B 1 388 ? 81.582 15.966 26.540 1.00 20.26 388 LYS B O 1
ATOM 6505 N N . THR B 1 389 ? 81.226 15.757 24.320 1.00 18.82 389 THR B N 1
ATOM 6506 C CA . THR B 1 389 ? 81.152 17.188 24.092 1.00 19.33 389 THR B CA 1
ATOM 6507 C C . THR B 1 389 ? 79.981 17.815 24.828 1.00 21.47 389 THR B C 1
ATOM 6508 O O . THR B 1 389 ? 80.144 18.850 25.486 1.00 22.90 389 THR B O 1
ATOM 6512 N N . ILE B 1 390 ? 78.808 17.187 24.747 1.00 22.19 390 ILE B N 1
ATOM 6513 C CA . ILE B 1 390 ? 77.635 17.711 25.444 1.00 20.79 390 ILE B CA 1
ATOM 6514 C C . ILE B 1 390 ? 77.871 17.655 26.952 1.00 21.15 390 ILE B C 1
ATOM 6515 O O . ILE B 1 390 ? 77.618 18.635 27.655 1.00 23.43 390 ILE B O 1
ATOM 6520 N N . ALA B 1 391 ? 78.403 16.531 27.435 1.00 21.23 391 ALA B N 1
ATOM 6521 C CA . ALA B 1 391 ? 78.683 16.378 28.862 1.00 23.08 391 ALA B CA 1
ATOM 6522 C C . ALA B 1 391 ? 79.748 17.365 29.360 1.00 24.75 391 ALA B C 1
ATOM 6523 O O . ALA B 1 391 ? 79.785 17.684 30.548 1.00 26.02 391 ALA B O 1
ATOM 6525 N N . SER B 1 392 ? 80.577 17.881 28.452 1.00 23.53 392 SER B N 1
ATOM 6526 C CA . SER B 1 392 ? 81.620 18.839 28.825 1.00 25.11 392 SER B CA 1
ATOM 6527 C C . SER B 1 392 ? 81.055 20.246 28.967 1.00 25.79 392 SER B C 1
ATOM 6528 O O . SER B 1 392 ? 81.668 21.108 29.591 1.00 27.74 392 SER B O 1
ATOM 6531 N N . LYS B 1 393 ? 79.901 20.468 28.343 1.00 27.05 393 LYS B N 1
ATOM 6532 C CA . LYS B 1 393 ? 79.188 21.740 28.353 1.00 28.92 393 LYS B CA 1
ATOM 6533 C C . LYS B 1 393 ? 79.714 22.826 27.414 1.00 28.44 393 LYS B C 1
ATOM 6534 O O . LYS B 1 393 ? 79.457 24.012 27.625 1.00 29.33 393 LYS B O 1
ATOM 6540 N N . VAL B 1 394 ? 80.467 22.405 26.393 1.00 28.43 394 VAL B N 1
ATOM 6541 C CA . VAL B 1 394 ? 80.975 23.313 25.350 1.00 27.69 394 VAL B CA 1
ATOM 6542 C C . VAL B 1 394 ? 79.905 23.066 24.294 1.00 27.51 394 VAL B C 1
ATOM 6543 O O . VAL B 1 394 ? 79.953 22.101 23.524 1.00 25.39 394 VAL B O 1
ATOM 6547 N N . VAL B 1 395 ? 78.884 23.910 24.347 1.00 27.96 395 VAL B N 1
ATOM 6548 C CA . VAL B 1 395 ? 77.727 23.761 23.498 1.00 25.16 395 VAL B CA 1
ATOM 6549 C C . VAL B 1 395 ? 77.244 25.060 22.897 1.00 25.77 395 VAL B C 1
ATOM 6550 O O . VAL B 1 395 ? 77.633 26.147 23.328 1.00 24.10 395 VAL B O 1
ATOM 6554 N N . THR B 1 396 ? 76.366 24.925 21.908 1.00 24.34 396 THR B N 1
ATOM 6555 C CA . THR B 1 396 ? 75.767 26.062 21.229 1.00 23.78 396 THR B CA 1
ATOM 6556 C C . THR B 1 396 ? 74.811 26.788 22.189 1.00 23.40 396 THR B C 1
ATOM 6557 O O . THR B 1 396 ? 74.441 26.253 23.239 1.00 22.65 396 THR B O 1
ATOM 6561 N N . TYR B 1 397 ? 74.413 27.998 21.818 1.00 24.88 397 TYR B N 1
ATOM 6562 C CA . TYR B 1 397 ? 73.551 28.828 22.659 1.00 26.49 397 TYR B CA 1
ATOM 6563 C C . TYR B 1 397 ? 72.281 28.176 23.251 1.00 25.42 397 TYR B C 1
ATOM 6564 O O . TYR B 1 397 ? 71.978 28.378 24.431 1.00 24.80 397 TYR B O 1
ATOM 6573 N N . ASP B 1 398 ? 71.555 27.394 22.445 1.00 24.76 398 ASP B N 1
ATOM 6574 C CA . ASP B 1 398 ? 70.314 26.740 22.897 1.00 23.61 398 ASP B CA 1
ATOM 6575 C C . ASP B 1 398 ? 70.480 25.872 24.138 1.00 23.68 398 ASP B C 1
ATOM 6576 O O . ASP B 1 398 ? 69.574 25.779 24.961 1.00 25.34 398 ASP B O 1
ATOM 6581 N N . PHE B 1 399 ? 71.629 25.224 24.272 1.00 23.86 399 PHE B N 1
ATOM 6582 C CA . PHE B 1 399 ? 71.879 24.411 25.453 1.00 25.43 399 PHE B CA 1
ATOM 6583 C C . PHE B 1 399 ? 72.495 25.282 26.547 1.00 26.71 399 PHE B C 1
ATOM 6584 O O . PHE B 1 399 ? 72.042 25.274 27.689 1.00 26.99 399 PHE B O 1
ATOM 6592 N N . ALA B 1 400 ? 73.499 26.068 26.170 1.00 28.06 400 ALA B N 1
ATOM 6593 C CA . ALA B 1 400 ? 74.214 26.931 27.101 1.00 30.57 400 ALA B CA 1
ATOM 6594 C C . ALA B 1 400 ? 73.317 27.750 28.034 1.00 31.97 400 ALA B C 1
ATOM 6595 O O . ALA B 1 400 ? 73.489 27.728 29.256 1.00 33.05 400 ALA B O 1
ATOM 6597 N N . ARG B 1 401 ? 72.342 28.444 27.459 1.00 33.34 401 ARG B N 1
ATOM 6598 C CA . ARG B 1 401 ? 71.436 29.272 28.249 1.00 34.93 401 ARG B CA 1
ATOM 6599 C C . ARG B 1 401 ? 70.511 28.492 29.178 1.00 33.60 401 ARG B C 1
ATOM 6600 O O . ARG B 1 401 ? 69.771 29.087 29.953 1.00 33.08 401 ARG B O 1
ATOM 6608 N N . LEU B 1 402 ? 70.545 27.166 29.089 1.00 34.03 402 LEU B N 1
ATOM 6609 C CA . LEU B 1 402 ? 69.723 26.311 29.947 1.00 33.34 402 LEU B CA 1
ATOM 6610 C C . LEU B 1 402 ? 70.580 25.594 30.998 1.00 33.16 402 LEU B C 1
ATOM 6611 O O . LEU B 1 402 ? 70.064 25.071 31.991 1.00 31.78 402 LEU B O 1
ATOM 6616 N N . MET B 1 403 ? 71.891 25.569 30.772 1.00 32.92 403 MET B N 1
ATOM 6617 C CA . MET B 1 403 ? 72.813 24.921 31.696 1.00 34.37 403 MET B CA 1
ATOM 6618 C C . MET B 1 403 ? 73.549 25.937 32.534 1.00 35.92 403 MET B C 1
ATOM 6619 O O . MET B 1 403 ? 73.580 27.125 32.218 1.00 35.91 403 MET B O 1
ATOM 6624 N N . ASP B 1 404 ? 74.199 25.432 33.575 1.00 38.14 404 ASP B N 1
ATOM 6625 C CA . ASP B 1 404 ? 74.988 26.256 34.464 1.00 39.08 404 ASP B CA 1
ATOM 6626 C C . ASP B 1 404 ? 76.477 26.005 34.189 1.00 38.88 404 ASP B C 1
ATOM 6627 O O . ASP B 1 404 ? 76.908 24.863 34.043 1.00 36.29 404 ASP B O 1
ATOM 6632 N N . GLY B 1 405 ? 77.233 27.092 34.036 1.00 38.71 405 GLY B N 1
ATOM 6633 C CA . GLY B 1 405 ? 78.662 26.998 33.787 1.00 38.48 405 GLY B CA 1
ATOM 6634 C C . GLY B 1 405 ? 79.038 26.467 32.422 1.00 38.51 405 GLY B C 1
ATOM 6635 O O . GLY B 1 405 ? 80.064 25.791 32.275 1.00 38.96 405 GLY B O 1
ATOM 6636 N N . ALA B 1 406 ? 78.219 26.779 31.421 1.00 38.17 406 ALA B N 1
ATOM 6637 C CA . ALA B 1 406 ? 78.468 26.324 30.059 1.00 37.84 406 ALA B CA 1
ATOM 6638 C C . ALA B 1 406 ? 79.326 27.314 29.281 1.00 37.37 406 ALA B C 1
ATOM 6639 O O . ALA B 1 406 ? 79.342 28.510 29.573 1.00 38.87 406 ALA B O 1
ATOM 6641 N N . THR B 1 407 ? 80.052 26.792 28.301 1.00 36.52 407 THR B N 1
ATOM 6642 C CA . THR B 1 407 ? 80.901 27.606 27.444 1.00 35.39 407 THR B CA 1
ATOM 6643 C C . THR B 1 407 ? 80.190 27.694 26.100 1.00 34.04 407 THR B C 1
ATOM 6644 O O . THR B 1 407 ? 80.346 26.814 25.256 1.00 34.99 407 THR B O 1
ATOM 6648 N N . GLU B 1 408 ? 79.362 28.715 25.925 1.00 32.60 408 GLU B N 1
ATOM 6649 C CA . GLU B 1 408 ? 78.638 28.881 24.677 1.00 32.86 408 GLU B CA 1
ATOM 6650 C C . GLU B 1 408 ? 79.605 29.063 23.523 1.00 33.59 408 GLU B C 1
ATOM 6651 O O . GLU B 1 408 ? 80.501 29.901 23.587 1.00 33.86 408 GLU B O 1
ATOM 6657 N N . VAL B 1 409 ? 79.425 28.260 22.478 1.00 31.63 409 VAL B N 1
ATOM 6658 C CA . VAL B 1 409 ? 80.277 28.325 21.297 1.00 29.91 409 VAL B CA 1
ATOM 6659 C C . VAL B 1 409 ? 79.429 28.458 20.048 1.00 29.72 409 VAL B C 1
ATOM 6660 O O . VAL B 1 409 ? 78.212 28.240 20.085 1.00 27.70 409 VAL B O 1
ATOM 6664 N N . LYS B 1 410 ? 80.068 28.853 18.950 1.00 28.04 410 LYS B N 1
ATOM 6665 C CA . LYS B 1 410 ? 79.361 28.991 17.686 1.00 29.28 410 LYS B CA 1
ATOM 6666 C C . LYS B 1 410 ? 79.140 27.603 17.098 1.00 26.96 410 LYS B C 1
ATOM 6667 O O . LYS B 1 410 ? 79.739 26.627 17.543 1.00 24.60 410 LYS B O 1
ATOM 6673 N N . CYS B 1 411 ? 78.279 27.545 16.091 1.00 26.34 411 CYS B N 1
ATOM 6674 C CA . CYS B 1 411 ? 77.950 26.312 15.392 1.00 24.78 411 CYS B CA 1
ATOM 6675 C C . CYS B 1 411 ? 79.212 25.639 14.847 1.00 25.76 411 CYS B C 1
ATOM 6676 O O . CYS B 1 411 ? 79.467 24.466 15.114 1.00 23.34 411 CYS B O 1
ATOM 6679 N N . SER B 1 412 ? 80.013 26.394 14.097 1.00 27.00 412 SER B N 1
ATOM 6680 C CA . SER B 1 412 ? 81.264 25.876 13.527 1.00 26.74 412 SER B CA 1
ATOM 6681 C C . SER B 1 412 ? 82.248 25.445 14.622 1.00 24.82 412 SER B C 1
ATOM 6682 O O . SER B 1 412 ? 82.926 24.426 14.486 1.00 26.00 412 SER B O 1
ATOM 6685 N N . GLU B 1 413 ? 82.325 26.229 15.699 1.00 24.94 413 GLU B N 1
ATOM 6686 C CA . GLU B 1 413 ? 83.213 25.923 16.827 1.00 25.60 413 GLU B CA 1
ATOM 6687 C C . GLU B 1 413 ? 82.806 24.611 17.502 1.00 24.88 413 GLU B C 1
ATOM 6688 O O . GLU B 1 413 ? 83.662 23.810 17.871 1.00 25.69 413 GLU B O 1
ATOM 6694 N N . PHE B 1 414 ? 81.496 24.410 17.666 1.00 24.91 414 PHE B N 1
ATOM 6695 C CA . PHE B 1 414 ? 80.946 23.190 18.263 1.00 23.00 414 PHE B CA 1
ATOM 6696 C C . PHE B 1 414 ? 81.326 22.010 17.379 1.00 21.85 414 PHE B C 1
ATOM 6697 O O . PHE B 1 414 ? 81.672 20.950 17.883 1.00 21.19 414 PHE B O 1
ATOM 6705 N N . GLY B 1 415 ? 81.259 22.212 16.061 1.00 22.88 415 GLY B N 1
ATOM 6706 C CA . GLY B 1 415 ? 81.632 21.173 15.117 1.00 23.11 415 GLY B CA 1
ATOM 6707 C C . GLY B 1 415 ? 83.094 20.814 15.332 1.00 24.94 415 GLY B C 1
ATOM 6708 O O . GLY B 1 415 ? 83.470 19.636 15.361 1.00 22.80 415 GLY B O 1
ATOM 6709 N N . GLU B 1 416 ? 83.921 21.842 15.524 1.00 26.93 416 GLU B N 1
ATOM 6710 C CA . GLU B 1 416 ? 85.352 21.653 15.760 1.00 28.28 416 GLU B CA 1
ATOM 6711 C C . GLU B 1 416 ? 85.606 20.905 17.058 1.00 26.79 416 GLU B C 1
ATOM 6712 O O . GLU B 1 416 ? 86.531 20.098 17.137 1.00 25.58 416 GLU B O 1
ATOM 6718 N N . GLU B 1 417 ? 84.834 21.245 18.092 1.00 26.66 417 GLU B N 1
ATOM 6719 C CA . GLU B 1 417 ? 84.967 20.598 19.400 1.00 25.74 417 GLU B CA 1
ATOM 6720 C C . GLU B 1 417 ? 84.664 19.112 19.264 1.00 22.64 417 GLU B C 1
ATOM 6721 O O . GLU B 1 417 ? 85.365 18.280 19.830 1.00 23.24 417 GLU B O 1
ATOM 6727 N N . LEU B 1 418 ? 83.642 18.785 18.474 1.00 21.14 418 LEU B N 1
ATOM 6728 C CA . LEU B 1 418 ? 83.277 17.392 18.247 1.00 19.93 418 LEU B CA 1
ATOM 6729 C C . LEU B 1 418 ? 84.445 16.637 17.606 1.00 19.23 418 LEU B C 1
ATOM 6730 O O . LEU B 1 418 ? 84.775 15.536 18.017 1.00 18.57 418 LEU B O 1
ATOM 6735 N N . ILE B 1 419 ? 85.072 17.236 16.602 1.00 20.36 419 ILE B N 1
ATOM 6736 C CA . ILE B 1 419 ? 86.214 16.600 15.943 1.00 22.41 419 ILE B CA 1
ATOM 6737 C C . ILE B 1 419 ? 87.384 16.444 16.941 1.00 24.35 419 ILE B C 1
ATOM 6738 O O . ILE B 1 419 ? 87.981 15.366 17.057 1.00 24.38 419 ILE B O 1
ATOM 6743 N N . LYS B 1 420 ? 87.669 17.515 17.681 1.00 26.52 420 LYS B N 1
ATOM 6744 C CA . LYS B 1 420 ? 88.718 17.530 18.695 1.00 28.69 420 LYS B CA 1
ATOM 6745 C C . LYS B 1 420 ? 88.515 16.348 19.659 1.00 30.25 420 LYS B C 1
ATOM 6746 O O . LYS B 1 420 ? 89.438 15.569 19.897 1.00 29.92 420 LYS B O 1
ATOM 6752 N N . ASN B 1 421 ? 87.274 16.159 20.117 1.00 30.61 421 ASN B N 1
ATOM 6753 C CA . ASN B 1 421 ? 86.936 15.083 21.049 1.00 29.65 421 ASN B CA 1
ATOM 6754 C C . ASN B 1 421 ? 86.785 13.695 20.443 1.00 30.28 421 ASN B C 1
ATOM 6755 O O . ASN B 1 421 ? 86.512 12.748 21.177 1.00 31.74 421 ASN B O 1
ATOM 6760 N N . MET B 1 422 ? 86.964 13.555 19.129 1.00 31.04 422 MET B N 1
ATOM 6761 C CA . MET B 1 422 ? 86.828 12.241 18.486 1.00 32.82 422 MET B CA 1
ATOM 6762 C C . MET B 1 422 ? 87.866 11.191 18.885 1.00 36.99 422 MET B C 1
ATOM 6763 O O . MET B 1 422 ? 87.685 9.992 18.653 1.00 37.98 422 MET B O 1
ATOM 6768 N N . ASP B 1 423 ? 88.956 11.642 19.486 1.00 41.14 423 ASP B N 1
ATOM 6769 C CA . ASP B 1 423 ? 89.993 10.723 19.940 1.00 44.93 423 ASP B CA 1
ATOM 6770 C C . ASP B 1 423 ? 90.097 10.720 21.478 1.00 44.44 423 ASP B C 1
ATOM 6771 O O . ASP B 1 423 ? 89.124 10.269 22.131 1.00 42.24 423 ASP B O 1
#

Secondary structure (DSSP, 8-state):
--SSB--EEETTEEE--SSBEEEEE--STTHHHHHHHHHHHHHHHHHHHHTTS---EEEE---THHHHHHHS-SS-HHHHHHHHHH-EEEE------SSSSS--HHHHHHHHTT----EEEEPPTT---SBS-GGG-EEEEEE--S-GGGG--EE-TT-HHHHHHHHHHHHHS-----S-GGGEEEEEEEEEHHHHHHHHHHHHHHHHHHT-SEEEEEE-TTTSTTTHHHHHHHHHHHHHHHHGGGEEEHHHHHHHHHHHHHHHHHHHHHHHHHTTPEEEEEEEHHHHHHHHHH-GGG-SEEEE-HHHHHHHHHHHHHHTT-TTT-EEEEE-TTT--EEEEES----GGGTTTT-S--HHHHHHHHHHHHHHT-HHHHHHHHHHHHHHHHTTEE-HHHHTTSSS-EE--HHHHHHHHHHT--/--SSB--EEETTEEE--SSBEEEEE--STTHHHHHHHHHHHHHHHHHHHHTTS---EEEE---SHHHHHHHS-SS-HHHHHHHHHH-EEEE------SSSSS--HHHHHHHHTT----EEEE--TT---SBS-GGG-EEEEEE--S-GGGG--EE-TT-HHHHHHHHHHHHHS-----S-GGGEEEEEEEEEHHHHHHHHHHHHHHHHHTT-SEEEEEE-TTTSTTTHHHHHHHHHHHHHHHHTTTEEEHHHHHHHHHHH-HHHHHHHHHHHHHTTPEEEEEEEHHHHHHHHHH-GGG-SEEEE-HHHHHHHHHHHHHHTT-TTT-EEEEE-TTT--EEEEE-S---GGGTTSS-S--HHHHHHHHHHHHHHT-HHHHHHHHHHHHHHHHHTEE-HHHHTTSSS-EE--HHHHHHHHHHTT-

InterPro domains:
  IPR004439 Isocitrate dehydrogenase NADP-dependent, dimeric, prokaryotic [PTHR43504] (2-423)
  IPR004439 Isocitrate dehydrogenase NADP-dependent, dimeric, prokaryotic [TIGR00183] (2-423)
  IPR019818 Isocitrate/isopropylmalate dehydrogenase, conserved site [PS00470] (307-326)
  IPR024084 Isopropylmalate dehydrogenase-like domain [PF00180] (22-417)
  IPR024084 Isopropylmalate dehydrogenase-like domain [SM01329] (21-418)

Radius of gyration: 27.61 Å; Cα contacts (8 Å, |Δi|>4): 2019; chains: 2; bounding box: 86×70×69 Å

CATH classification: 3.40.718.10

Sequence (844 aa):
MAQGEKITVSNGVLNVPNNPIIIPFIEGDGTGPDIWNAASKVLEAAVEKAYKGEKKITWKEVYAGEKAYNKTGEWLPAETLDVIRREYFIAIKGPLTTPVGGGIRSLNVALRQQEELLDLFVLRPVRYFTGVPSPVKRPEDTDMVIFRENTEDIYAGIEYAKGSEEVQKLISFLQNELNVNKIRFPETSSGIGIKPVSEEGTSRLVRAAIDYAIEHGRKKSVTLVHKGNIMKFTEGAFKNWGYELAEKEYGDKVFTWAQYDRIAEEQGKDAANKAQSEAEAAGKIIIKDSSIADIIFLQQILTRPNEFDVVATMNLLNGDYISDALAAQVGGIGIAPGANINYETGHAIFEATHHGGTAPKYAGLDKVNPSSVILSSGVLLLEHLGWNEAADLVIKSMEKKTIASKVVTYDFARLMMDGATEVKCSEFGEELIKNMDMAQGEKITVSNNGVLNVPNNPIIPFIEGDGTGPDIWNAASKKVLEAAVEKAYKGEKKITWKEVYAGEKAYNKTGEWLPAETLDVIREYFIAIKGPLTTTTPPVGGGIRSLNVALRQELDLFVLRPVRYFTGVPSPVKRPEDTDMVIFRENTEDIYAGIEYAKGSEEVQKLISSFLQNEELNVNKIRFPETSGIGIKPVSEEGTSRLVRAAIDYAIEHGRKSVTLVHKGNIMMKFTEGAFKNWGYELAEKEYGDKKVFTWAQYDRIAEEQGKDAANKAQSEAEAAGKIIIKDSSIIADIFLQQQILTRPNEFDVVATMNLNGDYISDALAAQVGGIGIAPGANINYETGHAIFEATHGTAPKYAGLDKVNPSSVILSGVLLLEHLGWNEAADLVIKSMEKTIASKVVTYDFARLMDGATEVKCSEFGEELIKNMD

Nearest PDB structures (foldseek):
  1hqs-assembly1_B  TM=9.944E-01  e=1.556E-78  Bacillus subtilis
  2d4v-assembly1_A  TM=9.746E-01  e=1.535E-58  Acidithiobacillus thiooxidans
  1iso-assembly1_A-2  TM=9.428E-01  e=2.025E-58  Escherichia coli
  1ika-assembly1_A-2  TM=9.297E-01  e=5.445E-48  Escherichia coli
  8grh-assembly1_B  TM=9.079E-01  e=2.393E-27  Homo sapiens

Solvent-accessible surface area: 32029 Å² total

GO terms:
  GO:0005515 protein binding (F, IPI)